Protein AF-A0A841SZ62-F1 (afdb_monomer)

pLDDT: mean 88.88, std 10.73, range [26.62, 98.81]

Nearest PDB structures (foldseek):
  8t9w-assembly2_B  TM=9.411E-01  e=2.068E-49  metagenome
  5msy-assembly2_B  TM=9.103E-01  e=3.379E-41  Bacteroides thetaiotaomicron VPI-5482
  4qfu-assembly11_K  TM=8.826E-01  e=2.308E-40  Phocaeicola vulgatus ATCC 8482
  6d2w-assembly1_A  TM=4.278E-01  e=6.166E-24  Segatella baroniae B14
  6xay-assembly2_B  TM=2.802E-01  e=6.725E-16  Homo sapiens

Solvent-accessible surface area (backbone atoms only — not comparable to full-atom values): 60923 Å² total; per-residue (Å²): 130,89,62,71,78,60,61,51,88,72,42,31,66,54,29,49,49,52,52,50,49,37,35,63,22,28,66,34,91,80,27,25,34,30,25,39,35,19,48,35,92,35,53,56,45,43,54,64,71,61,39,31,80,51,39,81,66,50,49,54,16,27,47,28,34,43,74,40,62,53,81,55,71,54,73,72,54,51,54,52,29,52,50,54,33,47,53,48,44,52,54,40,39,76,69,52,25,43,36,30,38,37,40,64,60,44,45,63,94,58,64,35,25,49,79,41,28,41,38,73,90,33,51,85,60,11,47,34,54,68,68,64,46,48,38,45,65,34,88,85,34,71,38,19,55,47,47,53,54,51,51,54,62,51,41,58,54,55,44,56,35,40,77,70,63,42,36,30,44,35,31,57,72,53,34,33,29,31,22,30,32,50,66,7,57,46,101,59,43,36,56,53,55,50,48,52,46,43,48,42,39,68,70,64,60,52,27,22,66,38,35,31,46,37,29,54,59,90,51,96,89,45,89,58,53,52,72,49,78,81,59,53,51,36,54,69,58,97,70,20,52,47,86,74,27,64,54,46,31,43,30,33,34,42,61,85,64,69,81,48,68,67,60,51,54,50,50,52,56,28,42,61,63,43,32,33,32,30,69,33,21,30,21,80,73,59,56,67,57,31,63,76,75,45,28,39,38,24,31,41,20,34,38,44,84,64,31,48,65,74,56,36,51,76,64,55,54,30,49,44,56,67,34,91,43,37,33,32,16,92,67,56,77,72,75,75,74,66,50,30,56,42,73,31,97,82,26,45,36,39,13,38,70,88,63,47,83,37,72,48,31,30,39,36,29,37,30,44,70,49,66,40,40,72,72,53,45,51,56,52,52,50,52,37,39,77,45,59,36,39,29,37,34,34,26,74,39,47,76,80,74,62,58,82,57,50,23,56,85,69,31,39,60,28,54,89,59,33,62,85,35,67,39,80,50,76,68,64,45,84,91,37,78,79,18,34,34,38,59,48,51,51,48,51,53,54,53,52,33,44,75,60,66,26,27,36,37,39,17,74,35,31,15,65,43,55,50,61,38,63,84,45,93,87,51,89,60,43,72,33,70,46,47,52,68,37,24,19,51,35,23,20,51,56,17,53,78,42,41,85,54,28,39,43,34,43,29,42,46,34,63,41,76,58,86,44,70,71,48,43,45,31,55,51,27,23,54,50,13,20,47,78,18,51,34,78,50,47,27,32,34,40,28,18,70,74,32,44,27,54,81,80,41,56,84,42,85,72,44,56,36,36,24,24,14,57,21,48,71,59,86,64,61,70,52,28,58,59,37,38,54,51,58,69,39,82,74,68,35,22,34,30,42,62,40,44,51,27,33,64,22,23,36,65,76,35,52,91,72,38,58,37,41,45,48,58,34,50,52,52,45,53,36,24,34,28,28,43,22,36,29,37,28,47,40,33,49,24,38,28,62,57,16,38,95,98,48,57,81,89,48,93,56,36,23,79,66,50,70,72,32,68,38,63,61,26,52,37,32,59,53,36,40,50,67,49,44,74,59,92,65,52,42,52,40,67,76,42,42,81,66,74,46,66,68,84,58,42,52,36,23,23,28,34,64,47,30,38,41,37,40,34,31,59,69,45,37,35,42,42,53,78,36,47,54,70,38,27,37,32,30,44,33,33,58,80,75,45,48,63,45,84,74,48,77,42,72,29,54,62,70,47,78,48,69,56,98,49,63,51,90,85,26,59,33,28,43,37,37,31,19,50,90,70,67,70,67,63,70,32,60,62,96,64,78,69,89,56,60,82,69,49,16,38,41,29,35,74,53,41,82,74,48,70,36,31,36,33,40,29,34,32,44,40,82,51,55,42,96,73,34,75,54,37,35,44,34,27,48,74,87,38,84,70,52,73,49,72,55,84,92,55,54,57,51,72,52,65,87,44,61,47,60,34,77,46,36,35,37,34,26,26,26,22,61,55,69,30,67,20,50,63,21,69,73,38,75,47,65,26,37,66,67,89,63,82,64,82,72,48,19,39,40,26,35,74,45,40,83,73,47,68,36,30,35,32,41,31,34,31,41,43,83,52,57,45,96,76,31,76,55,39,38,42,35,26,49,72,87,39,85,71,52,72,51,72,56,82,91,55,53,60,50,71,50,66,90,45,60,50,60,36,78,46,39,34,36,36,28,28,27,24,63,65,71,33,68,21,51,65,22,57,72,36,76,47,62,25,35,63,70,89,65,84,57,83,73,51,18,40,41,28,37,74,54,41,83,74,47,68,36,37,32,29,41,29,34,31,41,43,83,52,55,46,97,72,31,76,57,40,36,42,35,22,49,72,86,37,86,69,51,71,49,73,51,82,92,54,52,60,50,74,50,66,88,42,63,50,59,36,78,45,38,35,35,35,26,27,26,24,63,63,71,31,67,20,51,64,22,67,71,36,75,47,62,26,35,62,68,84,76,78,67,82,73,49,18,38,42,27,34,75,47,40,82,73,49,68,38,32,35,30,40,31,33,32,42,43,82,52,57,45,97,73,32,76,59,36,36,41,35,24,49,73,88,38,86,70,51,72,50,72,51,82,92,52,53,58,48,72,49,66,88,43,60,52,60,36,79,45,39,35,36,34,28,29,26,24,63,66,69,32,68,20,53,66,22,58,72,38,78,47,64,28,35,64,125

Organism: NCBI:txid557557

Secondary structure (DSSP, 8-state):
-PPPPPSSTT--HHHHHHHHHHHHHTTSSS-EEEEEE--TT-TTHHIIIIITTTTTTPPBSEEEEE-S--B---HHHHHHHHHHHHHHHHHHHHTT-EEEEEE-PPPTTS-SBHHHHB--S-TTT-SS-HHHHHHHHSTTSHHHHHHHHHHHHHHHHHHHHHHTT--EEEEES--TTSSSBTTTT-TTHHHHHHHHHIIIIIIS---SEEEEEEEEPP-TT-TTS--GGGG-SS-EETTEE-TTS--SEEEEEE-TT---HHHHHHHHHHHTTS-EEEEEESSPP-HHHHHHH-TTEEEEEE--TTHHHHS--HHHHHHHHHSTTEEBGGG---------EEE-TTSSSEEETTS-EE-EEEEE-TTHHHH--HHHHHHHHHHHHHTT--EEEEESS-SSS-TTS--TTS--SBGGG-TT-B---S---TT-TTT--HHHHHHHHHHHHHHTT-EEEEESS-HHHHS--TT-SSS--------HHHHHHHHHHHHHHHTT-TTEEEEEE-S----SHHHHHHHHHHHHHHHHTT--S-EEEE--TT-BTHHHHTT-TT--SEEE---SS-TT--THHHHHHHHT-SS---EEESS-PPBTPEETTEEEEEE--HHHHHHHHHHHHHHT-SEEEE-BTTTTTT--TT--SS-SS-HHHHTT-HHHHHHHHHHHHHHTS-STT-EE-GGGBSS---GGG--EEEE-SSEEEEEESS-EEEESSSSSSSEEEEEEE-TTT--EEEEEEEESSSEEEE--SS-STT--EEEEEEEGGG-PPSTT-S---SS---SPPPPPEEEEEEEE-SS-EEEEEEPP--SS-EEEEEEEETTEEEEEE--TT--EEEE-SPPTT-EEEEEEEEEETT-PBPPPPPPEEEEPPP------PPPPPPEEEEEEEE-SS-EEEEEEPP--SS-EEEEEEEETTEEEEEE--TT--EEEE-SPPTT-EEEEEEEEEETT-PBPPPPPPEEEEPPPP-----PPPPPPEEEEEEEE-SS-EEEEEEPP--SS-EEEEEEEETTEEEEEE--TTS-EEEE-SPPTT-EEEEEEEEEETTSPBPPPPPPEEEEPPPP-----PPPPPPEEEEEEEE-SS-EEEEEEPP--TT-EEEEEEEETTEEEEEE--TTS-EEEE-SPPTT-EEEEEEEEEETT-PBPPPPPPEEEEPPP-

InterPro domains:
  IPR000805 Glycoside hydrolase family 26 [PR00739] (91-105)
  IPR000805 Glycoside hydrolase family 26 [PR00739] (167-184)
  IPR000805 Glycoside hydrolase family 26 [PR00739] (192-215)
  IPR003961 Fibronectin type III [PF00041] (795-878)
  IPR003961 Fibronectin type III [PF00041] (893-976)
  IPR003961 Fibronectin type III [PF00041] (991-1074)
  IPR003961 Fibronectin type III [PF00041] (1089-1172)
  IPR003961 Fibronectin type III [PS50853] (795-883)
  IPR003961 Fibronectin type III [PS50853] (893-981)
  IPR003961 Fibronectin type III [PS50853] (991-1079)
  IPR003961 Fibronectin type III [PS50853] (1089-1177)
  IPR003961 Fibronectin type III [SM00060] (793-870)
  IPR003961 Fibronectin type III [SM00060] (891-968)
  IPR003961 Fibronectin type III [SM00060] (989-1066)
  IPR003961 Fibronectin type III [SM00060] (1087-1164)
  IPR003961 Fibronectin type III [cd00063] (793-880)
  IPR003961 Fibronectin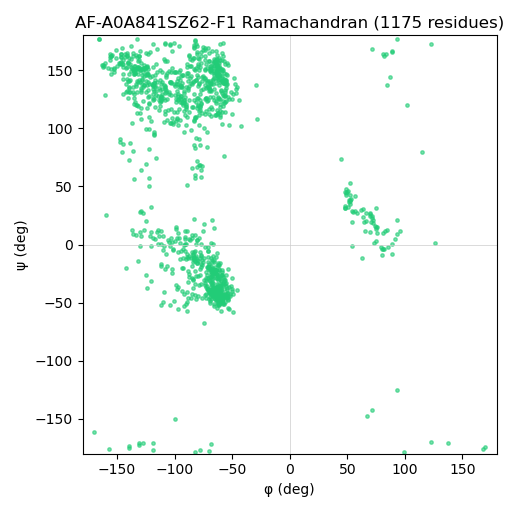 type III [cd00063] (891-978)
  IPR003961 Fibronectin type III [cd00063] (989-1076)
  IPR003961 Fibronectin type III [cd00063] (1087-1174)
  IPR013783 Immunoglobulin-like fold [G3DSA:2.60.40.10] (791-880)

Structure (mmCIF, N/CA/C/O backbone):
data_AF-A0A841SZ62-F1
#
_entry.id   AF-A0A841SZ62-F1
#
loop_
_atom_site.group_PDB
_atom_site.id
_atom_site.type_symbol
_atom_site.label_atom_id
_atom_site.label_alt_id
_atom_site.label_comp_id
_atom_site.label_asym_id
_atom_site.label_entity_id
_atom_site.label_seq_id
_atom_site.pdbx_PDB_ins_code
_atom_site.Cartn_x
_atom_site.Cartn_y
_atom_site.Cartn_z
_atom_site.occupancy
_atom_site.B_iso_or_equiv
_atom_site.auth_seq_id
_atom_site.auth_comp_id
_atom_site.auth_asym_id
_atom_site.auth_atom_id
_atom_site.pdbx_PDB_model_num
ATOM 1 N N . MET A 1 1 ? -23.304 -12.777 -13.310 1.00 33.53 1 MET A N 1
ATOM 2 C CA . MET A 1 1 ? -22.310 -12.703 -14.404 1.00 33.53 1 MET A CA 1
ATOM 3 C C . MET A 1 1 ? -20.968 -12.459 -13.742 1.00 33.53 1 MET A C 1
ATOM 5 O O . MET A 1 1 ? -20.933 -11.654 -12.827 1.00 33.53 1 MET A O 1
ATOM 9 N N . THR A 1 2 ? -19.907 -13.175 -14.105 1.00 42.28 2 THR A N 1
ATOM 10 C CA . THR A 1 2 ? -18.560 -12.887 -13.583 1.00 42.28 2 THR A CA 1
ATOM 11 C C . THR A 1 2 ? -18.083 -11.570 -14.195 1.00 42.28 2 THR A C 1
ATOM 13 O O . THR A 1 2 ? -18.000 -11.488 -15.421 1.00 42.28 2 THR A O 1
ATOM 16 N N . GLY A 1 3 ? -17.854 -10.543 -13.370 1.00 60.44 3 GLY A N 1
ATOM 17 C CA . GLY A 1 3 ? -17.415 -9.216 -13.816 1.00 60.44 3 GLY A CA 1
ATOM 18 C C . GLY A 1 3 ? -16.114 -9.259 -14.626 1.00 60.44 3 GLY A C 1
ATOM 19 O O . GLY A 1 3 ? -15.340 -10.215 -14.545 1.00 60.44 3 GLY A O 1
ATOM 20 N N . GLN A 1 4 ? -15.881 -8.230 -15.440 1.00 74.25 4 GLN A N 1
ATOM 21 C CA . GLN A 1 4 ? -14.651 -8.112 -16.227 1.00 74.25 4 GLN A CA 1
ATOM 22 C C . GLN A 1 4 ? -13.436 -7.849 -15.314 1.00 74.25 4 GLN A C 1
ATOM 24 O O . GLN A 1 4 ? -13.562 -7.076 -14.361 1.00 74.25 4 GLN A O 1
ATOM 29 N N . PRO A 1 5 ? -12.258 -8.446 -15.591 1.00 80.38 5 PRO A N 1
ATOM 30 C CA . PRO A 1 5 ? -11.040 -8.133 -14.845 1.00 80.38 5 PRO A CA 1
ATOM 31 C C . PRO A 1 5 ? -10.604 -6.675 -15.089 1.00 80.38 5 PRO A C 1
ATOM 33 O O . PRO A 1 5 ? -10.977 -6.102 -16.121 1.00 80.38 5 PRO A O 1
ATOM 36 N N . PRO A 1 6 ? -9.781 -6.084 -14.197 1.00 87.44 6 PRO A N 1
ATOM 37 C CA . PRO A 1 6 ? -9.244 -4.749 -14.425 1.00 87.44 6 PRO A CA 1
ATOM 38 C C . PRO A 1 6 ? -8.457 -4.652 -15.735 1.00 87.44 6 PRO A C 1
ATOM 40 O O . PRO A 1 6 ? -7.776 -5.595 -16.145 1.00 87.44 6 PRO A O 1
ATOM 43 N N . VAL A 1 7 ? -8.496 -3.485 -16.375 1.00 89.88 7 VAL A N 1
ATOM 44 C CA . VAL A 1 7 ? -7.794 -3.227 -17.645 1.00 89.88 7 VAL A CA 1
ATOM 45 C C . VAL A 1 7 ? -6.276 -3.206 -17.500 1.00 89.88 7 VAL A C 1
ATOM 47 O O . VAL A 1 7 ? -5.552 -3.467 -18.469 1.00 89.88 7 VAL A O 1
ATOM 50 N N . ASN A 1 8 ? -5.788 -2.922 -16.293 1.00 87.62 8 ASN A N 1
ATOM 51 C CA . ASN A 1 8 ? -4.410 -3.164 -15.914 1.00 87.62 8 ASN A CA 1
ATOM 52 C C . ASN A 1 8 ? -4.256 -4.632 -15.486 1.00 87.62 8 ASN A C 1
ATOM 54 O O . ASN A 1 8 ? -4.670 -5.016 -14.395 1.00 87.62 8 ASN A O 1
ATOM 58 N N . GLY A 1 9 ? -3.610 -5.451 -16.320 1.00 77.69 9 GLY A N 1
ATOM 59 C CA . GLY A 1 9 ? -3.362 -6.865 -16.005 1.00 77.69 9 GLY A CA 1
ATOM 60 C C . GLY A 1 9 ? -2.506 -7.083 -14.750 1.00 77.69 9 GLY A C 1
ATOM 61 O O . GLY A 1 9 ? -2.602 -8.133 -14.119 1.00 77.69 9 GLY A O 1
ATOM 62 N N . ASN A 1 10 ? -1.728 -6.072 -14.354 1.00 75.56 10 ASN A N 1
ATOM 63 C CA . ASN A 1 10 ? -0.926 -6.064 -13.134 1.00 75.56 10 ASN A CA 1
ATOM 64 C C . ASN A 1 10 ? -1.607 -5.306 -11.986 1.00 75.56 10 ASN A C 1
ATOM 66 O O . ASN A 1 10 ? -0.920 -4.981 -11.019 1.00 75.56 10 ASN A O 1
ATOM 70 N N . ALA A 1 11 ? -2.908 -4.990 -12.092 1.00 77.94 11 ALA A N 1
ATOM 71 C CA . ALA A 1 11 ? -3.649 -4.266 -11.062 1.00 77.94 11 ALA A CA 1
ATOM 72 C C . ALA A 1 11 ? -3.386 -4.865 -9.679 1.00 77.94 11 ALA A C 1
ATOM 74 O O . ALA A 1 11 ? -3.343 -6.088 -9.505 1.00 77.94 11 ALA A O 1
ATOM 75 N N . SER A 1 12 ? -3.217 -3.985 -8.697 1.00 78.94 12 SER A N 1
ATOM 76 C CA . SER A 1 12 ? -3.051 -4.369 -7.315 1.00 78.94 12 SER A CA 1
ATOM 77 C C . SER A 1 12 ? -4.265 -5.175 -6.910 1.00 78.94 12 SER A C 1
ATOM 79 O O . SER A 1 12 ? -5.387 -5.004 -7.401 1.00 78.94 12 SER A O 1
ATOM 81 N N . ARG A 1 13 ? -4.028 -6.076 -5.981 1.00 68.81 13 ARG A N 1
ATOM 82 C CA . ARG A 1 13 ? -5.070 -6.915 -5.444 1.00 68.81 13 ARG A CA 1
ATOM 83 C C . ARG A 1 13 ? -6.259 -6.101 -4.911 1.00 68.81 13 ARG A C 1
ATOM 85 O O . ARG A 1 13 ? -7.397 -6.414 -5.241 1.00 68.81 13 ARG A O 1
ATOM 92 N N . GLN A 1 14 ? -5.986 -5.041 -4.154 1.00 80.38 14 GLN A N 1
ATOM 93 C CA . GLN A 1 14 ? -7.008 -4.155 -3.599 1.00 80.38 14 GLN A CA 1
ATOM 94 C C . GLN A 1 14 ? -7.855 -3.515 -4.708 1.00 80.38 14 GLN A C 1
ATOM 96 O O . GLN A 1 14 ? -9.060 -3.353 -4.548 1.00 80.38 14 GLN A O 1
ATOM 101 N N . SER A 1 15 ? -7.254 -3.214 -5.865 1.00 87.69 15 SER A N 1
ATOM 102 C CA . SER A 1 15 ? -7.984 -2.696 -7.030 1.00 87.69 15 SER A CA 1
ATOM 103 C C . SER A 1 15 ? -8.879 -3.764 -7.660 1.00 87.69 15 SER A C 1
ATOM 105 O O . SER A 1 15 ? -10.021 -3.479 -8.007 1.00 87.69 15 SER A O 1
ATOM 107 N N . LYS A 1 16 ? -8.407 -5.015 -7.768 1.00 82.56 16 LYS A N 1
ATOM 108 C CA . LYS A 1 16 ? -9.233 -6.144 -8.239 1.00 82.56 16 LYS A CA 1
ATOM 109 C C . LYS A 1 16 ? -10.445 -6.367 -7.327 1.00 82.56 16 LYS A C 1
ATOM 111 O O . LYS A 1 16 ? -11.550 -6.573 -7.821 1.00 82.56 16 LYS A O 1
ATOM 116 N N . GLU A 1 17 ? -10.243 -6.303 -6.013 1.00 79.44 17 GLU A N 1
ATOM 117 C CA . GLU A 1 17 ? -11.292 -6.501 -5.004 1.00 79.44 17 GLU A CA 1
ATOM 118 C C . GLU A 1 17 ? -12.305 -5.359 -5.001 1.00 79.44 17 GLU A C 1
ATOM 120 O O . GLU A 1 17 ? -13.506 -5.621 -5.030 1.00 79.44 17 GLU A O 1
ATOM 125 N N . LEU A 1 18 ? -11.839 -4.107 -5.057 1.00 92.56 18 LEU A N 1
ATOM 126 C CA . LEU A 1 18 ? -12.718 -2.951 -5.202 1.00 92.56 18 LEU A CA 1
ATOM 127 C C . LEU A 1 18 ? -13.553 -3.055 -6.485 1.00 92.56 18 LEU A C 1
ATOM 129 O O . LEU A 1 18 ? -14.766 -2.872 -6.439 1.00 92.56 18 LEU A O 1
ATOM 133 N N . LEU A 1 19 ? -12.942 -3.411 -7.621 1.00 93.44 19 LEU A N 1
ATOM 134 C CA . LEU A 1 19 ? -13.679 -3.583 -8.873 1.00 93.44 19 LEU A CA 1
ATOM 135 C C . LEU A 1 19 ? -14.703 -4.724 -8.781 1.00 93.44 19 LEU A C 1
ATOM 137 O O . LEU A 1 19 ? -15.820 -4.585 -9.273 1.00 93.44 19 LEU A O 1
ATOM 141 N N . SER A 1 20 ? -14.354 -5.845 -8.144 1.00 86.44 20 SER A N 1
ATOM 142 C CA . SER A 1 20 ? -15.294 -6.949 -7.911 1.00 86.44 20 SER A CA 1
ATOM 143 C C . SER A 1 20 ? -16.469 -6.509 -7.040 1.00 86.44 20 SER A C 1
ATOM 145 O O . SER A 1 20 ? -17.611 -6.804 -7.370 1.00 86.44 20 SER A O 1
ATOM 147 N N . TYR A 1 21 ? -16.202 -5.757 -5.972 1.00 90.00 21 TYR A N 1
ATOM 148 C CA . TYR A 1 21 ? -17.237 -5.223 -5.092 1.00 90.00 21 TYR A CA 1
ATOM 149 C C . TYR A 1 21 ? -18.195 -4.287 -5.843 1.00 90.00 21 TYR A C 1
ATOM 151 O O . TYR A 1 21 ? -19.409 -4.413 -5.715 1.00 90.00 21 TYR A O 1
ATOM 159 N N . LEU A 1 22 ? -17.671 -3.409 -6.707 1.00 93.56 22 LEU A N 1
ATOM 160 C CA . LEU A 1 22 ? -18.501 -2.554 -7.562 1.00 93.56 22 LEU A CA 1
ATOM 161 C C . LEU A 1 22 ? -19.350 -3.359 -8.556 1.00 93.56 22 LEU A C 1
ATOM 163 O O . LEU A 1 22 ? -20.512 -3.024 -8.771 1.00 93.56 22 LEU A O 1
ATOM 167 N N . ASN A 1 23 ? -18.800 -4.429 -9.137 1.00 89.12 23 ASN A N 1
ATOM 168 C CA . ASN A 1 23 ? -19.559 -5.333 -10.008 1.00 89.12 23 ASN A CA 1
ATOM 169 C C . ASN A 1 23 ? -20.691 -6.047 -9.259 1.00 89.12 23 ASN A C 1
ATOM 171 O O . ASN A 1 23 ? -21.769 -6.212 -9.822 1.00 89.12 23 ASN A O 1
ATOM 175 N N . ASP A 1 24 ? -20.455 -6.460 -8.012 1.00 85.88 24 ASP A N 1
ATOM 176 C CA . ASP A 1 24 ? -21.463 -7.127 -7.184 1.00 85.88 24 ASP A CA 1
ATOM 177 C C . ASP A 1 24 ? -22.610 -6.188 -6.800 1.00 85.88 24 ASP A C 1
ATOM 179 O O . ASP A 1 24 ? -23.752 -6.634 -6.690 1.00 85.88 24 ASP A O 1
ATOM 183 N N . LEU A 1 25 ? -22.318 -4.899 -6.595 1.00 89.31 25 LEU A N 1
ATOM 184 C CA . LEU A 1 25 ? -23.339 -3.884 -6.341 1.00 89.31 25 LEU A CA 1
ATOM 185 C C . LEU A 1 25 ? -24.128 -3.554 -7.611 1.00 89.31 25 LEU A C 1
ATOM 187 O O . LEU A 1 25 ? -25.360 -3.534 -7.569 1.00 89.31 25 LEU A O 1
ATOM 191 N N . SER A 1 26 ? -23.440 -3.355 -8.742 1.00 85.56 26 SER A N 1
ATOM 192 C CA . SER A 1 26 ? -24.059 -3.045 -10.033 1.00 85.56 26 SER A CA 1
ATOM 193 C C . SER A 1 26 ? -25.041 -4.136 -10.474 1.00 85.56 26 SER A C 1
ATOM 195 O O . SER A 1 26 ? -24.675 -5.179 -11.010 1.00 85.56 26 SER A O 1
ATOM 197 N N . GLY A 1 27 ? -26.332 -3.850 -10.329 1.00 73.75 27 GLY A N 1
ATOM 198 C CA . GLY A 1 27 ? -27.409 -4.724 -10.776 1.00 73.75 27 GLY A CA 1
ATOM 199 C C . GLY A 1 27 ? -27.909 -5.673 -9.698 1.00 73.75 27 GLY A C 1
ATOM 200 O O . GLY A 1 27 ? -28.534 -6.681 -10.034 1.00 73.75 27 GLY A O 1
ATOM 201 N N . SER A 1 28 ? -27.669 -5.333 -8.432 1.00 78.06 28 SER A N 1
ATOM 202 C CA . SER A 1 28 ? -28.197 -6.018 -7.255 1.00 78.06 28 SER A CA 1
ATOM 203 C C . SER A 1 28 ? -29.143 -5.116 -6.454 1.00 78.06 28 SER A C 1
ATOM 205 O O . SER A 1 28 ? -29.199 -3.913 -6.674 1.00 78.06 28 SER A O 1
ATOM 207 N N . ASP A 1 29 ? -29.873 -5.695 -5.503 1.00 78.75 29 ASP A N 1
ATOM 208 C CA . ASP A 1 29 ? -30.663 -4.978 -4.497 1.00 78.75 29 ASP A CA 1
ATOM 209 C C . ASP A 1 29 ? -29.867 -4.695 -3.204 1.00 78.75 29 ASP A C 1
ATOM 211 O O . ASP A 1 29 ? -30.449 -4.286 -2.198 1.00 78.75 29 ASP A O 1
ATOM 215 N N . ARG A 1 30 ? -28.538 -4.894 -3.228 1.00 82.38 30 ARG A N 1
ATOM 216 C CA . ARG A 1 30 ? -27.653 -4.813 -2.051 1.00 82.38 30 ARG A CA 1
ATOM 217 C C . ARG A 1 30 ? -27.311 -3.389 -1.613 1.00 82.38 30 ARG A C 1
ATOM 219 O O . ARG A 1 30 ? -26.755 -3.236 -0.530 1.00 82.38 30 ARG A O 1
ATOM 226 N N . GLY A 1 31 ? -27.619 -2.386 -2.431 1.00 92.00 31 GLY A N 1
ATOM 227 C CA . GLY A 1 31 ? -27.400 -0.973 -2.126 1.00 92.00 31 GLY A CA 1
ATOM 228 C C . GLY A 1 31 ? -26.530 -0.245 -3.147 1.00 92.00 31 GLY A C 1
ATOM 229 O O . GLY A 1 31 ? -25.946 -0.845 -4.049 1.00 92.00 31 GLY A O 1
ATOM 230 N N . MET A 1 32 ? -26.442 1.070 -2.977 1.00 95.81 32 MET A N 1
ATOM 231 C CA . MET A 1 32 ? -25.627 1.989 -3.765 1.00 95.81 32 MET A CA 1
ATOM 232 C C . MET A 1 32 ? -24.705 2.783 -2.837 1.00 95.81 32 MET A C 1
ATOM 234 O O . MET A 1 32 ? -25.147 3.334 -1.829 1.00 95.81 32 MET A O 1
ATOM 238 N N . LEU A 1 33 ? -23.414 2.857 -3.172 1.00 97.81 33 LEU A N 1
ATOM 239 C CA . LEU A 1 33 ? -22.430 3.579 -2.363 1.00 97.81 33 LEU A CA 1
ATOM 240 C C . LEU A 1 33 ? -22.670 5.088 -2.432 1.00 97.81 33 LEU A C 1
ATOM 242 O O . LEU A 1 33 ? -22.692 5.689 -3.509 1.00 97.81 33 LEU A O 1
ATOM 246 N N . THR A 1 34 ? -22.787 5.706 -1.263 1.00 97.56 34 THR A N 1
ATOM 247 C CA . THR A 1 34 ? -22.827 7.164 -1.126 1.00 97.56 34 THR A CA 1
ATOM 248 C C . THR A 1 34 ? -21.435 7.767 -1.313 1.00 97.56 34 THR A C 1
ATOM 250 O O . THR A 1 34 ? -20.439 7.183 -0.900 1.00 97.56 34 THR A O 1
ATOM 253 N N . GLY A 1 35 ? -21.328 8.955 -1.900 1.00 96.88 35 GLY A N 1
ATOM 254 C CA . GLY A 1 35 ? -20.040 9.612 -2.096 1.00 96.88 35 GLY A CA 1
ATOM 255 C C . GLY A 1 35 ? -20.105 11.125 -1.966 1.00 96.88 35 GLY A C 1
ATOM 256 O O . GLY A 1 35 ? -21.154 11.725 -2.193 1.00 96.88 35 GLY A O 1
ATOM 257 N N . GLN A 1 36 ? -18.971 11.735 -1.627 1.00 95.81 36 GLN A N 1
ATOM 258 C CA . GLN A 1 36 ? -18.815 13.188 -1.535 1.00 95.81 36 GLN A CA 1
ATOM 259 C C . GLN A 1 36 ? -17.497 13.628 -2.176 1.00 95.81 36 GLN A C 1
ATOM 261 O O . GLN A 1 36 ? -16.442 13.079 -1.856 1.00 95.81 36 GLN A O 1
ATOM 266 N N . HIS A 1 37 ? -17.548 14.638 -3.048 1.00 95.44 37 HIS A N 1
ATOM 267 C CA . HIS A 1 37 ? -16.353 15.290 -3.586 1.00 95.44 37 HIS A CA 1
ATOM 268 C C . HIS A 1 37 ? -15.806 16.367 -2.640 1.00 95.44 37 HIS A C 1
ATOM 270 O O . HIS A 1 37 ? -16.578 17.123 -2.038 1.00 95.44 37 HIS A O 1
ATOM 276 N N . ASN A 1 38 ? -14.479 16.446 -2.529 1.00 91.81 38 ASN A N 1
ATOM 277 C CA . ASN A 1 38 ? -13.725 17.395 -1.714 1.00 91.81 38 ASN A CA 1
ATOM 278 C C . ASN A 1 38 ? -12.681 18.126 -2.564 1.00 91.81 38 ASN A C 1
ATOM 280 O O . ASN A 1 38 ? -12.052 17.540 -3.447 1.00 91.81 38 ASN A O 1
ATOM 284 N N . TRP A 1 39 ? -12.467 19.398 -2.235 1.00 87.88 39 TRP A N 1
ATOM 285 C CA . TRP A 1 39 ? -11.484 20.254 -2.890 1.00 87.88 39 TRP A CA 1
ATOM 286 C C . TRP A 1 39 ? -10.066 19.953 -2.406 1.00 87.88 39 TRP A C 1
ATOM 288 O O . TRP A 1 39 ? -9.864 19.514 -1.274 1.00 87.88 39 TRP A O 1
ATOM 298 N N . ILE A 1 40 ? -9.071 20.221 -3.252 1.00 86.00 40 ILE A N 1
ATOM 299 C CA . ILE A 1 40 ? -7.665 19.940 -2.937 1.00 86.00 40 ILE A CA 1
ATOM 300 C C . ILE A 1 40 ? -7.144 20.818 -1.782 1.00 86.00 40 ILE A C 1
ATOM 302 O O . ILE A 1 40 ? -6.278 20.398 -1.017 1.00 86.00 40 ILE A O 1
ATOM 306 N N . GLU A 1 41 ? -7.698 22.021 -1.619 1.00 83.25 41 GLU A N 1
ATOM 307 C CA . GLU A 1 41 ? -7.390 22.944 -0.523 1.00 83.25 41 GLU A CA 1
ATOM 308 C C . GLU A 1 41 ? -7.961 22.471 0.825 1.00 83.25 41 GLU A C 1
ATOM 310 O O . GLU A 1 41 ? -7.421 22.802 1.881 1.00 83.25 41 GLU A O 1
ATOM 315 N N . GLU A 1 42 ? -9.034 21.676 0.792 1.00 81.25 42 GLU A N 1
ATOM 316 C CA . GLU A 1 42 ? -9.757 21.184 1.966 1.00 81.25 42 GLU A CA 1
ATOM 317 C C . GLU A 1 42 ? -10.176 19.715 1.771 1.00 81.25 42 GLU A C 1
ATOM 319 O O . GLU A 1 42 ? -11.366 19.417 1.610 1.00 81.25 42 GLU A O 1
ATOM 324 N N . PRO A 1 43 ? -9.233 18.757 1.823 1.00 82.31 43 PRO A N 1
ATOM 325 C CA . PRO A 1 43 ? -9.491 17.372 1.424 1.00 82.31 43 PRO A CA 1
ATOM 326 C C . PRO A 1 43 ? -10.559 16.649 2.268 1.00 82.31 43 PRO A C 1
ATOM 328 O O . PRO A 1 43 ? -11.101 15.646 1.821 1.00 82.31 43 PRO A O 1
ATOM 331 N N . ASN A 1 44 ? -10.922 17.168 3.449 1.00 79.38 44 ASN A N 1
ATOM 332 C CA . ASN A 1 44 ? -12.032 16.666 4.278 1.00 79.38 44 ASN A CA 1
ATOM 333 C C . ASN A 1 44 ? -13.146 17.707 4.514 1.00 79.38 44 ASN A C 1
ATOM 335 O O . ASN A 1 44 ? -14.045 17.475 5.333 1.00 79.38 44 ASN A O 1
ATOM 339 N N . GLY A 1 45 ? -13.068 18.876 3.870 1.00 75.56 45 GLY A N 1
ATOM 340 C CA . GLY A 1 45 ? -13.886 20.046 4.199 1.00 75.56 45 GLY A CA 1
ATOM 341 C C . GLY A 1 45 ? -15.373 19.795 3.984 1.00 75.56 45 GLY A C 1
ATOM 342 O O . GLY A 1 45 ? -16.176 20.005 4.894 1.00 75.56 45 GLY A O 1
ATOM 343 N N . ASN A 1 46 ? -15.741 19.256 2.818 1.00 83.75 46 ASN A N 1
ATOM 344 C CA . ASN A 1 46 ? -17.142 18.990 2.493 1.00 83.75 46 ASN A CA 1
ATOM 345 C C . ASN A 1 46 ? -17.717 17.869 3.364 1.00 83.75 46 ASN A C 1
ATOM 347 O O . ASN A 1 46 ? -18.812 18.019 3.895 1.00 83.75 46 ASN A O 1
ATOM 351 N N . ILE A 1 47 ? -16.978 16.785 3.609 1.00 85.00 47 ILE A N 1
ATOM 352 C CA . ILE A 1 47 ? -17.447 15.722 4.516 1.00 85.00 47 ILE A CA 1
ATOM 353 C C . ILE A 1 47 ? -17.742 16.285 5.913 1.00 85.00 47 ILE A C 1
ATOM 355 O O . ILE A 1 47 ? -18.835 16.086 6.448 1.00 85.00 47 ILE A O 1
ATOM 359 N N . THR A 1 48 ? -16.796 17.035 6.480 1.00 77.81 48 THR A N 1
ATOM 360 C CA . THR A 1 48 ? -16.896 17.553 7.852 1.00 77.81 48 THR A CA 1
ATOM 361 C C . THR A 1 48 ? -18.006 18.593 7.997 1.00 77.81 48 THR A C 1
ATOM 363 O O . THR A 1 48 ? -18.765 18.565 8.963 1.00 77.81 48 THR A O 1
ATOM 366 N N . ARG A 1 49 ? -18.112 19.513 7.034 1.00 84.06 49 ARG A N 1
ATOM 367 C CA . ARG A 1 49 ? -19.005 20.674 7.109 1.00 84.06 49 ARG A CA 1
ATOM 368 C C . ARG A 1 49 ? -20.405 20.397 6.572 1.00 84.06 49 ARG A C 1
ATOM 370 O O . ARG A 1 49 ? -21.359 21.001 7.052 1.00 84.06 49 ARG A O 1
ATOM 377 N N . LEU A 1 50 ? -20.524 19.523 5.574 1.00 81.75 50 LEU A N 1
ATOM 378 C CA . LEU A 1 50 ? -21.760 19.328 4.815 1.00 81.75 50 LEU A CA 1
ATOM 379 C C . LEU A 1 50 ? -22.443 17.998 5.113 1.00 81.75 50 LEU A C 1
ATOM 381 O O . LEU A 1 50 ? -23.667 17.978 5.222 1.00 81.75 50 LEU A O 1
ATOM 385 N N . VAL A 1 51 ? -21.679 16.907 5.239 1.00 86.62 51 VAL A N 1
ATOM 386 C CA . VAL A 1 51 ? -22.237 15.550 5.358 1.00 86.62 51 VAL A CA 1
ATOM 387 C C . VAL A 1 51 ? -22.504 15.172 6.810 1.00 86.62 51 VAL A C 1
ATOM 389 O O . VAL A 1 51 ? -23.647 14.882 7.163 1.00 86.62 51 VAL A O 1
ATOM 392 N N . LEU A 1 52 ? -21.483 15.215 7.673 1.00 83.81 52 LEU A N 1
ATOM 393 C CA . LEU A 1 52 ? -21.602 14.754 9.064 1.00 83.81 52 LEU A CA 1
ATOM 394 C C . LEU A 1 52 ? -22.744 15.419 9.859 1.00 83.81 52 LEU A C 1
ATOM 396 O O . LEU A 1 52 ? -23.426 14.704 10.600 1.00 83.81 52 LEU A O 1
ATOM 400 N N . PRO A 1 53 ? -23.024 16.733 9.707 1.00 82.62 53 PRO A N 1
ATOM 401 C CA . PRO A 1 53 ? -24.120 17.375 10.434 1.00 82.62 53 PRO A CA 1
ATOM 402 C C . PRO A 1 53 ? -25.514 16.871 10.040 1.00 82.62 53 PRO A C 1
ATOM 404 O O . PRO A 1 53 ? -26.444 16.979 10.839 1.00 82.62 53 PRO A O 1
ATOM 407 N N . ILE A 1 54 ? -25.680 16.340 8.821 1.00 83.25 54 ILE A N 1
ATOM 408 C CA . ILE A 1 54 ? -26.984 15.914 8.289 1.00 83.25 54 ILE A CA 1
ATOM 409 C C . ILE A 1 54 ? -27.152 14.394 8.235 1.00 83.25 54 ILE A C 1
ATOM 411 O O . ILE A 1 54 ? -28.282 13.924 8.189 1.00 83.25 54 ILE A O 1
ATOM 415 N N . SER A 1 55 ? -26.068 13.619 8.287 1.00 83.19 55 SER A N 1
ATOM 416 C CA . SER A 1 55 ? -26.099 12.152 8.184 1.00 83.19 55 SER A CA 1
ATOM 417 C C . SER A 1 55 ? -26.248 11.442 9.536 1.00 83.19 55 SER A C 1
ATOM 419 O O . SER A 1 55 ? -26.228 10.215 9.596 1.00 83.19 55 SER A O 1
ATOM 421 N N . GLY A 1 56 ? -26.343 12.194 10.639 1.00 77.31 56 GLY A N 1
ATOM 422 C CA . GLY A 1 56 ? -26.306 11.629 11.991 1.00 77.31 56 GLY A CA 1
ATOM 423 C C . GLY A 1 56 ? -24.925 11.081 12.373 1.00 77.31 56 GLY A C 1
ATOM 424 O O . GLY A 1 56 ? -24.839 10.164 13.184 1.00 77.31 56 GLY A O 1
ATOM 425 N N . GLY A 1 57 ? -23.851 11.618 11.778 1.00 81.06 57 GLY A N 1
ATOM 426 C CA . GLY A 1 57 ? -22.468 11.197 12.027 1.00 81.06 57 GLY A CA 1
ATOM 427 C C . GLY A 1 57 ? -21.961 10.057 11.137 1.00 81.06 57 GLY A C 1
ATOM 428 O O . GLY A 1 57 ? -20.805 9.666 11.284 1.00 81.06 57 GLY A O 1
ATOM 429 N N . LYS A 1 58 ? -22.779 9.543 10.206 1.00 85.38 58 LYS A N 1
ATOM 430 C CA . LYS A 1 58 ? -22.344 8.555 9.202 1.00 85.38 58 LYS A CA 1
ATOM 431 C C . LYS A 1 58 ? -21.448 9.198 8.136 1.00 85.38 58 LYS A C 1
ATOM 433 O O . LYS A 1 58 ? -21.723 10.317 7.689 1.00 85.38 58 LYS A O 1
ATOM 438 N N . TYR A 1 59 ? -20.415 8.490 7.686 1.00 93.62 59 TYR A N 1
ATOM 439 C CA . TYR A 1 59 ? -19.514 8.970 6.633 1.00 93.62 59 TYR A CA 1
ATOM 440 C C . TYR A 1 59 ? -19.962 8.471 5.252 1.00 93.62 59 TYR A C 1
ATOM 442 O O . TYR A 1 59 ? -20.439 7.343 5.146 1.00 93.62 59 TYR A O 1
ATOM 450 N N . PRO A 1 60 ? -19.788 9.248 4.166 1.00 96.44 60 PRO A N 1
ATOM 451 C CA . PRO A 1 60 ? -20.058 8.732 2.827 1.00 96.44 60 PRO A CA 1
ATOM 452 C C . PRO A 1 60 ? -19.156 7.527 2.525 1.00 96.44 60 PRO A C 1
ATOM 454 O O . PRO A 1 60 ? -18.014 7.475 2.968 1.00 96.44 60 PRO A O 1
ATOM 457 N N . ALA A 1 61 ? -19.645 6.550 1.767 1.00 97.44 61 ALA A N 1
ATOM 458 C CA . ALA A 1 61 ? -18.844 5.380 1.410 1.00 97.44 61 ALA A CA 1
ATOM 459 C C . ALA A 1 61 ? -17.597 5.739 0.576 1.00 97.44 61 ALA A C 1
ATOM 461 O O . ALA A 1 61 ? -16.527 5.159 0.770 1.00 97.44 61 ALA A O 1
ATOM 462 N N . ILE A 1 62 ? -17.717 6.714 -0.327 1.00 98.25 62 ILE A N 1
ATOM 463 C CA . ILE A 1 62 ? -16.633 7.201 -1.183 1.00 98.25 62 ILE A CA 1
ATOM 464 C C . ILE A 1 62 ? -16.253 8.631 -0.786 1.00 98.25 62 ILE A C 1
ATOM 466 O O . ILE A 1 62 ? -17.084 9.540 -0.833 1.00 98.25 62 ILE A O 1
ATOM 470 N N . SER A 1 63 ? -14.971 8.853 -0.494 1.00 97.12 63 SER A N 1
ATOM 471 C CA . SER A 1 63 ? -14.390 10.197 -0.504 1.00 97.12 63 SER A CA 1
ATOM 472 C C . SER A 1 63 ? -13.708 10.433 -1.846 1.00 97.12 63 SER A C 1
ATOM 474 O O . SER A 1 63 ? -12.759 9.730 -2.205 1.00 97.12 63 SER A O 1
ATOM 476 N N . SER A 1 64 ? -14.208 11.411 -2.601 1.00 96.62 64 SER A N 1
ATOM 477 C CA . SER A 1 64 ? -13.572 11.872 -3.831 1.00 96.62 64 SER A CA 1
ATOM 478 C C . SER A 1 64 ? -12.729 13.112 -3.557 1.00 96.62 64 SER A C 1
ATOM 480 O O . SER A 1 64 ? -13.155 14.006 -2.829 1.00 96.62 64 SER A O 1
ATOM 482 N N . PHE A 1 65 ? -11.542 13.158 -4.148 1.00 95.50 65 PHE A N 1
ATOM 483 C CA . PHE A 1 65 ? -10.570 14.235 -4.010 1.00 95.50 65 PHE A CA 1
ATOM 484 C C . PHE A 1 65 ? -10.198 14.819 -5.380 1.00 95.50 65 PHE A C 1
ATOM 486 O O . PHE A 1 65 ? -10.424 14.191 -6.417 1.00 95.50 65 PHE A O 1
ATOM 493 N N . GLU A 1 66 ? -9.594 16.004 -5.382 1.00 92.06 66 GLU A N 1
ATOM 494 C CA . GLU A 1 66 ? -9.104 16.698 -6.577 1.00 92.06 66 GLU A CA 1
ATOM 495 C C . GLU A 1 66 ? -7.561 16.646 -6.665 1.00 92.06 66 GLU A C 1
ATOM 497 O O . GLU A 1 66 ? -6.875 16.634 -5.643 1.00 92.06 66 GLU A O 1
ATOM 502 N N . LEU A 1 67 ? -6.997 16.600 -7.881 1.00 89.12 67 LEU A N 1
ATOM 503 C CA . LEU A 1 67 ? -5.538 16.590 -8.124 1.00 89.12 67 LEU A CA 1
ATOM 504 C C . LEU A 1 67 ? -4.989 17.898 -8.704 1.00 89.12 67 LEU A C 1
ATOM 506 O O . LEU A 1 67 ? -3.777 18.151 -8.619 1.00 89.12 67 LEU A O 1
ATOM 510 N N . GLY A 1 68 ? -5.849 18.706 -9.324 1.00 81.62 68 GLY A N 1
ATOM 511 C CA . GLY A 1 68 ? -5.513 20.012 -9.878 1.00 81.62 68 GLY A CA 1
ATOM 512 C C . GLY A 1 68 ? -5.932 21.147 -8.948 1.00 81.62 68 GLY A C 1
ATOM 513 O O . GLY A 1 68 ? -7.040 21.164 -8.429 1.00 81.62 68 GLY A O 1
ATOM 514 N N . THR A 1 69 ? -5.071 22.146 -8.758 1.00 77.88 69 THR A N 1
ATOM 515 C CA . THR A 1 69 ? -5.521 23.421 -8.177 1.00 77.88 69 THR A CA 1
ATOM 516 C C . THR A 1 69 ? -6.193 24.255 -9.261 1.00 77.88 69 THR A C 1
ATOM 518 O O . THR A 1 69 ? -5.727 24.277 -10.394 1.00 77.88 69 THR A O 1
ATOM 521 N N . ILE A 1 70 ? -7.231 25.003 -8.914 1.00 79.88 70 ILE A N 1
ATOM 522 C CA . ILE A 1 70 ? -7.994 25.843 -9.861 1.00 79.88 70 ILE A CA 1
ATOM 523 C C . ILE A 1 70 ? -7.984 27.330 -9.470 1.00 79.88 70 ILE A C 1
ATOM 525 O O . ILE A 1 70 ? -8.691 28.156 -10.053 1.00 79.88 70 ILE A O 1
ATOM 529 N N . THR A 1 71 ? -7.137 27.670 -8.497 1.00 78.25 71 THR A N 1
ATOM 530 C CA . THR A 1 71 ? -7.061 28.957 -7.794 1.00 78.25 71 THR A CA 1
ATOM 531 C C . THR A 1 71 ? -5.787 29.759 -8.099 1.00 78.25 71 THR A C 1
ATOM 533 O O . THR A 1 71 ? -5.634 30.875 -7.612 1.00 78.25 71 THR A O 1
ATOM 536 N N . GLY A 1 72 ? -4.888 29.248 -8.948 1.00 78.81 72 GLY A N 1
ATOM 537 C CA . GLY A 1 72 ? -3.697 29.967 -9.419 1.00 78.81 72 GLY A CA 1
ATOM 538 C C . GLY A 1 72 ? -2.572 30.080 -8.389 1.00 78.81 72 GLY A C 1
ATOM 539 O O . GLY A 1 72 ? -1.851 31.076 -8.380 1.00 78.81 72 GLY A O 1
ATOM 540 N N . VAL A 1 73 ? -2.434 29.086 -7.510 1.00 78.62 73 VAL A N 1
ATOM 541 C CA . VAL A 1 73 ? -1.408 29.048 -6.455 1.00 78.62 73 VAL A CA 1
ATOM 542 C C . VAL A 1 73 ? -0.041 28.581 -6.975 1.00 78.62 73 VAL A C 1
ATOM 544 O O . VAL A 1 73 ? 0.074 28.018 -8.062 1.00 78.62 73 VAL A O 1
ATOM 547 N N . SER A 1 74 ? 1.016 28.819 -6.194 1.00 78.06 74 SER A N 1
ATOM 548 C CA . SER A 1 74 ? 2.383 28.410 -6.546 1.00 78.06 74 SER A CA 1
ATOM 549 C C . SER A 1 74 ? 2.570 26.889 -6.522 1.00 78.06 74 SER A C 1
ATOM 551 O O . SER A 1 74 ? 1.936 26.201 -5.723 1.00 78.06 74 SER A O 1
ATOM 553 N N . ASP A 1 75 ? 3.522 26.367 -7.303 1.00 72.62 75 ASP A N 1
ATOM 554 C CA . ASP A 1 75 ? 3.863 24.932 -7.340 1.00 72.62 75 ASP A CA 1
ATOM 555 C C . ASP A 1 75 ? 4.167 24.341 -5.951 1.00 72.62 75 ASP A C 1
ATOM 557 O O . ASP A 1 75 ? 3.773 23.216 -5.646 1.00 72.62 75 ASP A O 1
ATOM 561 N N . ALA A 1 76 ? 4.820 25.110 -5.072 1.00 66.94 76 ALA A N 1
ATOM 562 C CA . ALA A 1 76 ? 5.085 24.692 -3.693 1.00 66.94 76 ALA A CA 1
ATOM 563 C C . ALA A 1 76 ? 3.790 24.499 -2.883 1.00 66.94 76 ALA A C 1
ATOM 565 O O . ALA A 1 76 ? 3.686 23.584 -2.068 1.00 66.94 76 ALA A O 1
ATOM 566 N N . THR A 1 77 ? 2.785 25.339 -3.131 1.00 75.75 77 THR A N 1
ATOM 567 C CA . THR A 1 77 ? 1.470 25.233 -2.491 1.00 75.75 77 THR A CA 1
ATOM 568 C C . THR A 1 77 ? 0.691 24.043 -3.051 1.00 75.75 77 THR A C 1
ATOM 570 O O . THR A 1 77 ? 0.148 23.262 -2.275 1.00 75.75 77 THR A O 1
ATOM 573 N N . VAL A 1 78 ? 0.718 23.836 -4.375 1.00 77.19 78 VAL A N 1
ATOM 574 C CA . VAL A 1 78 ? 0.136 22.646 -5.029 1.00 77.19 78 VAL A CA 1
ATOM 575 C C . VAL A 1 78 ? 0.706 21.363 -4.420 1.00 77.19 78 VAL A C 1
ATOM 577 O O . VAL A 1 78 ? -0.044 20.451 -4.082 1.00 77.19 78 VAL A O 1
ATOM 580 N N . LEU A 1 79 ? 2.028 21.302 -4.226 1.00 74.12 79 LEU A N 1
ATOM 581 C CA . LEU A 1 79 ? 2.698 20.160 -3.605 1.00 74.12 79 LEU A CA 1
ATOM 582 C C . LEU A 1 79 ? 2.210 19.911 -2.167 1.00 74.12 79 LEU A C 1
ATOM 584 O O . LEU A 1 79 ? 1.995 18.765 -1.776 1.00 74.12 79 LEU A O 1
ATOM 588 N N . ASN A 1 80 ? 2.021 20.966 -1.370 1.00 72.81 80 ASN A N 1
ATOM 589 C CA . ASN A 1 80 ? 1.484 20.842 -0.011 1.00 72.81 80 ASN A CA 1
ATOM 590 C C . ASN A 1 80 ? 0.056 20.290 -0.014 1.00 72.81 80 ASN A C 1
ATOM 592 O O . ASN A 1 80 ? -0.241 19.369 0.746 1.00 72.81 80 ASN A O 1
ATOM 596 N N . TYR A 1 81 ? -0.801 20.806 -0.894 1.00 84.44 81 TYR A N 1
ATOM 597 C CA . TYR A 1 81 ? -2.179 20.342 -1.014 1.00 84.44 81 TYR A CA 1
ATOM 598 C C . TYR A 1 81 ? -2.267 18.894 -1.493 1.00 84.44 81 TYR A C 1
ATOM 600 O O . TYR A 1 81 ? -3.004 18.104 -0.904 1.00 84.44 81 TYR A O 1
ATOM 608 N N . ARG A 1 82 ? -1.454 18.492 -2.479 1.00 84.50 82 ARG A N 1
ATOM 609 C CA . ARG A 1 82 ? -1.383 17.092 -2.926 1.00 84.50 82 ARG A CA 1
ATOM 610 C C . ARG A 1 82 ? -0.957 16.156 -1.792 1.00 84.50 82 ARG A C 1
ATOM 612 O O . ARG A 1 82 ? -1.598 15.128 -1.599 1.00 84.50 82 ARG A O 1
ATOM 619 N N . ARG A 1 83 ? 0.035 16.534 -0.974 1.00 79.56 83 ARG A N 1
ATOM 620 C CA . ARG A 1 83 ? 0.439 15.751 0.213 1.00 79.56 83 ARG A CA 1
ATOM 621 C C . ARG A 1 83 ? -0.673 15.637 1.257 1.00 79.56 83 ARG A C 1
ATOM 623 O O . ARG A 1 83 ? -0.948 14.541 1.735 1.00 79.56 83 ARG A O 1
ATOM 630 N N . ALA A 1 84 ? -1.335 16.745 1.591 1.00 74.06 84 ALA A N 1
ATOM 631 C CA . ALA A 1 84 ? -2.457 16.734 2.531 1.00 74.06 84 ALA A CA 1
ATOM 632 C C . ALA A 1 84 ? -3.607 15.846 2.029 1.00 74.06 84 ALA A C 1
ATOM 634 O O . ALA A 1 84 ? -4.189 15.080 2.796 1.00 74.06 84 ALA A O 1
ATOM 635 N N . THR A 1 85 ? -3.881 15.906 0.727 1.00 88.38 85 THR A N 1
ATOM 636 C CA . THR A 1 85 ? -4.913 15.110 0.063 1.00 88.38 85 THR A CA 1
ATOM 637 C C . THR A 1 85 ? -4.573 13.620 0.058 1.00 88.38 85 THR A C 1
ATOM 639 O O . THR A 1 85 ? -5.423 12.804 0.401 1.00 88.38 85 THR A O 1
ATOM 642 N N . VAL A 1 86 ? -3.325 13.248 -0.246 1.00 84.94 86 VAL A N 1
ATOM 643 C CA . VAL A 1 86 ? -2.846 11.857 -0.146 1.00 84.94 86 VAL A CA 1
ATOM 644 C C . VAL A 1 86 ? -2.994 11.325 1.277 1.00 84.94 86 VAL A C 1
ATOM 646 O O . VAL A 1 86 ? -3.552 10.248 1.467 1.00 84.94 86 VAL A O 1
ATOM 649 N N . ASN A 1 87 ? -2.568 12.088 2.286 1.00 73.19 87 ASN A N 1
ATOM 650 C CA . ASN A 1 87 ? -2.689 11.670 3.684 1.00 73.19 87 ASN A CA 1
ATOM 651 C C . ASN A 1 87 ? -4.154 11.476 4.097 1.00 73.19 87 ASN A C 1
ATOM 653 O O . ASN A 1 87 ? -4.485 10.491 4.757 1.00 73.19 87 ASN A O 1
ATOM 657 N N . ALA A 1 88 ? -5.039 12.384 3.678 1.00 77.31 88 ALA A N 1
ATOM 658 C CA . ALA A 1 88 ? -6.472 12.255 3.914 1.00 77.31 88 ALA A CA 1
ATOM 659 C C . ALA A 1 88 ? -7.050 11.007 3.228 1.00 77.31 88 ALA A C 1
ATOM 661 O O . ALA A 1 88 ? -7.799 10.265 3.856 1.00 77.31 88 ALA A O 1
ATOM 662 N N . ALA A 1 89 ? -6.660 10.731 1.983 1.00 90.38 89 ALA A N 1
ATOM 663 C CA . ALA A 1 89 ? -7.080 9.543 1.247 1.00 90.38 89 ALA A CA 1
ATOM 664 C C . ALA A 1 89 ? -6.607 8.235 1.911 1.00 90.38 89 ALA A C 1
ATOM 666 O O . ALA A 1 89 ? -7.409 7.314 2.068 1.00 90.38 89 ALA A O 1
ATOM 667 N N . ILE A 1 90 ? -5.349 8.164 2.365 1.00 79.88 90 ILE A N 1
ATOM 668 C CA . ILE A 1 90 ? -4.821 7.010 3.116 1.00 79.88 90 ILE A CA 1
ATOM 669 C C . ILE A 1 90 ? -5.629 6.795 4.397 1.00 79.88 90 ILE A C 1
ATOM 671 O O . ILE A 1 90 ? -6.091 5.683 4.650 1.00 79.88 90 ILE A O 1
ATOM 675 N N . ALA A 1 91 ? -5.847 7.856 5.178 1.00 66.12 91 ALA A N 1
ATOM 676 C CA . ALA A 1 91 ? -6.626 7.778 6.411 1.00 66.12 91 ALA A CA 1
ATOM 677 C C . ALA A 1 91 ? -8.076 7.337 6.146 1.00 66.12 91 ALA A C 1
ATOM 679 O O . ALA A 1 91 ? -8.636 6.546 6.904 1.00 66.12 91 ALA A O 1
ATOM 680 N N . TYR A 1 92 ? -8.679 7.806 5.049 1.00 85.50 92 TYR A N 1
ATOM 681 C CA . TYR A 1 92 ? -10.041 7.436 4.676 1.00 85.50 92 TYR A CA 1
ATOM 682 C C . TYR A 1 92 ? -10.161 5.954 4.315 1.00 85.50 92 TYR A C 1
ATOM 684 O O . TYR A 1 92 ? -11.086 5.285 4.781 1.00 85.50 92 TYR A O 1
ATOM 692 N N . TRP A 1 93 ? -9.199 5.435 3.544 1.00 88.06 93 TRP A N 1
ATOM 693 C CA . TRP A 1 93 ? -9.108 4.014 3.205 1.00 88.06 93 TRP A CA 1
ATOM 694 C C . TRP A 1 93 ? -8.890 3.137 4.439 1.00 88.06 93 TRP A C 1
ATOM 696 O O . TRP A 1 93 ? -9.586 2.144 4.630 1.00 88.06 93 TRP A O 1
ATOM 706 N N . GLN A 1 94 ? -7.973 3.531 5.326 1.00 77.81 94 GLN A N 1
ATOM 707 C CA . GLN A 1 94 ? -7.707 2.811 6.577 1.00 77.81 94 GLN A CA 1
ATOM 708 C C . GLN A 1 94 ? -8.923 2.772 7.511 1.00 77.81 94 GLN A C 1
ATOM 710 O O . GLN A 1 94 ? -9.091 1.813 8.260 1.00 77.81 94 GLN A O 1
ATOM 715 N N . ALA A 1 95 ? -9.794 3.780 7.438 1.00 72.69 95 ALA A N 1
ATOM 716 C CA . ALA A 1 95 ? -11.064 3.817 8.154 1.00 72.69 95 ALA A CA 1
ATOM 717 C C . ALA A 1 95 ? -12.200 3.035 7.455 1.00 72.69 95 ALA A C 1
ATOM 719 O O . ALA A 1 95 ? -13.351 3.138 7.876 1.00 72.69 95 ALA A O 1
ATOM 720 N N . GLY A 1 96 ? -11.898 2.280 6.391 1.00 79.12 96 GLY A N 1
ATOM 721 C CA . GLY A 1 96 ? -12.843 1.422 5.668 1.00 79.12 96 GLY A CA 1
ATOM 722 C C . GLY A 1 96 ? -13.552 2.076 4.478 1.00 79.12 96 GLY A C 1
ATOM 723 O O . GLY A 1 96 ? -14.419 1.446 3.883 1.00 79.12 96 GLY A O 1
ATOM 724 N N . GLY A 1 97 ? -13.216 3.322 4.119 1.00 91.94 97 GLY A N 1
ATOM 725 C CA . GLY A 1 97 ? -13.831 4.045 2.997 1.00 91.94 97 GLY A CA 1
ATOM 726 C C . GLY A 1 97 ? -13.158 3.808 1.654 1.00 91.94 97 GLY A C 1
ATOM 727 O O . GLY A 1 97 ? -12.018 3.375 1.588 1.00 91.94 97 GLY A O 1
ATOM 728 N N . ILE A 1 98 ? -13.847 4.131 0.561 1.00 97.94 98 ILE A N 1
ATOM 729 C CA . ILE A 1 98 ? -13.313 4.036 -0.805 1.00 97.94 98 ILE A CA 1
ATOM 730 C C . ILE A 1 98 ? -12.764 5.399 -1.241 1.00 97.94 98 ILE A C 1
ATOM 732 O O . ILE A 1 98 ? -13.353 6.443 -0.957 1.00 97.94 98 ILE A O 1
ATOM 736 N N . VAL A 1 99 ? -11.640 5.389 -1.960 1.00 98.12 99 VAL A N 1
ATOM 737 C CA . VAL A 1 99 ? -10.959 6.598 -2.439 1.00 98.12 99 VAL A CA 1
ATOM 738 C C . VAL A 1 99 ? -11.204 6.785 -3.933 1.00 98.12 99 VAL A C 1
ATOM 740 O O . VAL A 1 99 ? -10.980 5.878 -4.738 1.00 98.12 99 VAL A O 1
ATOM 743 N N . ALA A 1 100 ? -11.623 7.989 -4.317 1.00 98.25 100 ALA A N 1
ATOM 744 C CA . ALA A 1 100 ? -11.709 8.415 -5.708 1.00 98.25 100 ALA A CA 1
ATOM 745 C C . ALA A 1 100 ? -10.900 9.696 -5.932 1.00 98.25 100 ALA A C 1
ATOM 747 O O . ALA A 1 100 ? -10.836 10.555 -5.059 1.00 98.25 100 ALA A O 1
ATOM 748 N N . PHE A 1 101 ? -10.329 9.864 -7.119 1.00 97.56 101 PHE A N 1
ATOM 749 C CA . PHE A 1 101 ? -9.653 11.096 -7.516 1.00 97.56 101 PHE A CA 1
ATOM 750 C C . PHE A 1 101 ? -10.173 11.576 -8.864 1.00 97.56 101 PHE A C 1
ATOM 752 O O . PHE A 1 101 ? -10.230 10.809 -9.825 1.00 97.56 101 PHE A O 1
ATOM 759 N N . SER A 1 102 ? -10.515 12.856 -8.923 1.00 94.75 102 SER A N 1
ATOM 760 C CA . SER A 1 102 ? -10.825 13.584 -10.151 1.00 94.75 102 SER A CA 1
ATOM 761 C C . SER A 1 102 ? -9.675 14.523 -10.493 1.00 94.75 102 SER A C 1
ATOM 763 O O . SER A 1 102 ? -8.870 14.864 -9.622 1.00 94.75 102 SER A O 1
ATOM 765 N N . TRP A 1 103 ? -9.569 14.906 -11.768 1.00 94.38 103 TRP A N 1
ATOM 766 C CA . TRP A 1 103 ? -8.525 15.831 -12.195 1.00 94.38 103 TRP A CA 1
ATOM 767 C C . TRP A 1 103 ? -9.014 16.910 -13.162 1.00 94.38 103 TRP A C 1
ATOM 769 O O . TRP A 1 103 ? -9.159 16.678 -14.365 1.00 94.38 103 TRP A O 1
ATOM 779 N N . HIS A 1 104 ? -9.169 18.120 -12.632 1.00 93.69 104 HIS A N 1
ATOM 780 C CA . HIS A 1 104 ? -9.342 19.367 -13.372 1.00 93.69 104 HIS A CA 1
ATOM 781 C C . HIS A 1 104 ? -7.988 19.899 -13.877 1.00 93.69 104 HIS A C 1
ATOM 783 O O . HIS A 1 104 ? -7.433 20.870 -13.365 1.00 93.69 104 HIS A O 1
ATOM 789 N N . GLN A 1 105 ? -7.416 19.227 -14.878 1.00 94.31 105 GLN A N 1
ATOM 790 C CA . GLN A 1 105 ? -6.090 19.545 -15.417 1.00 94.31 105 GLN A CA 1
ATOM 791 C C . GLN A 1 105 ? -6.091 20.851 -16.231 1.00 94.31 105 GLN A C 1
ATOM 793 O O . GLN A 1 105 ? -6.784 20.951 -17.243 1.00 94.31 105 GLN A O 1
ATOM 798 N N . GLN A 1 106 ? -5.250 21.829 -15.879 1.00 93.31 106 GLN A N 1
ATOM 799 C CA . GLN A 1 106 ? -5.095 23.035 -16.703 1.00 93.31 106 GLN A CA 1
ATOM 800 C C . GLN A 1 106 ? -4.531 22.722 -18.095 1.00 93.31 106 GLN A C 1
ATOM 802 O O . GLN A 1 106 ? -3.761 21.773 -18.276 1.00 93.31 106 GLN A O 1
ATOM 807 N N . PHE A 1 107 ? -4.891 23.543 -19.081 1.00 94.94 107 PHE A N 1
ATOM 808 C CA . PHE A 1 107 ? -4.317 23.469 -20.419 1.00 94.94 107 PHE A CA 1
ATOM 809 C C . PHE A 1 107 ? -2.783 23.615 -20.347 1.00 94.94 107 PHE A C 1
ATOM 811 O O . PHE A 1 107 ? -2.290 24.447 -19.575 1.00 94.94 107 PHE A O 1
ATOM 818 N N . PRO A 1 108 ? -1.996 22.839 -21.112 1.00 95.44 108 PRO A N 1
ATOM 819 C CA . PRO A 1 108 ? -0.543 22.879 -20.998 1.00 95.44 108 PRO A CA 1
ATOM 820 C C . PRO A 1 108 ? 0.069 24.271 -21.150 1.00 95.44 108 PRO A C 1
ATOM 822 O O . PRO A 1 108 ? -0.396 25.082 -21.948 1.00 95.44 108 PRO A O 1
ATOM 825 N N . LEU A 1 109 ? 1.161 24.512 -20.413 1.00 92.94 109 LEU A N 1
ATOM 826 C CA . LEU A 1 109 ? 1.912 25.778 -20.403 1.00 92.94 109 LEU A CA 1
ATOM 827 C C . LEU A 1 109 ? 1.126 26.984 -19.852 1.00 92.94 109 LEU A C 1
ATOM 829 O O . LEU A 1 109 ? 1.500 28.130 -20.099 1.00 92.94 109 LEU A O 1
ATOM 833 N N . THR A 1 110 ? 0.059 26.743 -19.089 1.00 91.81 110 THR A N 1
ATOM 834 C CA . THR A 1 110 ? -0.743 27.797 -18.455 1.00 91.81 110 THR A CA 1
ATOM 835 C C . THR A 1 110 ? -0.776 27.646 -16.933 1.00 91.81 110 THR A C 1
ATOM 837 O O . THR A 1 110 ? -0.376 26.618 -16.388 1.00 91.81 110 THR A O 1
ATOM 840 N N . ALA A 1 111 ? -1.215 28.698 -16.237 1.00 85.81 111 ALA A N 1
ATOM 841 C CA . ALA A 1 111 ? -1.362 28.685 -14.784 1.00 85.81 111 ALA A CA 1
ATOM 842 C C . ALA A 1 111 ? -2.566 27.837 -14.339 1.00 85.81 111 ALA A C 1
ATOM 844 O O . ALA A 1 111 ? -3.549 27.707 -15.069 1.00 85.81 111 ALA A O 1
ATOM 845 N N . ASN A 1 112 ? -2.524 27.327 -13.111 1.00 82.62 112 ASN A N 1
ATOM 846 C CA . ASN A 1 112 ? -3.529 26.415 -12.560 1.00 82.62 112 ASN A CA 1
ATOM 847 C C . ASN A 1 112 ? -4.797 27.166 -12.116 1.00 82.62 112 ASN A C 1
ATOM 849 O O . ASN A 1 112 ? -5.059 27.314 -10.924 1.00 82.62 112 ASN A O 1
ATOM 853 N N . THR A 1 113 ? -5.552 27.715 -13.063 1.00 88.50 113 THR A N 1
ATOM 854 C CA . THR A 1 113 ? -6.769 28.496 -12.808 1.00 88.50 113 THR A CA 1
ATOM 855 C C . THR A 1 113 ? -7.963 27.906 -13.544 1.00 88.50 113 THR A C 1
ATOM 857 O O . THR A 1 113 ? -7.804 27.318 -14.614 1.00 88.50 113 THR A O 1
ATOM 860 N N . TRP A 1 114 ? -9.174 28.128 -13.024 1.00 89.38 114 TRP A N 1
ATOM 861 C CA . TRP A 1 114 ? -10.417 27.706 -13.683 1.00 89.38 114 TRP A CA 1
ATOM 862 C C . TRP A 1 114 ? -10.499 28.108 -15.160 1.00 89.38 114 TRP A C 1
ATOM 864 O O . TRP A 1 114 ? -10.844 27.278 -15.995 1.00 89.38 114 TRP A O 1
ATOM 874 N N . ALA A 1 115 ? -10.096 29.337 -15.501 1.00 89.12 115 ALA A N 1
ATOM 875 C CA . ALA A 1 115 ? -10.112 29.842 -16.878 1.00 89.12 115 ALA A CA 1
ATOM 876 C C . ALA A 1 115 ? -9.219 29.039 -17.846 1.00 89.12 115 ALA A C 1
ATOM 878 O O . ALA A 1 115 ? -9.406 29.085 -19.061 1.00 89.12 115 ALA A O 1
ATOM 879 N N . ASN A 1 116 ? -8.240 28.302 -17.322 1.00 92.38 116 ASN A N 1
ATOM 880 C CA . ASN A 1 116 ? -7.337 27.465 -18.105 1.00 92.38 116 ASN A CA 1
ATOM 881 C C . ASN A 1 116 ? -7.763 25.992 -18.150 1.00 92.38 116 ASN A C 1
ATOM 883 O O . ASN A 1 116 ? -7.169 25.214 -18.893 1.00 92.38 116 ASN A O 1
ATOM 887 N N . VAL A 1 117 ? -8.792 25.605 -17.399 1.00 92.19 117 VAL A N 1
ATOM 888 C CA . VAL A 1 117 ? -9.397 24.266 -17.447 1.00 92.19 117 VAL A CA 1
ATOM 889 C C . VAL A 1 117 ? -10.683 24.309 -18.273 1.00 92.19 117 VAL A C 1
ATOM 891 O O . VAL A 1 117 ? -10.870 23.496 -19.181 1.00 92.19 117 VAL A O 1
ATOM 894 N N . TRP A 1 118 ? -11.531 25.294 -17.973 1.00 91.62 118 TRP A N 1
ATOM 895 C CA . TRP A 1 118 ? -12.923 25.398 -18.393 1.00 91.62 118 TRP A CA 1
ATOM 896 C C . TRP A 1 118 ? -13.214 26.759 -19.042 1.00 91.62 118 TRP A C 1
ATOM 898 O O . TRP A 1 118 ? -12.764 27.799 -18.554 1.00 91.62 118 TRP A O 1
ATOM 908 N N . ASN A 1 119 ? -13.983 26.759 -20.132 1.00 87.44 119 ASN A N 1
ATOM 909 C CA . ASN A 1 119 ? -14.474 27.955 -20.814 1.00 87.44 119 ASN A CA 1
ATOM 910 C C . ASN A 1 119 ? -15.682 27.615 -21.710 1.00 87.44 119 ASN A C 1
ATOM 912 O O . ASN A 1 119 ? -15.598 26.735 -22.564 1.00 87.44 119 ASN A O 1
ATOM 916 N N . ASP A 1 120 ? -16.786 28.348 -21.581 1.00 84.62 120 ASP A N 1
ATOM 917 C CA . ASP A 1 120 ? -18.040 28.104 -22.305 1.00 84.62 120 ASP A CA 1
ATOM 918 C C . ASP A 1 120 ? -18.255 28.980 -23.556 1.00 84.62 120 ASP A C 1
ATOM 920 O O . ASP A 1 120 ? -19.314 28.913 -24.189 1.00 84.62 120 ASP A O 1
ATOM 924 N N . SER A 1 121 ? -17.260 29.782 -23.943 1.00 80.44 121 SER A N 1
ATOM 925 C CA . SER A 1 121 ? -17.384 30.767 -25.028 1.00 80.44 121 SER A CA 1
ATOM 926 C C . SER A 1 121 ? -17.517 30.165 -26.434 1.00 80.44 121 SER A C 1
ATOM 928 O O . SER A 1 121 ? -18.061 30.826 -27.319 1.00 80.44 121 SER A O 1
ATOM 930 N N . ASN A 1 122 ? -17.075 28.920 -26.657 1.00 80.56 122 ASN A N 1
ATOM 931 C CA . ASN A 1 122 ? -17.159 28.238 -27.956 1.00 80.56 122 ASN A CA 1
ATOM 932 C C . ASN A 1 122 ? -17.937 26.917 -27.858 1.00 80.56 122 ASN A C 1
ATOM 934 O O . ASN A 1 122 ? -17.369 25.828 -27.770 1.00 80.56 122 ASN A O 1
ATOM 938 N N . LYS A 1 123 ? -19.270 27.023 -27.906 1.00 82.94 123 LYS A N 1
ATOM 939 C CA . LYS A 1 123 ? -20.194 25.886 -27.741 1.00 82.94 123 LYS A CA 1
ATOM 940 C C . LYS A 1 123 ? -20.174 24.873 -28.890 1.00 82.94 123 LYS A C 1
ATOM 942 O O . LYS A 1 123 ? -20.607 23.735 -28.724 1.00 82.94 123 LYS A O 1
ATOM 947 N N . THR A 1 124 ? -19.698 25.275 -30.066 1.00 77.12 124 THR A N 1
ATOM 948 C CA . THR A 1 124 ? -19.708 24.440 -31.274 1.00 77.12 124 THR A CA 1
ATOM 949 C C . THR A 1 124 ? -18.466 23.564 -31.400 1.00 77.12 124 THR A C 1
ATOM 951 O O . THR A 1 124 ? -18.609 22.370 -31.656 1.00 77.12 124 THR A O 1
ATOM 954 N N . GLU A 1 125 ? -17.266 24.114 -31.184 1.00 74.44 125 GLU A N 1
ATOM 955 C CA . GLU A 1 125 ? -15.991 23.396 -31.394 1.00 74.44 125 GLU A CA 1
ATOM 956 C C . GLU A 1 125 ? -15.277 23.003 -30.086 1.00 74.44 125 GLU A C 1
ATOM 958 O O . GLU A 1 125 ? -14.306 22.239 -30.099 1.00 74.44 125 GLU A O 1
ATOM 963 N N . GLY A 1 126 ? -15.775 23.488 -28.947 1.00 81.62 126 GLY A N 1
ATOM 964 C CA . GLY A 1 126 ? -15.163 23.326 -27.633 1.00 81.62 126 GLY A CA 1
ATOM 965 C C . GLY A 1 126 ? -14.166 24.437 -27.289 1.00 81.62 126 GLY A C 1
ATOM 966 O O . GLY A 1 126 ? -13.749 25.196 -28.163 1.00 81.62 126 GLY A O 1
ATOM 967 N N . TYR A 1 127 ? -13.769 24.529 -26.015 1.00 89.12 127 TYR A N 1
ATOM 968 C CA . TYR A 1 127 ? -12.888 25.582 -25.491 1.00 89.12 127 TYR A CA 1
ATOM 969 C C . TYR A 1 127 ? -11.620 25.784 -26.340 1.00 89.12 127 TYR A C 1
ATOM 971 O O . TYR A 1 127 ? -11.362 26.885 -26.829 1.00 89.12 127 TYR A O 1
ATOM 979 N N . LYS A 1 128 ? -10.819 24.730 -26.520 1.00 92.25 128 LYS A N 1
ATOM 980 C CA . LYS A 1 128 ? -9.595 24.784 -27.329 1.00 92.25 128 LYS A CA 1
ATOM 981 C C . LYS A 1 128 ? -9.841 24.300 -28.744 1.00 92.25 128 LYS A C 1
ATOM 983 O O . LYS A 1 128 ? -10.667 23.416 -28.964 1.00 92.25 128 LYS A O 1
ATOM 988 N N . THR A 1 129 ? -9.101 24.852 -29.701 1.00 92.56 129 THR A N 1
ATOM 989 C CA . THR A 1 129 ? -9.155 24.389 -31.092 1.00 92.56 129 THR A CA 1
ATOM 990 C C . THR A 1 129 ? -8.620 22.959 -31.207 1.00 92.56 129 THR A C 1
ATOM 992 O O . THR A 1 129 ? -7.844 22.494 -30.368 1.00 92.56 129 THR A O 1
ATOM 995 N N . GLN A 1 130 ? -9.001 22.242 -32.269 1.00 94.06 130 GLN A N 1
ATOM 996 C CA . GLN A 1 130 ? -8.473 20.897 -32.523 1.00 94.06 130 GLN A CA 1
ATOM 997 C C . GLN A 1 130 ? -6.940 20.908 -32.678 1.00 94.06 130 GLN A C 1
ATOM 999 O O . GLN A 1 130 ? -6.279 20.030 -32.143 1.00 94.06 130 GLN A O 1
ATOM 1004 N N . ALA A 1 131 ? -6.361 21.937 -33.308 1.00 95.25 131 ALA A N 1
ATOM 1005 C CA . ALA A 1 131 ? -4.910 22.055 -33.475 1.00 95.25 131 ALA A CA 1
ATOM 1006 C C . ALA A 1 131 ? -4.160 22.254 -32.141 1.00 95.25 131 ALA A C 1
ATOM 1008 O O . ALA A 1 131 ? -3.094 21.675 -31.934 1.00 95.25 131 ALA A O 1
ATOM 1009 N N . GLU A 1 132 ? -4.714 23.047 -31.216 1.00 95.81 132 GLU A N 1
ATOM 1010 C CA . GLU A 1 132 ? -4.163 23.198 -29.860 1.00 95.81 132 GLU A CA 1
ATOM 1011 C C . GLU A 1 132 ? -4.226 21.881 -29.071 1.00 95.81 132 GLU A C 1
ATOM 1013 O O . GLU A 1 132 ? -3.275 21.535 -28.369 1.00 95.81 132 GLU A O 1
ATOM 1018 N N . PHE A 1 133 ? -5.319 21.124 -29.210 1.00 96.25 133 PHE A N 1
ATOM 1019 C CA . PHE A 1 133 ? -5.443 19.794 -28.613 1.00 96.25 133 PHE A CA 1
ATOM 1020 C C . PHE A 1 133 ? -4.442 18.799 -29.220 1.00 96.25 133 PHE A C 1
ATOM 1022 O O . PHE A 1 133 ? -3.737 18.113 -28.482 1.00 96.25 133 PHE A O 1
ATOM 1029 N N . ASP A 1 134 ? -4.324 18.762 -30.550 1.00 97.31 134 ASP A N 1
ATOM 1030 C CA . ASP A 1 134 ? -3.397 17.884 -31.274 1.00 97.31 134 ASP A CA 1
ATOM 1031 C C . ASP A 1 134 ? -1.954 18.119 -30.827 1.00 97.31 134 ASP A C 1
ATOM 1033 O O . ASP A 1 134 ? -1.189 17.169 -30.646 1.00 97.31 134 ASP A O 1
ATOM 1037 N N . ALA A 1 135 ? -1.586 19.376 -30.566 1.00 97.31 135 ALA A N 1
ATOM 1038 C CA . ALA A 1 135 ? -0.280 19.704 -30.016 1.00 97.31 135 ALA A CA 1
ATOM 1039 C C . ALA A 1 135 ? -0.039 19.028 -28.654 1.00 97.31 135 ALA A C 1
ATOM 1041 O O . ALA A 1 135 ? 1.077 18.590 -28.410 1.00 97.31 135 ALA A O 1
ATOM 1042 N N . CYS A 1 136 ? -1.046 18.874 -27.791 1.00 97.06 136 CYS A N 1
ATOM 1043 C CA . CYS A 1 136 ? -0.905 18.242 -26.470 1.00 97.06 136 CYS A CA 1
ATOM 1044 C C . CYS A 1 136 ? -0.617 16.734 -26.534 1.00 97.06 136 CYS A C 1
ATOM 1046 O O . CYS A 1 136 ? -0.026 16.187 -25.608 1.00 97.06 136 CYS A O 1
ATOM 1048 N N . ILE A 1 137 ? -1.013 16.064 -27.617 1.00 96.31 137 ILE A N 1
ATOM 1049 C CA . ILE A 1 137 ? -0.856 14.610 -27.793 1.00 96.31 137 ILE A CA 1
ATOM 1050 C C . ILE A 1 137 ? 0.197 14.232 -28.847 1.00 96.31 137 ILE A C 1
ATOM 1052 O O . ILE A 1 137 ? 0.441 13.050 -29.078 1.00 96.31 137 ILE A O 1
ATOM 1056 N N . THR A 1 138 ? 0.823 15.217 -29.494 1.00 95.25 138 THR A N 1
ATOM 1057 C CA . THR A 1 138 ? 1.859 14.992 -30.510 1.00 95.25 138 THR A CA 1
ATOM 1058 C C . THR A 1 138 ? 3.242 14.940 -29.854 1.00 95.25 138 THR A C 1
ATOM 1060 O O . THR A 1 138 ? 3.680 15.953 -29.302 1.00 95.25 138 THR A O 1
ATOM 1063 N N . PRO A 1 139 ? 3.977 13.814 -29.938 1.00 92.19 139 PRO A N 1
ATOM 1064 C CA . PRO A 1 139 ? 5.294 13.697 -29.324 1.00 92.19 139 PRO A CA 1
ATOM 1065 C C . PRO A 1 139 ? 6.275 14.791 -29.762 1.00 92.19 139 PRO A C 1
ATOM 1067 O O . PRO A 1 139 ? 6.412 15.088 -30.947 1.00 92.19 139 PRO A O 1
ATOM 1070 N N . GLY A 1 140 ? 6.996 15.363 -28.795 1.00 84.31 140 GLY A N 1
ATOM 1071 C CA . GLY A 1 140 ? 8.053 16.352 -29.031 1.00 84.31 140 GLY A CA 1
ATOM 1072 C C . GLY A 1 140 ? 7.596 17.813 -29.072 1.00 84.31 140 GLY A C 1
ATOM 1073 O O . GLY A 1 140 ? 8.449 18.701 -29.057 1.00 84.31 140 GLY A O 1
ATOM 1074 N N . THR A 1 141 ? 6.292 18.099 -29.065 1.00 93.94 141 THR A N 1
ATOM 1075 C CA . THR A 1 141 ? 5.802 19.478 -28.909 1.00 93.94 141 THR A CA 1
ATOM 1076 C C . THR A 1 141 ? 5.975 19.963 -27.461 1.00 93.94 141 THR A C 1
ATOM 1078 O O . THR A 1 141 ? 6.065 19.172 -26.516 1.00 93.94 141 THR A O 1
ATOM 1081 N N . ALA A 1 142 ? 5.997 21.284 -27.256 1.00 94.50 142 ALA A N 1
ATOM 1082 C CA . ALA A 1 142 ? 6.089 21.852 -25.909 1.00 94.50 142 ALA A CA 1
ATOM 1083 C C . ALA A 1 142 ? 4.877 21.497 -25.011 1.00 94.50 142 ALA A C 1
ATOM 1085 O O . ALA A 1 142 ? 5.117 21.075 -23.879 1.00 94.50 142 ALA A O 1
ATOM 1086 N N . PRO A 1 143 ? 3.611 21.576 -25.482 1.00 95.69 143 PRO A N 1
ATOM 1087 C CA . PRO A 1 143 ? 2.448 21.127 -24.711 1.00 95.69 143 PRO A CA 1
ATOM 1088 C C . PRO A 1 143 ? 2.504 19.649 -24.303 1.00 95.69 143 PRO A C 1
ATOM 1090 O O . PRO A 1 143 ? 2.222 19.334 -23.151 1.00 95.69 143 PRO A O 1
ATOM 1093 N N . TYR A 1 144 ? 2.923 18.756 -25.208 1.00 95.06 144 TYR A N 1
ATOM 1094 C CA . TYR A 1 144 ? 3.069 17.324 -24.926 1.00 95.06 144 TYR A CA 1
ATOM 1095 C C . TYR A 1 144 ? 4.113 17.053 -23.839 1.00 95.06 144 TYR A C 1
ATOM 1097 O O . TYR A 1 144 ? 3.840 16.361 -22.859 1.00 95.06 144 TYR A O 1
ATOM 1105 N N . ASN A 1 145 ? 5.309 17.632 -23.982 1.00 86.19 145 ASN A N 1
ATOM 1106 C CA . ASN A 1 145 ? 6.394 17.438 -23.017 1.00 86.19 145 ASN A CA 1
ATOM 1107 C C . ASN A 1 145 ? 6.025 17.994 -21.637 1.00 86.19 145 ASN A C 1
ATOM 1109 O O . ASN A 1 145 ? 6.343 17.388 -20.616 1.00 86.19 145 ASN A O 1
ATOM 1113 N N . TRP A 1 146 ? 5.336 19.137 -21.608 1.00 94.94 146 TRP A N 1
ATOM 1114 C CA . TRP A 1 146 ? 4.841 19.722 -20.369 1.00 94.94 146 TRP A CA 1
ATOM 1115 C C . TRP A 1 146 ? 3.801 18.817 -19.700 1.00 94.94 146 TRP A C 1
ATOM 1117 O O . TRP A 1 146 ? 3.866 18.606 -18.492 1.00 94.94 146 TRP A O 1
ATOM 1127 N N . LEU A 1 147 ? 2.882 18.238 -20.478 1.00 94.25 147 LEU A N 1
ATOM 1128 C CA . LEU A 1 147 ? 1.822 17.380 -19.955 1.00 94.25 147 LEU A CA 1
ATOM 1129 C C . LEU A 1 147 ? 2.383 16.089 -19.346 1.00 94.25 147 LEU A C 1
ATOM 1131 O O . LEU A 1 147 ? 1.976 15.704 -18.254 1.00 94.25 147 LEU A O 1
ATOM 1135 N N . LEU A 1 148 ? 3.383 15.477 -19.991 1.00 88.50 148 LEU A N 1
ATOM 1136 C CA . LEU A 1 148 ? 4.117 14.352 -19.407 1.00 88.50 148 LEU A CA 1
ATOM 1137 C C . LEU A 1 148 ? 4.798 14.727 -18.088 1.00 88.50 148 LEU A C 1
ATOM 1139 O O . LEU A 1 148 ? 4.689 13.982 -17.121 1.00 88.50 148 LEU A O 1
ATOM 1143 N N . ALA A 1 149 ? 5.458 15.885 -18.026 1.00 85.00 149 ALA A N 1
ATOM 1144 C CA . ALA A 1 149 ? 6.092 16.344 -16.793 1.00 85.00 149 ALA A CA 1
ATOM 1145 C C . ALA A 1 149 ? 5.070 16.597 -15.671 1.00 85.00 149 ALA A C 1
ATOM 1147 O O . ALA A 1 149 ? 5.370 16.361 -14.504 1.00 85.00 149 ALA A O 1
ATOM 1148 N N . GLU A 1 150 ? 3.861 17.058 -15.997 1.00 91.38 150 GLU A N 1
ATOM 1149 C CA . GLU A 1 150 ? 2.800 17.229 -15.003 1.00 91.38 150 GLU A CA 1
ATOM 1150 C C . GLU A 1 150 ? 2.241 15.881 -14.519 1.00 91.38 150 GLU A C 1
ATOM 1152 O O . GLU A 1 150 ? 2.029 15.705 -13.317 1.00 91.38 150 GLU A O 1
ATOM 1157 N N . TYR A 1 151 ? 2.096 14.893 -15.411 1.00 94.81 151 TYR A N 1
ATOM 1158 C CA . TYR A 1 151 ? 1.777 13.516 -15.017 1.00 94.81 151 TYR A CA 1
ATOM 1159 C C . TYR A 1 151 ? 2.832 12.933 -14.083 1.00 94.81 151 TYR A C 1
ATOM 1161 O O . TYR A 1 151 ? 2.465 12.301 -13.097 1.00 94.81 151 TYR A O 1
ATOM 1169 N N . ASP A 1 152 ? 4.116 13.183 -14.340 1.00 85.56 152 ASP A N 1
ATOM 1170 C CA . ASP A 1 152 ? 5.205 12.687 -13.495 1.00 85.56 152 ASP A CA 1
ATOM 1171 C C . ASP A 1 152 ? 5.111 13.242 -12.070 1.00 85.56 152 ASP A C 1
ATOM 1173 O O . ASP A 1 152 ? 5.289 12.501 -11.104 1.00 85.56 152 ASP A O 1
ATOM 1177 N N . LYS A 1 153 ? 4.772 14.530 -11.918 1.00 85.12 153 LYS A N 1
ATOM 1178 C CA . LYS A 1 153 ? 4.568 15.145 -10.596 1.00 85.12 153 LYS A CA 1
ATOM 1179 C C . LYS A 1 153 ? 3.407 14.501 -9.842 1.00 85.12 153 LYS A C 1
ATOM 1181 O O . LYS A 1 153 ? 3.503 14.282 -8.639 1.00 85.12 153 LYS A O 1
ATOM 1186 N N . VAL A 1 154 ? 2.304 14.211 -10.530 1.00 90.44 154 VAL A N 1
ATOM 1187 C CA . VAL A 1 154 ? 1.138 13.555 -9.919 1.00 90.44 154 VAL A CA 1
ATOM 1188 C C . VAL A 1 154 ? 1.415 12.086 -9.614 1.00 90.44 154 VAL A C 1
ATOM 1190 O O . VAL A 1 154 ? 0.980 11.586 -8.577 1.00 90.44 154 VAL A O 1
ATOM 1193 N N . ALA A 1 155 ? 2.182 11.401 -10.462 1.00 85.94 155 ALA A N 1
ATOM 1194 C CA . ALA A 1 155 ? 2.527 10.000 -10.275 1.00 85.94 155 ALA A CA 1
ATOM 1195 C C . ALA A 1 155 ? 3.247 9.753 -8.946 1.00 85.94 155 ALA A C 1
ATOM 1197 O O . ALA A 1 155 ? 2.993 8.727 -8.327 1.00 85.94 155 ALA A O 1
ATOM 1198 N N . VAL A 1 156 ? 4.079 10.692 -8.474 1.00 82.50 156 VAL A N 1
ATOM 1199 C CA . VAL A 1 156 ? 4.716 10.615 -7.144 1.00 82.50 156 VAL A CA 1
ATOM 1200 C C . VAL A 1 156 ? 3.668 10.414 -6.043 1.00 82.50 156 VAL A C 1
ATOM 1202 O O . VAL A 1 156 ? 3.769 9.487 -5.251 1.00 82.50 156 VAL A O 1
ATOM 1205 N N . HIS A 1 157 ? 2.601 11.206 -6.055 1.00 86.75 157 HIS A N 1
ATOM 1206 C CA . HIS A 1 157 ? 1.542 11.144 -5.047 1.00 86.75 157 HIS A CA 1
ATOM 1207 C C . HIS A 1 157 ? 0.631 9.921 -5.195 1.00 86.75 157 HIS A C 1
ATOM 1209 O O . HIS A 1 157 ? 0.175 9.343 -4.211 1.00 86.75 157 HIS A O 1
ATOM 1215 N N . LEU A 1 158 ? 0.376 9.488 -6.431 1.00 93.00 158 LEU A N 1
ATOM 1216 C CA . LEU A 1 158 ? -0.359 8.246 -6.672 1.00 93.00 158 LEU A CA 1
ATOM 1217 C C . LEU A 1 158 ? 0.460 7.006 -6.264 1.00 93.00 158 LEU A C 1
ATOM 1219 O O . LEU A 1 158 ? -0.136 6.000 -5.873 1.00 93.00 158 LEU A O 1
ATOM 1223 N N . LYS A 1 159 ? 1.801 7.081 -6.302 1.00 77.75 159 LYS A N 1
ATOM 1224 C CA . LYS A 1 159 ? 2.699 6.047 -5.764 1.00 77.75 159 LYS A CA 1
ATOM 1225 C C . LYS A 1 159 ? 2.633 5.983 -4.244 1.00 77.75 159 LYS A C 1
ATOM 1227 O O . LYS A 1 159 ? 2.526 4.883 -3.724 1.00 77.75 159 LYS A O 1
ATOM 1232 N N . ASP A 1 160 ? 2.574 7.118 -3.549 1.00 72.12 160 ASP A N 1
ATOM 1233 C CA . ASP A 1 160 ? 2.379 7.124 -2.090 1.00 72.12 160 ASP A CA 1
ATOM 1234 C C . ASP A 1 160 ? 1.102 6.348 -1.695 1.00 72.12 160 ASP A C 1
ATOM 1236 O O . ASP A 1 160 ? 1.110 5.523 -0.782 1.00 72.12 160 ASP A O 1
ATOM 1240 N N . LEU A 1 161 ? 0.007 6.536 -2.446 1.00 80.50 161 LEU A N 1
ATOM 1241 C CA . LEU A 1 161 ? -1.238 5.774 -2.268 1.00 80.50 161 LEU A CA 1
ATOM 1242 C C . LEU A 1 161 ? -1.069 4.284 -2.603 1.00 80.50 161 LEU A C 1
ATOM 1244 O O . LEU A 1 161 ? -1.585 3.429 -1.883 1.00 80.50 161 LEU A O 1
ATOM 1248 N N . ARG A 1 162 ? -0.346 3.962 -3.682 1.00 86.62 162 ARG A N 1
ATOM 1249 C CA . ARG A 1 162 ? -0.037 2.581 -4.087 1.00 86.62 162 ARG A CA 1
ATOM 1250 C C . ARG A 1 162 ? 0.717 1.847 -2.986 1.00 86.62 162 ARG A C 1
ATOM 1252 O O . ARG A 1 162 ? 0.343 0.729 -2.636 1.00 86.62 162 ARG A O 1
ATOM 1259 N N . ASP A 1 163 ? 1.749 2.485 -2.453 1.00 68.31 163 ASP A N 1
ATOM 1260 C CA . ASP A 1 163 ? 2.660 1.918 -1.463 1.00 68.31 163 ASP A CA 1
ATOM 1261 C C . ASP A 1 163 ? 1.957 1.768 -0.103 1.00 68.31 163 ASP A C 1
ATOM 1263 O O . ASP A 1 163 ? 2.202 0.805 0.619 1.00 68.31 163 ASP A O 1
ATOM 1267 N N . ALA A 1 164 ? 0.973 2.629 0.187 1.00 63.41 164 ALA A N 1
ATOM 1268 C CA . ALA A 1 164 ? 0.034 2.470 1.300 1.00 63.41 164 ALA A CA 1
ATOM 1269 C C . ALA A 1 164 ? -1.086 1.433 1.045 1.00 63.41 164 ALA A C 1
ATOM 1271 O O . ALA A 1 164 ? -1.946 1.218 1.902 1.00 63.41 164 ALA A O 1
ATOM 1272 N N . GLY A 1 165 ? -1.108 0.784 -0.124 1.00 73.75 165 GLY A N 1
ATOM 1273 C CA . GLY A 1 165 ? -2.089 -0.240 -0.483 1.00 73.75 165 GLY A CA 1
ATOM 1274 C C . GLY A 1 165 ? -3.497 0.288 -0.776 1.00 73.75 165 GLY A C 1
ATOM 1275 O O . GLY A 1 165 ? -4.450 -0.488 -0.686 1.00 73.75 165 GLY A O 1
ATOM 1276 N N . VAL A 1 166 ? -3.639 1.573 -1.112 1.00 89.31 166 VAL A N 1
ATOM 1277 C CA . VAL A 1 166 ? -4.922 2.245 -1.369 1.00 89.31 166 VAL A CA 1
ATOM 1278 C C . VAL A 1 166 ? -5.325 2.087 -2.842 1.00 89.31 166 VAL A C 1
ATOM 1280 O O . VAL A 1 166 ? -4.642 2.648 -3.707 1.00 89.31 166 VAL A O 1
ATOM 1283 N N . PRO A 1 167 ? -6.421 1.371 -3.168 1.00 94.94 167 PRO A N 1
ATOM 1284 C CA . PRO A 1 167 ? -6.997 1.382 -4.508 1.00 94.94 167 PRO A CA 1
ATOM 1285 C C . PRO A 1 167 ? -7.730 2.706 -4.771 1.00 94.94 167 PRO A C 1
ATOM 1287 O O . PRO A 1 167 ? -8.377 3.257 -3.882 1.00 94.94 167 PRO A O 1
ATOM 1290 N N . VAL A 1 168 ? -7.647 3.209 -6.002 1.00 98.19 168 VAL A N 1
ATOM 1291 C CA . VAL A 1 168 ? -8.160 4.531 -6.382 1.00 98.19 168 VAL A CA 1
ATOM 1292 C C . VAL A 1 168 ? -9.078 4.427 -7.593 1.00 98.19 168 VAL A C 1
ATOM 1294 O O . VAL A 1 168 ? -8.653 3.985 -8.660 1.00 98.19 168 VAL A O 1
ATOM 1297 N N . LEU A 1 169 ? -10.314 4.913 -7.461 1.00 98.62 169 LEU A N 1
ATOM 1298 C CA . LEU A 1 169 ? -11.175 5.222 -8.605 1.00 98.62 169 LEU A CA 1
ATOM 1299 C C . LEU A 1 169 ? -10.674 6.515 -9.261 1.00 98.62 169 LEU A C 1
ATOM 1301 O O . LEU A 1 169 ? -10.911 7.610 -8.753 1.00 98.62 169 LEU A O 1
ATOM 1305 N N . PHE A 1 170 ? -9.932 6.394 -10.357 1.00 98.44 170 PHE A N 1
ATOM 1306 C CA . PHE A 1 170 ? -9.239 7.506 -11.002 1.00 98.44 170 PHE A CA 1
ATOM 1307 C C . PHE A 1 170 ? -10.017 8.014 -12.220 1.00 98.44 170 PHE A C 1
ATOM 1309 O O . PHE A 1 170 ? -10.145 7.300 -13.215 1.00 98.44 170 PHE A O 1
ATOM 1316 N N . ARG A 1 171 ? -10.524 9.251 -12.150 1.00 97.94 171 ARG A N 1
ATOM 1317 C CA . ARG A 1 171 ? -11.408 9.883 -13.146 1.00 97.94 171 ARG A CA 1
ATOM 1318 C C . ARG A 1 171 ? -10.748 11.106 -13.818 1.00 97.94 171 ARG A C 1
ATOM 1320 O O . ARG A 1 171 ? -11.091 12.250 -13.498 1.00 97.94 171 ARG A O 1
ATOM 1327 N N . PRO A 1 172 ? -9.780 10.909 -14.733 1.00 96.88 172 PRO A N 1
ATOM 1328 C CA . PRO A 1 172 ? -9.200 11.999 -15.513 1.00 96.88 172 PRO A CA 1
ATOM 1329 C C . PRO A 1 172 ? -10.107 12.388 -16.691 1.00 96.88 172 PRO A C 1
ATOM 1331 O O . PRO A 1 172 ? -10.859 11.561 -17.200 1.00 96.88 172 PRO A O 1
ATOM 1334 N N . TYR A 1 173 ? -9.985 13.629 -17.171 1.00 96.50 173 TYR A N 1
ATOM 1335 C CA . TYR A 1 173 ? -10.571 14.083 -18.446 1.00 96.50 173 TYR A CA 1
ATOM 1336 C C . TYR A 1 173 ? -12.065 13.761 -18.630 1.00 96.50 173 TYR A C 1
ATOM 1338 O O . TYR A 1 173 ? -12.480 13.267 -19.682 1.00 96.50 173 TYR A O 1
ATOM 1346 N N . HIS A 1 174 ? -12.849 14.021 -17.586 1.00 96.62 174 HIS A N 1
ATOM 1347 C CA . HIS A 1 174 ? -14.292 13.792 -17.516 1.00 96.62 174 HIS A CA 1
ATOM 1348 C C . HIS A 1 174 ? -15.089 14.752 -18.416 1.00 96.62 174 HIS A C 1
ATOM 1350 O O . HIS A 1 174 ? -14.550 15.742 -18.909 1.00 96.62 174 HIS A O 1
ATOM 1356 N N . GLU A 1 175 ? -16.360 14.434 -18.674 1.00 95.19 175 GLU A N 1
ATOM 1357 C CA . GLU A 1 175 ? -17.277 15.233 -19.510 1.00 95.19 175 GLU A CA 1
ATOM 1358 C C . GLU A 1 175 ? -16.732 15.607 -20.900 1.00 95.19 175 GLU A C 1
ATOM 1360 O O . GLU A 1 175 ? -16.987 16.680 -21.450 1.00 95.19 175 GLU A O 1
ATOM 1365 N N . MET A 1 176 ? -15.979 14.700 -21.519 1.00 95.19 176 MET A N 1
ATOM 1366 C CA . MET A 1 176 ? -15.332 14.943 -22.812 1.00 95.19 176 MET A CA 1
ATOM 1367 C C . MET A 1 176 ? -16.302 15.222 -23.972 1.00 95.19 176 MET A C 1
ATOM 1369 O O . MET A 1 176 ? -15.900 15.727 -25.020 1.00 95.19 176 MET A O 1
ATOM 1373 N N . ASN A 1 177 ? -17.576 14.872 -23.805 1.00 94.25 177 ASN A N 1
ATOM 1374 C CA . ASN A 1 177 ? -18.640 15.129 -24.765 1.00 94.25 177 ASN A CA 1
ATOM 1375 C C . ASN A 1 177 ? -19.259 16.536 -24.644 1.00 94.25 177 ASN A C 1
ATOM 1377 O O . ASN A 1 177 ? -20.043 16.928 -25.511 1.00 94.25 177 ASN A O 1
ATOM 1381 N N . GLY A 1 178 ? -18.893 17.296 -23.607 1.00 92.81 178 GLY A N 1
ATOM 1382 C CA . GLY A 1 178 ? -19.218 18.711 -23.441 1.00 92.81 178 GLY A CA 1
ATOM 1383 C C . GLY A 1 178 ? -18.201 19.631 -24.122 1.00 92.81 178 GLY A C 1
ATOM 1384 O O . GLY A 1 178 ? -17.070 19.245 -24.414 1.00 92.81 178 GLY A O 1
ATOM 1385 N N . TYR A 1 179 ? -18.599 20.876 -24.389 1.00 91.31 179 TYR A N 1
ATOM 1386 C CA . TYR A 1 179 ? -17.768 21.867 -25.089 1.00 91.31 179 TYR A CA 1
ATOM 1387 C C . TYR A 1 179 ? -16.842 22.670 -24.158 1.00 91.31 179 TYR A C 1
ATOM 1389 O O . TYR A 1 179 ? -15.996 23.428 -24.624 1.00 91.31 179 TYR A O 1
ATOM 1397 N N . TRP A 1 180 ? -17.003 22.559 -22.845 1.00 93.38 180 TRP A N 1
ATOM 1398 C CA . TRP A 1 180 ? -16.431 23.519 -21.905 1.00 93.38 180 TRP A CA 1
ATOM 1399 C C . TRP A 1 180 ? -15.000 23.217 -21.457 1.00 93.38 180 TRP A C 1
ATOM 1401 O O . TRP A 1 180 ? -14.255 24.143 -21.147 1.00 93.38 180 TRP A O 1
ATOM 1411 N N . PHE A 1 181 ? -14.574 21.956 -21.442 1.00 95.69 181 PHE A N 1
ATOM 1412 C CA . PHE A 1 181 ? -13.188 21.616 -21.123 1.00 95.69 181 PHE A CA 1
ATOM 1413 C C . PHE A 1 181 ? -12.285 21.674 -22.353 1.00 95.69 181 PHE A C 1
ATOM 1415 O O . PHE A 1 181 ? -12.727 21.457 -23.483 1.00 95.69 181 PHE A O 1
ATOM 1422 N N . TRP A 1 182 ? -10.985 21.915 -22.158 1.00 95.00 182 TRP A N 1
ATOM 1423 C CA . TRP A 1 182 ? -10.042 21.974 -23.285 1.00 95.00 182 TRP A CA 1
ATOM 1424 C C . TRP A 1 182 ? -9.906 20.637 -24.035 1.00 95.00 182 TRP A C 1
ATOM 1426 O O . TRP A 1 182 ? -9.595 20.632 -25.228 1.00 95.00 182 TRP A O 1
ATOM 1436 N N . TRP A 1 183 ? -10.186 19.513 -23.366 1.00 95.81 183 TRP A N 1
ATOM 1437 C CA . TRP A 1 183 ? -10.270 18.176 -23.969 1.00 95.81 183 TRP A CA 1
ATOM 1438 C C . TRP A 1 183 ? -11.643 17.856 -24.584 1.00 95.81 183 TRP A C 1
ATOM 1440 O O . TRP A 1 183 ? -11.801 16.814 -25.220 1.00 95.81 183 TRP A O 1
ATOM 1450 N N . GLY A 1 184 ? -12.632 18.732 -24.397 1.00 95.00 184 GLY A N 1
ATOM 1451 C CA . GLY A 1 184 ? -14.014 18.540 -24.818 1.00 95.00 184 GLY A CA 1
ATOM 1452 C C . GLY A 1 184 ? -14.211 18.640 -26.331 1.00 95.00 184 GLY A C 1
ATOM 1453 O O . GLY A 1 184 ? -13.621 19.498 -26.997 1.00 95.00 184 GLY A O 1
ATOM 1454 N N . LYS A 1 185 ? -15.059 17.766 -26.883 1.00 92.94 185 LYS A N 1
ATOM 1455 C CA . LYS A 1 185 ? -15.416 17.684 -28.313 1.00 92.94 185 LYS A CA 1
ATOM 1456 C C . LYS A 1 185 ? -14.228 17.485 -29.268 1.00 92.94 185 LYS A C 1
ATOM 1458 O O . LYS A 1 185 ? -14.157 18.116 -30.323 1.00 92.94 185 LYS A O 1
ATOM 1463 N N . LYS A 1 186 ? -13.267 16.626 -28.903 1.00 93.81 186 LYS A N 1
ATOM 1464 C CA . LYS A 1 186 ? -12.043 16.366 -29.691 1.00 93.81 186 LYS A CA 1
ATOM 1465 C C . LYS A 1 186 ? -12.043 14.990 -30.353 1.00 93.81 186 LYS A C 1
ATOM 1467 O O . LYS A 1 186 ? -12.247 13.972 -29.695 1.00 93.81 186 LYS A O 1
ATOM 1472 N N . ASN A 1 187 ? -11.756 14.946 -31.656 1.00 89.19 187 ASN A N 1
ATOM 1473 C CA . ASN A 1 187 ? -11.884 13.732 -32.484 1.00 89.19 187 ASN A CA 1
ATOM 1474 C C . ASN A 1 187 ? -10.871 12.615 -32.150 1.00 89.19 187 ASN A C 1
ATOM 1476 O O . ASN A 1 187 ? -11.001 11.488 -32.619 1.00 89.19 187 ASN A O 1
ATOM 1480 N N . ASN A 1 188 ? -9.859 12.920 -31.348 1.00 89.69 188 ASN A N 1
ATOM 1481 C CA . ASN A 1 188 ? -8.747 12.059 -30.950 1.00 89.69 188 ASN A CA 1
ATOM 1482 C C . ASN A 1 188 ? -8.550 12.050 -29.425 1.00 89.69 188 ASN A C 1
ATOM 1484 O O . ASN A 1 188 ? -7.449 11.794 -28.940 1.00 89.69 188 ASN A O 1
ATOM 1488 N N . TYR A 1 189 ? -9.629 12.266 -28.666 1.00 95.19 189 TYR A N 1
ATOM 1489 C CA . TYR A 1 189 ? -9.660 12.132 -27.205 1.00 95.19 189 TYR A CA 1
ATOM 1490 C C . TYR A 1 189 ? -8.989 10.841 -26.700 1.00 95.19 189 TYR A C 1
ATOM 1492 O O . TYR A 1 189 ? -8.237 10.867 -25.727 1.00 95.19 189 TYR A O 1
ATOM 1500 N N . LYS A 1 190 ? -9.180 9.723 -27.419 1.00 95.38 190 LYS A N 1
ATOM 1501 C CA . LYS A 1 190 ? -8.532 8.436 -27.125 1.00 95.38 190 LYS A CA 1
ATOM 1502 C C . LYS A 1 190 ? -7.013 8.554 -26.949 1.00 95.38 190 LYS A C 1
ATOM 1504 O O . LYS A 1 190 ? -6.470 7.930 -26.047 1.00 95.38 190 LYS A O 1
ATOM 1509 N N . ALA A 1 191 ? -6.330 9.365 -27.756 1.00 96.06 191 ALA A N 1
ATOM 1510 C CA . ALA A 1 191 ? -4.880 9.521 -27.657 1.00 96.06 191 ALA A CA 1
ATOM 1511 C C . ALA A 1 191 ? -4.455 10.216 -26.351 1.00 96.06 191 ALA A C 1
ATOM 1513 O O . ALA A 1 191 ? -3.436 9.852 -25.772 1.00 96.06 191 ALA A O 1
ATOM 1514 N N . LEU A 1 192 ? -5.250 11.168 -25.849 1.00 97.69 192 LEU A N 1
ATOM 1515 C CA . LEU A 1 192 ? -5.014 11.801 -24.547 1.00 97.69 192 LEU A CA 1
ATOM 1516 C C . LEU A 1 192 ? -5.236 10.806 -23.395 1.00 97.69 192 LEU A C 1
ATOM 1518 O O . LEU A 1 192 ? -4.439 10.754 -22.459 1.00 97.69 192 LEU A O 1
ATOM 1522 N N . TRP A 1 193 ? -6.279 9.976 -23.494 1.00 98.12 193 TRP A N 1
ATOM 1523 C CA . TRP A 1 193 ? -6.547 8.897 -22.537 1.00 98.12 193 TRP A CA 1
ATOM 1524 C C . TRP A 1 193 ? -5.421 7.853 -22.504 1.00 98.12 193 TRP A C 1
ATOM 1526 O O . TRP A 1 193 ? -4.933 7.475 -21.439 1.00 98.12 193 TRP A O 1
ATOM 1536 N N . GLU A 1 194 ? -4.956 7.413 -23.675 1.00 95.12 194 GLU A N 1
ATOM 1537 C CA . GLU A 1 194 ? -3.823 6.493 -23.791 1.00 95.12 194 GLU A CA 1
ATOM 1538 C C . GLU A 1 194 ? -2.531 7.116 -23.260 1.00 95.12 194 GLU A C 1
ATOM 1540 O O . GLU A 1 194 ? -1.737 6.416 -22.635 1.00 95.12 194 GLU A O 1
ATOM 1545 N N . LEU A 1 195 ? -2.319 8.422 -23.457 1.00 96.81 195 LEU A N 1
ATOM 1546 C CA . LEU A 1 195 ? -1.133 9.120 -22.968 1.00 96.81 195 LEU A CA 1
ATOM 1547 C C . LEU A 1 195 ? -1.037 9.062 -21.439 1.00 96.81 195 LEU A C 1
ATOM 1549 O O . LEU A 1 195 ? -0.003 8.644 -20.912 1.00 96.81 195 LEU A O 1
ATOM 1553 N N . ILE A 1 196 ? -2.109 9.427 -20.727 1.00 97.50 196 ILE A N 1
ATOM 1554 C CA . ILE A 1 196 ? -2.120 9.389 -19.259 1.00 97.50 196 ILE A CA 1
ATOM 1555 C C . ILE A 1 196 ? -2.074 7.952 -18.729 1.00 97.50 196 ILE A C 1
ATOM 1557 O O . ILE A 1 196 ? -1.319 7.678 -17.797 1.00 97.50 196 ILE A O 1
ATOM 1561 N N . TYR A 1 197 ? -2.794 7.012 -19.355 1.00 97.06 197 TYR A N 1
ATOM 1562 C CA . TYR A 1 197 ? -2.735 5.600 -18.973 1.00 97.06 197 TYR A CA 1
ATOM 1563 C C . TYR A 1 197 ? -1.314 5.050 -19.127 1.00 97.06 197 TYR A C 1
ATOM 1565 O O . TYR A 1 197 ? -0.760 4.472 -18.194 1.00 97.06 197 TYR A O 1
ATOM 1573 N N . ASN A 1 198 ? -0.682 5.263 -20.282 1.00 92.94 198 ASN A N 1
ATOM 1574 C CA . ASN A 1 198 ? 0.672 4.785 -20.532 1.00 92.94 198 ASN A CA 1
ATOM 1575 C C . ASN A 1 198 ? 1.680 5.457 -19.600 1.00 92.94 198 ASN A C 1
ATOM 1577 O O . ASN A 1 198 ? 2.596 4.792 -19.119 1.00 92.94 198 ASN A O 1
ATOM 1581 N N . ARG A 1 199 ? 1.518 6.748 -19.292 1.00 94.25 199 ARG A N 1
ATOM 1582 C CA . ARG A 1 199 ? 2.448 7.424 -18.387 1.00 94.25 199 ARG A CA 1
ATOM 1583 C C . ARG A 1 199 ? 2.310 6.929 -16.947 1.00 94.25 199 ARG A C 1
ATOM 1585 O O . ARG A 1 199 ? 3.308 6.562 -16.336 1.00 94.25 199 ARG A O 1
ATOM 1592 N N . LEU A 1 200 ? 1.093 6.854 -16.419 1.00 93.62 200 LEU A N 1
ATOM 1593 C CA . LEU A 1 200 ? 0.856 6.469 -15.026 1.00 93.62 200 LEU A CA 1
ATOM 1594 C C . LEU A 1 200 ? 1.004 4.957 -14.795 1.00 93.62 200 LEU A C 1
ATOM 1596 O O . LEU A 1 200 ? 1.672 4.534 -13.855 1.00 93.62 200 LEU A O 1
ATOM 1600 N N . VAL A 1 201 ? 0.423 4.127 -15.659 1.00 91.50 201 VAL A N 1
ATOM 1601 C CA . VAL A 1 201 ? 0.378 2.670 -15.460 1.00 91.50 201 VAL A CA 1
ATOM 1602 C C . VAL A 1 201 ? 1.598 1.977 -16.055 1.00 91.50 201 VAL A C 1
ATOM 1604 O O . VAL A 1 201 ? 2.229 1.167 -15.383 1.00 91.50 201 VAL A O 1
ATOM 1607 N N . VAL A 1 202 ? 1.945 2.275 -17.312 1.00 85.00 202 VAL A N 1
ATOM 1608 C CA . VAL A 1 202 ? 3.018 1.549 -18.017 1.00 85.00 202 VAL A CA 1
ATOM 1609 C C . VAL A 1 202 ? 4.398 2.081 -17.632 1.00 85.00 202 VAL A C 1
ATOM 1611 O O . VAL A 1 202 ? 5.288 1.292 -17.338 1.00 85.00 202 VAL A O 1
ATOM 1614 N N . TYR A 1 203 ? 4.585 3.402 -17.621 1.00 78.50 203 TYR A N 1
ATOM 1615 C CA . TYR A 1 203 ? 5.879 4.018 -17.320 1.00 78.50 203 TYR A CA 1
ATOM 1616 C C . TYR A 1 203 ? 6.148 4.128 -15.813 1.00 78.50 203 TYR A C 1
ATOM 1618 O O . TYR A 1 203 ? 7.247 3.809 -15.374 1.00 78.50 203 TYR A O 1
ATOM 1626 N N . HIS A 1 204 ? 5.159 4.542 -15.014 1.00 77.81 204 HIS A N 1
ATOM 1627 C CA . HIS A 1 204 ? 5.314 4.672 -13.558 1.00 77.81 204 HIS A CA 1
ATOM 1628 C C . HIS A 1 204 ? 4.918 3.433 -12.746 1.00 77.81 204 HIS A C 1
ATOM 1630 O O . HIS A 1 204 ? 5.026 3.482 -11.520 1.00 77.81 204 HIS A O 1
ATOM 1636 N N . GLY A 1 205 ? 4.456 2.355 -13.388 1.00 74.75 205 GLY A N 1
ATOM 1637 C CA . GLY A 1 205 ? 4.161 1.092 -12.709 1.00 74.75 205 GLY A CA 1
ATOM 1638 C C . GLY A 1 205 ? 3.000 1.168 -11.712 1.00 74.75 205 GLY A C 1
ATOM 1639 O O . GLY A 1 205 ? 2.908 0.328 -10.813 1.00 74.75 205 GLY A O 1
ATOM 1640 N N . LEU A 1 206 ? 2.120 2.172 -11.819 1.00 84.06 206 LEU A N 1
ATOM 1641 C CA . LEU A 1 206 ? 0.985 2.299 -10.909 1.00 84.06 206 LEU A CA 1
ATOM 1642 C C . LEU A 1 206 ? -0.010 1.171 -11.159 1.00 84.06 206 LEU A C 1
ATOM 1644 O O . LEU A 1 206 ? -0.592 1.041 -12.237 1.00 84.06 206 LEU A O 1
ATOM 1648 N N . ASN A 1 207 ? -0.216 0.352 -10.133 1.00 87.81 207 ASN A N 1
ATOM 1649 C CA . ASN A 1 207 ? -1.148 -0.763 -10.170 1.00 87.81 207 ASN A CA 1
ATOM 1650 C C . ASN A 1 207 ? -2.390 -0.553 -9.302 1.00 87.81 207 ASN A C 1
ATOM 1652 O O . ASN A 1 207 ? -3.309 -1.357 -9.363 1.00 87.81 207 ASN A O 1
ATOM 1656 N N . ASN A 1 208 ? -2.464 0.530 -8.538 1.00 95.31 208 ASN A N 1
ATOM 1657 C CA . ASN A 1 208 ? -3.573 0.824 -7.639 1.00 95.31 208 ASN A CA 1
ATOM 1658 C C . ASN A 1 208 ? -4.713 1.650 -8.269 1.00 95.31 208 ASN A C 1
ATOM 1660 O O . ASN A 1 208 ? -5.627 2.051 -7.556 1.00 95.31 208 ASN A O 1
ATOM 1664 N N . LEU A 1 209 ? -4.661 1.944 -9.572 1.00 98.12 209 LEU A N 1
ATOM 1665 C CA . LEU A 1 209 ? -5.651 2.784 -10.251 1.00 98.12 209 LEU A CA 1
ATOM 1666 C C . LEU A 1 209 ? -6.686 1.934 -10.998 1.00 98.12 209 LEU A C 1
ATOM 1668 O O . LEU A 1 209 ? -6.318 1.101 -11.827 1.00 98.12 209 LEU A O 1
ATOM 1672 N N . LEU A 1 210 ? -7.966 2.210 -10.752 1.00 98.25 210 LEU A N 1
ATOM 1673 C CA . LEU A 1 210 ? -9.095 1.787 -11.578 1.00 98.25 210 LEU A CA 1
ATOM 1674 C C . LEU A 1 210 ? -9.572 2.987 -12.397 1.00 98.25 210 LEU A C 1
ATOM 1676 O O . LEU A 1 210 ? -10.014 3.989 -11.835 1.00 98.25 210 LEU A O 1
ATOM 1680 N N . PHE A 1 211 ? -9.472 2.904 -13.718 1.00 98.19 211 PHE A N 1
ATOM 1681 C CA . PHE A 1 211 ? -9.774 4.016 -14.614 1.00 98.19 211 PHE A CA 1
ATOM 1682 C C . PHE A 1 211 ? -11.287 4.186 -14.795 1.00 98.19 211 PHE A C 1
ATOM 1684 O O . PHE A 1 211 ? -11.977 3.297 -15.303 1.00 98.19 211 PHE A O 1
ATOM 1691 N N . VAL A 1 212 ? -11.794 5.355 -14.407 1.00 98.38 212 VAL A N 1
ATOM 1692 C CA . VAL A 1 212 ? -13.205 5.741 -14.481 1.00 98.38 212 VAL A CA 1
ATOM 1693 C C . VAL A 1 212 ? -13.409 6.670 -15.669 1.00 98.38 212 VAL A C 1
ATOM 1695 O O . VAL A 1 212 ? -12.980 7.824 -15.647 1.00 98.38 212 VAL A O 1
ATOM 1698 N N . TRP A 1 213 ? -14.069 6.173 -16.712 1.00 98.12 213 TRP A N 1
ATOM 1699 C CA . TRP A 1 213 ? -14.451 6.982 -17.865 1.00 98.12 213 TRP A CA 1
ATOM 1700 C C . TRP A 1 213 ? -15.801 7.635 -17.601 1.00 98.12 213 TRP A C 1
ATOM 1702 O O . TRP A 1 213 ? -16.778 6.949 -17.299 1.00 98.12 213 TRP A O 1
ATOM 1712 N N . ASN A 1 214 ? -15.850 8.957 -17.714 1.00 97.69 214 ASN A N 1
ATOM 1713 C CA . ASN A 1 214 ? -17.000 9.741 -17.301 1.00 97.69 214 ASN A CA 1
ATOM 1714 C C . ASN A 1 214 ? -17.484 10.672 -18.410 1.00 97.69 214 ASN A C 1
ATOM 1716 O O . ASN A 1 214 ? -16.684 11.376 -19.021 1.00 97.69 214 ASN A O 1
ATOM 1720 N N . SER A 1 215 ? -18.797 10.716 -18.611 1.00 96.06 215 SER A N 1
ATOM 1721 C CA . SER A 1 215 ? -19.436 11.598 -19.586 1.00 96.06 215 SER A CA 1
ATOM 1722 C C . SER A 1 215 ? -20.539 12.434 -18.956 1.00 96.06 215 SER A C 1
ATOM 1724 O O . SER A 1 215 ? -21.222 11.982 -18.040 1.00 96.06 215 SER A O 1
ATOM 1726 N N . HIS A 1 216 ? -20.798 13.610 -19.519 1.00 92.31 216 HIS A N 1
ATOM 1727 C CA . HIS A 1 216 ? -22.011 14.347 -19.191 1.00 92.31 216 HIS A CA 1
ATOM 1728 C C . HIS A 1 216 ? -23.222 13.615 -19.784 1.00 92.31 216 HIS A C 1
ATOM 1730 O O . HIS A 1 216 ? -23.170 13.177 -20.943 1.00 92.31 216 HIS A O 1
ATOM 1736 N N . CYS A 1 217 ? -24.305 13.458 -19.019 1.00 89.12 217 CYS A N 1
ATOM 1737 C CA . CYS A 1 217 ? -25.495 12.765 -19.514 1.00 89.12 217 CYS A CA 1
ATOM 1738 C C . CYS A 1 217 ? -26.132 13.490 -20.728 1.00 89.12 217 CYS A C 1
ATOM 1740 O O . CYS A 1 217 ? -26.098 14.719 -20.810 1.00 89.12 217 CYS A O 1
ATOM 1742 N N . PRO A 1 218 ? -26.711 12.771 -21.710 1.00 81.81 218 PRO A N 1
ATOM 1743 C CA . PRO A 1 218 ? -27.369 13.414 -22.848 1.00 81.81 218 PRO A CA 1
ATOM 1744 C C . PRO A 1 218 ? -28.590 14.239 -22.418 1.00 81.81 218 PRO A C 1
ATOM 1746 O O . PRO A 1 218 ? -29.484 13.709 -21.768 1.00 81.81 218 PRO A O 1
ATOM 1749 N N . ARG A 1 219 ? -28.698 15.500 -22.856 1.00 74.50 219 ARG A N 1
ATOM 1750 C CA . ARG A 1 219 ? -29.872 16.351 -22.595 1.00 74.50 219 ARG A CA 1
ATOM 1751 C C . ARG A 1 219 ? -30.616 16.688 -23.876 1.00 74.50 219 ARG A C 1
ATOM 1753 O O . ARG A 1 219 ? -30.041 17.217 -24.818 1.00 74.50 219 ARG A O 1
ATOM 1760 N N . GLN A 1 220 ? -31.927 16.451 -23.894 1.00 63.72 220 GLN A N 1
ATOM 1761 C CA . GLN A 1 220 ? -32.774 16.817 -25.037 1.00 63.72 220 GLN A CA 1
ATOM 1762 C C . GLN A 1 220 ? -32.884 18.345 -25.220 1.00 63.72 220 GLN A C 1
ATOM 1764 O O . GLN A 1 220 ? -33.144 18.819 -26.323 1.00 63.72 220 GLN A O 1
ATOM 1769 N N . SER A 1 221 ? -32.680 19.107 -24.141 1.00 65.44 221 SER A N 1
ATOM 1770 C CA . SER A 1 221 ? -32.736 20.572 -24.089 1.00 65.44 221 SER A CA 1
ATOM 1771 C C . SER A 1 221 ? -31.403 21.269 -24.394 1.00 65.44 221 SER A C 1
ATOM 1773 O O . SER A 1 221 ? -31.413 22.482 -24.604 1.00 65.44 221 SER A O 1
ATOM 1775 N N . ASP A 1 222 ? -30.281 20.539 -24.457 1.00 74.50 222 ASP A N 1
ATOM 1776 C CA . ASP A 1 222 ? -28.959 21.099 -24.765 1.00 74.50 222 ASP A CA 1
ATOM 1777 C C . ASP A 1 222 ? -28.393 20.498 -26.066 1.00 74.50 222 ASP A C 1
ATOM 1779 O O . ASP A 1 222 ? -27.780 19.427 -26.050 1.00 74.50 222 ASP A O 1
ATOM 1783 N N . PRO A 1 223 ? -28.580 21.171 -27.220 1.00 75.50 223 PRO A N 1
ATOM 1784 C CA . PRO A 1 223 ? -28.140 20.654 -28.513 1.00 75.50 223 PRO A CA 1
ATOM 1785 C C . PRO A 1 223 ? -26.615 20.715 -28.710 1.00 75.50 223 PRO A C 1
ATOM 1787 O O . PRO A 1 223 ? -26.132 20.306 -29.766 1.00 75.50 223 PRO A O 1
ATOM 1790 N N . TYR A 1 224 ? -25.851 21.256 -27.753 1.00 84.62 224 TYR A N 1
ATOM 1791 C CA . TYR A 1 224 ? -24.406 21.467 -27.892 1.00 84.62 224 TYR A CA 1
ATOM 1792 C C . TYR A 1 224 ? -23.557 20.325 -27.318 1.00 84.62 224 TYR A C 1
ATOM 1794 O O . TYR A 1 224 ? -22.336 20.317 -27.513 1.00 84.62 224 TYR A O 1
ATOM 1802 N N . ILE A 1 225 ? -24.186 19.349 -26.663 1.00 88.62 225 ILE A N 1
ATOM 1803 C CA . ILE A 1 225 ? -23.528 18.169 -26.097 1.00 88.62 225 ILE A CA 1
ATOM 1804 C C . ILE A 1 225 ? -23.512 17.050 -27.137 1.00 88.62 225 ILE A C 1
ATOM 1806 O O . ILE A 1 225 ? -24.542 16.684 -27.704 1.00 88.62 225 ILE A O 1
ATOM 1810 N N . ASP A 1 226 ? -22.331 16.496 -27.393 1.00 90.94 226 ASP A N 1
ATOM 1811 C CA . ASP A 1 226 ? -22.193 15.399 -28.340 1.00 90.94 226 ASP A CA 1
ATOM 1812 C C . ASP A 1 226 ? -22.617 14.059 -27.719 1.00 90.94 226 ASP A C 1
ATOM 1814 O O . ASP A 1 226 ? -22.590 13.850 -26.504 1.00 90.94 226 ASP A O 1
ATOM 1818 N N . ASP A 1 227 ? -22.938 13.099 -28.585 1.00 91.19 227 ASP A N 1
ATOM 1819 C CA . ASP A 1 227 ? -23.078 11.702 -28.188 1.00 91.19 227 ASP A CA 1
ATOM 1820 C C . ASP A 1 227 ? -21.766 11.178 -27.578 1.00 91.19 227 ASP A C 1
ATOM 1822 O O . ASP A 1 227 ? -20.751 11.038 -28.272 1.00 91.19 227 ASP A O 1
ATOM 1826 N N . TYR A 1 228 ? -21.805 10.852 -26.284 1.00 93.25 228 TYR A N 1
ATOM 1827 C CA . TYR A 1 228 ? -20.648 10.395 -25.515 1.00 93.25 228 TYR A CA 1
ATOM 1828 C C . TYR A 1 228 ? -19.998 9.133 -26.084 1.00 93.25 228 TYR A C 1
ATOM 1830 O O . TYR A 1 228 ? -18.794 8.932 -25.925 1.00 93.25 228 TYR A O 1
ATOM 1838 N N . ARG A 1 229 ? -20.759 8.295 -26.803 1.00 92.31 229 ARG A N 1
ATOM 1839 C CA . ARG A 1 229 ? -20.270 7.023 -27.359 1.00 92.31 229 ARG A CA 1
ATOM 1840 C C . ARG A 1 229 ? -19.138 7.230 -28.364 1.00 92.31 229 ARG A C 1
ATOM 1842 O O . ARG A 1 229 ? -18.318 6.336 -28.552 1.00 92.31 229 ARG A O 1
ATOM 1849 N N . ARG A 1 230 ? -19.058 8.421 -28.972 1.00 91.69 230 ARG A N 1
ATOM 1850 C CA . ARG A 1 230 ? -17.993 8.823 -29.908 1.00 91.69 230 ARG A CA 1
ATOM 1851 C C . ARG A 1 230 ? -16.624 8.974 -29.243 1.00 91.69 230 ARG A C 1
ATOM 1853 O O . ARG A 1 230 ? -15.619 8.936 -29.944 1.00 91.69 230 ARG A O 1
ATOM 1860 N N . TYR A 1 231 ? -16.588 9.151 -27.923 1.00 94.56 231 TYR A N 1
ATOM 1861 C CA . TYR A 1 231 ? -15.376 9.472 -27.169 1.00 94.56 231 TYR A CA 1
ATOM 1862 C C . TYR A 1 231 ? -14.893 8.330 -26.274 1.00 94.56 231 TYR A C 1
ATOM 1864 O O . TYR A 1 231 ? -13.956 8.514 -25.496 1.00 94.56 231 TYR A O 1
ATOM 1872 N N . TYR A 1 232 ? -15.504 7.145 -26.366 1.00 95.44 232 TYR A N 1
ATOM 1873 C CA . TYR A 1 232 ? -15.000 5.988 -25.640 1.00 95.44 232 TYR A CA 1
ATOM 1874 C C . TYR A 1 232 ? -13.574 5.649 -26.122 1.00 95.44 232 TYR A C 1
ATOM 1876 O O . TYR A 1 232 ? -13.360 5.488 -27.325 1.00 95.44 232 TYR A O 1
ATOM 1884 N N . PRO A 1 233 ? -12.582 5.527 -25.221 1.00 94.50 233 PRO A N 1
ATOM 1885 C CA . PRO A 1 233 ? -11.173 5.347 -25.585 1.00 94.50 233 PRO A CA 1
ATOM 1886 C C . PRO A 1 233 ? -10.817 3.935 -26.099 1.00 94.50 233 PRO A C 1
ATOM 1888 O O . PRO A 1 233 ? -9.644 3.577 -26.173 1.00 94.50 233 PRO A O 1
ATOM 1891 N N . GLY A 1 234 ? -11.802 3.131 -26.513 1.00 91.06 234 GLY A N 1
ATOM 1892 C CA . GLY A 1 234 ? -11.629 1.785 -27.066 1.00 91.06 234 GLY A CA 1
ATOM 1893 C C . GLY A 1 234 ? -12.548 1.497 -28.249 1.00 91.06 234 GLY A C 1
ATOM 1894 O O . GLY A 1 234 ? -13.263 2.367 -28.741 1.00 91.06 234 GLY A O 1
ATOM 1895 N N . THR A 1 235 ? -12.535 0.255 -28.716 1.00 90.56 235 THR A N 1
ATOM 1896 C CA . THR A 1 235 ? -13.470 -0.215 -29.739 1.00 90.56 235 THR A CA 1
ATOM 1897 C C . THR A 1 235 ? -14.905 -0.226 -29.213 1.00 90.56 235 THR A C 1
ATOM 1899 O O . THR A 1 235 ? -15.155 -0.504 -28.042 1.00 90.56 235 THR A O 1
ATOM 1902 N N . VAL A 1 236 ? -15.865 0.058 -30.096 1.00 90.75 236 VAL A N 1
ATOM 1903 C CA . VAL A 1 236 ? -17.301 -0.098 -29.836 1.00 90.75 236 VAL A CA 1
ATOM 1904 C C . VAL A 1 236 ? -17.864 -1.001 -30.925 1.00 90.75 236 VAL A C 1
ATOM 1906 O O . VAL A 1 236 ? -17.819 -0.654 -32.104 1.00 90.75 236 VAL A O 1
ATOM 1909 N N . THR A 1 237 ? -18.385 -2.166 -30.545 1.00 88.19 237 THR A N 1
ATOM 1910 C CA . THR A 1 237 ? -18.969 -3.142 -31.478 1.00 88.19 237 THR A CA 1
ATOM 1911 C C . THR A 1 237 ? -20.439 -3.326 -31.143 1.00 88.19 237 THR A C 1
ATOM 1913 O O . THR A 1 237 ? -20.778 -3.629 -30.004 1.00 88.19 237 THR A O 1
ATOM 1916 N N . ASN A 1 238 ? -21.326 -3.128 -32.123 1.00 89.19 238 ASN A N 1
ATOM 1917 C CA . ASN A 1 238 ? -22.784 -3.205 -31.939 1.00 89.19 238 ASN A CA 1
ATOM 1918 C C . ASN A 1 238 ? -23.313 -2.335 -30.780 1.00 89.19 238 ASN A C 1
ATOM 1920 O O . ASN A 1 238 ? -24.250 -2.719 -30.088 1.00 89.19 238 ASN A O 1
ATOM 1924 N N . GLY A 1 239 ? -22.700 -1.167 -30.559 1.00 87.25 239 GLY A N 1
ATOM 1925 C CA . GLY A 1 239 ? -23.089 -0.260 -29.477 1.00 87.25 239 GLY A CA 1
ATOM 1926 C C . GLY A 1 239 ? -22.649 -0.705 -28.080 1.00 87.25 239 GLY A C 1
ATOM 1927 O O . GLY A 1 239 ? -23.156 -0.155 -27.112 1.00 87.25 239 GLY A O 1
ATOM 1928 N N . VAL A 1 240 ? -21.721 -1.661 -27.971 1.00 89.25 240 VAL A N 1
ATOM 1929 C CA . VAL A 1 240 ? -21.145 -2.137 -26.706 1.00 89.25 240 VAL A CA 1
ATOM 1930 C C . VAL A 1 240 ? -19.639 -1.901 -26.704 1.00 89.25 240 VAL A C 1
ATOM 1932 O O . VAL A 1 240 ? -18.967 -2.117 -27.718 1.00 89.25 240 VAL A O 1
ATOM 1935 N N . VAL A 1 241 ? -19.102 -1.452 -25.572 1.00 89.62 241 VAL A N 1
ATOM 1936 C CA . VAL A 1 241 ? -17.671 -1.192 -25.413 1.00 89.62 241 VAL A CA 1
ATOM 1937 C C . VAL A 1 241 ? -16.828 -2.469 -25.427 1.00 89.62 241 VAL A C 1
ATOM 1939 O O . VAL A 1 241 ? -17.177 -3.486 -24.830 1.00 89.62 241 VAL A O 1
ATOM 1942 N N . GLY A 1 242 ? -15.680 -2.404 -26.098 1.00 83.06 242 GLY A N 1
ATOM 1943 C CA . GLY A 1 242 ? -14.648 -3.434 -26.094 1.00 83.06 242 GLY A CA 1
ATOM 1944 C C . GLY A 1 242 ? -13.705 -3.333 -24.892 1.00 83.06 242 GLY A C 1
ATOM 1945 O O . GLY A 1 242 ? -13.691 -2.352 -24.140 1.00 83.06 242 GLY A O 1
ATOM 1946 N N . THR A 1 243 ? -12.873 -4.362 -24.722 1.00 80.38 243 THR A N 1
ATOM 1947 C CA . THR A 1 243 ? -11.920 -4.486 -23.605 1.00 80.38 243 THR A CA 1
ATOM 1948 C C . THR A 1 243 ? -10.615 -3.711 -23.815 1.00 80.38 243 THR A C 1
ATOM 1950 O O . THR A 1 243 ? -9.781 -3.655 -22.915 1.00 80.38 243 THR A O 1
ATOM 1953 N N . ASP A 1 244 ? -10.406 -3.117 -24.992 1.00 81.12 244 ASP A N 1
ATOM 1954 C CA . ASP A 1 244 ? -9.183 -2.396 -25.359 1.00 81.12 244 ASP A CA 1
ATOM 1955 C C . ASP A 1 244 ? -9.126 -0.959 -24.814 1.00 81.12 244 ASP A C 1
ATOM 1957 O O . ASP A 1 244 ? -8.043 -0.382 -24.754 1.00 81.12 244 ASP A O 1
ATOM 1961 N N . GLY A 1 245 ? -10.255 -0.399 -24.363 1.00 81.00 245 GLY A N 1
ATOM 1962 C CA . GLY A 1 245 ? -10.382 1.025 -24.029 1.00 81.00 245 GLY A CA 1
ATOM 1963 C C . GLY A 1 245 ? -9.665 1.522 -22.774 1.00 81.00 245 GLY A C 1
ATOM 1964 O O . GLY A 1 245 ? -9.715 2.711 -22.494 1.00 81.00 245 GLY A O 1
ATOM 1965 N N . LYS A 1 246 ? -8.998 0.657 -22.001 1.00 94.19 246 LYS A N 1
ATOM 1966 C CA . LYS A 1 246 ? -8.371 1.038 -20.717 1.00 94.19 246 LYS A CA 1
ATOM 1967 C C . LYS A 1 246 ? -9.347 1.757 -19.762 1.00 94.19 246 LYS A C 1
ATOM 1969 O O . LYS A 1 246 ? -8.992 2.752 -19.140 1.00 94.19 246 LYS A O 1
ATOM 1974 N N . VAL A 1 247 ? -10.577 1.246 -19.675 1.00 96.75 247 VAL A N 1
ATOM 1975 C CA . VAL A 1 247 ? -11.651 1.712 -18.783 1.00 96.75 247 VAL A CA 1
ATOM 1976 C C . VAL A 1 247 ? -12.125 0.565 -17.896 1.00 96.75 247 VAL A C 1
ATOM 1978 O O . VAL A 1 247 ? -12.510 -0.487 -18.413 1.00 96.75 247 VAL A O 1
ATOM 1981 N N . ASP A 1 248 ? -12.148 0.774 -16.583 1.00 96.94 248 ASP A N 1
ATOM 1982 C CA . ASP A 1 248 ? -12.668 -0.180 -15.597 1.00 96.94 248 ASP A CA 1
ATOM 1983 C C . ASP A 1 248 ? -14.138 0.091 -15.256 1.00 96.94 248 ASP A C 1
ATOM 1985 O O . ASP A 1 248 ? -14.925 -0.849 -15.168 1.00 96.94 248 ASP A O 1
ATOM 1989 N N . VAL A 1 249 ? -14.516 1.369 -15.127 1.00 97.50 249 VAL A N 1
ATOM 1990 C CA . VAL A 1 249 ? -15.848 1.827 -14.693 1.00 97.50 249 VAL A CA 1
ATOM 1991 C C . VAL A 1 249 ? -16.366 2.905 -15.647 1.00 97.50 249 VAL A C 1
ATOM 1993 O O . VAL A 1 249 ? -15.592 3.770 -16.062 1.00 97.50 249 VAL A O 1
ATOM 1996 N N . LEU A 1 250 ? -17.662 2.881 -15.980 1.00 97.31 250 LEU A N 1
ATOM 1997 C CA . LEU A 1 250 ? -18.307 3.938 -16.770 1.00 97.31 250 LEU A CA 1
ATOM 1998 C C . LEU A 1 250 ? -19.236 4.773 -15.894 1.00 97.31 250 LEU A C 1
ATOM 2000 O O . LEU A 1 250 ? -20.029 4.220 -15.136 1.00 97.31 250 LEU A O 1
ATOM 2004 N N . THR A 1 251 ? -19.198 6.094 -16.016 1.00 97.62 251 THR A N 1
ATOM 2005 C CA . THR A 1 251 ? -20.070 6.956 -15.213 1.00 97.62 251 THR A CA 1
ATOM 2006 C C . THR A 1 251 ? -20.680 8.110 -15.991 1.00 97.62 251 THR A C 1
ATOM 2008 O O . THR A 1 251 ? -20.195 8.504 -17.058 1.00 97.62 251 THR A O 1
ATOM 2011 N N . HIS A 1 252 ? -21.767 8.641 -15.431 1.00 95.94 252 HIS A N 1
ATOM 2012 C CA . HIS A 1 252 ? -22.365 9.899 -15.854 1.00 95.94 252 HIS A CA 1
ATOM 2013 C C . HIS A 1 252 ? -22.226 10.985 -14.792 1.00 95.94 252 HIS A C 1
ATOM 2015 O O . HIS A 1 252 ? -22.251 10.688 -13.595 1.00 95.94 252 HIS A O 1
ATOM 2021 N N . ASP A 1 253 ? -22.153 12.226 -15.266 1.00 94.31 253 ASP A N 1
ATOM 2022 C CA . ASP A 1 253 ? -22.429 13.418 -14.471 1.00 94.31 253 ASP A CA 1
ATOM 2023 C C . ASP A 1 253 ? -23.873 13.879 -14.743 1.00 94.31 253 ASP A C 1
ATOM 2025 O O . ASP A 1 253 ? -24.328 13.924 -15.897 1.00 94.31 253 ASP A O 1
ATOM 2029 N N . ILE A 1 254 ? -24.625 14.149 -13.670 1.00 91.31 254 ILE A N 1
ATOM 2030 C CA . ILE A 1 254 ? -26.040 14.552 -13.710 1.00 91.31 254 ILE A CA 1
ATOM 2031 C C . ILE A 1 254 ? -26.256 15.759 -12.793 1.00 91.31 254 ILE A C 1
ATOM 2033 O O . ILE A 1 254 ? -26.224 15.652 -11.568 1.00 91.31 254 ILE A O 1
ATOM 2037 N N . TYR A 1 255 ? -26.583 16.907 -13.382 1.00 85.44 255 TYR A N 1
ATOM 2038 C CA . TYR A 1 255 ? -26.983 18.110 -12.640 1.00 85.44 255 TYR A CA 1
ATOM 2039 C C . TYR A 1 255 ? -28.480 18.395 -12.831 1.00 85.44 255 TYR A C 1
ATOM 2041 O O . TYR A 1 255 ? -29.076 17.925 -13.803 1.00 85.44 255 TYR A O 1
ATOM 2049 N N . TYR A 1 256 ? -29.088 19.167 -11.924 1.00 75.62 256 TYR A N 1
ATOM 2050 C CA . TYR A 1 256 ? -30.503 19.574 -11.968 1.00 75.62 256 TYR A CA 1
ATOM 2051 C C . TYR A 1 256 ? -31.537 18.444 -11.795 1.00 75.62 256 TYR A C 1
ATOM 2053 O O . TYR A 1 256 ? -32.673 18.573 -12.245 1.00 75.62 256 TYR A O 1
ATOM 2061 N N . ASN A 1 257 ? -31.178 17.356 -11.104 1.00 72.44 257 ASN A N 1
ATOM 2062 C CA . ASN A 1 257 ? -32.074 16.233 -10.775 1.00 72.44 257 ASN A CA 1
ATOM 2063 C C . ASN A 1 257 ? -32.633 15.443 -11.983 1.00 72.44 257 ASN A C 1
ATOM 2065 O O . ASN A 1 257 ? -33.661 14.773 -11.870 1.00 72.44 257 ASN A O 1
ATOM 2069 N N . GLU A 1 258 ? -31.958 15.460 -13.136 1.00 80.88 258 GLU A N 1
ATOM 2070 C CA . GLU A 1 258 ? -32.390 14.759 -14.359 1.00 80.88 258 GLU A CA 1
ATOM 2071 C C . GLU A 1 258 ? -32.014 13.258 -14.378 1.00 80.88 258 GLU A C 1
ATOM 2073 O O . GLU A 1 258 ? -31.350 12.755 -15.290 1.00 80.88 258 GLU A O 1
ATOM 2078 N N . PHE A 1 259 ? -32.465 12.503 -13.374 1.00 89.25 259 PHE A N 1
ATOM 2079 C CA . PHE A 1 259 ? -32.245 11.052 -13.251 1.00 89.25 259 PHE A CA 1
ATOM 2080 C C . PHE A 1 259 ? -33.164 10.228 -14.174 1.00 89.25 259 PHE A C 1
ATOM 2082 O O . PHE A 1 259 ? -33.953 9.397 -13.721 1.00 89.25 259 PHE A O 1
ATOM 2089 N N . LEU A 1 260 ? -33.100 10.456 -15.490 1.00 91.50 260 LEU A N 1
ATOM 2090 C CA . LEU A 1 260 ? -33.930 9.739 -16.464 1.00 91.50 260 LEU A CA 1
ATOM 2091 C C . LEU A 1 260 ? -33.544 8.257 -16.567 1.00 91.50 260 LEU A C 1
ATOM 2093 O O . LEU A 1 260 ? -32.366 7.915 -16.682 1.00 91.50 260 LEU A O 1
ATOM 2097 N N . GLN A 1 261 ? -34.547 7.377 -16.652 1.00 93.94 261 GLN A N 1
ATOM 2098 C CA . GLN A 1 261 ? -34.341 5.931 -16.828 1.00 93.94 261 GLN A CA 1
ATOM 2099 C C . GLN A 1 261 ? -33.474 5.606 -18.055 1.00 93.94 261 GLN A C 1
ATOM 2101 O O . GLN A 1 261 ? -32.633 4.709 -18.020 1.00 93.94 261 GLN A O 1
ATOM 2106 N N . SER A 1 262 ? -33.624 6.382 -19.130 1.00 92.44 262 SER A N 1
ATOM 2107 C CA . SER A 1 262 ? -32.821 6.234 -20.342 1.00 92.44 262 SER A CA 1
ATOM 2108 C C . SER A 1 262 ? -31.333 6.516 -20.127 1.00 92.44 262 SER A C 1
ATOM 2110 O O . SER A 1 262 ? -30.523 5.941 -20.846 1.00 92.44 262 SER A O 1
ATOM 2112 N N . HIS A 1 263 ? -30.938 7.366 -19.170 1.00 93.00 263 HIS A N 1
ATOM 2113 C CA . HIS A 1 263 ? -29.517 7.593 -18.864 1.00 93.00 263 HIS A CA 1
ATOM 2114 C C . HIS A 1 263 ? -28.887 6.322 -18.287 1.00 93.00 263 HIS A C 1
ATOM 2116 O O . HIS A 1 263 ? -27.844 5.876 -18.759 1.00 93.00 263 HIS A O 1
ATOM 2122 N N . HIS A 1 264 ? -29.584 5.694 -17.339 1.00 94.19 264 HIS A N 1
ATOM 2123 C CA . HIS A 1 264 ? -29.174 4.441 -16.712 1.00 94.19 264 HIS A CA 1
ATOM 2124 C C . HIS A 1 264 ? -29.114 3.280 -17.711 1.00 94.19 264 HIS A C 1
ATOM 2126 O O . HIS A 1 264 ? -28.078 2.625 -17.850 1.00 94.19 264 HIS A O 1
ATOM 2132 N N . ASP A 1 265 ? -30.209 3.031 -18.433 1.00 94.62 265 ASP A N 1
ATOM 2133 C CA . ASP A 1 265 ? -30.316 1.853 -19.298 1.00 94.62 265 ASP A CA 1
ATOM 2134 C C . ASP A 1 265 ? -29.347 1.925 -20.484 1.00 94.62 265 ASP A C 1
ATOM 2136 O O . ASP A 1 265 ? -28.735 0.916 -20.841 1.00 94.62 265 ASP A O 1
ATOM 2140 N N . ASN A 1 266 ? -29.150 3.118 -21.059 1.00 94.44 266 ASN A N 1
ATOM 2141 C CA . ASN A 1 266 ? -28.211 3.303 -22.164 1.00 94.44 266 ASN A CA 1
ATOM 2142 C C . ASN A 1 266 ? -26.757 3.149 -21.708 1.00 94.44 266 ASN A C 1
ATOM 2144 O O . ASN A 1 266 ? -25.986 2.492 -22.408 1.00 94.44 266 ASN A O 1
ATOM 2148 N N . LEU A 1 267 ? -26.380 3.700 -20.545 1.00 94.81 267 LEU A N 1
ATOM 2149 C CA . LEU A 1 267 ? -25.017 3.559 -20.026 1.00 94.81 267 LEU A CA 1
ATOM 2150 C C . LEU A 1 267 ? -24.707 2.098 -19.677 1.00 94.81 267 LEU A C 1
ATOM 2152 O O . LEU A 1 267 ? -23.635 1.598 -20.019 1.00 94.81 267 LEU A O 1
ATOM 2156 N N . TRP A 1 268 ? -25.661 1.389 -19.065 1.00 93.88 268 TRP A N 1
ATOM 2157 C CA . TRP A 1 268 ? -25.524 -0.039 -18.780 1.00 93.88 268 TRP A CA 1
ATOM 2158 C C . TRP A 1 268 ? -25.361 -0.872 -20.055 1.00 93.88 268 TRP A C 1
ATOM 2160 O O . TRP A 1 268 ? -24.449 -1.697 -20.148 1.00 93.88 268 TRP A O 1
ATOM 2170 N N . ALA A 1 269 ? -26.228 -0.648 -21.049 1.00 93.69 269 ALA A N 1
ATOM 2171 C CA . ALA A 1 269 ? -26.166 -1.357 -22.322 1.00 93.69 269 ALA A CA 1
ATOM 2172 C C . ALA A 1 269 ? -24.837 -1.093 -23.045 1.00 93.69 269 ALA A C 1
ATOM 2174 O O . ALA A 1 269 ? -24.229 -2.021 -23.579 1.00 93.69 269 ALA A O 1
ATOM 2175 N N . PHE A 1 270 ? -24.358 0.153 -23.005 1.00 95.00 270 PHE A N 1
ATOM 2176 C CA . PHE A 1 270 ? -23.077 0.544 -23.581 1.00 95.00 270 PHE A CA 1
ATOM 2177 C C . PHE A 1 270 ? -21.893 -0.116 -22.862 1.00 95.00 270 PHE A C 1
ATOM 2179 O O . PHE A 1 270 ? -20.986 -0.616 -23.524 1.00 95.00 270 PHE A O 1
ATOM 2186 N N . GLY A 1 271 ? -21.919 -0.174 -21.525 1.00 91.31 271 GLY A N 1
ATOM 2187 C CA . GLY A 1 271 ? -20.820 -0.648 -20.678 1.00 91.31 271 GLY A CA 1
ATOM 2188 C C . GLY A 1 271 ? -20.482 -2.139 -20.785 1.00 91.31 271 GLY A C 1
ATOM 2189 O O . GLY A 1 271 ? -19.409 -2.546 -20.339 1.00 91.31 271 GLY A O 1
ATOM 2190 N N . GLY A 1 272 ? -21.349 -2.968 -21.378 1.00 86.81 272 GLY A N 1
ATOM 2191 C CA . GLY A 1 272 ? -21.003 -4.351 -21.737 1.00 86.81 272 GLY A CA 1
ATOM 2192 C C . GLY A 1 272 ? -20.635 -5.260 -20.557 1.00 86.81 272 GLY A C 1
ATOM 2193 O O . GLY A 1 272 ? -19.826 -6.173 -20.716 1.00 86.81 272 GLY A O 1
ATOM 2194 N N . GLY A 1 273 ? -21.206 -5.006 -19.374 1.00 83.88 273 GLY A N 1
ATOM 2195 C CA . GLY A 1 273 ? -20.935 -5.765 -18.146 1.00 83.88 273 GLY A CA 1
ATOM 2196 C C . GLY A 1 273 ? -19.836 -5.185 -17.249 1.00 83.88 273 GLY A C 1
ATOM 2197 O O . GLY A 1 273 ? -19.439 -5.848 -16.294 1.00 83.88 273 GLY A O 1
ATOM 2198 N N . LYS A 1 274 ? -19.341 -3.976 -17.540 1.00 91.88 274 LYS A N 1
ATOM 2199 C CA . LYS A 1 274 ? -18.569 -3.155 -16.592 1.00 91.88 274 LYS A CA 1
ATOM 2200 C C . LYS A 1 274 ? -19.515 -2.461 -15.596 1.00 91.88 274 LYS A C 1
ATOM 2202 O O . LYS A 1 274 ? -20.648 -2.156 -15.979 1.00 91.88 274 LYS A O 1
ATOM 2207 N N . PRO A 1 275 ? -19.078 -2.186 -14.353 1.00 94.94 275 PRO A N 1
ATOM 2208 C CA . PRO A 1 275 ? -19.905 -1.471 -13.391 1.00 94.94 275 PRO A CA 1
ATOM 2209 C C . PRO A 1 275 ? -20.139 -0.033 -13.859 1.00 94.94 275 PRO A C 1
ATOM 2211 O O . PRO A 1 275 ? -19.273 0.579 -14.500 1.00 94.94 275 PRO A O 1
ATOM 2214 N N . ILE A 1 276 ? -21.315 0.496 -13.520 1.00 96.12 276 ILE A N 1
ATOM 2215 C CA . ILE A 1 276 ? -21.698 1.873 -13.832 1.00 96.12 276 ILE A CA 1
ATOM 2216 C C . ILE A 1 276 ? -21.967 2.676 -12.562 1.00 96.12 276 ILE A C 1
ATOM 2218 O O . ILE A 1 276 ? -22.356 2.117 -11.539 1.00 96.12 276 ILE A O 1
ATOM 2222 N N . GLY A 1 277 ? -21.784 3.990 -12.619 1.00 96.56 277 GLY A N 1
ATOM 2223 C CA . GLY A 1 277 ? -22.002 4.875 -11.473 1.00 96.56 277 GLY A CA 1
ATOM 2224 C C . GLY A 1 277 ? -22.274 6.321 -11.870 1.00 96.56 277 GLY A C 1
ATOM 2225 O O . GLY A 1 277 ? -22.352 6.658 -13.053 1.00 96.56 277 GLY A O 1
ATOM 2226 N N . LEU A 1 278 ? -22.395 7.174 -10.860 1.00 96.94 278 LEU A N 1
ATOM 2227 C CA . LEU A 1 278 ? -22.618 8.609 -10.998 1.00 96.94 278 LEU A CA 1
ATOM 2228 C C . LEU A 1 278 ? -21.456 9.342 -10.320 1.00 96.94 278 LEU A C 1
ATOM 2230 O O . LEU A 1 278 ? -21.325 9.305 -9.095 1.00 96.94 278 LEU A O 1
ATOM 2234 N N . SER A 1 279 ? -20.551 9.927 -11.106 1.00 94.94 279 SER A N 1
ATOM 2235 C CA . SER A 1 279 ? -19.305 10.494 -10.562 1.00 94.94 279 SER A CA 1
ATOM 2236 C C . SER A 1 279 ? -19.431 11.938 -10.110 1.00 94.94 279 SER A C 1
ATOM 2238 O O . SER A 1 279 ? -18.652 12.342 -9.251 1.00 94.94 279 SER A O 1
ATOM 2240 N N . GLU A 1 280 ? -20.407 12.671 -10.634 1.00 93.62 280 GLU A N 1
ATOM 2241 C CA . GLU A 1 280 ? -20.850 13.944 -10.088 1.00 93.62 280 GLU A CA 1
ATOM 2242 C C . GLU A 1 280 ? -22.369 14.048 -10.178 1.00 93.62 280 GLU A C 1
ATOM 2244 O O . GLU A 1 280 ? -22.968 13.899 -11.247 1.00 93.62 280 GLU A O 1
ATOM 2249 N N . VAL A 1 281 ? -23.004 14.320 -9.040 1.00 93.88 281 VAL A N 1
ATOM 2250 C CA . VAL A 1 281 ? -24.416 14.694 -8.996 1.00 93.88 281 VAL A CA 1
ATOM 2251 C C . VAL A 1 281 ? -24.594 16.040 -8.316 1.00 93.88 281 VAL A C 1
ATOM 2253 O O . VAL A 1 281 ? -24.018 16.291 -7.253 1.00 93.88 281 VAL A O 1
ATOM 2256 N N . GLY A 1 282 ? -25.390 16.910 -8.937 1.00 87.94 282 GLY A N 1
ATOM 2257 C CA . GLY A 1 282 ? -25.782 18.180 -8.334 1.00 87.94 282 GLY A CA 1
ATOM 2258 C C . GLY A 1 282 ? -26.828 17.958 -7.241 1.00 87.94 282 GLY A C 1
ATOM 2259 O O . GLY A 1 282 ? -26.564 18.114 -6.046 1.00 87.94 282 GLY A O 1
ATOM 2260 N N . GLY A 1 283 ? -28.015 17.524 -7.655 1.00 89.81 283 GLY A N 1
ATOM 2261 C CA . GLY A 1 283 ? -29.039 17.016 -6.752 1.00 89.81 283 GLY A CA 1
ATOM 2262 C C . GLY A 1 283 ? -28.872 15.520 -6.464 1.00 89.81 283 GLY A C 1
ATOM 2263 O O . GLY A 1 283 ? -28.445 14.755 -7.323 1.00 89.81 283 GLY A O 1
ATOM 2264 N N . LEU A 1 284 ? -29.156 15.106 -5.233 1.00 91.88 284 LEU A N 1
ATOM 2265 C CA . LEU A 1 284 ? -28.979 13.744 -4.743 1.00 91.88 284 LEU A CA 1
ATOM 2266 C C . LEU A 1 284 ? -30.060 12.821 -5.319 1.00 91.88 284 LEU A C 1
ATOM 2268 O O . LEU A 1 284 ? -31.236 13.197 -5.330 1.00 91.88 284 LEU A O 1
ATOM 2272 N N . PRO A 1 285 ? -29.697 11.603 -5.758 1.00 92.81 285 PRO A N 1
ATOM 2273 C CA . PRO A 1 285 ? -30.671 10.670 -6.294 1.00 92.81 285 PRO A CA 1
ATOM 2274 C C . PRO A 1 285 ? -31.643 10.199 -5.209 1.00 92.81 285 PRO A C 1
ATOM 2276 O O . PRO A 1 285 ? -31.259 9.939 -4.069 1.00 92.81 285 PRO A O 1
ATOM 2279 N N . ASP A 1 286 ? -32.910 10.032 -5.583 1.00 92.12 286 ASP A N 1
ATOM 2280 C CA . ASP A 1 286 ? -33.897 9.386 -4.723 1.00 92.12 286 ASP A CA 1
ATOM 2281 C C . ASP A 1 286 ? -33.596 7.883 -4.615 1.00 92.12 286 ASP A C 1
ATOM 2283 O O . ASP A 1 286 ? -33.723 7.135 -5.589 1.00 92.12 286 ASP A O 1
ATOM 2287 N N . MET A 1 287 ? -33.193 7.434 -3.426 1.00 93.62 287 MET A N 1
ATOM 2288 C CA . MET A 1 287 ? -32.725 6.062 -3.196 1.00 93.62 287 MET A CA 1
ATOM 2289 C C . MET A 1 287 ? -33.802 5.001 -3.450 1.00 93.62 287 MET A C 1
ATOM 2291 O O . MET A 1 287 ? -33.487 3.901 -3.909 1.00 93.62 287 MET A O 1
ATOM 2295 N N . GLN A 1 288 ? -35.080 5.342 -3.266 1.00 91.62 288 GLN A N 1
ATOM 2296 C CA . GLN A 1 288 ? -36.193 4.450 -3.596 1.00 91.62 288 GLN A CA 1
ATOM 2297 C C . GLN A 1 288 ? -36.316 4.239 -5.111 1.00 91.62 288 GLN A C 1
ATOM 2299 O O . GLN A 1 288 ? -36.457 3.104 -5.572 1.00 91.62 288 GLN A O 1
ATOM 2304 N N . THR A 1 289 ? -36.186 5.307 -5.902 1.00 91.12 289 THR A N 1
ATOM 2305 C CA . THR A 1 289 ? -36.139 5.231 -7.370 1.00 91.12 289 THR A CA 1
ATOM 2306 C C . THR A 1 289 ? -34.928 4.433 -7.852 1.00 91.12 289 THR A C 1
ATOM 2308 O O . THR A 1 289 ? -35.070 3.574 -8.735 1.00 91.12 289 THR A O 1
ATOM 2311 N N . MET A 1 290 ? -33.757 4.665 -7.243 1.00 93.50 290 MET A N 1
ATOM 2312 C CA . MET A 1 290 ? -32.529 3.919 -7.539 1.00 93.50 290 MET A CA 1
ATOM 2313 C C . MET A 1 290 ? -32.746 2.423 -7.316 1.00 93.50 290 MET A C 1
ATOM 2315 O O . MET A 1 290 ? -32.556 1.639 -8.241 1.00 93.50 290 MET A O 1
ATOM 2319 N N . LYS A 1 291 ? -33.265 2.029 -6.150 1.00 93.50 291 LYS A N 1
ATOM 2320 C CA . LYS A 1 291 ? -33.575 0.632 -5.829 1.00 93.50 291 LYS A CA 1
ATOM 2321 C C . LYS A 1 291 ? -34.607 0.007 -6.771 1.00 93.50 291 LYS A C 1
ATOM 2323 O O . LYS A 1 291 ? -34.459 -1.144 -7.171 1.00 93.50 291 LYS A O 1
ATOM 2328 N N . ALA A 1 292 ? -35.662 0.741 -7.121 1.00 91.62 292 ALA A N 1
ATOM 2329 C CA . ALA A 1 292 ? -36.779 0.192 -7.887 1.00 91.62 292 ALA A CA 1
ATOM 2330 C C . ALA A 1 292 ? -36.482 0.032 -9.387 1.00 91.62 292 ALA A C 1
ATOM 2332 O O . ALA A 1 292 ? -37.007 -0.885 -10.018 1.00 91.62 292 ALA A O 1
ATOM 2333 N N . SER A 1 293 ? -35.687 0.933 -9.974 1.00 91.31 293 SER A N 1
ATOM 2334 C CA . SER A 1 293 ? -35.582 1.042 -11.439 1.00 91.31 293 SER A CA 1
ATOM 2335 C C . SER A 1 293 ? -34.186 1.359 -11.981 1.00 91.31 293 SER A C 1
ATOM 2337 O O . SER A 1 293 ? -33.900 1.018 -13.129 1.00 91.31 293 SER A O 1
ATOM 2339 N N . GLN A 1 294 ? -33.281 1.913 -11.166 1.00 94.19 294 GLN A N 1
ATOM 2340 C CA . GLN A 1 294 ? -31.918 2.294 -11.580 1.00 94.19 294 GLN A CA 1
ATOM 2341 C C . GLN A 1 294 ? -30.825 1.578 -10.766 1.00 94.19 294 GLN A C 1
ATOM 2343 O O . GLN A 1 294 ? -29.732 2.094 -10.544 1.00 94.19 294 GLN A O 1
ATOM 2348 N N . TYR A 1 295 ? -31.122 0.348 -10.344 1.00 92.38 295 TYR A N 1
ATOM 2349 C CA . TYR A 1 295 ? -30.345 -0.453 -9.393 1.00 92.38 295 TYR A CA 1
ATOM 2350 C C . TYR A 1 295 ? -28.976 -0.921 -9.924 1.00 92.38 295 TYR A C 1
ATOM 2352 O O . TYR A 1 295 ? -28.254 -1.649 -9.244 1.00 92.38 295 TYR A O 1
ATOM 2360 N N . ARG A 1 296 ? -28.596 -0.545 -11.156 1.00 93.88 296 ARG A N 1
ATOM 2361 C CA . ARG A 1 296 ? -27.277 -0.869 -11.722 1.00 93.88 296 ARG A CA 1
ATOM 2362 C C . ARG A 1 296 ? -26.209 0.174 -11.442 1.00 93.88 296 ARG A C 1
ATOM 2364 O O . ARG A 1 296 ? -25.030 -0.142 -11.612 1.00 93.88 296 ARG A O 1
ATOM 2371 N N . TYR A 1 297 ? -26.587 1.359 -10.970 1.00 95.94 297 TYR A N 1
ATOM 2372 C CA . TYR A 1 297 ? -25.620 2.304 -10.428 1.00 95.94 297 TYR A CA 1
ATOM 2373 C C . TYR A 1 297 ? -25.024 1.762 -9.124 1.00 95.94 297 TYR A C 1
ATOM 2375 O O . TYR A 1 297 ? -25.730 1.567 -8.141 1.00 95.94 297 TYR A O 1
ATOM 2383 N N . ALA A 1 298 ? -23.714 1.512 -9.125 1.00 96.06 298 ALA A N 1
ATOM 2384 C CA . ALA A 1 298 ? -22.987 1.026 -7.953 1.00 96.06 298 ALA A CA 1
ATOM 2385 C C . ALA A 1 298 ? -22.701 2.139 -6.936 1.00 96.06 298 ALA A C 1
ATOM 2387 O O . ALA A 1 298 ? -22.525 1.862 -5.750 1.00 96.06 298 ALA A O 1
ATOM 2388 N N . PHE A 1 299 ? -22.627 3.392 -7.388 1.00 97.75 299 PHE A N 1
ATOM 2389 C CA . PHE A 1 299 ? -22.340 4.535 -6.530 1.00 97.75 299 PHE A CA 1
ATOM 2390 C C . PHE A 1 299 ? -22.861 5.853 -7.097 1.00 97.75 299 PHE A C 1
ATOM 2392 O O . PHE A 1 299 ? -23.007 5.995 -8.315 1.00 97.75 299 PHE A O 1
ATOM 2399 N N . SER A 1 300 ? -23.029 6.836 -6.212 1.00 97.00 300 SER A N 1
ATOM 2400 C CA . SER A 1 300 ? -23.208 8.244 -6.571 1.00 97.00 300 SER A CA 1
ATOM 2401 C C . SER A 1 300 ? -22.367 9.171 -5.703 1.00 97.00 300 SER A C 1
ATOM 2403 O O . SER A 1 300 ? -22.420 9.093 -4.476 1.00 97.00 300 SER A O 1
ATOM 2405 N N . ILE A 1 301 ? -21.618 10.074 -6.337 1.00 97.38 301 ILE A N 1
ATOM 2406 C CA . ILE A 1 301 ? -20.757 11.054 -5.667 1.00 97.38 301 ILE A CA 1
ATOM 2407 C C . ILE A 1 301 ? -21.380 12.440 -5.813 1.00 97.38 301 ILE A C 1
ATOM 2409 O O . ILE A 1 301 ? -21.489 12.975 -6.914 1.00 97.38 301 ILE A O 1
ATOM 2413 N N . ALA A 1 302 ? -21.786 13.024 -4.691 1.00 94.19 302 ALA A N 1
ATOM 2414 C CA . ALA A 1 302 ? -22.323 14.371 -4.662 1.00 94.19 302 ALA A CA 1
ATOM 2415 C C . ALA A 1 302 ? -21.223 15.406 -4.900 1.00 94.19 302 ALA A C 1
ATOM 2417 O O . ALA A 1 302 ? -20.135 15.326 -4.311 1.00 94.19 302 ALA A O 1
ATOM 2418 N N . TRP A 1 303 ? -21.522 16.394 -5.740 1.00 90.19 303 TRP A N 1
ATOM 2419 C CA . TRP A 1 303 ? -20.633 17.525 -5.940 1.00 90.19 303 TRP A CA 1
ATOM 2420 C C . TRP A 1 303 ? -20.593 18.424 -4.696 1.00 90.19 303 TRP A C 1
ATOM 2422 O O . TRP A 1 303 ? -21.479 18.383 -3.836 1.00 90.19 303 TRP A O 1
ATOM 2432 N N . GLY A 1 304 ? -19.524 19.209 -4.563 1.00 79.19 304 GLY A N 1
ATOM 2433 C CA . GLY A 1 304 ? -19.352 20.134 -3.442 1.00 79.19 304 GLY A CA 1
ATOM 2434 C C . GLY A 1 304 ? -20.338 21.309 -3.470 1.00 79.19 304 GLY A C 1
ATOM 2435 O O . GLY A 1 304 ? -21.266 21.384 -4.281 1.00 79.19 304 GLY A O 1
ATOM 2436 N N . GLU A 1 305 ? -20.131 22.286 -2.588 1.00 71.44 305 GLU A N 1
ATOM 2437 C CA . GLU A 1 305 ? -20.819 23.573 -2.726 1.00 71.44 305 GLU A CA 1
ATOM 2438 C C . GLU A 1 305 ? -20.464 24.254 -4.062 1.00 71.44 305 GLU A C 1
ATOM 2440 O O . GLU A 1 305 ? -19.303 24.213 -4.475 1.00 71.44 305 GLU A O 1
ATOM 2445 N N . PRO A 1 306 ? -21.442 24.889 -4.741 1.00 70.62 306 PRO A N 1
ATOM 2446 C CA . PRO A 1 306 ? -22.782 25.224 -4.240 1.00 70.62 306 PRO A CA 1
ATOM 2447 C C . PRO A 1 306 ? -23.886 24.184 -4.526 1.00 70.62 306 PRO A C 1
ATOM 2449 O O . PRO A 1 306 ? -25.015 24.368 -4.080 1.00 70.62 306 PRO A O 1
ATOM 2452 N N . HIS A 1 307 ? -23.613 23.098 -5.253 1.00 80.56 307 HIS A N 1
ATOM 2453 C CA . HIS A 1 307 ? -24.659 22.157 -5.684 1.00 80.56 307 HIS A CA 1
ATOM 2454 C C . HIS A 1 307 ? -25.273 21.384 -4.515 1.00 80.56 307 HIS A C 1
ATOM 2456 O O . HIS A 1 307 ? -26.496 21.239 -4.432 1.00 80.56 307 HIS A O 1
ATOM 2462 N N . TRP A 1 308 ? -24.439 20.997 -3.546 1.00 76.81 308 TRP A N 1
ATOM 2463 C CA . TRP A 1 308 ? -24.908 20.385 -2.307 1.00 76.81 308 TRP A CA 1
ATOM 2464 C C . TRP A 1 308 ? -26.003 21.213 -1.631 1.00 76.81 308 TRP A C 1
ATOM 2466 O O . TRP A 1 308 ? -27.017 20.658 -1.210 1.00 76.81 308 TRP A O 1
ATOM 2476 N N . THR A 1 309 ? -25.825 22.536 -1.550 1.00 78.62 309 THR A N 1
ATOM 2477 C CA . THR A 1 309 ? -26.740 23.439 -0.846 1.00 78.62 309 THR A CA 1
ATOM 2478 C C . THR A 1 309 ? -27.924 23.889 -1.692 1.00 78.62 309 THR A C 1
ATOM 2480 O O . THR A 1 309 ? -29.051 23.896 -1.201 1.00 78.62 309 THR A O 1
ATOM 2483 N N . ASN A 1 310 ? -27.685 24.228 -2.957 1.00 81.88 310 ASN A N 1
ATOM 2484 C CA . ASN A 1 310 ? -28.677 24.876 -3.813 1.00 81.88 310 ASN A CA 1
ATOM 2485 C C . ASN A 1 310 ? -29.633 23.901 -4.510 1.00 81.88 310 ASN A C 1
ATOM 2487 O O . ASN A 1 310 ? -30.765 24.279 -4.804 1.00 81.88 310 ASN A O 1
ATOM 2491 N N . GLU A 1 311 ? -29.203 22.667 -4.784 1.00 83.81 311 GLU A N 1
ATOM 2492 C CA . GLU A 1 311 ? -30.011 21.680 -5.522 1.00 83.81 311 GLU A CA 1
ATOM 2493 C C . GLU A 1 311 ? -30.668 20.629 -4.620 1.00 83.81 311 GLU A C 1
ATOM 2495 O O . GLU A 1 311 ? -31.470 19.820 -5.088 1.00 83.81 311 GLU A O 1
ATOM 2500 N N . ASN A 1 312 ? -30.368 20.657 -3.318 1.00 85.56 312 ASN A N 1
ATOM 2501 C CA . ASN A 1 312 ? -30.873 19.701 -2.338 1.00 85.56 312 ASN A CA 1
ATOM 2502 C C . ASN A 1 312 ? -31.488 20.423 -1.148 1.00 85.56 312 ASN A C 1
ATOM 2504 O O . ASN A 1 312 ? -30.938 21.407 -0.668 1.00 85.56 312 ASN A O 1
ATOM 2508 N N . THR A 1 313 ? -32.576 19.891 -0.602 1.00 86.38 313 THR A N 1
ATOM 2509 C CA . THR A 1 313 ? -33.129 20.376 0.670 1.00 86.38 313 THR A CA 1
ATOM 2510 C C . THR A 1 313 ? -32.497 19.621 1.838 1.00 86.38 313 THR A C 1
ATOM 2512 O O . THR A 1 313 ? -32.098 18.467 1.697 1.00 86.38 313 THR A O 1
ATOM 2515 N N . ASP A 1 314 ? -32.466 20.206 3.037 1.00 83.94 314 ASP A N 1
ATOM 2516 C CA . ASP A 1 314 ? -31.991 19.485 4.230 1.00 83.94 314 ASP A CA 1
ATOM 2517 C C . ASP A 1 314 ? -32.812 18.219 4.530 1.00 83.94 314 ASP A C 1
ATOM 2519 O O . ASP A 1 314 ? -32.318 17.290 5.171 1.00 83.94 314 ASP A O 1
ATOM 2523 N N . ALA A 1 315 ? -34.079 18.182 4.101 1.00 85.75 315 ALA A N 1
ATOM 2524 C CA . ALA A 1 315 ? -34.917 16.993 4.195 1.00 85.75 315 ALA A CA 1
ATOM 2525 C C . ALA A 1 315 ? -34.442 15.901 3.223 1.00 85.75 315 ALA A C 1
ATOM 2527 O O . ALA A 1 315 ? -34.247 14.768 3.654 1.00 85.75 315 ALA A O 1
ATOM 2528 N N . SER A 1 316 ? -34.177 16.243 1.954 1.00 87.56 316 SER A N 1
ATOM 2529 C CA . SER A 1 316 ? -33.717 15.266 0.956 1.00 87.56 316 SER A CA 1
ATOM 2530 C C . SER A 1 316 ? -32.324 14.721 1.272 1.00 87.56 316 SER A C 1
ATOM 2532 O O . SER A 1 316 ? -32.103 13.523 1.141 1.00 87.56 316 SER A O 1
ATOM 2534 N N . ARG A 1 317 ? -31.404 15.551 1.784 1.00 91.06 317 ARG A N 1
ATOM 2535 C CA . ARG A 1 317 ? -30.076 15.083 2.227 1.00 91.06 317 ARG A CA 1
ATOM 2536 C C . ARG A 1 317 ? -30.164 14.115 3.406 1.00 91.06 317 ARG A C 1
ATOM 2538 O O . ARG A 1 317 ? -29.491 13.091 3.408 1.00 91.06 317 ARG A O 1
ATOM 2545 N N . ARG A 1 318 ? -31.008 14.419 4.400 1.00 90.56 318 ARG A N 1
ATOM 2546 C CA . ARG A 1 318 ? -31.251 13.516 5.538 1.00 90.56 318 ARG A CA 1
ATOM 2547 C C . ARG A 1 318 ? -31.862 12.199 5.086 1.00 90.56 318 ARG A C 1
ATOM 2549 O O . ARG A 1 318 ? -31.415 11.149 5.526 1.00 90.56 318 ARG A O 1
ATOM 2556 N N . GLN A 1 319 ? -32.848 12.261 4.195 1.00 91.12 319 GLN A N 1
ATOM 2557 C CA . GLN A 1 319 ? -33.487 11.072 3.644 1.00 91.12 319 GLN A CA 1
ATOM 2558 C C . GLN A 1 319 ? -32.490 10.205 2.865 1.00 91.12 319 GLN A C 1
ATOM 2560 O O . GLN A 1 319 ? -32.476 8.997 3.057 1.00 91.12 319 GLN A O 1
ATOM 2565 N N . TYR A 1 320 ? -31.617 10.817 2.061 1.00 94.12 320 TYR A N 1
ATOM 2566 C CA . TYR A 1 320 ? -30.595 10.116 1.283 1.00 94.12 320 TYR A CA 1
ATOM 2567 C C . TYR A 1 320 ? -29.671 9.241 2.148 1.00 94.12 320 TYR A C 1
ATOM 2569 O O . TYR A 1 320 ? -29.436 8.095 1.791 1.00 94.12 320 TYR A O 1
ATOM 2577 N N . TYR A 1 321 ? -29.191 9.733 3.298 1.00 94.00 321 TYR A N 1
ATOM 2578 C CA . TYR A 1 321 ? -28.339 8.944 4.213 1.00 94.00 321 TYR A CA 1
ATOM 2579 C C . TYR A 1 321 ? -29.104 8.041 5.189 1.00 94.00 321 TYR A C 1
ATOM 2581 O O . TYR A 1 321 ? -28.493 7.196 5.845 1.00 94.00 321 TYR A O 1
ATOM 2589 N N . ALA A 1 322 ? -30.410 8.253 5.345 1.00 92.69 322 ALA A N 1
ATOM 2590 C CA . ALA A 1 322 ? -31.254 7.437 6.213 1.00 92.69 322 ALA A CA 1
ATOM 2591 C C . ALA A 1 322 ? -31.845 6.213 5.495 1.00 92.69 322 ALA A C 1
ATOM 2593 O O . ALA A 1 322 ? -32.425 5.360 6.159 1.00 92.69 322 ALA A O 1
ATOM 2594 N N . ASP A 1 323 ? -31.742 6.144 4.166 1.00 94.81 323 ASP A N 1
ATOM 2595 C CA . ASP A 1 323 ? -32.284 5.047 3.369 1.00 94.81 323 ASP A CA 1
ATOM 2596 C C . ASP A 1 323 ? -31.401 3.791 3.461 1.00 94.81 323 ASP A C 1
ATOM 2598 O O . ASP A 1 323 ? -30.191 3.869 3.273 1.00 94.81 323 ASP A O 1
ATOM 2602 N N . ASP A 1 324 ? -32.003 2.621 3.685 1.00 93.06 324 ASP A N 1
ATOM 2603 C CA . ASP A 1 324 ? -31.282 1.342 3.796 1.00 93.06 324 ASP A CA 1
ATOM 2604 C C . ASP A 1 324 ? -30.595 0.910 2.486 1.00 93.06 324 ASP A C 1
ATOM 2606 O O . ASP A 1 324 ? -29.765 0.001 2.485 1.00 93.06 324 ASP A O 1
ATOM 2610 N N . TYR A 1 325 ? -30.955 1.513 1.347 1.00 94.69 325 TYR A N 1
ATOM 2611 C CA . TYR A 1 325 ? -30.269 1.286 0.074 1.00 94.69 325 TYR A CA 1
ATOM 2612 C C . TYR A 1 325 ? -29.004 2.147 -0.078 1.00 94.69 325 TYR A C 1
ATOM 2614 O O . TYR A 1 325 ? -28.199 1.892 -0.973 1.00 94.69 325 TYR A O 1
ATOM 2622 N N . ALA A 1 326 ? -28.808 3.155 0.773 1.00 95.12 326 ALA A N 1
ATOM 2623 C CA . ALA A 1 326 ? -27.651 4.036 0.746 1.00 95.12 326 ALA A CA 1
ATOM 2624 C C . ALA A 1 326 ? -26.525 3.477 1.620 1.00 95.12 326 ALA A C 1
ATOM 2626 O O . ALA A 1 326 ? -26.542 3.619 2.837 1.00 95.12 326 ALA A O 1
ATOM 2627 N N . ILE A 1 327 ? -25.509 2.888 0.990 1.00 96.38 327 ILE A N 1
ATOM 2628 C CA . ILE A 1 327 ? -24.368 2.318 1.711 1.00 96.38 327 ILE A CA 1
ATOM 2629 C C . ILE A 1 327 ? -23.449 3.459 2.161 1.00 96.38 327 ILE A C 1
ATOM 2631 O O . ILE A 1 327 ? -22.939 4.232 1.333 1.00 96.38 327 ILE A O 1
ATOM 2635 N N . THR A 1 328 ? -23.220 3.559 3.468 1.00 95.94 328 THR A N 1
ATOM 2636 C CA . THR A 1 328 ? -22.242 4.468 4.087 1.00 95.94 328 THR A CA 1
ATOM 2637 C C . THR A 1 328 ? -20.918 3.755 4.361 1.00 95.94 328 THR A C 1
ATOM 2639 O O . THR A 1 328 ? -20.810 2.539 4.203 1.00 95.94 328 THR A O 1
ATOM 2642 N N . ARG A 1 329 ? -19.867 4.493 4.740 1.00 93.88 329 ARG A N 1
ATOM 2643 C CA . ARG A 1 329 ? -18.525 3.918 4.959 1.00 93.88 329 ARG A CA 1
ATOM 2644 C C . ARG A 1 329 ? -18.538 2.756 5.948 1.00 93.88 329 ARG A C 1
ATOM 2646 O O . ARG A 1 329 ? -17.877 1.751 5.731 1.00 93.88 329 ARG A O 1
ATOM 2653 N N . GLU A 1 330 ? -19.296 2.910 7.025 1.00 88.38 330 GLU A N 1
ATOM 2654 C CA . GLU A 1 330 ? -19.401 1.938 8.115 1.00 88.38 330 GLU A CA 1
ATOM 2655 C C . GLU A 1 330 ? -20.040 0.611 7.671 1.00 88.38 330 GLU A C 1
ATOM 2657 O O . GLU A 1 330 ? -19.884 -0.408 8.338 1.00 88.38 330 GLU A O 1
ATOM 2662 N N . GLU A 1 331 ? -20.756 0.628 6.548 1.00 88.19 331 GLU A N 1
ATOM 2663 C CA . GLU A 1 331 ? -21.500 -0.501 5.991 1.00 88.19 331 GLU A CA 1
ATOM 2664 C C . GLU A 1 331 ? -20.741 -1.161 4.822 1.00 88.19 331 GLU A C 1
ATOM 2666 O O . GLU A 1 331 ? -21.172 -2.192 4.299 1.00 88.19 331 GLU A O 1
ATOM 2671 N N . ILE A 1 332 ? -19.592 -0.600 4.412 1.00 87.94 332 ILE A N 1
ATOM 2672 C CA . ILE A 1 332 ? -18.743 -1.184 3.374 1.00 87.94 332 ILE A CA 1
ATOM 2673 C C . ILE A 1 332 ? -18.180 -2.511 3.871 1.00 87.94 332 ILE A C 1
ATOM 2675 O O . ILE A 1 332 ? -17.472 -2.592 4.871 1.00 87.94 332 ILE A O 1
ATOM 2679 N N . ASN A 1 333 ? -18.427 -3.554 3.086 1.00 69.94 333 ASN A N 1
ATOM 2680 C CA . ASN A 1 333 ? -17.833 -4.864 3.285 1.00 69.94 333 ASN A CA 1
ATOM 2681 C C . ASN A 1 333 ? -17.118 -5.295 2.005 1.00 69.94 333 ASN A C 1
ATOM 2683 O O . ASN A 1 333 ? -17.565 -6.202 1.302 1.00 69.94 333 ASN A O 1
ATOM 2687 N N . ILE A 1 334 ? -16.016 -4.609 1.686 1.00 64.19 334 ILE A N 1
ATOM 2688 C CA . ILE A 1 334 ? -15.019 -5.152 0.763 1.00 64.19 334 ILE A CA 1
ATOM 2689 C C . ILE A 1 334 ? -14.301 -6.232 1.573 1.00 64.19 334 ILE A C 1
ATOM 2691 O O . ILE A 1 334 ? -13.648 -5.879 2.560 1.00 64.19 334 ILE A O 1
ATOM 2695 N N . PRO A 1 335 ? -14.437 -7.529 1.237 1.00 51.22 335 PRO A N 1
ATOM 2696 C CA . PRO A 1 335 ? -13.786 -8.580 2.001 1.00 51.22 335 PRO A CA 1
ATOM 2697 C C . PRO A 1 335 ? -12.303 -8.246 2.107 1.00 51.22 335 PRO A C 1
ATOM 2699 O O . PRO A 1 335 ? -11.658 -8.022 1.081 1.00 51.22 335 PRO A O 1
ATOM 2702 N N . ALA A 1 336 ? -11.772 -8.186 3.333 1.00 48.41 336 ALA A N 1
ATOM 2703 C CA . ALA A 1 336 ? -10.340 -8.043 3.520 1.00 48.41 336 ALA A CA 1
ATOM 2704 C C . ALA A 1 336 ? -9.670 -9.105 2.658 1.00 48.41 336 ALA A C 1
ATOM 2706 O O . ALA A 1 336 ? -10.006 -10.289 2.754 1.00 48.41 336 ALA A O 1
ATOM 2707 N N . ALA A 1 337 ? -8.769 -8.649 1.800 1.00 48.00 337 ALA A N 1
ATOM 2708 C CA . ALA A 1 337 ? -7.918 -9.468 0.980 1.00 48.00 337 ALA A CA 1
ATOM 2709 C C . ALA A 1 337 ? -7.629 -10.834 1.628 1.00 48.00 337 ALA A C 1
ATOM 2711 O O . ALA A 1 337 ? -6.880 -10.912 2.604 1.00 48.00 337 ALA A O 1
ATOM 2712 N N . ASP A 1 338 ? -8.203 -11.921 1.096 1.00 57.28 338 ASP A N 1
ATOM 2713 C CA . ASP A 1 338 ? -7.715 -13.279 1.331 1.00 57.28 338 ASP A CA 1
ATOM 2714 C C . ASP A 1 338 ? -6.243 -13.404 0.895 1.00 57.28 338 ASP A C 1
ATOM 2716 O O . ASP A 1 338 ? -5.931 -13.897 -0.189 1.00 57.28 338 ASP A O 1
ATOM 2720 N N . LYS A 1 339 ? -5.306 -12.882 1.686 1.00 62.38 339 LYS A N 1
ATOM 2721 C CA . LYS A 1 339 ? -3.854 -13.028 1.555 1.00 62.38 339 LYS A CA 1
ATOM 2722 C C . LYS A 1 339 ? -3.414 -14.458 1.812 1.00 62.38 339 LYS A C 1
ATOM 2724 O O . LYS A 1 339 ? -2.260 -14.637 2.110 1.00 62.38 339 LYS A O 1
ATOM 2729 N N . ARG A 1 340 ? -4.250 -15.491 1.702 1.00 81.94 340 ARG A N 1
ATOM 2730 C CA . ARG A 1 340 ? -3.734 -16.857 1.778 1.00 81.94 340 ARG A CA 1
ATOM 2731 C C . ARG A 1 340 ? -2.883 -17.148 0.549 1.00 81.94 340 ARG A C 1
ATOM 2733 O O . ARG A 1 340 ? -3.295 -16.924 -0.590 1.00 81.94 340 ARG A O 1
ATOM 2740 N N . VAL A 1 341 ? -1.703 -17.694 0.801 1.00 92.19 341 VAL A N 1
ATOM 2741 C CA . VAL A 1 341 ? -0.902 -18.377 -0.213 1.00 92.19 341 VAL A CA 1
ATOM 2742 C C . VAL A 1 341 ? -1.427 -19.791 -0.408 1.00 92.19 341 VAL A C 1
ATOM 2744 O O . VAL A 1 341 ? -1.894 -20.440 0.529 1.00 92.19 341 VAL A O 1
ATOM 2747 N N . GLN A 1 342 ? -1.349 -20.268 -1.641 1.00 94.25 342 GLN A N 1
ATOM 2748 C CA . GLN A 1 342 ? -1.823 -21.578 -2.057 1.00 94.25 342 GLN A CA 1
ATOM 2749 C C . GLN A 1 342 ? -0.739 -22.294 -2.854 1.00 94.25 342 GLN A C 1
ATOM 2751 O O . GLN A 1 342 ? 0.162 -21.671 -3.415 1.00 94.25 342 GLN A O 1
ATOM 2756 N N . VAL A 1 343 ? -0.832 -23.620 -2.923 1.00 97.19 343 VAL A N 1
ATOM 2757 C CA . VAL A 1 343 ? 0.023 -24.412 -3.810 1.00 97.19 343 VAL A CA 1
ATOM 2758 C C . VAL A 1 343 ? -0.396 -24.150 -5.259 1.00 97.19 343 VAL A C 1
ATOM 2760 O O . VAL A 1 343 ? -1.582 -24.189 -5.581 1.00 97.19 343 VAL A O 1
ATOM 2763 N N . SER A 1 344 ? 0.569 -23.878 -6.137 1.00 95.00 344 SER A N 1
ATOM 2764 C CA . SER A 1 344 ? 0.331 -23.654 -7.566 1.00 95.00 344 SER A CA 1
ATOM 2765 C C . SER A 1 344 ? -0.303 -24.875 -8.242 1.00 95.00 344 SER A C 1
ATOM 2767 O O . SER A 1 344 ? -0.128 -26.010 -7.803 1.00 95.00 344 SER A O 1
ATOM 2769 N N . GLY A 1 345 ? -0.962 -24.673 -9.389 1.00 91.31 345 GLY A N 1
ATOM 2770 C CA . GLY A 1 345 ? -1.638 -25.760 -10.114 1.00 91.31 345 GLY A CA 1
ATOM 2771 C C . GLY A 1 345 ? -0.733 -26.929 -10.539 1.00 91.31 345 GLY A C 1
ATOM 2772 O O . GLY A 1 345 ? -1.213 -28.044 -10.707 1.00 91.31 345 GLY A O 1
ATOM 2773 N N . ASN A 1 346 ? 0.580 -26.711 -10.674 1.00 92.00 346 ASN A N 1
ATOM 2774 C CA . ASN A 1 346 ? 1.553 -27.772 -10.965 1.00 92.00 346 ASN A CA 1
ATOM 2775 C C . ASN A 1 346 ? 2.160 -28.433 -9.711 1.00 92.00 346 ASN A C 1
ATOM 2777 O O . ASN A 1 346 ? 3.021 -29.302 -9.841 1.00 92.00 346 ASN A O 1
ATOM 2781 N N . GLY A 1 347 ? 1.765 -28.008 -8.508 1.00 96.44 347 GLY A N 1
ATOM 2782 C CA . GLY A 1 347 ? 2.254 -28.551 -7.243 1.00 96.44 347 GLY A CA 1
ATOM 2783 C C . GLY A 1 347 ? 3.712 -28.217 -6.913 1.00 96.44 347 GLY A C 1
ATOM 2784 O O . GLY A 1 347 ? 4.271 -28.832 -6.011 1.00 96.44 347 GLY A O 1
ATOM 2785 N N . ARG A 1 348 ? 4.369 -27.304 -7.644 1.00 97.56 348 ARG A N 1
ATOM 2786 C CA . ARG A 1 348 ? 5.807 -26.999 -7.483 1.00 97.56 348 ARG A CA 1
ATOM 2787 C C . ARG A 1 348 ? 6.092 -25.712 -6.721 1.00 97.56 348 ARG A C 1
ATOM 2789 O O . ARG A 1 348 ? 7.172 -25.583 -6.153 1.00 97.56 348 ARG A O 1
ATOM 2796 N N . PHE A 1 349 ? 5.151 -24.776 -6.727 1.00 98.12 349 PHE A N 1
ATOM 2797 C CA . PHE A 1 349 ? 5.343 -23.406 -6.271 1.00 98.12 349 PHE A CA 1
ATOM 2798 C C . PHE A 1 349 ? 4.214 -22.961 -5.351 1.00 98.12 349 PHE A C 1
ATOM 2800 O O . PHE A 1 349 ? 3.244 -23.690 -5.138 1.00 98.12 349 PHE A O 1
ATOM 2807 N N . LEU A 1 350 ? 4.346 -21.743 -4.834 1.00 97.62 350 LEU A N 1
ATOM 2808 C CA . LEU A 1 350 ? 3.256 -21.031 -4.194 1.00 97.62 350 LEU A CA 1
ATOM 2809 C C . LEU A 1 350 ? 2.737 -19.923 -5.114 1.00 97.62 350 LEU A C 1
ATOM 2811 O O . LEU A 1 350 ? 3.479 -19.351 -5.919 1.00 97.62 350 LEU A O 1
ATOM 2815 N N . VAL A 1 351 ? 1.449 -19.639 -4.980 1.00 88.56 351 VAL A N 1
ATOM 2816 C CA . VAL A 1 351 ? 0.759 -18.512 -5.606 1.00 88.56 351 VAL A CA 1
ATOM 2817 C C . VAL A 1 351 ? -0.072 -17.782 -4.561 1.00 88.56 351 VAL A C 1
ATOM 2819 O O . VAL A 1 351 ? -0.506 -18.382 -3.576 1.00 88.56 351 VAL A O 1
ATOM 2822 N N . ALA A 1 352 ? -0.298 -16.491 -4.767 1.00 81.38 352 ALA A N 1
ATOM 2823 C CA . ALA A 1 352 ? -1.337 -15.776 -4.041 1.00 81.38 352 ALA A CA 1
ATOM 2824 C C . ALA A 1 352 ? -2.725 -16.287 -4.467 1.00 81.38 352 ALA A C 1
ATOM 2826 O O . ALA A 1 352 ? -2.873 -16.974 -5.480 1.00 81.38 352 ALA A O 1
ATOM 2827 N N . SER A 1 353 ? -3.758 -15.932 -3.706 1.00 73.19 353 SER A N 1
ATOM 2828 C CA . SER A 1 353 ? -5.148 -16.309 -3.997 1.00 73.19 353 SER A CA 1
ATOM 2829 C C . SER A 1 353 ? -5.664 -15.835 -5.362 1.00 73.19 353 SER A C 1
ATOM 2831 O O . SER A 1 353 ? -6.586 -16.444 -5.898 1.00 73.19 353 SER A O 1
ATOM 2833 N N . ASP A 1 354 ? -5.059 -14.802 -5.958 1.00 66.88 354 ASP A N 1
ATOM 2834 C CA . ASP A 1 354 ? -5.369 -14.330 -7.314 1.00 66.88 354 ASP A CA 1
ATOM 2835 C C . ASP A 1 354 ? -4.586 -15.066 -8.424 1.00 66.88 354 ASP A C 1
ATOM 2837 O O . ASP A 1 354 ? -4.691 -14.718 -9.601 1.00 66.88 354 ASP A O 1
ATOM 2841 N N . GLY A 1 355 ? -3.796 -16.079 -8.056 1.00 76.50 355 GLY A N 1
ATOM 2842 C CA . GLY A 1 355 ? -2.975 -16.882 -8.957 1.00 76.50 355 GLY A CA 1
ATOM 2843 C C . GLY A 1 355 ? -1.599 -16.292 -9.272 1.00 76.50 355 GLY A C 1
ATOM 2844 O O . GLY A 1 355 ? -0.825 -16.944 -9.980 1.00 76.50 355 GLY A O 1
ATOM 2845 N N . SER A 1 356 ? -1.250 -15.104 -8.760 1.00 78.62 356 SER A N 1
ATOM 2846 C CA . SER A 1 356 ? 0.071 -14.523 -9.008 1.00 78.62 356 SER A CA 1
ATOM 2847 C C . SER A 1 356 ? 1.181 -15.358 -8.353 1.00 78.62 356 SER A C 1
ATOM 2849 O O . SER A 1 356 ? 0.994 -15.831 -7.229 1.00 78.62 356 SER A O 1
ATOM 2851 N N . PRO A 1 357 ? 2.359 -15.506 -8.986 1.00 84.88 357 PRO A N 1
ATOM 2852 C CA . PRO A 1 357 ? 3.540 -16.103 -8.363 1.00 84.88 357 PRO A CA 1
ATOM 2853 C C . PRO A 1 357 ? 3.822 -15.577 -6.952 1.00 84.88 357 PRO A C 1
ATOM 2855 O O . PRO A 1 357 ? 3.794 -14.370 -6.726 1.00 84.88 357 PRO A O 1
ATOM 2858 N N . PHE A 1 358 ? 4.140 -16.476 -6.022 1.00 94.38 358 PHE A N 1
ATOM 2859 C CA . PHE A 1 358 ? 4.620 -16.119 -4.691 1.00 94.38 358 PHE A CA 1
ATOM 2860 C C . PHE A 1 358 ? 5.993 -16.756 -4.456 1.00 94.38 358 PHE A C 1
ATOM 2862 O O . PHE A 1 358 ? 6.097 -17.943 -4.139 1.00 94.38 358 PHE A O 1
ATOM 2869 N N . PHE A 1 359 ? 7.058 -15.970 -4.629 1.00 97.44 359 PHE A N 1
ATOM 2870 C CA . PHE A 1 359 ? 8.392 -16.374 -4.195 1.00 97.44 359 PHE A CA 1
ATOM 2871 C C . PHE A 1 359 ? 8.496 -16.170 -2.684 1.00 97.44 359 PHE A C 1
ATOM 2873 O O . PHE A 1 359 ? 8.434 -15.035 -2.217 1.00 97.44 359 PHE A O 1
ATOM 2880 N N . TRP A 1 360 ? 8.672 -17.243 -1.916 1.00 98.50 360 TRP A N 1
ATOM 2881 C CA . TRP A 1 360 ? 8.904 -17.137 -0.473 1.00 98.50 360 TRP A CA 1
ATOM 2882 C C . TRP A 1 360 ? 10.315 -16.606 -0.217 1.00 98.50 360 TRP A C 1
ATOM 2884 O O . TRP A 1 360 ? 11.294 -17.281 -0.535 1.00 98.50 360 TRP A O 1
ATOM 2894 N N . LEU A 1 361 ? 10.425 -15.411 0.360 1.00 98.56 361 LEU A N 1
ATOM 2895 C CA . LEU A 1 361 ? 11.666 -14.877 0.907 1.00 98.56 361 LEU A CA 1
ATOM 2896 C C . LEU A 1 361 ? 11.481 -14.644 2.407 1.00 98.56 361 LEU A C 1
ATOM 2898 O O . LEU A 1 361 ? 10.905 -13.634 2.823 1.00 98.56 361 LEU A O 1
ATOM 2902 N N . GLY A 1 362 ? 11.935 -15.625 3.185 1.00 98.56 362 GLY A N 1
ATOM 2903 C CA . GLY A 1 362 ? 11.783 -15.672 4.635 1.00 98.56 362 GLY A CA 1
ATOM 2904 C C . GLY A 1 362 ? 12.932 -15.001 5.382 1.00 98.56 362 GLY A C 1
ATOM 2905 O O . GLY A 1 362 ? 14.075 -15.105 4.944 1.00 98.56 362 GLY A O 1
ATOM 2906 N N . ASP A 1 363 ? 12.636 -14.365 6.513 1.00 98.69 363 ASP A N 1
ATOM 2907 C CA . ASP A 1 363 ? 13.608 -14.015 7.559 1.00 98.69 363 ASP A CA 1
ATOM 2908 C C . ASP A 1 363 ? 13.250 -14.750 8.864 1.00 98.69 363 ASP A C 1
ATOM 2910 O O . ASP A 1 363 ? 12.067 -14.963 9.157 1.00 98.69 363 ASP A O 1
ATOM 2914 N N . THR A 1 364 ? 14.256 -15.145 9.646 1.00 98.50 364 THR A N 1
ATOM 2915 C CA . THR A 1 364 ? 14.066 -15.992 10.831 1.00 98.50 364 THR A CA 1
ATOM 2916 C C . THR A 1 364 ? 14.202 -15.220 12.136 1.00 98.50 364 THR A C 1
ATOM 2918 O O . THR A 1 364 ? 15.288 -14.775 12.507 1.00 98.50 364 THR A O 1
ATOM 2921 N N . ALA A 1 365 ? 13.103 -15.157 12.888 1.00 97.75 365 ALA A N 1
ATOM 2922 C CA . ALA A 1 365 ? 12.960 -14.416 14.134 1.00 97.75 365 ALA A CA 1
ATOM 2923 C C . ALA A 1 365 ? 12.240 -15.258 15.201 1.00 97.75 365 ALA A C 1
ATOM 2925 O O . ALA A 1 365 ? 11.209 -14.864 15.751 1.00 97.75 365 ALA A O 1
ATOM 2926 N N . TRP A 1 366 ? 12.788 -16.439 15.503 1.00 96.88 366 TRP A N 1
ATOM 2927 C CA . TRP A 1 366 ? 12.161 -17.417 16.396 1.00 96.88 366 TRP A CA 1
ATOM 2928 C C . TRP A 1 366 ? 11.729 -16.838 17.748 1.00 96.88 366 TRP A C 1
ATOM 2930 O O . TRP A 1 366 ? 10.617 -17.091 18.199 1.00 96.88 366 TRP A O 1
ATOM 2940 N N . GLU A 1 367 ? 12.553 -16.005 18.376 1.00 95.19 367 GLU A N 1
ATOM 2941 C CA . GLU A 1 367 ? 12.260 -15.460 19.709 1.00 95.19 367 GLU A CA 1
ATOM 2942 C C . GLU A 1 367 ? 11.476 -14.142 19.715 1.00 95.19 367 GLU A C 1
ATOM 2944 O O . GLU A 1 367 ? 11.375 -13.502 20.763 1.00 95.19 367 GLU A O 1
ATOM 2949 N N . LEU A 1 368 ? 10.926 -13.712 18.574 1.00 97.25 368 LEU A N 1
ATOM 2950 C CA . LEU A 1 368 ? 10.283 -12.402 18.431 1.00 97.25 368 LEU A CA 1
ATOM 2951 C C . LEU A 1 368 ? 9.216 -12.146 19.502 1.00 97.25 368 LEU A C 1
ATOM 2953 O O . LEU A 1 368 ? 9.330 -11.171 20.240 1.00 97.25 368 LEU A O 1
ATOM 2957 N N . LEU A 1 369 ? 8.232 -13.043 19.631 1.00 96.56 369 LEU A N 1
ATOM 2958 C CA . LEU A 1 369 ? 7.108 -12.879 20.566 1.00 96.56 369 LEU A CA 1
ATOM 2959 C C . LEU A 1 369 ? 7.530 -12.924 22.038 1.00 96.56 369 LEU A C 1
ATOM 2961 O O . LEU A 1 369 ? 6.863 -12.351 22.896 1.00 96.56 369 LEU A O 1
ATOM 2965 N N . GLN A 1 370 ? 8.635 -13.607 22.340 1.00 93.56 370 GLN A N 1
ATOM 2966 C CA . GLN A 1 370 ? 9.144 -13.721 23.701 1.00 93.56 370 GLN A CA 1
ATOM 2967 C C . GLN A 1 370 ? 10.009 -12.517 24.090 1.00 93.56 370 GLN A C 1
ATOM 2969 O O . GLN A 1 370 ? 10.002 -12.102 25.247 1.00 93.56 370 GLN A O 1
ATOM 2974 N N . ARG A 1 371 ? 10.805 -11.972 23.163 1.00 93.69 371 ARG A N 1
ATOM 2975 C CA . ARG A 1 371 ? 11.915 -11.068 23.508 1.00 93.69 371 ARG A CA 1
ATOM 2976 C C . ARG A 1 371 ? 11.747 -9.622 23.081 1.00 93.69 371 ARG A C 1
ATOM 2978 O O . ARG A 1 371 ? 12.500 -8.804 23.619 1.00 93.69 371 ARG A O 1
ATOM 2985 N N . LEU A 1 372 ? 10.854 -9.325 22.140 1.00 95.50 372 LEU A N 1
ATOM 2986 C CA . LEU A 1 372 ? 10.667 -7.972 21.628 1.00 95.50 372 LEU A CA 1
ATOM 2987 C C . LEU A 1 372 ? 9.417 -7.326 22.213 1.00 95.50 372 LEU A C 1
ATOM 2989 O O . LEU A 1 372 ? 8.378 -7.963 22.349 1.00 95.50 372 LEU A O 1
ATOM 2993 N N . ASN A 1 373 ? 9.518 -6.044 22.546 1.00 93.88 373 ASN A N 1
ATOM 2994 C CA . ASN A 1 373 ? 8.346 -5.211 22.795 1.00 93.88 373 ASN A CA 1
ATOM 2995 C C . ASN A 1 373 ? 7.754 -4.675 21.479 1.00 93.88 373 ASN A C 1
ATOM 2997 O O . ASN A 1 373 ? 8.337 -4.837 20.408 1.00 93.88 373 ASN A O 1
ATOM 3001 N N . ARG A 1 374 ? 6.609 -3.982 21.547 1.00 90.12 374 ARG A N 1
ATOM 3002 C CA . ARG A 1 374 ? 5.932 -3.442 20.353 1.00 90.12 374 ARG A CA 1
ATOM 3003 C C . ARG A 1 374 ? 6.838 -2.569 19.469 1.00 90.12 374 ARG A C 1
ATOM 3005 O O . ARG A 1 374 ? 6.895 -2.797 18.268 1.00 90.12 374 ARG A O 1
ATOM 3012 N N . ALA A 1 375 ? 7.592 -1.631 20.043 1.00 80.62 375 ALA A N 1
ATOM 3013 C CA . ALA A 1 375 ? 8.466 -0.738 19.273 1.00 80.62 375 ALA A CA 1
ATOM 3014 C C . ALA A 1 375 ? 9.624 -1.486 18.583 1.00 80.62 375 ALA A C 1
ATOM 3016 O O . ALA A 1 375 ? 10.009 -1.175 17.452 1.00 80.62 375 ALA A O 1
ATOM 3017 N N . GLU A 1 376 ? 10.171 -2.503 19.247 1.00 93.75 376 GLU A N 1
ATOM 3018 C CA . GLU A 1 376 ? 11.189 -3.379 18.667 1.00 93.75 376 GLU A CA 1
ATOM 3019 C C . GLU A 1 376 ? 10.608 -4.251 17.543 1.00 93.75 376 GLU A C 1
ATOM 3021 O O . GLU A 1 376 ? 11.238 -4.383 16.492 1.00 93.75 376 GLU A O 1
ATOM 3026 N N . VAL A 1 377 ? 9.387 -4.778 17.715 1.00 95.38 377 VAL A N 1
ATOM 3027 C CA . VAL A 1 377 ? 8.657 -5.510 16.665 1.00 95.38 377 VAL A CA 1
ATOM 3028 C C . VAL A 1 377 ? 8.465 -4.635 15.427 1.00 95.38 377 VAL A C 1
ATOM 3030 O O . VAL A 1 377 ? 8.748 -5.093 14.321 1.00 95.38 377 VAL A O 1
ATOM 3033 N N . GLU A 1 378 ? 8.052 -3.371 15.581 1.00 79.12 378 GLU A N 1
ATOM 3034 C CA . GLU A 1 378 ? 7.941 -2.452 14.438 1.00 79.12 378 GLU A CA 1
ATOM 3035 C C . GLU A 1 378 ? 9.264 -2.269 13.715 1.00 79.12 378 GLU A C 1
ATOM 3037 O O . GLU A 1 378 ? 9.304 -2.316 12.487 1.00 79.12 378 GLU A O 1
ATOM 3042 N N . THR A 1 379 ? 10.343 -2.072 14.472 1.00 81.69 379 THR A N 1
ATOM 3043 C CA . THR A 1 379 ? 11.684 -1.881 13.914 1.00 81.69 379 THR A CA 1
ATOM 3044 C C . THR A 1 379 ? 12.096 -3.090 13.075 1.00 81.69 379 THR A C 1
ATOM 3046 O O . THR A 1 379 ? 12.548 -2.941 11.939 1.00 81.69 379 THR A O 1
ATOM 3049 N N . TYR A 1 380 ? 11.894 -4.294 13.610 1.00 97.25 380 TYR A N 1
ATOM 3050 C CA . TYR A 1 380 ? 12.229 -5.536 12.926 1.00 97.25 380 TYR A CA 1
ATOM 3051 C C . TYR A 1 380 ? 11.368 -5.770 11.673 1.00 97.25 380 TYR A C 1
ATOM 3053 O O . TYR A 1 380 ? 11.907 -5.999 10.586 1.00 97.25 380 TYR A O 1
ATOM 3061 N N . LEU A 1 381 ? 10.038 -5.684 11.793 1.00 87.50 381 LEU A N 1
ATOM 3062 C CA . LEU A 1 381 ? 9.128 -5.979 10.682 1.00 87.50 381 LEU A CA 1
ATOM 3063 C C . LEU A 1 381 ? 9.233 -4.942 9.557 1.00 87.50 381 LEU A C 1
ATOM 3065 O O . LEU A 1 381 ? 9.258 -5.329 8.391 1.00 87.50 381 LEU A O 1
ATOM 3069 N N . LYS A 1 382 ? 9.377 -3.646 9.875 1.00 75.12 382 LYS A N 1
ATOM 3070 C CA . LYS A 1 382 ? 9.628 -2.606 8.858 1.00 75.12 382 LYS A CA 1
ATOM 3071 C C . LYS A 1 382 ? 10.918 -2.902 8.094 1.00 75.12 382 LYS A C 1
ATOM 3073 O O . LYS A 1 382 ? 10.908 -2.923 6.872 1.00 75.12 382 LYS A O 1
ATOM 3078 N N . SER A 1 383 ? 11.990 -3.276 8.799 1.00 87.12 383 SER A N 1
ATOM 3079 C CA . SER A 1 383 ? 13.245 -3.675 8.152 1.00 87.12 383 SER A CA 1
ATOM 3080 C C . SER A 1 383 ? 13.093 -4.898 7.239 1.00 87.12 383 SER A C 1
ATOM 3082 O O . SER A 1 383 ? 13.730 -4.956 6.189 1.00 87.12 383 SER A O 1
ATOM 3084 N N . CYS A 1 384 ? 12.265 -5.882 7.610 1.00 90.44 384 CYS A N 1
ATOM 3085 C CA . CYS A 1 384 ? 11.958 -7.017 6.734 1.00 90.44 384 CYS A CA 1
ATOM 3086 C C . CYS A 1 384 ? 11.292 -6.551 5.432 1.00 90.44 384 CYS A C 1
ATOM 3088 O O . CYS A 1 384 ? 11.754 -6.909 4.347 1.00 90.44 384 CYS A O 1
ATOM 3090 N N . ALA A 1 385 ? 10.245 -5.729 5.546 1.00 76.12 385 ALA A N 1
ATOM 3091 C CA . ALA A 1 385 ? 9.507 -5.202 4.401 1.00 76.12 385 ALA A CA 1
ATOM 3092 C C . ALA A 1 385 ? 10.401 -4.341 3.491 1.00 76.12 385 ALA A C 1
ATOM 3094 O O . ALA A 1 385 ? 10.470 -4.595 2.288 1.00 76.12 385 ALA A O 1
ATOM 3095 N N . ASP A 1 386 ? 11.168 -3.411 4.068 1.00 72.75 386 ASP A N 1
ATOM 3096 C CA . ASP A 1 386 ? 12.084 -2.516 3.345 1.00 72.75 386 ASP A CA 1
ATOM 3097 C C . ASP A 1 386 ? 13.165 -3.293 2.571 1.00 72.75 386 ASP A C 1
ATOM 3099 O O . ASP A 1 386 ? 13.600 -2.891 1.490 1.00 72.75 386 ASP A O 1
ATOM 3103 N N . GLN A 1 387 ? 13.597 -4.442 3.101 1.00 82.12 387 GLN A N 1
ATOM 3104 C CA . GLN A 1 387 ? 14.599 -5.302 2.466 1.00 82.12 387 GLN A CA 1
ATOM 3105 C C . GLN A 1 387 ? 13.991 -6.366 1.539 1.00 82.12 387 GLN A C 1
ATOM 3107 O O . GLN A 1 387 ? 14.721 -7.190 0.988 1.00 82.12 387 GLN A O 1
ATOM 3112 N N . GLY A 1 388 ? 12.676 -6.332 1.305 1.00 80.81 388 GLY A N 1
ATOM 3113 C CA . GLY A 1 388 ? 11.989 -7.180 0.330 1.00 80.81 388 GLY A CA 1
ATOM 3114 C C . GLY A 1 388 ? 11.680 -8.602 0.805 1.00 80.81 388 GLY A C 1
ATOM 3115 O O . GLY A 1 388 ? 11.251 -9.428 -0.015 1.00 80.81 388 GLY A O 1
ATOM 3116 N N . PHE A 1 389 ? 11.866 -8.898 2.096 1.00 96.69 389 PHE A N 1
ATOM 3117 C CA . PHE A 1 389 ? 11.307 -10.105 2.701 1.00 96.69 389 PHE A CA 1
ATOM 3118 C C . PHE A 1 389 ? 9.784 -10.038 2.640 1.00 96.69 389 PHE A C 1
ATOM 3120 O O . PHE A 1 389 ? 9.188 -8.968 2.719 1.00 96.69 389 PHE A O 1
ATOM 3127 N N . ASN A 1 390 ? 9.149 -11.190 2.469 1.00 94.06 390 ASN A N 1
ATOM 3128 C CA . ASN A 1 390 ? 7.691 -11.299 2.453 1.00 94.06 390 ASN A CA 1
ATOM 3129 C C . ASN A 1 390 ? 7.169 -12.391 3.386 1.00 94.06 390 ASN A C 1
ATOM 3131 O O . ASN A 1 390 ? 5.954 -12.533 3.511 1.00 94.06 390 ASN A O 1
ATOM 3135 N N . VAL A 1 391 ? 8.056 -13.122 4.066 1.00 98.56 391 VAL A N 1
ATOM 3136 C CA . VAL A 1 391 ? 7.700 -14.063 5.125 1.00 98.56 391 VAL A CA 1
ATOM 3137 C C . VAL A 1 391 ? 8.608 -13.850 6.334 1.00 98.56 391 VAL A C 1
ATOM 3139 O O . VAL A 1 391 ? 9.804 -13.617 6.189 1.00 98.56 391 VAL A O 1
ATOM 3142 N N . VAL A 1 392 ? 8.044 -13.944 7.532 1.00 98.62 392 VAL A N 1
ATOM 3143 C CA . VAL A 1 392 ? 8.780 -13.951 8.797 1.00 98.62 392 VAL A CA 1
ATOM 3144 C C . VAL A 1 392 ? 8.443 -15.229 9.549 1.00 98.62 392 VAL A C 1
ATOM 3146 O O . VAL A 1 392 ? 7.274 -15.555 9.764 1.00 98.62 392 VAL A O 1
ATOM 3149 N N . GLN A 1 393 ? 9.478 -15.949 9.955 1.00 98.50 393 GLN A N 1
ATOM 3150 C CA . GLN A 1 393 ? 9.384 -17.168 10.741 1.00 98.50 393 GLN A CA 1
ATOM 3151 C C . GLN A 1 393 ? 9.424 -16.853 12.235 1.00 98.50 393 GLN A C 1
ATOM 3153 O O . GLN A 1 393 ? 10.425 -16.341 12.737 1.00 98.50 393 GLN A O 1
ATOM 3158 N N . ILE A 1 394 ? 8.334 -17.172 12.942 1.00 98.00 394 ILE A N 1
ATOM 3159 C CA . ILE A 1 394 ? 8.203 -16.978 14.395 1.00 98.00 394 ILE A CA 1
ATOM 3160 C C . ILE A 1 394 ? 7.574 -18.209 15.051 1.00 98.00 394 ILE A C 1
ATOM 3162 O O . ILE A 1 394 ? 6.955 -19.047 14.391 1.00 98.00 394 ILE A O 1
ATOM 3166 N N . VAL A 1 395 ? 7.678 -18.297 16.375 1.00 97.00 395 VAL A N 1
ATOM 3167 C CA . VAL A 1 395 ? 7.052 -19.365 17.158 1.00 97.00 395 VAL A CA 1
ATOM 3168 C C . VAL A 1 395 ? 6.235 -18.797 18.320 1.00 97.00 395 VAL A C 1
ATOM 3170 O O . VAL A 1 395 ? 6.711 -17.937 19.054 1.00 97.00 395 VAL A O 1
ATOM 3173 N N . ALA A 1 396 ? 5.006 -19.295 18.491 1.00 96.69 396 ALA A N 1
ATOM 3174 C CA . ALA A 1 396 ? 4.085 -18.860 19.545 1.00 96.69 396 ALA A CA 1
ATOM 3175 C C . ALA A 1 396 ? 4.469 -19.369 20.943 1.00 96.69 396 ALA A C 1
ATOM 3177 O O . ALA A 1 396 ? 4.259 -18.667 21.919 1.00 96.69 396 ALA A O 1
ATOM 3178 N N . LEU A 1 397 ? 5.047 -20.569 21.061 1.00 94.88 397 LEU A N 1
ATOM 3179 C CA . LEU A 1 397 ? 5.661 -21.058 22.306 1.00 94.88 397 LEU A CA 1
ATOM 3180 C C . LEU A 1 397 ? 7.159 -21.290 22.057 1.00 94.88 397 LEU A C 1
ATOM 3182 O O . LEU A 1 397 ? 7.535 -22.333 21.509 1.00 94.88 397 LEU A O 1
ATOM 3186 N N . SER A 1 398 ? 7.990 -20.287 22.366 1.00 86.88 398 SER A N 1
ATOM 3187 C CA . SER A 1 398 ? 9.358 -20.148 21.836 1.00 86.88 398 SER A CA 1
ATOM 3188 C C . SER A 1 398 ? 10.412 -21.086 22.439 1.00 86.88 398 SER A C 1
ATOM 3190 O O . SER A 1 398 ? 10.163 -21.840 23.377 1.00 86.88 398 SER A O 1
ATOM 3192 N N . HIS A 1 399 ? 11.609 -21.124 21.842 1.00 81.88 399 HIS A N 1
ATOM 3193 C CA . HIS A 1 399 ? 12.635 -22.098 22.204 1.00 81.88 399 HIS A CA 1
ATOM 3194 C C . HIS A 1 399 ? 13.307 -21.791 23.542 1.00 81.88 399 HIS A C 1
ATOM 3196 O O . HIS A 1 399 ? 13.569 -22.719 24.311 1.00 81.88 399 HIS A O 1
ATOM 3202 N N . PHE A 1 400 ? 13.658 -20.541 23.826 1.00 72.44 400 PHE A N 1
ATOM 3203 C CA . PHE A 1 400 ? 14.401 -20.217 25.037 1.00 72.44 400 PHE A CA 1
ATOM 3204 C C . PHE A 1 400 ? 13.492 -20.119 26.265 1.00 72.44 400 PHE A C 1
ATOM 3206 O O . PHE A 1 400 ? 12.407 -19.558 26.206 1.00 72.44 400 PHE A O 1
ATOM 3213 N N . TRP A 1 401 ? 14.009 -20.609 27.399 1.00 64.56 401 TRP A N 1
ATOM 3214 C CA . TRP A 1 401 ? 13.374 -20.595 28.724 1.00 64.56 401 TRP A CA 1
ATOM 3215 C C . TRP A 1 401 ? 12.183 -21.551 28.897 1.00 64.56 401 TRP A C 1
ATOM 3217 O O . TRP A 1 401 ? 11.725 -22.223 27.970 1.00 64.56 401 TRP A O 1
ATOM 3227 N N . ASP A 1 402 ? 11.774 -21.722 30.150 1.00 67.75 402 ASP A N 1
ATOM 3228 C CA . ASP A 1 402 ? 10.532 -22.398 30.512 1.00 67.75 402 ASP A CA 1
ATOM 3229 C C . ASP A 1 402 ? 9.357 -21.457 30.187 1.00 67.75 402 ASP A C 1
ATOM 3231 O O . ASP A 1 402 ? 9.513 -20.239 30.265 1.00 67.75 402 ASP A O 1
ATOM 3235 N N . LEU A 1 403 ? 8.176 -21.993 29.854 1.00 85.25 403 LEU A N 1
ATOM 3236 C CA . LEU A 1 403 ? 6.948 -21.220 29.551 1.00 85.25 403 LEU A CA 1
ATOM 3237 C C . LEU A 1 403 ? 6.400 -20.453 30.776 1.00 85.25 403 LEU A C 1
ATOM 3239 O O . LEU A 1 403 ? 5.254 -20.011 30.797 1.00 85.25 403 LEU A O 1
ATOM 3243 N N . THR A 1 404 ? 7.227 -20.347 31.812 1.00 85.12 404 THR A N 1
ATOM 3244 C CA . THR A 1 404 ? 7.059 -19.653 33.083 1.00 85.12 404 THR A CA 1
ATOM 3245 C C . THR A 1 404 ? 7.857 -18.344 33.138 1.00 85.12 404 THR A C 1
ATOM 3247 O O . THR A 1 404 ? 7.774 -17.629 34.135 1.00 85.12 404 THR A O 1
ATOM 3250 N N . VAL A 1 405 ? 8.605 -18.001 32.079 1.00 88.75 405 VAL A N 1
ATOM 3251 C CA . VAL A 1 405 ? 9.288 -16.707 31.931 1.00 88.75 405 VAL A CA 1
ATOM 3252 C C . VAL A 1 405 ? 8.435 -15.755 31.085 1.00 88.75 405 VAL A C 1
ATOM 3254 O O . VAL A 1 405 ? 8.102 -16.103 29.948 1.00 88.75 405 VAL A O 1
ATOM 3257 N N . PRO A 1 406 ? 8.092 -14.558 31.596 1.00 91.75 406 PRO A N 1
ATOM 3258 C CA . PRO A 1 406 ? 7.285 -13.605 30.845 1.00 91.75 406 PRO A CA 1
ATOM 3259 C C . PRO A 1 406 ? 7.983 -13.051 29.600 1.00 91.75 406 PRO A C 1
ATOM 3261 O O . PRO A 1 406 ? 9.216 -12.991 29.538 1.00 91.75 406 PRO A O 1
ATOM 3264 N N . ASN A 1 407 ? 7.191 -12.636 28.611 1.00 92.75 407 ASN A N 1
ATOM 3265 C CA . ASN A 1 407 ? 7.685 -11.927 27.434 1.00 92.75 407 ASN A CA 1
ATOM 3266 C C . ASN A 1 407 ? 8.162 -10.501 27.791 1.00 92.75 407 ASN A C 1
ATOM 3268 O O . ASN A 1 407 ? 8.109 -10.068 28.944 1.00 92.75 407 ASN A O 1
ATOM 3272 N N . ALA A 1 408 ? 8.591 -9.726 26.793 1.00 91.31 408 ALA A N 1
ATOM 3273 C CA . ALA A 1 408 ? 9.012 -8.336 26.991 1.00 91.31 408 ALA A CA 1
ATOM 3274 C C . ALA A 1 408 ? 7.894 -7.381 27.472 1.00 91.31 408 ALA A C 1
ATOM 3276 O O . ALA A 1 408 ? 8.196 -6.244 27.826 1.00 91.31 408 ALA A O 1
ATOM 3277 N N . GLN A 1 409 ? 6.627 -7.811 27.463 1.00 88.12 409 GLN A N 1
ATOM 3278 C CA . GLN A 1 409 ? 5.480 -7.079 28.018 1.00 88.12 409 GLN A CA 1
ATOM 3279 C C . GLN A 1 409 ? 5.175 -7.467 29.476 1.00 88.12 409 GLN A C 1
ATOM 3281 O O . GLN A 1 409 ? 4.453 -6.748 30.157 1.00 88.12 409 GLN A O 1
ATOM 3286 N N . GLY A 1 410 ? 5.783 -8.542 29.989 1.00 91.88 410 GLY A N 1
ATOM 3287 C CA . GLY A 1 410 ? 5.515 -9.060 31.331 1.00 91.88 410 GLY A CA 1
ATOM 3288 C C . GLY A 1 410 ? 4.490 -10.197 31.376 1.00 91.88 410 GLY A C 1
ATOM 3289 O O . GLY A 1 410 ? 4.115 -10.612 32.473 1.00 91.88 410 GLY A O 1
ATOM 3290 N N . ASP A 1 411 ? 4.120 -10.770 30.225 1.00 94.19 411 ASP A N 1
ATOM 3291 C CA . ASP A 1 411 ? 3.039 -11.755 30.108 1.00 94.19 411 ASP A CA 1
ATOM 3292 C C . ASP A 1 411 ? 3.525 -13.183 29.852 1.00 94.19 411 ASP A C 1
ATOM 3294 O O . ASP A 1 411 ? 4.498 -13.420 29.131 1.00 94.19 411 ASP A O 1
ATOM 3298 N N . LEU A 1 412 ? 2.800 -14.159 30.405 1.00 95.12 412 LEU A N 1
ATOM 3299 C CA . LEU A 1 412 ? 3.007 -15.585 30.147 1.00 95.12 412 LEU A CA 1
ATOM 3300 C C . LEU A 1 412 ? 2.037 -16.091 29.069 1.00 95.12 412 LEU A C 1
ATOM 3302 O O . LEU A 1 412 ? 0.867 -15.715 29.091 1.00 95.12 412 LEU A O 1
ATOM 3306 N N . PRO A 1 413 ? 2.459 -17.010 28.181 1.00 95.81 413 PRO A N 1
ATOM 3307 C CA . PRO A 1 413 ? 1.569 -17.549 27.153 1.00 95.81 413 PRO A CA 1
ATOM 3308 C C . PRO A 1 413 ? 0.521 -18.524 27.716 1.00 95.81 413 PRO A C 1
ATOM 3310 O O . PRO A 1 413 ? -0.582 -18.643 27.176 1.00 95.81 413 PRO A O 1
ATOM 3313 N N . LEU A 1 414 ? 0.858 -19.245 28.794 1.00 96.00 414 LEU A N 1
ATOM 3314 C CA . LEU A 1 414 ? 0.053 -20.326 29.370 1.00 96.00 414 LEU A CA 1
ATOM 3315 C C . LEU A 1 414 ? -0.023 -20.222 30.897 1.00 96.00 414 LEU A C 1
ATOM 3317 O O . LEU A 1 414 ? 0.947 -19.861 31.563 1.00 96.00 414 LEU A O 1
ATOM 3321 N N . THR A 1 415 ? -1.135 -20.676 31.475 1.00 94.25 415 THR A N 1
ATOM 3322 C CA . THR A 1 415 ? -1.242 -20.859 32.929 1.00 94.25 415 THR A CA 1
ATOM 3323 C C . THR A 1 415 ? -0.543 -22.151 33.350 1.00 94.25 415 THR A C 1
ATOM 3325 O O . THR A 1 415 ? -0.982 -23.245 32.994 1.00 94.25 415 THR A O 1
ATOM 3328 N N . GLY A 1 416 ? 0.534 -22.045 34.137 1.00 89.69 416 GLY A N 1
ATOM 3329 C CA . GLY A 1 416 ? 1.248 -23.208 34.682 1.00 89.69 416 GLY A CA 1
ATOM 3330 C C . GLY A 1 416 ? 1.887 -24.106 33.617 1.00 89.69 416 GLY A C 1
ATOM 3331 O O . GLY A 1 416 ? 1.955 -25.317 33.819 1.00 89.69 416 GLY A O 1
ATOM 3332 N N . ALA A 1 417 ? 2.297 -23.524 32.481 1.00 89.81 417 ALA A N 1
ATOM 3333 C CA . ALA A 1 417 ? 2.850 -24.236 31.323 1.00 89.81 417 ALA A CA 1
ATOM 3334 C C . ALA A 1 417 ? 1.940 -25.367 30.785 1.00 89.81 417 ALA A C 1
ATOM 3336 O O . ALA A 1 417 ? 2.423 -26.355 30.232 1.00 89.81 417 ALA A O 1
ATOM 3337 N N . ASP A 1 418 ? 0.619 -25.2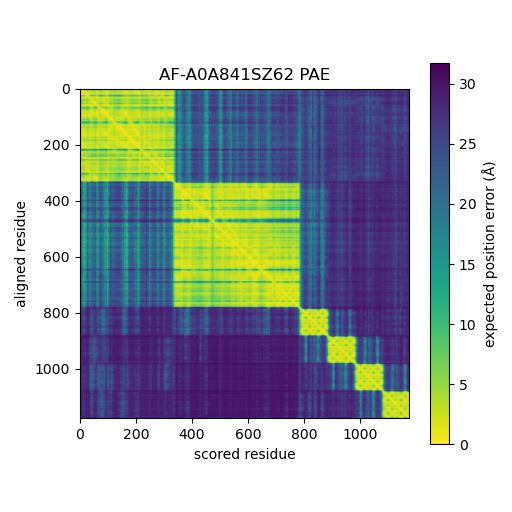35 30.954 1.00 93.75 418 ASP A N 1
ATOM 3338 C CA . ASP A 1 418 ? -0.373 -26.208 30.497 1.00 93.75 418 ASP A CA 1
ATOM 3339 C C . ASP A 1 418 ? -0.983 -25.781 29.146 1.00 93.75 418 ASP A C 1
ATOM 3341 O O . ASP A 1 418 ? -1.695 -24.777 29.104 1.00 93.75 418 ASP A O 1
ATOM 3345 N N . PRO A 1 419 ? -0.759 -26.522 28.040 1.00 94.19 419 PRO A N 1
ATOM 3346 C CA . PRO A 1 419 ? -1.286 -26.158 26.720 1.00 94.19 419 PRO A CA 1
ATOM 3347 C C . PRO A 1 419 ? -2.816 -26.122 26.608 1.00 94.19 419 PRO A C 1
ATOM 3349 O O . PRO A 1 419 ? -3.335 -25.517 25.676 1.00 94.19 419 PRO A O 1
ATOM 3352 N N . ASP A 1 420 ? -3.548 -26.745 27.539 1.00 96.12 420 ASP A N 1
ATOM 3353 C CA . ASP A 1 420 ? -5.015 -26.632 27.600 1.00 96.12 420 ASP A CA 1
ATOM 3354 C C . ASP A 1 420 ? -5.478 -25.295 28.216 1.00 96.12 420 ASP A C 1
ATOM 3356 O O . ASP A 1 420 ? -6.675 -25.013 28.251 1.00 96.12 420 ASP A O 1
ATOM 3360 N N . LYS A 1 421 ? -4.551 -24.471 28.729 1.00 96.75 421 LYS A N 1
ATOM 3361 C CA . LYS A 1 421 ? -4.846 -23.219 29.440 1.00 96.75 421 LYS A CA 1
ATOM 3362 C C . LYS A 1 421 ? -4.055 -22.020 28.891 1.00 96.75 421 LYS A C 1
ATOM 3364 O O . LYS A 1 421 ? -3.244 -21.448 29.633 1.00 96.75 421 LYS A O 1
ATOM 3369 N N . PRO A 1 422 ? -4.278 -21.614 27.626 1.00 97.12 422 PRO A N 1
ATOM 3370 C CA . PRO A 1 422 ? -3.828 -20.313 27.136 1.00 97.12 422 PRO A CA 1
ATOM 3371 C C . PRO A 1 422 ? -4.276 -19.193 28.076 1.00 97.12 422 PRO A C 1
ATOM 3373 O O . PRO A 1 422 ? -5.433 -19.166 28.501 1.00 97.12 422 PRO A O 1
ATOM 3376 N N . LEU A 1 423 ? -3.349 -18.315 28.454 1.00 95.94 423 LEU A N 1
ATOM 3377 C CA . LEU A 1 423 ? -3.624 -17.231 29.393 1.00 95.94 423 LEU A CA 1
ATOM 3378 C C . LEU A 1 423 ? -4.094 -15.994 28.622 1.00 95.94 423 LEU A C 1
ATOM 3380 O O . LEU A 1 423 ? -3.292 -15.382 27.928 1.00 95.94 423 LEU A O 1
ATOM 3384 N N . THR A 1 424 ? -5.378 -15.649 28.746 1.00 95.25 424 THR A N 1
ATOM 3385 C CA . THR A 1 424 ? -5.981 -14.492 28.066 1.00 95.25 424 THR A CA 1
ATOM 3386 C C . THR A 1 424 ? -6.701 -13.552 29.031 1.00 95.25 424 THR A C 1
ATOM 3388 O O . THR A 1 424 ? -7.286 -14.011 30.017 1.00 95.25 424 THR A O 1
ATOM 3391 N N . THR A 1 425 ? -6.751 -12.266 28.702 1.00 90.06 425 THR A N 1
ATOM 3392 C CA . THR A 1 425 ? -7.470 -11.207 29.415 1.00 90.06 425 THR A CA 1
ATOM 3393 C C . THR A 1 425 ? -8.590 -10.608 28.548 1.00 90.06 425 THR A C 1
ATOM 3395 O O . THR A 1 425 ? -8.553 -10.719 27.324 1.00 90.06 425 THR A O 1
ATOM 3398 N N . PRO A 1 426 ? -9.649 -10.019 29.137 1.00 83.38 426 PRO A N 1
ATOM 3399 C CA . PRO A 1 426 ? -10.641 -9.267 28.372 1.00 83.38 426 PRO A CA 1
ATOM 3400 C C . PRO A 1 426 ? -10.117 -7.874 27.993 1.00 83.38 426 PRO A C 1
ATOM 3402 O O . PRO A 1 426 ? -9.864 -7.054 28.873 1.00 83.38 426 PRO A O 1
ATOM 3405 N N . GLY A 1 427 ? -10.052 -7.581 26.696 1.00 77.25 427 GLY A N 1
ATOM 3406 C CA . GLY A 1 427 ? -9.599 -6.293 26.162 1.00 77.25 427 GLY A CA 1
ATOM 3407 C C . GLY A 1 427 ? -8.422 -6.473 25.207 1.00 77.25 427 GLY A C 1
ATOM 3408 O O . GLY A 1 427 ? -8.153 -7.593 24.789 1.00 77.25 427 GLY A O 1
ATOM 3409 N N . SER A 1 428 ? -7.788 -5.366 24.808 1.00 84.31 428 SER A N 1
ATOM 3410 C CA . SER A 1 428 ? -6.537 -5.394 24.031 1.00 84.31 428 SER A CA 1
ATOM 3411 C C . SER A 1 428 ? -5.751 -4.072 24.128 1.00 84.31 428 SER A C 1
ATOM 3413 O O . SER A 1 428 ? -5.046 -3.697 23.186 1.00 84.31 428 SER A O 1
ATOM 3415 N N . ASP A 1 429 ? -5.924 -3.300 25.208 1.00 79.56 429 ASP A N 1
ATOM 3416 C CA . ASP A 1 429 ? -5.286 -1.985 25.378 1.00 79.56 429 ASP A CA 1
ATOM 3417 C C . ASP A 1 429 ? -3.847 -2.143 25.900 1.00 79.56 429 ASP A C 1
ATOM 3419 O O . ASP A 1 429 ? -3.668 -2.446 27.080 1.00 79.56 429 ASP A O 1
ATOM 3423 N N . PRO A 1 430 ? -2.808 -1.883 25.083 1.00 74.38 430 PRO A N 1
ATOM 3424 C CA . PRO A 1 430 ? -1.413 -2.086 25.480 1.00 74.38 430 PRO A CA 1
ATOM 3425 C C . PRO A 1 430 ? -0.946 -1.165 26.613 1.00 74.38 430 PRO A C 1
ATOM 3427 O O . PRO A 1 430 ? 0.126 -1.388 27.171 1.00 74.38 430 PRO A O 1
ATOM 3430 N N . SER A 1 431 ? -1.704 -0.116 26.947 1.00 79.00 431 SER A N 1
ATOM 3431 C CA . SER A 1 431 ? -1.411 0.747 28.094 1.00 79.00 431 SER A CA 1
ATOM 3432 C C . SER A 1 431 ? -1.956 0.192 29.415 1.00 79.00 431 SER A C 1
ATOM 3434 O O . SER A 1 431 ? -1.612 0.694 30.487 1.00 79.00 431 SER A O 1
ATOM 3436 N N . ASN A 1 432 ? -2.769 -0.865 29.354 1.00 81.50 432 ASN A N 1
ATOM 3437 C CA . ASN A 1 432 ? -3.434 -1.472 30.493 1.00 81.50 432 ASN A CA 1
ATOM 3438 C C . ASN A 1 432 ? -3.116 -2.971 30.583 1.00 81.50 432 ASN A C 1
ATOM 3440 O O . ASN A 1 432 ? -3.774 -3.796 29.956 1.00 81.50 432 ASN A O 1
ATOM 3444 N N . GLY A 1 433 ? -2.168 -3.343 31.448 1.00 81.88 433 GLY A N 1
ATOM 3445 C CA . GLY A 1 433 ? -1.768 -4.745 31.649 1.00 81.88 433 GLY A CA 1
ATOM 3446 C C . GLY A 1 433 ? -2.860 -5.674 32.206 1.00 81.88 433 GLY A C 1
ATOM 3447 O O . GLY A 1 433 ? -2.656 -6.877 32.276 1.00 81.88 433 GLY A O 1
ATOM 3448 N N . ALA A 1 434 ? -4.028 -5.156 32.608 1.00 86.06 434 ALA A N 1
ATOM 3449 C CA . ALA A 1 434 ? -5.190 -5.991 32.936 1.00 86.06 434 ALA A CA 1
ATOM 3450 C C . ALA A 1 434 ? -6.045 -6.356 31.705 1.00 86.06 434 ALA A C 1
ATOM 3452 O O . ALA A 1 434 ? -6.950 -7.182 31.825 1.00 86.06 434 ALA A O 1
ATOM 3453 N N . GLN A 1 435 ? -5.790 -5.711 30.563 1.00 85.56 435 GLN A N 1
ATOM 3454 C CA . GLN A 1 435 ? -6.504 -5.874 29.294 1.00 85.56 435 GLN A CA 1
ATOM 3455 C C . GLN A 1 435 ? -5.600 -6.321 28.139 1.00 85.56 435 GLN A C 1
ATOM 3457 O O . GLN A 1 435 ? -6.095 -6.421 27.023 1.00 85.56 435 GLN A O 1
ATOM 3462 N N . TYR A 1 436 ? -4.297 -6.486 28.353 1.00 90.75 436 TYR A N 1
ATOM 3463 C CA . TYR A 1 436 ? -3.354 -6.829 27.296 1.00 90.75 436 TYR A CA 1
ATOM 3464 C C . TYR A 1 436 ? -2.480 -7.980 27.749 1.00 90.75 436 TYR A C 1
ATOM 3466 O O . TYR A 1 436 ? -1.779 -7.860 28.751 1.00 90.75 436 TYR A O 1
ATOM 3474 N N . ASP A 1 437 ? -2.549 -9.080 27.011 1.00 95.25 437 ASP A N 1
ATOM 3475 C CA . ASP A 1 437 ? -1.827 -10.306 27.320 1.00 95.25 437 ASP A CA 1
ATOM 3476 C C . ASP A 1 437 ? -0.836 -10.722 26.216 1.00 95.25 437 ASP A C 1
ATOM 3478 O O . ASP A 1 437 ? -0.646 -10.060 25.189 1.00 95.25 437 ASP A O 1
ATOM 3482 N N . TYR A 1 438 ? -0.194 -11.875 26.424 1.00 97.19 438 TYR A N 1
ATOM 3483 C CA . TYR A 1 438 ? 0.746 -12.469 25.475 1.00 97.19 438 TYR A CA 1
ATOM 3484 C C . TYR A 1 438 ? 0.149 -12.636 24.067 1.00 97.19 438 TYR A C 1
ATOM 3486 O O . TYR A 1 438 ? 0.820 -12.398 23.058 1.00 97.19 438 TYR A O 1
ATOM 3494 N N . TRP A 1 439 ? -1.106 -13.068 23.986 1.00 97.69 439 TRP A N 1
ATOM 3495 C CA . TRP A 1 439 ? -1.790 -13.347 22.733 1.00 97.69 439 TRP A CA 1
ATOM 3496 C C . TRP A 1 439 ? -2.295 -12.074 22.065 1.00 97.69 439 TRP A C 1
ATOM 3498 O O . TRP A 1 439 ? -2.352 -12.039 20.840 1.00 97.69 439 TRP A O 1
ATOM 3508 N N . ASP A 1 440 ? -2.585 -11.006 22.803 1.00 95.81 440 ASP A N 1
ATOM 3509 C CA . ASP A 1 440 ? -2.828 -9.683 22.210 1.00 95.81 440 ASP A CA 1
ATOM 3510 C C . ASP A 1 440 ? -1.549 -9.099 21.600 1.00 95.81 440 ASP A C 1
ATOM 3512 O O . ASP A 1 440 ? -1.581 -8.461 20.543 1.00 95.81 440 ASP A O 1
ATOM 3516 N N . HIS A 1 441 ? -0.391 -9.392 22.198 1.00 97.12 441 HIS A N 1
ATOM 3517 C CA . HIS A 1 441 ? 0.889 -9.070 21.578 1.00 97.12 441 HIS A CA 1
ATOM 3518 C C . HIS A 1 441 ? 1.145 -9.868 20.295 1.00 97.12 441 HIS A C 1
ATOM 3520 O O . HIS A 1 441 ? 1.576 -9.286 19.296 1.00 97.12 441 HIS A O 1
ATOM 3526 N N . ALA A 1 442 ? 0.836 -11.167 20.285 1.00 98.00 442 ALA A N 1
ATOM 3527 C CA . ALA A 1 442 ? 0.914 -11.984 19.075 1.00 98.00 442 ALA A CA 1
ATOM 3528 C C . ALA A 1 442 ? -0.038 -11.487 17.972 1.00 98.00 442 ALA A C 1
ATOM 3530 O O . ALA A 1 442 ? 0.357 -11.418 16.807 1.00 98.00 442 ALA A O 1
ATOM 3531 N N . ASP A 1 443 ? -1.251 -11.073 18.340 1.00 95.06 443 ASP A N 1
ATOM 3532 C CA . ASP A 1 443 ? -2.218 -10.444 17.440 1.00 95.06 443 ASP A CA 1
ATOM 3533 C C . ASP A 1 443 ? -1.642 -9.174 16.805 1.00 95.06 443 ASP A C 1
ATOM 3535 O O . ASP A 1 443 ? -1.600 -9.068 15.579 1.00 95.06 443 ASP A O 1
ATOM 3539 N N . TYR A 1 444 ? -1.098 -8.266 17.622 1.00 91.56 444 TYR A N 1
ATOM 3540 C CA . TYR A 1 444 ? -0.434 -7.052 17.145 1.00 91.56 444 TYR A CA 1
ATOM 3541 C C . TYR A 1 444 ? 0.698 -7.352 16.153 1.00 91.56 444 TYR A C 1
ATOM 3543 O O . TYR A 1 444 ? 0.790 -6.701 15.114 1.00 91.56 444 TYR A O 1
ATOM 3551 N N . VAL A 1 445 ? 1.548 -8.342 16.442 1.00 96.94 445 VAL A N 1
ATOM 3552 C CA . VAL A 1 445 ? 2.659 -8.730 15.560 1.00 96.94 445 VAL A CA 1
ATOM 3553 C C . VAL A 1 445 ? 2.144 -9.227 14.209 1.00 96.94 445 VAL A C 1
ATOM 3555 O O . VAL A 1 445 ? 2.653 -8.809 13.168 1.00 96.94 445 VAL A O 1
ATOM 3558 N N . ILE A 1 446 ? 1.138 -10.106 14.209 1.00 96.00 446 ILE A N 1
ATOM 3559 C CA . ILE A 1 446 ? 0.578 -10.691 12.982 1.00 96.00 446 ILE A CA 1
ATOM 3560 C C . ILE A 1 446 ? -0.127 -9.627 12.138 1.00 96.00 446 ILE A C 1
ATOM 3562 O O . ILE A 1 446 ? 0.048 -9.601 10.915 1.00 96.00 446 ILE A O 1
ATOM 3566 N N . ASP A 1 447 ? -0.887 -8.739 12.774 1.00 83.00 447 ASP A N 1
ATOM 3567 C CA . ASP A 1 447 ? -1.650 -7.698 12.086 1.00 83.00 447 ASP A CA 1
ATOM 3568 C C . ASP A 1 447 ? -0.724 -6.596 11.542 1.00 83.00 447 ASP A C 1
ATOM 3570 O O . ASP A 1 447 ? -0.912 -6.117 10.421 1.00 83.00 447 ASP A O 1
ATOM 3574 N N . LEU A 1 448 ? 0.344 -6.258 12.270 1.00 80.62 448 LEU A N 1
ATOM 3575 C CA . LEU A 1 448 ? 1.393 -5.363 11.784 1.00 80.62 448 LEU A CA 1
ATOM 3576 C C . LEU A 1 448 ? 2.187 -5.981 10.626 1.00 80.62 448 LEU A C 1
ATOM 3578 O O . LEU A 1 448 ? 2.464 -5.306 9.638 1.00 80.62 448 LEU A O 1
ATOM 3582 N N . ALA A 1 449 ? 2.525 -7.269 10.700 1.00 83.88 449 ALA A N 1
ATOM 3583 C CA . ALA A 1 449 ? 3.120 -7.967 9.564 1.00 83.88 449 ALA A CA 1
ATOM 3584 C C . ALA A 1 449 ? 2.189 -7.882 8.341 1.00 83.88 449 ALA A C 1
ATOM 3586 O O . ALA A 1 449 ? 2.632 -7.536 7.245 1.00 83.88 449 ALA A O 1
ATOM 3587 N N . ALA A 1 450 ? 0.882 -8.094 8.532 1.00 78.81 450 ALA A N 1
ATOM 3588 C CA . ALA A 1 450 ? -0.102 -8.011 7.458 1.00 78.81 450 ALA A CA 1
ATOM 3589 C C . ALA A 1 450 ? -0.162 -6.618 6.813 1.00 78.81 450 ALA A C 1
ATOM 3591 O O . ALA A 1 450 ? -0.293 -6.533 5.584 1.00 78.81 450 ALA A O 1
ATOM 3592 N N . SER A 1 451 ? -0.096 -5.545 7.612 1.00 71.12 451 SER A N 1
ATOM 3593 C CA . SER A 1 451 ? -0.138 -4.160 7.122 1.00 71.12 451 SER A CA 1
ATOM 3594 C C . SER A 1 451 ? 1.117 -3.780 6.332 1.00 71.12 451 SER A C 1
ATOM 3596 O O . SER A 1 451 ? 1.023 -3.001 5.389 1.00 71.12 451 SER A O 1
ATOM 3598 N N . LEU A 1 452 ? 2.252 -4.415 6.635 1.00 67.12 452 LEU A N 1
ATOM 3599 C CA . LEU A 1 452 ? 3.525 -4.271 5.922 1.00 67.12 452 LEU A CA 1
ATOM 3600 C C . LEU A 1 452 ? 3.673 -5.224 4.718 1.00 67.12 452 LEU A C 1
ATOM 3602 O O . LEU A 1 452 ? 4.733 -5.292 4.104 1.00 67.12 452 LEU A O 1
ATOM 3606 N N . GLY A 1 453 ? 2.629 -5.989 4.378 1.00 73.25 453 GLY A N 1
ATOM 3607 C CA . GLY A 1 453 ? 2.669 -6.950 3.268 1.00 73.25 453 GLY A CA 1
ATOM 3608 C C . GLY A 1 453 ? 3.444 -8.241 3.567 1.00 73.25 453 GLY A C 1
ATOM 3609 O O . GLY A 1 453 ? 3.752 -8.993 2.642 1.00 73.25 453 GLY A O 1
ATOM 3610 N N . LEU A 1 454 ? 3.731 -8.517 4.840 1.00 86.56 454 LEU A N 1
ATOM 3611 C CA . LEU A 1 454 ? 4.453 -9.696 5.307 1.00 86.56 454 LEU A CA 1
ATOM 3612 C C . LEU A 1 454 ? 3.499 -10.823 5.720 1.00 86.56 454 LEU A C 1
ATOM 3614 O O . LEU A 1 454 ? 2.436 -10.611 6.317 1.00 86.56 454 LEU A O 1
ATOM 3618 N N . TYR A 1 455 ? 3.937 -12.047 5.453 1.00 96.44 455 TYR A N 1
ATOM 3619 C CA . TYR A 1 455 ? 3.340 -13.270 5.967 1.00 96.44 455 TYR A CA 1
ATOM 3620 C C . TYR A 1 455 ? 4.071 -13.736 7.216 1.00 96.44 455 TYR A C 1
ATOM 3622 O O . TYR A 1 455 ? 5.279 -13.558 7.347 1.00 96.44 455 TYR A O 1
ATOM 3630 N N . VAL A 1 456 ? 3.347 -14.401 8.106 1.00 98.25 456 VAL A N 1
ATOM 3631 C CA . VAL A 1 456 ? 3.899 -15.040 9.293 1.00 98.25 456 VAL A CA 1
ATOM 3632 C C . VAL A 1 456 ? 3.858 -16.551 9.100 1.00 98.25 456 VAL A C 1
ATOM 3634 O O . VAL A 1 456 ? 2.787 -17.160 9.065 1.00 98.25 456 VAL A O 1
ATOM 3637 N N . ALA A 1 457 ? 5.032 -17.165 8.990 1.00 98.38 457 ALA A N 1
ATOM 3638 C CA . ALA A 1 457 ? 5.193 -18.604 9.127 1.00 98.38 457 ALA A CA 1
ATOM 3639 C C . ALA A 1 457 ? 5.182 -18.936 10.624 1.00 98.38 457 ALA A C 1
ATOM 3641 O O . ALA A 1 457 ? 6.205 -18.861 11.306 1.00 98.38 457 ALA A O 1
ATOM 3642 N N . LEU A 1 458 ? 3.984 -19.213 11.139 1.00 98.31 458 LEU A N 1
ATOM 3643 C CA . LEU A 1 458 ? 3.716 -19.347 12.562 1.00 98.31 458 LEU A CA 1
ATOM 3644 C C . LEU A 1 458 ? 3.866 -20.801 12.997 1.00 98.31 458 LEU A C 1
ATOM 3646 O O . LEU A 1 458 ? 3.057 -21.659 12.622 1.00 98.31 458 LEU A O 1
ATOM 3650 N N . LEU A 1 459 ? 4.860 -21.061 13.846 1.00 98.06 459 LEU A N 1
ATOM 3651 C CA . LEU A 1 459 ? 4.918 -22.308 14.597 1.00 98.06 459 LEU A CA 1
ATOM 3652 C C . LEU A 1 459 ? 4.002 -22.201 15.816 1.00 98.06 459 LEU A C 1
ATOM 3654 O O . LEU A 1 459 ? 4.244 -21.336 16.660 1.00 98.06 459 LEU A O 1
ATOM 3658 N N . PRO A 1 460 ? 3.003 -23.091 15.989 1.00 97.25 460 PRO A N 1
ATOM 3659 C CA . PRO A 1 460 ? 2.198 -23.095 17.209 1.00 97.25 460 PRO A CA 1
ATOM 3660 C C . PRO A 1 460 ? 3.050 -23.290 18.468 1.00 97.25 460 PRO A C 1
ATOM 3662 O O . PRO A 1 460 ? 2.740 -22.765 19.529 1.00 97.25 460 PRO A O 1
ATOM 3665 N N . THR A 1 461 ? 4.136 -24.052 18.365 1.00 95.50 461 THR A N 1
ATOM 3666 C CA . THR A 1 461 ? 5.050 -24.319 19.475 1.00 95.50 461 THR A CA 1
ATOM 3667 C C . THR A 1 461 ? 6.381 -24.826 18.950 1.00 95.50 461 THR A C 1
ATOM 3669 O O . THR A 1 461 ? 6.421 -25.479 17.909 1.00 95.50 461 THR A O 1
ATOM 3672 N N . TRP A 1 462 ? 7.464 -24.591 19.691 1.00 94.25 462 TRP A N 1
ATOM 3673 C CA . TRP A 1 462 ? 8.747 -25.227 19.411 1.00 94.25 462 TRP A CA 1
ATOM 3674 C C . TRP A 1 462 ? 8.693 -26.729 19.716 1.00 94.25 462 TRP A C 1
ATOM 3676 O O . TRP A 1 462 ? 8.012 -27.170 20.652 1.00 94.25 462 TRP A O 1
ATOM 3686 N N . GLY A 1 463 ? 9.469 -27.532 18.983 1.00 90.56 463 GLY A N 1
ATOM 3687 C CA . GLY A 1 463 ? 9.389 -28.992 19.044 1.00 90.56 463 GLY A CA 1
ATOM 3688 C C . GLY A 1 463 ? 9.815 -29.584 20.385 1.00 90.56 463 GLY A C 1
ATOM 3689 O O . GLY A 1 463 ? 9.382 -30.687 20.717 1.00 90.56 463 GLY A O 1
ATOM 3690 N N . LYS A 1 464 ? 10.596 -28.853 21.198 1.00 86.94 464 LYS A N 1
ATOM 3691 C CA . LYS A 1 464 ? 10.999 -29.299 22.547 1.00 86.94 464 LYS A CA 1
ATOM 3692 C C . LYS A 1 464 ? 9.795 -29.533 23.474 1.00 86.94 464 LYS A C 1
ATOM 3694 O O . LYS A 1 464 ? 9.843 -30.382 24.353 1.00 86.94 464 LYS A O 1
ATOM 3699 N N . TYR A 1 465 ? 8.702 -28.799 23.277 1.00 87.94 465 TYR A N 1
ATOM 3700 C CA . TYR A 1 465 ? 7.505 -28.956 24.101 1.00 87.94 465 TYR A CA 1
ATOM 3701 C C . TYR A 1 465 ? 6.648 -30.135 23.645 1.00 87.94 465 TYR A C 1
ATOM 3703 O O . TYR A 1 465 ? 5.946 -30.729 24.462 1.00 87.94 465 TYR A O 1
ATOM 3711 N N . ILE A 1 466 ? 6.717 -30.503 22.363 1.00 84.81 466 ILE A N 1
ATOM 3712 C CA . ILE A 1 466 ? 5.953 -31.624 21.804 1.00 84.81 466 ILE A CA 1
ATOM 3713 C C . ILE A 1 466 ? 6.686 -32.957 21.988 1.00 84.81 466 ILE A C 1
ATOM 3715 O O . ILE A 1 466 ? 6.074 -33.953 22.365 1.00 84.81 466 ILE A O 1
ATOM 3719 N N . ILE A 1 467 ? 7.984 -33.006 21.692 1.00 82.19 467 ILE A N 1
ATOM 3720 C CA . ILE A 1 467 ? 8.740 -34.256 21.587 1.00 82.19 467 ILE A CA 1
ATOM 3721 C C . ILE A 1 467 ? 9.478 -34.530 22.896 1.00 82.19 467 ILE A C 1
ATOM 3723 O O . ILE A 1 467 ? 10.528 -33.956 23.135 1.00 82.19 467 ILE A O 1
ATOM 3727 N N . ASP A 1 468 ? 8.976 -35.449 23.723 1.00 78.69 468 ASP A N 1
ATOM 3728 C CA . ASP A 1 468 ? 9.699 -35.913 24.916 1.00 78.69 468 ASP A CA 1
ATOM 3729 C C . ASP A 1 468 ? 11.045 -36.560 24.527 1.00 78.69 468 ASP A C 1
ATOM 3731 O O . ASP A 1 468 ? 11.093 -37.480 23.696 1.00 78.69 468 ASP A O 1
ATOM 3735 N N . ASN A 1 469 ? 12.139 -36.065 25.117 1.00 75.44 469 ASN A N 1
ATOM 3736 C CA . ASN A 1 469 ? 13.486 -36.607 24.949 1.00 75.44 469 ASN A CA 1
ATOM 3737 C C . ASN A 1 469 ? 14.148 -36.966 26.292 1.00 75.44 469 ASN A C 1
ATOM 3739 O O . ASN A 1 469 ? 15.371 -37.089 26.348 1.00 75.44 469 ASN A O 1
ATOM 3743 N N . SER A 1 470 ? 13.370 -37.150 27.360 1.00 74.75 470 SER A N 1
ATOM 3744 C CA . SER A 1 470 ? 13.863 -37.444 28.713 1.00 74.75 470 SER A CA 1
ATOM 3745 C C . SER A 1 470 ? 14.814 -38.650 28.794 1.00 74.75 470 SER A C 1
ATOM 3747 O O . SER A 1 470 ? 15.615 -38.731 29.720 1.00 74.75 470 SER A O 1
ATOM 3749 N N . GLY A 1 471 ? 14.782 -39.554 27.806 1.00 67.19 471 GLY A N 1
ATOM 3750 C CA . GLY A 1 471 ? 15.714 -40.679 27.650 1.00 67.19 471 GLY A CA 1
ATOM 3751 C C . GLY A 1 471 ? 16.893 -40.460 26.685 1.00 67.19 471 GLY A C 1
ATOM 3752 O O . GLY A 1 471 ? 17.554 -41.433 26.332 1.00 67.19 471 GLY A O 1
ATOM 3753 N N . SER A 1 472 ? 17.143 -39.239 26.199 1.00 67.31 472 SER A N 1
ATOM 3754 C CA . SER A 1 472 ? 18.209 -38.948 25.226 1.00 67.31 472 SER A CA 1
ATOM 3755 C C . SER A 1 472 ? 19.600 -38.995 25.872 1.00 67.31 472 SER A C 1
ATOM 3757 O O . SER A 1 472 ? 19.850 -38.233 26.805 1.00 67.31 472 SER A O 1
ATOM 3759 N N . PRO A 1 473 ? 20.549 -39.797 25.351 1.00 60.25 473 PRO A N 1
ATOM 3760 C CA . PRO A 1 473 ? 21.937 -39.765 25.813 1.00 60.25 473 PRO A CA 1
ATOM 3761 C C . PRO A 1 473 ? 22.771 -38.653 25.147 1.00 60.25 473 PRO A C 1
ATOM 3763 O O . PRO A 1 473 ? 23.922 -38.454 25.524 1.00 60.25 473 PRO A O 1
ATOM 3766 N N . TYR A 1 474 ? 22.218 -37.942 24.154 1.00 48.31 474 TYR A N 1
ATOM 3767 C CA . TYR A 1 474 ? 22.957 -36.998 23.298 1.00 48.31 474 TYR A CA 1
ATOM 3768 C C . TYR A 1 474 ? 22.571 -35.524 23.493 1.00 48.31 474 TYR A C 1
ATOM 3770 O O . TYR A 1 474 ? 23.312 -34.639 23.080 1.00 48.31 474 TYR A O 1
ATOM 3778 N N . TYR A 1 475 ? 21.422 -35.245 24.114 1.00 63.31 475 TYR A N 1
ATOM 3779 C CA . TYR A 1 475 ? 20.884 -33.892 24.296 1.00 63.31 475 TYR A CA 1
ATOM 3780 C C . TYR A 1 475 ? 20.464 -33.689 25.746 1.00 63.31 475 TYR A C 1
ATOM 3782 O O . TYR A 1 475 ? 20.156 -34.665 26.426 1.00 63.31 475 TYR A O 1
ATOM 3790 N N . GLN A 1 476 ? 20.390 -32.434 26.204 1.00 66.25 476 GLN A N 1
ATOM 3791 C CA . GLN A 1 476 ? 19.814 -32.161 27.520 1.00 66.25 476 GLN A CA 1
ATOM 3792 C C . GLN A 1 476 ? 18.386 -32.742 27.598 1.00 66.25 476 GLN A C 1
ATOM 3794 O O . GLN A 1 476 ? 17.590 -32.494 26.682 1.00 66.25 476 GLN A O 1
ATOM 3799 N N . PRO A 1 477 ? 18.075 -33.542 28.635 1.00 68.25 477 PRO A N 1
ATOM 3800 C CA . PRO A 1 477 ? 16.783 -34.196 28.768 1.00 68.25 477 PRO A CA 1
ATOM 3801 C C . PRO A 1 477 ? 15.712 -33.190 29.199 1.00 68.25 477 PRO A C 1
ATOM 3803 O O . PRO A 1 477 ? 15.897 -32.422 30.140 1.00 68.25 477 PRO A O 1
ATOM 3806 N N . TYR A 1 478 ? 14.567 -33.227 28.532 1.00 74.69 478 TYR A N 1
ATOM 3807 C CA . TYR A 1 478 ? 13.362 -32.476 28.854 1.00 74.69 478 TYR A CA 1
ATOM 3808 C C . TYR A 1 478 ? 12.129 -33.348 28.594 1.00 74.69 478 TYR A C 1
ATOM 3810 O O . TYR A 1 478 ? 12.132 -34.257 27.761 1.00 74.69 478 TYR A O 1
ATOM 3818 N N . LYS A 1 479 ? 11.056 -33.068 29.335 1.00 79.94 479 LYS A N 1
ATOM 3819 C CA . LYS A 1 479 ? 9.776 -33.761 29.198 1.00 79.94 479 LYS A CA 1
ATOM 3820 C C . LYS A 1 479 ? 8.835 -32.909 28.354 1.00 79.94 479 LYS A C 1
ATOM 3822 O O . LYS A 1 479 ? 8.590 -31.753 28.691 1.00 79.94 479 LYS A O 1
ATOM 3827 N N . GLY A 1 480 ? 8.296 -33.485 27.283 1.00 84.88 480 GLY A N 1
ATOM 3828 C CA . GLY A 1 480 ? 7.258 -32.825 26.493 1.00 84.88 480 GLY A CA 1
ATOM 3829 C C . GLY A 1 480 ? 6.003 -32.563 27.336 1.00 84.88 480 GLY A C 1
ATOM 3830 O O . GLY A 1 480 ? 5.640 -33.369 28.195 1.00 84.88 480 GLY A O 1
ATOM 3831 N N . ILE A 1 481 ? 5.333 -31.439 27.092 1.00 90.31 481 ILE A N 1
ATOM 3832 C CA . ILE A 1 481 ? 4.100 -31.029 27.788 1.00 90.31 481 ILE A CA 1
ATOM 3833 C C . ILE A 1 481 ? 2.830 -31.424 27.021 1.00 90.31 481 ILE A C 1
ATOM 3835 O O . ILE A 1 481 ? 1.728 -31.375 27.572 1.00 90.31 481 ILE A O 1
ATOM 3839 N N . PHE A 1 482 ? 2.970 -31.841 25.758 1.00 92.69 482 PHE A N 1
ATOM 3840 C CA . PHE A 1 482 ? 1.854 -32.237 24.905 1.00 92.69 482 PHE A CA 1
ATOM 3841 C C . PHE A 1 482 ? 1.557 -33.741 24.980 1.00 92.69 482 PHE A C 1
ATOM 3843 O O . PHE A 1 482 ? 2.422 -34.590 24.779 1.00 92.69 482 PHE A O 1
ATOM 3850 N N . THR A 1 483 ? 0.283 -34.067 25.194 1.00 94.50 483 THR A N 1
ATOM 3851 C CA . THR A 1 483 ? -0.326 -35.356 24.833 1.00 94.50 483 THR A CA 1
ATOM 3852 C C . THR A 1 483 ? -1.108 -35.197 23.524 1.00 94.50 483 THR A C 1
ATOM 3854 O O . THR A 1 483 ? -1.292 -34.077 23.050 1.00 94.50 483 THR A O 1
ATOM 3857 N N . ASN A 1 484 ? -1.624 -36.291 22.948 1.00 95.88 484 ASN A N 1
ATOM 3858 C CA . ASN A 1 484 ? -2.471 -36.226 21.745 1.00 95.88 484 ASN A CA 1
ATOM 3859 C C . ASN A 1 484 ? -3.667 -35.276 21.923 1.00 95.88 484 ASN A C 1
ATOM 3861 O O . ASN A 1 484 ? -3.918 -34.442 21.058 1.00 95.88 484 ASN A O 1
ATOM 3865 N N . ALA A 1 485 ? -4.355 -35.361 23.067 1.00 97.62 485 ALA A N 1
ATOM 3866 C CA . ALA A 1 485 ? -5.489 -34.493 23.376 1.00 97.62 485 ALA A CA 1
ATOM 3867 C C . ALA A 1 485 ? -5.066 -33.021 23.482 1.00 97.62 485 ALA A C 1
ATOM 3869 O O . ALA A 1 485 ? -5.687 -32.163 22.865 1.00 97.62 485 ALA A O 1
ATOM 3870 N N . LYS A 1 486 ? -3.960 -32.736 24.181 1.00 97.44 486 LYS A N 1
ATOM 3871 C CA . LYS A 1 486 ? -3.439 -31.367 24.324 1.00 97.44 486 LYS A CA 1
ATOM 3872 C C . LYS A 1 486 ? -2.984 -30.771 22.995 1.00 97.44 486 LYS A C 1
ATOM 3874 O O . LYS A 1 486 ? -3.207 -29.595 22.741 1.00 97.44 486 LYS A O 1
ATOM 3879 N N . ALA A 1 487 ? -2.358 -31.578 22.138 1.00 97.69 487 ALA A N 1
ATOM 3880 C CA . ALA A 1 487 ? -1.915 -31.148 20.814 1.00 97.69 487 ALA A CA 1
ATOM 3881 C C . ALA A 1 487 ? -3.111 -30.752 19.939 1.00 97.69 487 ALA A C 1
ATOM 3883 O O . ALA A 1 487 ? -3.091 -29.688 19.321 1.00 97.69 487 ALA A O 1
ATOM 3884 N N . TYR A 1 488 ? -4.168 -31.570 19.950 1.00 98.56 488 TYR A N 1
ATOM 3885 C CA . TYR A 1 488 ? -5.432 -31.261 19.287 1.00 98.56 488 TYR A CA 1
ATOM 3886 C C . TYR A 1 488 ? -6.096 -29.998 19.855 1.00 98.56 488 TYR A C 1
ATOM 3888 O O . TYR A 1 488 ? -6.398 -29.078 19.098 1.00 98.56 488 TYR A O 1
ATOM 3896 N N . ASN A 1 489 ? -6.281 -29.921 21.177 1.00 98.56 489 ASN A N 1
ATOM 3897 C CA . ASN A 1 489 ? -6.970 -28.808 21.836 1.00 98.56 489 ASN A CA 1
ATOM 3898 C C . ASN A 1 489 ? -6.268 -27.472 21.592 1.00 98.56 489 ASN A C 1
ATOM 3900 O O . ASN A 1 489 ? -6.911 -26.502 21.195 1.00 98.56 489 ASN A O 1
ATOM 3904 N N . PHE A 1 490 ? -4.948 -27.434 21.774 1.00 98.44 490 PHE A N 1
ATOM 3905 C CA . PHE A 1 490 ? -4.166 -26.224 21.556 1.00 98.44 490 PHE A CA 1
ATOM 3906 C C . PHE A 1 490 ? -4.163 -25.814 20.080 1.00 98.44 490 PHE A C 1
ATOM 3908 O O . PHE A 1 490 ? -4.387 -24.645 19.774 1.00 98.44 490 PHE A O 1
ATOM 3915 N N . GLY A 1 491 ? -3.999 -26.775 19.158 1.00 98.31 491 GLY A N 1
ATOM 3916 C CA . GLY A 1 491 ? -4.119 -26.530 17.718 1.00 98.31 491 GLY A CA 1
ATOM 3917 C C . GLY A 1 491 ? -5.482 -25.940 17.343 1.00 98.31 491 GLY A C 1
ATOM 3918 O O . GLY A 1 491 ? -5.560 -24.970 16.595 1.00 98.31 491 GLY A O 1
ATOM 3919 N N . LYS A 1 492 ? -6.567 -26.467 17.915 1.00 98.56 492 LYS A N 1
ATOM 3920 C CA . LYS A 1 492 ? -7.920 -25.948 17.691 1.00 98.56 492 LYS A CA 1
ATOM 3921 C C . LYS A 1 492 ? -8.104 -24.542 18.241 1.00 98.56 492 LYS A C 1
ATOM 3923 O O . LYS A 1 492 ? -8.668 -23.690 17.555 1.00 98.56 492 LYS A O 1
ATOM 3928 N N . TRP A 1 493 ? -7.619 -24.290 19.451 1.00 98.62 493 TRP A N 1
ATOM 3929 C CA . TRP A 1 493 ? -7.712 -22.983 20.088 1.00 98.62 493 TRP A CA 1
ATOM 3930 C C . TRP A 1 493 ? -6.954 -21.909 19.297 1.00 98.62 493 TRP A C 1
ATOM 3932 O O . TRP A 1 493 ? -7.546 -20.894 18.927 1.00 98.62 493 TRP A O 1
ATOM 3942 N N . ILE A 1 494 ? -5.685 -22.161 18.955 1.00 98.38 494 ILE A N 1
ATOM 3943 C CA . ILE A 1 494 ? -4.851 -21.171 18.262 1.00 98.38 494 ILE A CA 1
ATOM 3944 C C . ILE A 1 494 ? -5.368 -20.899 16.843 1.00 98.38 494 ILE A C 1
ATOM 3946 O O . ILE A 1 494 ? -5.423 -19.748 16.417 1.00 98.38 494 ILE A O 1
ATOM 3950 N N . ALA A 1 495 ? -5.839 -21.927 16.125 1.00 97.69 495 ALA A N 1
ATOM 3951 C CA . ALA A 1 495 ? -6.478 -21.719 14.829 1.00 97.69 495 ALA A CA 1
ATOM 3952 C C . ALA A 1 495 ? -7.781 -20.924 14.949 1.00 97.69 495 ALA A C 1
ATOM 3954 O O . ALA A 1 495 ? -8.006 -20.046 14.125 1.00 97.69 495 ALA A O 1
ATOM 3955 N N . SER A 1 496 ? -8.589 -21.149 15.989 1.00 97.31 496 SER A N 1
ATOM 3956 C CA . SER A 1 496 ? -9.835 -20.391 16.187 1.00 97.31 496 SER A CA 1
ATOM 3957 C C . SER A 1 496 ? -9.572 -18.895 16.384 1.00 97.31 496 SER A C 1
ATOM 3959 O O . SER A 1 496 ? -10.336 -18.071 15.887 1.00 97.31 496 SER A O 1
ATOM 3961 N N . ARG A 1 497 ? -8.464 -18.530 17.045 1.00 96.00 497 ARG A N 1
ATOM 3962 C CA . ARG A 1 497 ? -8.036 -17.127 17.197 1.00 96.00 497 ARG A CA 1
ATOM 3963 C C . ARG A 1 497 ? -7.544 -16.505 15.883 1.00 96.00 497 ARG A C 1
ATOM 3965 O O . ARG A 1 497 ? -7.684 -15.303 15.671 1.00 96.00 497 ARG A O 1
ATOM 3972 N N . TYR A 1 498 ? -6.976 -17.314 14.989 1.00 95.69 498 TYR A N 1
ATOM 3973 C CA . TYR A 1 498 ? -6.249 -16.841 13.806 1.00 95.69 498 TYR A CA 1
ATOM 3974 C C . TYR A 1 498 ? -6.864 -17.243 12.451 1.00 95.69 498 TYR A C 1
ATOM 3976 O O . TYR A 1 498 ? -6.303 -16.927 11.403 1.00 95.69 498 TYR A O 1
ATOM 3984 N N . ALA A 1 499 ? -8.034 -17.886 12.426 1.00 86.81 499 ALA A N 1
ATOM 3985 C CA . ALA A 1 499 ? -8.674 -18.410 11.211 1.00 86.81 499 ALA A CA 1
ATOM 3986 C C . ALA A 1 499 ? -8.906 -17.341 10.122 1.00 86.81 499 ALA A C 1
ATOM 3988 O O . ALA A 1 499 ? -8.781 -17.614 8.922 1.00 86.81 499 ALA A O 1
ATOM 3989 N N . ASN A 1 500 ? -9.193 -16.107 10.547 1.00 82.94 500 ASN A N 1
ATOM 3990 C CA . ASN A 1 500 ? -9.483 -14.980 9.659 1.00 82.94 500 ASN A CA 1
ATOM 3991 C C . ASN A 1 500 ? -8.234 -14.186 9.238 1.00 82.94 500 ASN A C 1
ATOM 3993 O O . ASN A 1 500 ? -8.327 -13.345 8.347 1.00 82.94 500 ASN A O 1
ATOM 3997 N N . ARG A 1 501 ? -7.060 -14.459 9.824 1.00 85.38 501 ARG A N 1
ATOM 3998 C CA . ARG A 1 501 ? -5.797 -13.825 9.424 1.00 85.38 501 ARG A CA 1
ATOM 3999 C C . ARG A 1 501 ? -5.218 -14.561 8.229 1.00 85.38 501 ARG A C 1
ATOM 4001 O O . ARG A 1 501 ? -4.752 -15.699 8.310 1.00 85.38 501 ARG A O 1
ATOM 4008 N N . SER A 1 502 ? -5.320 -13.912 7.078 1.00 84.50 502 SER A N 1
ATOM 4009 C CA . SER A 1 502 ? -4.988 -14.506 5.789 1.00 84.50 502 SER A CA 1
ATOM 4010 C C . SER A 1 502 ? -3.478 -14.561 5.527 1.00 84.50 502 SER A C 1
ATOM 4012 O O . SER A 1 502 ? -3.036 -15.422 4.776 1.00 84.50 502 SER A O 1
ATOM 4014 N N . ASN A 1 503 ? -2.677 -13.737 6.209 1.00 91.50 503 ASN A N 1
ATOM 4015 C CA . ASN A 1 503 ? -1.216 -13.688 6.096 1.00 91.50 503 ASN A CA 1
ATOM 4016 C C . ASN A 1 503 ? -0.477 -14.736 6.958 1.00 91.50 503 ASN A C 1
ATOM 4018 O O . ASN A 1 503 ? 0.693 -14.544 7.270 1.00 91.50 503 ASN A O 1
ATOM 4022 N N . ILE A 1 504 ? -1.126 -15.832 7.360 1.00 96.25 504 ILE A N 1
ATOM 4023 C CA . ILE A 1 504 ? -0.498 -16.901 8.153 1.00 96.25 504 ILE A CA 1
ATOM 4024 C C . ILE A 1 504 ? -0.199 -18.116 7.276 1.00 96.25 504 ILE A C 1
ATOM 4026 O O . ILE A 1 504 ? -1.024 -18.538 6.467 1.00 96.25 504 ILE A O 1
ATOM 4030 N N . VAL A 1 505 ? 0.962 -18.727 7.502 1.00 97.62 505 VAL A N 1
ATOM 4031 C CA . VAL A 1 505 ? 1.286 -20.094 7.086 1.00 97.62 505 VAL A CA 1
ATOM 4032 C C . VAL A 1 505 ? 1.567 -20.911 8.340 1.00 97.62 505 VAL A C 1
ATOM 4034 O O . VAL A 1 505 ? 2.410 -20.531 9.149 1.00 97.62 505 VAL A O 1
ATOM 4037 N N . TRP A 1 506 ? 0.878 -22.037 8.517 1.00 98.38 506 TRP A N 1
ATOM 4038 C CA . TRP A 1 506 ? 1.100 -22.886 9.687 1.00 98.38 506 TRP A CA 1
ATOM 4039 C C . TRP A 1 506 ? 2.326 -23.764 9.481 1.00 98.38 506 TRP A C 1
ATOM 4041 O O . TRP A 1 506 ? 2.398 -24.528 8.520 1.00 98.38 506 TRP A O 1
ATOM 4051 N N . VAL A 1 507 ? 3.271 -23.724 10.410 1.00 98.31 507 VAL A N 1
ATOM 4052 C CA . VAL A 1 507 ? 4.451 -24.589 10.361 1.00 98.31 507 VAL A CA 1
ATOM 4053 C C . VAL A 1 507 ? 4.486 -25.411 11.640 1.00 98.31 507 VAL A C 1
ATOM 4055 O O . VAL A 1 507 ? 4.670 -24.893 12.726 1.00 98.31 507 VAL A O 1
ATOM 4058 N N . LEU A 1 508 ? 4.229 -26.711 11.564 1.00 97.81 508 LEU A N 1
ATOM 4059 C CA . LEU A 1 508 ? 4.258 -27.575 12.747 1.00 97.81 508 LEU A CA 1
ATOM 4060 C C . LEU A 1 508 ? 5.701 -28.018 13.043 1.00 97.81 508 LEU A C 1
ATOM 4062 O O . LEU A 1 508 ? 6.584 -27.863 12.207 1.00 97.81 508 LEU A O 1
ATOM 4066 N N . GLY A 1 509 ? 5.954 -28.629 14.201 1.00 93.12 509 GLY A N 1
ATOM 4067 C CA . GLY A 1 509 ? 7.277 -29.174 14.529 1.00 93.12 509 GLY A CA 1
ATOM 4068 C C . GLY A 1 509 ? 8.154 -28.198 15.306 1.00 93.12 509 GLY A C 1
ATOM 4069 O O . GLY A 1 509 ? 7.758 -27.770 16.384 1.00 93.12 509 GLY A O 1
ATOM 4070 N N . GLY A 1 510 ? 9.362 -27.918 14.807 1.00 92.12 510 GLY A N 1
ATOM 4071 C CA . GLY A 1 510 ? 10.338 -27.044 15.469 1.00 92.12 510 GLY A CA 1
ATOM 4072 C C . GLY A 1 510 ? 11.605 -27.782 15.906 1.00 92.12 510 GLY A C 1
ATOM 4073 O O . GLY A 1 510 ? 11.736 -28.132 17.079 1.00 92.12 510 GLY A O 1
ATOM 4074 N N . ASP A 1 511 ? 12.519 -28.032 14.964 1.00 91.81 511 ASP A N 1
ATOM 4075 C CA . ASP A 1 511 ? 13.872 -28.562 15.197 1.00 91.81 511 ASP A CA 1
ATOM 4076 C C . ASP A 1 511 ? 13.935 -29.886 15.994 1.00 91.81 511 ASP A C 1
ATOM 4078 O O . ASP A 1 511 ? 14.892 -30.177 16.706 1.00 91.81 511 ASP A O 1
ATOM 4082 N N . ARG A 1 512 ? 12.905 -30.740 15.932 1.00 89.38 512 ARG A N 1
ATOM 4083 C CA . ARG A 1 512 ? 12.908 -32.051 16.614 1.00 89.38 512 ARG A CA 1
ATOM 4084 C C . ARG A 1 512 ? 12.368 -33.149 15.713 1.00 89.38 512 ARG A C 1
ATOM 4086 O O . ARG A 1 512 ? 11.337 -32.986 15.067 1.00 89.38 512 ARG A O 1
ATOM 4093 N N . ALA A 1 513 ? 13.055 -34.291 15.701 1.00 89.12 513 ALA A N 1
ATOM 4094 C CA . ALA A 1 513 ? 12.661 -35.444 14.901 1.00 89.12 513 ALA A CA 1
ATOM 4095 C C . ALA A 1 513 ? 11.494 -36.218 15.558 1.00 89.12 513 ALA A C 1
ATOM 4097 O O . ALA A 1 513 ? 11.629 -36.680 16.697 1.00 89.12 513 ALA A O 1
ATOM 4098 N N . PRO A 1 514 ? 10.367 -36.434 14.852 1.00 91.00 514 PRO A N 1
ATOM 4099 C CA . PRO A 1 514 ? 9.296 -37.321 15.292 1.00 91.00 514 PRO A CA 1
ATOM 4100 C C . PRO A 1 514 ? 9.619 -38.771 14.885 1.00 91.00 514 PRO A C 1
ATOM 4102 O O . PRO A 1 514 ? 8.974 -39.377 14.031 1.00 91.00 514 PRO A O 1
ATOM 4105 N N . ASP A 1 515 ? 10.671 -39.325 15.481 1.00 87.12 515 ASP A N 1
ATOM 4106 C CA . ASP A 1 515 ? 11.259 -40.628 15.138 1.00 87.12 515 ASP A CA 1
ATOM 4107 C C . ASP A 1 515 ? 10.357 -41.842 15.448 1.00 87.12 515 ASP A C 1
ATOM 4109 O O . ASP A 1 515 ? 10.466 -42.871 14.778 1.00 87.12 515 ASP A O 1
ATOM 4113 N N . THR A 1 516 ? 9.384 -41.714 16.354 1.00 89.31 516 THR A N 1
ATOM 4114 C CA . THR A 1 516 ? 8.394 -42.763 16.670 1.00 89.31 516 THR A CA 1
ATOM 4115 C C . THR A 1 516 ? 6.989 -42.444 16.150 1.00 89.31 516 THR A C 1
ATOM 4117 O O . THR A 1 516 ? 6.629 -41.283 15.955 1.00 89.31 516 THR A O 1
ATOM 4120 N N . ASP A 1 517 ? 6.146 -43.470 15.973 1.00 91.69 517 ASP A N 1
ATOM 4121 C CA . ASP A 1 517 ? 4.747 -43.275 15.554 1.00 91.69 517 ASP A CA 1
ATOM 4122 C C . ASP A 1 517 ? 3.943 -42.452 16.560 1.00 91.69 517 ASP A C 1
ATOM 4124 O O . ASP A 1 517 ? 3.135 -41.617 16.161 1.00 91.69 517 ASP A O 1
ATOM 4128 N N . ALA A 1 518 ? 4.210 -42.617 17.859 1.00 90.44 518 ALA A N 1
ATOM 4129 C CA . ALA A 1 518 ? 3.576 -41.817 18.903 1.00 90.44 518 ALA A CA 1
ATOM 4130 C C . ALA A 1 518 ? 3.894 -40.319 18.745 1.00 90.44 518 ALA A C 1
ATOM 4132 O O . ALA A 1 518 ? 3.000 -39.480 18.835 1.00 90.44 518 ALA A O 1
ATOM 4133 N N . LYS A 1 519 ? 5.152 -39.982 18.436 1.00 90.69 519 LYS A N 1
ATOM 4134 C CA . LYS A 1 519 ? 5.582 -38.601 18.182 1.00 90.69 519 LYS A CA 1
ATOM 4135 C C . LYS A 1 519 ? 4.985 -38.038 16.892 1.00 90.69 519 LYS A C 1
ATOM 4137 O O . LYS A 1 519 ? 4.525 -36.900 16.879 1.00 90.69 519 LYS A O 1
ATOM 4142 N N . ARG A 1 520 ? 4.925 -38.838 15.820 1.00 95.31 520 ARG A N 1
ATOM 4143 C CA . ARG A 1 520 ? 4.236 -38.458 14.571 1.00 95.31 520 ARG A CA 1
ATOM 4144 C C . ARG A 1 520 ? 2.748 -38.207 14.802 1.00 95.31 520 ARG A C 1
ATOM 4146 O O . ARG A 1 520 ? 2.189 -37.276 14.225 1.00 95.31 520 ARG A O 1
ATOM 4153 N N . GLN A 1 521 ? 2.116 -38.997 15.668 1.00 96.06 521 GLN A N 1
ATOM 4154 C CA . GLN A 1 521 ? 0.707 -38.833 16.000 1.00 96.06 521 GLN A CA 1
ATOM 4155 C C . GLN A 1 521 ? 0.429 -37.513 16.727 1.00 96.06 521 GLN A C 1
ATOM 4157 O O . GLN A 1 521 ? -0.567 -36.876 16.402 1.00 96.06 521 GLN A O 1
ATOM 4162 N N . LEU A 1 522 ? 1.314 -37.044 17.616 1.00 95.50 522 LEU A N 1
ATOM 4163 C CA . LEU A 1 522 ? 1.171 -35.726 18.256 1.00 95.50 522 LEU A CA 1
ATOM 4164 C C . LEU A 1 522 ? 1.086 -34.592 17.221 1.00 95.50 522 LEU A C 1
ATOM 4166 O O . LEU A 1 522 ? 0.202 -33.741 17.305 1.00 95.50 522 LEU A O 1
ATOM 4170 N N . ILE A 1 523 ? 1.959 -34.619 16.209 1.00 97.50 523 ILE A N 1
ATOM 4171 C CA . ILE A 1 523 ? 1.963 -33.630 15.119 1.00 97.50 523 ILE A CA 1
ATOM 4172 C C . ILE A 1 523 ? 0.663 -33.700 14.314 1.00 97.50 523 ILE A C 1
ATOM 4174 O O . ILE A 1 523 ? 0.042 -32.671 14.053 1.00 97.50 523 ILE A O 1
ATOM 4178 N N . ARG A 1 524 ? 0.197 -34.910 13.980 1.00 98.31 524 ARG A N 1
ATOM 4179 C CA . ARG A 1 524 ? -1.081 -35.112 13.276 1.00 98.31 524 ARG A CA 1
ATOM 4180 C C . ARG A 1 524 ? -2.277 -34.614 14.082 1.00 98.31 524 ARG A C 1
ATOM 4182 O O . ARG A 1 524 ? -3.190 -34.037 13.504 1.00 98.31 524 ARG A O 1
ATOM 4189 N N . GLN A 1 525 ? -2.273 -34.803 15.401 1.00 98.25 525 GLN A N 1
ATOM 4190 C CA . GLN A 1 525 ? -3.327 -34.285 16.275 1.00 98.25 525 GLN A CA 1
ATOM 4191 C C . GLN A 1 525 ? -3.332 -32.757 16.311 1.00 98.25 525 GLN A C 1
ATOM 4193 O O . GLN A 1 525 ? -4.401 -32.164 16.221 1.00 98.25 525 GLN A O 1
ATOM 4198 N N . MET A 1 526 ? -2.162 -32.114 16.345 1.00 98.38 526 MET A N 1
ATOM 4199 C CA . MET A 1 526 ? -2.075 -30.658 16.219 1.00 98.38 526 MET A CA 1
ATOM 4200 C C . MET A 1 526 ? -2.565 -30.165 14.852 1.00 98.38 526 MET A C 1
ATOM 4202 O O . MET A 1 526 ? -3.334 -29.210 14.795 1.00 98.38 526 MET A O 1
ATOM 4206 N N . ALA A 1 527 ? -2.192 -30.841 13.759 1.00 98.44 527 ALA A N 1
ATOM 4207 C CA . ALA A 1 527 ? -2.668 -30.514 12.413 1.00 98.44 527 ALA A CA 1
ATOM 4208 C C . ALA A 1 527 ? -4.195 -30.642 12.293 1.00 98.44 527 ALA A C 1
ATOM 4210 O O . ALA A 1 527 ? -4.840 -29.770 11.709 1.00 98.44 527 ALA A O 1
ATOM 4211 N N . GLN A 1 528 ? -4.770 -31.698 12.879 1.00 98.56 528 GLN A N 1
ATOM 4212 C CA . GLN A 1 528 ? -6.218 -31.888 12.943 1.00 98.56 528 GLN A CA 1
ATOM 4213 C C . GLN A 1 528 ? -6.889 -30.802 13.790 1.00 98.56 528 GLN A C 1
ATOM 4215 O O . GLN A 1 528 ? -7.898 -30.249 13.370 1.00 98.56 528 GLN A O 1
ATOM 4220 N N . GLY A 1 529 ? -6.308 -30.453 14.941 1.00 98.50 529 GLY A N 1
ATOM 4221 C CA . GLY A 1 529 ? -6.781 -29.352 15.775 1.00 98.50 529 GLY A CA 1
ATOM 4222 C C . GLY A 1 529 ? -6.842 -28.044 14.991 1.00 98.50 529 GLY A C 1
ATOM 4223 O O . GLY A 1 529 ? -7.889 -27.408 14.952 1.00 98.50 529 GLY A O 1
ATOM 4224 N N . LEU A 1 530 ? -5.761 -27.688 14.288 1.00 98.38 530 LEU A N 1
ATOM 4225 C CA . LEU A 1 530 ? -5.722 -26.490 13.443 1.00 98.38 530 LEU A CA 1
ATOM 4226 C C . LEU A 1 530 ? -6.845 -26.489 12.392 1.00 98.38 530 LEU A C 1
ATOM 4228 O O . LEU A 1 530 ? -7.481 -25.461 12.179 1.00 98.38 530 LEU A O 1
ATOM 4232 N N . ALA A 1 531 ? -7.104 -27.629 11.743 1.00 97.38 531 ALA A N 1
ATOM 4233 C CA . ALA A 1 531 ? -8.188 -27.751 10.769 1.00 97.38 531 ALA A CA 1
ATOM 4234 C C . ALA A 1 531 ? -9.570 -27.544 11.418 1.00 97.38 531 ALA A C 1
ATOM 4236 O O . ALA A 1 531 ? -10.361 -26.733 10.940 1.00 97.38 531 ALA A O 1
ATOM 4237 N N . ASP A 1 532 ? -9.828 -28.211 12.544 1.00 97.94 532 ASP A N 1
ATOM 4238 C CA . ASP A 1 532 ? -11.102 -28.138 13.270 1.00 97.94 532 ASP A CA 1
ATOM 4239 C C . ASP A 1 532 ? -11.331 -26.782 13.959 1.00 97.94 532 ASP A C 1
ATOM 4241 O O . ASP A 1 532 ? -12.459 -26.456 14.330 1.00 97.94 532 ASP A O 1
ATOM 4245 N N . GLY A 1 533 ? -10.269 -25.996 14.151 1.00 96.31 533 GLY A N 1
ATOM 4246 C CA . GLY A 1 533 ? -10.319 -24.607 14.612 1.00 96.31 533 GLY A CA 1
ATOM 4247 C C . GLY A 1 533 ? -10.537 -23.587 13.491 1.00 96.31 533 GLY A C 1
ATOM 4248 O O . GLY A 1 533 ? -10.451 -22.393 13.742 1.00 96.31 533 GLY A O 1
ATOM 4249 N N . GLY A 1 534 ? -10.781 -24.022 12.250 1.00 92.81 534 GLY A N 1
ATOM 4250 C CA . GLY A 1 534 ? -10.997 -23.124 11.108 1.00 92.81 534 GLY A CA 1
ATOM 4251 C C . GLY A 1 534 ? -9.715 -22.642 10.420 1.00 92.81 534 GLY A C 1
ATOM 4252 O O . GLY A 1 534 ? -9.770 -21.742 9.583 1.00 92.81 534 GLY A O 1
ATOM 4253 N N . GLY A 1 535 ? -8.558 -23.237 10.723 1.00 89.44 535 GLY A N 1
ATOM 4254 C CA . GLY A 1 535 ? -7.282 -22.929 10.081 1.00 89.44 535 GLY A CA 1
ATOM 4255 C C . GLY A 1 535 ? -7.222 -23.450 8.643 1.00 89.44 535 GLY A C 1
ATOM 4256 O O . GLY A 1 535 ? -6.696 -24.537 8.386 1.00 89.44 535 GLY A O 1
ATOM 4257 N N . THR A 1 536 ? -7.750 -22.680 7.690 1.00 88.50 536 THR A N 1
ATOM 4258 C CA . THR A 1 536 ? -7.781 -23.013 6.252 1.00 88.50 536 THR A CA 1
ATOM 4259 C C . THR A 1 536 ? -6.477 -22.707 5.515 1.00 88.50 536 THR A C 1
ATOM 4261 O O . THR A 1 536 ? -6.305 -23.129 4.373 1.00 88.50 536 THR A O 1
ATOM 4264 N N . GLN A 1 537 ? -5.540 -22.007 6.157 1.00 94.25 537 GLN A N 1
ATOM 4265 C CA . GLN A 1 537 ? -4.236 -21.677 5.585 1.00 94.25 537 GLN A CA 1
ATOM 4266 C C . GLN A 1 537 ? -3.389 -22.938 5.333 1.00 94.25 537 GLN A C 1
ATOM 4268 O O . GLN A 1 537 ? -3.554 -23.970 6.007 1.00 94.25 537 GLN A O 1
ATOM 4273 N N . ILE A 1 538 ? -2.461 -22.841 4.371 1.00 96.81 538 ILE A N 1
ATOM 4274 C CA . ILE A 1 538 ? -1.528 -23.927 4.045 1.00 96.81 538 ILE A CA 1
ATOM 4275 C C . ILE A 1 538 ? -0.618 -24.260 5.232 1.00 96.81 538 ILE A C 1
ATOM 4277 O O . ILE A 1 538 ? -0.330 -23.408 6.077 1.00 96.81 538 ILE A O 1
ATOM 4281 N N . LYS A 1 539 ? -0.182 -25.520 5.290 1.00 98.25 539 LYS A N 1
ATOM 4282 C CA . LYS A 1 539 ? 0.577 -26.083 6.405 1.00 98.25 539 LYS A CA 1
ATOM 4283 C C . LYS A 1 539 ? 1.851 -26.773 5.931 1.00 98.25 539 LYS A C 1
ATOM 4285 O O . LYS A 1 539 ? 1.872 -27.407 4.874 1.00 98.25 539 LYS A O 1
ATOM 4290 N N . SER A 1 540 ? 2.888 -26.697 6.751 1.00 98.56 540 SER A N 1
ATOM 4291 C CA . SER A 1 540 ? 4.154 -27.410 6.579 1.00 98.56 540 SER A CA 1
ATOM 4292 C C . SER A 1 540 ? 4.669 -27.930 7.927 1.00 98.56 540 SER A C 1
ATOM 4294 O O . SER A 1 540 ? 3.983 -27.833 8.947 1.00 98.56 540 SER A O 1
ATOM 4296 N N . PHE A 1 541 ? 5.861 -28.516 7.936 1.00 98.50 541 PHE A N 1
ATOM 4297 C CA . PHE A 1 541 ? 6.538 -29.018 9.124 1.00 98.50 541 PHE A CA 1
ATOM 4298 C C . PHE A 1 541 ? 8.004 -28.594 9.118 1.00 98.50 541 PHE A C 1
ATOM 4300 O O . PHE A 1 541 ? 8.728 -28.961 8.199 1.00 98.50 541 PHE A O 1
ATOM 4307 N N . HIS A 1 542 ? 8.444 -27.895 10.158 1.00 98.25 542 HIS A N 1
ATOM 4308 C CA . HIS A 1 542 ? 9.840 -27.546 10.382 1.00 98.25 542 HIS A CA 1
ATOM 4309 C C . HIS A 1 542 ? 10.590 -28.730 11.036 1.00 98.25 542 HIS A C 1
ATOM 4311 O O . HIS A 1 542 ? 10.302 -29.065 12.197 1.00 98.25 542 HIS A O 1
ATOM 4317 N N . PRO A 1 543 ? 11.503 -29.405 10.306 1.00 95.94 543 PRO A N 1
ATOM 4318 C CA . PRO A 1 543 ? 12.193 -30.609 10.768 1.00 95.94 543 PRO A CA 1
ATOM 4319 C C . PRO A 1 543 ? 13.404 -30.289 11.656 1.00 95.94 543 PRO A C 1
ATOM 4321 O O . PRO A 1 543 ? 13.674 -29.135 11.951 1.00 95.94 543 PRO A O 1
ATOM 4324 N N . MET A 1 544 ? 14.110 -31.331 12.105 1.00 92.56 544 MET A N 1
ATOM 4325 C CA . MET A 1 544 ? 15.417 -31.231 12.775 1.00 92.56 544 MET A CA 1
ATOM 4326 C C . MET A 1 544 ? 16.548 -30.983 11.764 1.00 92.56 544 MET A C 1
ATOM 4328 O O . MET A 1 544 ? 16.432 -31.394 10.609 1.00 92.56 544 MET A O 1
ATOM 4332 N N . GLY A 1 545 ? 17.666 -30.407 12.211 1.00 93.00 545 GLY A N 1
ATOM 4333 C CA . GLY A 1 545 ? 18.870 -30.218 11.394 1.00 93.00 545 GLY A CA 1
ATOM 4334 C C . GLY A 1 545 ? 19.300 -31.450 10.594 1.00 93.00 545 GLY A C 1
ATOM 4335 O O . GLY A 1 545 ? 19.398 -32.564 11.117 1.00 93.00 545 GLY A O 1
ATOM 4336 N N . GLY A 1 546 ? 19.542 -31.245 9.298 1.00 93.81 546 GLY A N 1
ATOM 4337 C CA . GLY A 1 546 ? 19.916 -32.284 8.337 1.00 93.81 546 GLY A CA 1
ATOM 4338 C C . GLY A 1 546 ? 18.764 -33.193 7.895 1.00 93.81 546 GLY A C 1
ATOM 4339 O O . GLY A 1 546 ? 19.018 -34.214 7.253 1.00 93.81 546 GLY A O 1
ATOM 4340 N N . LYS A 1 547 ? 17.513 -32.860 8.237 1.00 95.88 547 LYS A N 1
ATOM 4341 C CA . LYS A 1 547 ? 16.319 -33.663 7.934 1.00 95.88 547 LYS A CA 1
ATOM 4342 C C . LYS A 1 547 ? 15.284 -32.881 7.151 1.00 95.88 547 LYS A C 1
ATOM 4344 O O . LYS A 1 547 ? 15.168 -31.670 7.309 1.00 95.88 547 LYS A O 1
ATOM 4349 N N . SER A 1 548 ? 14.495 -33.588 6.342 1.00 97.75 548 SER A N 1
ATOM 4350 C CA . SER A 1 548 ? 13.320 -33.020 5.669 1.00 97.75 548 SER A CA 1
ATOM 4351 C C . SER A 1 548 ? 12.021 -33.528 6.281 1.00 97.75 548 SER A C 1
ATOM 4353 O O . SER A 1 548 ? 11.888 -34.701 6.630 1.00 97.75 548 SER A O 1
ATOM 4355 N N . SER A 1 549 ? 11.015 -32.655 6.334 1.00 98.38 549 SER A N 1
ATOM 4356 C CA . SER A 1 549 ? 9.618 -33.022 6.616 1.00 98.38 549 SER A CA 1
ATOM 4357 C C . SER A 1 549 ? 9.099 -34.180 5.757 1.00 98.38 549 SER A C 1
ATOM 4359 O O . SER A 1 549 ? 8.255 -34.968 6.201 1.00 98.38 549 SER A O 1
ATOM 4361 N N . SER A 1 550 ? 9.639 -34.327 4.547 1.00 98.00 550 SER A N 1
ATOM 4362 C CA . SER A 1 550 ? 9.273 -35.385 3.619 1.00 98.00 550 SER A CA 1
ATOM 4363 C C . SER A 1 550 ? 9.621 -36.788 4.140 1.00 98.00 550 SER A C 1
ATOM 4365 O O . SER A 1 550 ? 9.012 -37.771 3.712 1.00 98.00 550 SER A O 1
ATOM 4367 N N . GLU A 1 551 ? 10.561 -36.920 5.081 1.00 97.06 551 GLU A N 1
ATOM 4368 C CA . GLU A 1 551 ? 10.916 -38.203 5.705 1.00 97.06 551 GLU A CA 1
ATOM 4369 C C . GLU A 1 551 ? 9.746 -38.821 6.484 1.00 97.06 551 GLU A C 1
ATOM 4371 O O . GLU A 1 551 ? 9.679 -40.044 6.601 1.00 97.06 551 GLU A O 1
ATOM 4376 N N . TRP A 1 552 ? 8.801 -38.005 6.967 1.00 97.38 552 TRP A N 1
ATOM 4377 C CA . TRP A 1 552 ? 7.711 -38.476 7.829 1.00 97.38 552 TRP A CA 1
ATOM 4378 C C . TRP A 1 552 ? 6.311 -38.165 7.305 1.00 97.38 552 TRP A C 1
ATOM 4380 O O . TRP A 1 552 ? 5.415 -38.990 7.470 1.00 97.38 552 TRP A O 1
ATOM 4390 N N . PHE A 1 553 ? 6.107 -36.998 6.687 1.00 98.31 553 PHE A N 1
ATOM 4391 C CA . PHE A 1 553 ? 4.761 -36.468 6.429 1.00 98.31 553 PHE A CA 1
ATOM 4392 C C . PHE A 1 553 ? 4.463 -36.224 4.948 1.00 98.31 553 PHE A C 1
ATOM 4394 O O . PHE A 1 553 ? 3.410 -35.685 4.616 1.00 98.31 553 PHE A O 1
ATOM 4401 N N . HIS A 1 554 ? 5.345 -36.639 4.031 1.00 98.12 554 HIS A N 1
ATOM 4402 C CA . HIS A 1 554 ? 5.169 -36.366 2.599 1.00 98.12 554 HIS A CA 1
ATOM 4403 C C . HIS A 1 554 ? 3.814 -36.843 2.053 1.00 98.12 554 HIS A C 1
ATOM 4405 O O . HIS A 1 554 ? 3.200 -36.153 1.245 1.00 98.12 554 HIS A O 1
ATOM 4411 N N . ASN A 1 555 ? 3.323 -37.986 2.534 1.00 97.75 555 ASN A N 1
ATOM 4412 C CA . ASN A 1 555 ? 2.052 -38.573 2.103 1.00 97.75 555 ASN A CA 1
ATOM 4413 C C . ASN A 1 555 ? 0.848 -38.126 2.945 1.00 97.75 555 ASN A C 1
ATOM 4415 O O . ASN A 1 555 ? -0.285 -38.460 2.605 1.00 97.75 555 ASN A O 1
ATOM 4419 N N . ASP A 1 556 ? 1.062 -37.376 4.026 1.00 98.19 556 ASP A N 1
ATOM 4420 C CA . ASP A 1 556 ? -0.038 -36.867 4.832 1.00 98.19 556 ASP A CA 1
ATOM 4421 C C . ASP A 1 556 ? -0.755 -35.735 4.069 1.00 98.19 556 ASP A C 1
ATOM 4423 O O . ASP A 1 556 ? -0.124 -34.836 3.503 1.00 98.19 556 ASP A O 1
ATOM 4427 N N . ALA A 1 557 ? -2.091 -35.768 4.059 1.00 96.00 557 ALA A N 1
ATOM 4428 C CA . ALA A 1 557 ? -2.912 -34.809 3.313 1.00 96.00 557 ALA A CA 1
ATOM 4429 C C . ALA A 1 557 ? -2.834 -33.376 3.866 1.00 96.00 557 ALA A C 1
ATOM 4431 O O . ALA A 1 557 ? -3.006 -32.419 3.117 1.00 96.00 557 ALA A O 1
ATOM 4432 N N . TRP A 1 558 ? -2.558 -33.222 5.166 1.00 97.56 558 TRP A N 1
ATOM 4433 C CA . TRP A 1 558 ? -2.455 -31.910 5.806 1.00 97.56 558 TRP A CA 1
ATOM 4434 C C . TRP A 1 558 ? -1.175 -31.155 5.419 1.00 97.56 558 TRP A C 1
ATOM 4436 O O . TRP A 1 558 ? -1.161 -29.933 5.513 1.00 97.56 558 TRP A O 1
ATOM 4446 N N . LEU A 1 559 ? -0.109 -31.850 5.000 1.00 98.56 559 LEU A N 1
ATOM 4447 C CA . LEU A 1 559 ? 1.165 -31.231 4.630 1.00 98.56 559 LEU A CA 1
ATOM 4448 C C . LEU A 1 559 ? 1.074 -30.690 3.195 1.00 98.56 559 LEU A C 1
ATOM 4450 O O . LEU A 1 559 ? 1.061 -31.474 2.247 1.00 98.56 559 LEU A O 1
ATOM 4454 N N . ASN A 1 560 ? 1.044 -29.374 3.003 1.00 98.50 560 ASN A N 1
ATOM 4455 C CA . ASN A 1 560 ? 0.906 -28.776 1.671 1.00 98.50 560 ASN A CA 1
ATOM 4456 C C . ASN A 1 560 ? 2.235 -28.687 0.910 1.00 98.50 560 ASN A C 1
ATOM 4458 O O . ASN A 1 560 ? 2.250 -28.849 -0.308 1.00 98.50 560 ASN A O 1
ATOM 4462 N N . PHE A 1 561 ? 3.343 -28.465 1.613 1.00 98.69 561 PHE A N 1
ATOM 4463 C CA . PHE A 1 561 ? 4.691 -28.406 1.048 1.00 98.69 561 PHE A CA 1
ATOM 4464 C C . PHE A 1 561 ? 5.717 -28.946 2.048 1.00 98.69 561 PHE A C 1
ATOM 4466 O O . PHE A 1 561 ? 5.424 -29.071 3.234 1.00 98.69 561 PHE A O 1
ATOM 4473 N N . ASN A 1 562 ? 6.906 -29.307 1.564 1.00 98.81 562 ASN A N 1
ATOM 4474 C CA . ASN A 1 562 ? 7.992 -29.800 2.405 1.00 98.81 562 ASN A CA 1
ATOM 4475 C C . ASN A 1 562 ? 8.924 -28.643 2.801 1.00 98.81 562 ASN A C 1
ATOM 4477 O O . ASN A 1 562 ? 9.282 -27.809 1.970 1.00 98.81 562 ASN A O 1
ATOM 4481 N N . MET A 1 563 ? 9.363 -28.629 4.053 1.00 98.62 563 MET A N 1
ATOM 4482 C CA . MET A 1 563 ? 10.492 -27.826 4.523 1.00 98.62 563 MET A CA 1
ATOM 4483 C C . MET A 1 563 ? 11.672 -28.728 4.891 1.00 98.62 563 MET A C 1
ATOM 4485 O O . MET A 1 563 ? 11.487 -29.872 5.332 1.00 98.62 563 MET A O 1
ATOM 4489 N N . TYR A 1 564 ? 12.869 -28.185 4.696 1.00 98.44 564 TYR A N 1
ATOM 4490 C CA . TYR A 1 564 ? 14.163 -28.791 4.978 1.00 98.44 564 TYR A CA 1
ATOM 4491 C C . TYR A 1 564 ? 14.990 -27.851 5.865 1.00 98.44 564 TYR A C 1
ATOM 4493 O O . TYR A 1 564 ? 15.015 -26.651 5.607 1.00 98.44 564 TYR A O 1
ATOM 4501 N N . GLN A 1 565 ? 15.664 -28.394 6.883 1.00 98.00 565 GLN A N 1
ATOM 4502 C CA . GLN A 1 565 ? 16.654 -27.665 7.679 1.00 98.00 565 GLN A CA 1
ATOM 4503 C C . GLN A 1 565 ? 18.056 -28.117 7.258 1.00 98.00 565 GLN A C 1
ATOM 4505 O O . GLN A 1 565 ? 18.480 -29.224 7.602 1.00 98.00 565 GLN A O 1
ATOM 4510 N N . SER A 1 566 ? 18.777 -27.286 6.501 1.00 97.62 566 SER A N 1
ATOM 4511 C CA . SER A 1 566 ? 20.121 -27.625 6.014 1.00 97.62 566 SER A CA 1
ATOM 4512 C C . SER A 1 566 ? 21.270 -27.153 6.904 1.00 97.62 566 SER A C 1
ATOM 4514 O O . SER A 1 566 ? 22.385 -27.672 6.783 1.00 97.62 566 SER A O 1
ATOM 4516 N N . GLY A 1 567 ? 21.021 -26.169 7.774 1.00 93.69 567 GLY A N 1
ATOM 4517 C CA . GLY A 1 567 ? 21.992 -25.659 8.741 1.00 93.69 567 GLY A CA 1
ATOM 4518 C C . GLY A 1 567 ? 22.284 -26.652 9.879 1.00 93.69 567 GLY A C 1
ATOM 4519 O O . GLY A 1 567 ? 21.629 -27.676 10.023 1.00 93.69 567 GLY A O 1
ATOM 4520 N N . HIS A 1 568 ? 23.297 -26.448 10.725 1.00 94.75 568 HIS A N 1
ATOM 4521 C CA . HIS A 1 568 ? 24.310 -25.378 10.753 1.00 94.75 568 HIS A CA 1
ATOM 4522 C C . HIS A 1 568 ? 25.732 -25.967 10.809 1.00 94.75 568 HIS A C 1
ATOM 4524 O O . HIS A 1 568 ? 26.650 -25.372 11.375 1.00 94.75 568 HIS A O 1
ATOM 4530 N N . THR A 1 569 ? 25.919 -27.180 10.276 1.00 92.88 569 THR A N 1
ATOM 4531 C CA . THR A 1 569 ? 27.054 -28.028 10.668 1.00 92.88 569 THR A CA 1
ATOM 4532 C C . THR A 1 569 ? 28.360 -27.753 9.936 1.00 92.88 569 THR A C 1
ATOM 4534 O O . THR A 1 569 ? 29.432 -28.008 10.481 1.00 92.88 569 THR A O 1
ATOM 4537 N N . SER A 1 570 ? 28.302 -27.278 8.690 1.00 91.94 570 SER A N 1
ATOM 4538 C CA . SER A 1 570 ? 29.503 -27.044 7.885 1.00 91.94 570 SER A CA 1
ATOM 4539 C C . SER A 1 570 ? 29.289 -26.035 6.757 1.00 91.94 570 SER A C 1
ATOM 4541 O O . SER A 1 570 ? 28.204 -25.915 6.177 1.00 91.94 570 SER A O 1
ATOM 4543 N N . GLN A 1 571 ? 30.368 -25.353 6.374 1.00 90.62 571 GLN A N 1
ATOM 4544 C CA . GLN A 1 571 ? 30.426 -24.601 5.118 1.00 90.62 571 GLN A CA 1
ATOM 4545 C C . GLN A 1 571 ? 30.278 -25.546 3.918 1.00 90.62 571 GLN A C 1
ATOM 4547 O O . GLN A 1 571 ? 30.600 -26.732 4.005 1.00 90.62 571 GLN A O 1
ATOM 4552 N N . ASN A 1 572 ? 29.782 -25.031 2.790 1.00 90.81 572 ASN A N 1
ATOM 4553 C CA . ASN A 1 572 ? 29.565 -25.793 1.551 1.00 90.81 572 ASN A CA 1
ATOM 4554 C C . ASN A 1 572 ? 28.705 -27.066 1.693 1.00 90.81 572 ASN A C 1
ATOM 4556 O O . ASN A 1 572 ? 28.753 -27.934 0.821 1.00 90.81 572 ASN A O 1
ATOM 4560 N N . TYR A 1 573 ? 27.909 -27.189 2.764 1.00 93.44 573 TYR A N 1
ATOM 4561 C CA . TYR A 1 573 ? 26.947 -28.281 2.911 1.00 93.44 573 TYR A CA 1
ATOM 4562 C C . TYR A 1 573 ? 26.024 -28.345 1.675 1.00 93.44 573 TYR A C 1
ATOM 4564 O O . TYR A 1 573 ? 25.447 -27.312 1.319 1.00 93.44 573 TYR A O 1
ATOM 4572 N N . PRO A 1 574 ? 25.888 -29.506 1.003 1.00 95.06 574 PRO A N 1
ATOM 4573 C CA . PRO A 1 574 ? 25.186 -29.633 -0.274 1.00 95.06 574 PRO A CA 1
ATOM 4574 C C . PRO A 1 574 ? 23.664 -29.705 -0.077 1.00 95.06 574 PRO A C 1
ATOM 4576 O O . PRO A 1 574 ? 23.030 -30.731 -0.333 1.00 95.06 574 PRO A O 1
ATOM 4579 N N . ASN A 1 575 ? 23.066 -28.605 0.388 1.00 97.12 575 ASN A N 1
ATOM 4580 C CA . ASN A 1 575 ? 21.634 -28.513 0.691 1.00 97.12 575 ASN A CA 1
ATOM 4581 C C . ASN A 1 575 ? 20.734 -28.875 -0.508 1.00 97.12 575 ASN A C 1
ATOM 4583 O O . ASN A 1 575 ? 19.676 -29.476 -0.331 1.00 97.12 575 ASN A O 1
ATOM 4587 N N . TYR A 1 576 ? 21.199 -28.621 -1.733 1.00 96.75 576 TYR A N 1
ATOM 4588 C CA . TYR A 1 576 ? 20.516 -28.992 -2.973 1.00 96.75 576 TYR A CA 1
ATOM 4589 C C . TYR A 1 576 ? 20.184 -30.488 -3.102 1.00 96.75 576 TYR A C 1
ATOM 4591 O O . TYR A 1 576 ? 19.238 -30.821 -3.811 1.00 96.75 576 TYR A O 1
ATOM 4599 N N . ASN A 1 577 ? 20.921 -31.400 -2.454 1.00 96.56 577 ASN A N 1
ATOM 4600 C CA . ASN A 1 577 ? 20.664 -32.841 -2.576 1.00 96.56 577 ASN A CA 1
ATOM 4601 C C . ASN A 1 577 ? 19.281 -33.222 -2.039 1.00 96.56 577 ASN A C 1
ATOM 4603 O O . ASN A 1 577 ? 18.546 -33.959 -2.696 1.00 96.56 577 ASN A O 1
ATOM 4607 N N . VAL A 1 578 ? 18.913 -32.687 -0.872 1.00 97.75 578 VAL A N 1
ATOM 4608 C CA . VAL A 1 578 ? 17.608 -32.953 -0.253 1.00 97.75 578 VAL A CA 1
ATOM 4609 C C . VAL A 1 578 ? 16.496 -32.262 -1.037 1.00 97.75 578 VAL A C 1
ATOM 4611 O O . VAL A 1 578 ? 15.467 -32.877 -1.298 1.00 97.75 578 VAL A O 1
ATOM 4614 N N . ILE A 1 579 ? 16.738 -31.038 -1.517 1.00 98.44 579 ILE A N 1
ATOM 4615 C CA . ILE A 1 579 ? 15.784 -30.319 -2.372 1.00 98.44 579 ILE A CA 1
ATOM 4616 C C . ILE A 1 579 ? 15.485 -31.097 -3.657 1.00 98.44 579 ILE A C 1
ATOM 4618 O O . ILE A 1 579 ? 14.319 -31.275 -3.997 1.00 98.44 579 ILE A O 1
ATOM 4622 N N . VAL A 1 580 ? 16.506 -31.604 -4.359 1.00 97.88 580 VAL A N 1
ATOM 4623 C CA . VAL A 1 580 ? 16.307 -32.426 -5.567 1.00 97.88 580 VAL A CA 1
ATOM 4624 C C . VAL A 1 580 ? 15.552 -33.709 -5.237 1.00 97.88 580 VAL A C 1
ATOM 4626 O O . VAL A 1 580 ? 14.647 -34.083 -5.982 1.00 97.88 580 VAL A O 1
ATOM 4629 N N . ALA A 1 581 ? 15.912 -34.378 -4.137 1.00 98.19 581 ALA A N 1
ATOM 4630 C CA . ALA A 1 581 ? 15.238 -35.598 -3.715 1.00 98.19 581 ALA A CA 1
ATOM 4631 C C . ALA A 1 581 ? 13.744 -35.343 -3.473 1.00 98.19 581 ALA A C 1
ATOM 4633 O O . ALA A 1 581 ? 12.915 -36.063 -4.019 1.00 98.19 581 ALA A O 1
ATOM 4634 N N . ASP A 1 582 ? 13.401 -34.285 -2.738 1.00 98.44 582 ASP A N 1
ATOM 4635 C CA . ASP A 1 582 ? 12.020 -33.923 -2.414 1.00 98.44 582 ASP A CA 1
ATOM 4636 C C . ASP A 1 582 ? 11.234 -33.401 -3.614 1.00 98.44 582 ASP A C 1
ATOM 4638 O O . ASP A 1 582 ? 10.077 -33.777 -3.800 1.00 98.44 582 ASP A O 1
ATOM 4642 N N . TYR A 1 583 ? 11.874 -32.621 -4.487 1.00 98.19 583 TYR A N 1
ATOM 4643 C CA . TYR A 1 583 ? 11.310 -32.241 -5.780 1.00 98.19 583 TYR A CA 1
ATOM 4644 C C . TYR A 1 583 ? 11.005 -33.486 -6.638 1.00 98.19 583 TYR A C 1
ATOM 4646 O O . TYR A 1 583 ? 10.056 -33.501 -7.418 1.00 98.19 583 TYR A O 1
ATOM 4654 N N . GLY A 1 584 ? 11.767 -34.570 -6.500 1.00 97.31 584 GLY A N 1
ATOM 4655 C CA . GLY A 1 584 ? 11.525 -35.825 -7.213 1.00 97.31 584 GLY A CA 1
ATOM 4656 C C . GLY A 1 584 ? 10.389 -36.691 -6.656 1.00 97.31 584 GLY A C 1
ATOM 4657 O O . GLY A 1 584 ? 10.043 -37.688 -7.289 1.00 97.31 584 GLY A O 1
ATOM 4658 N N . A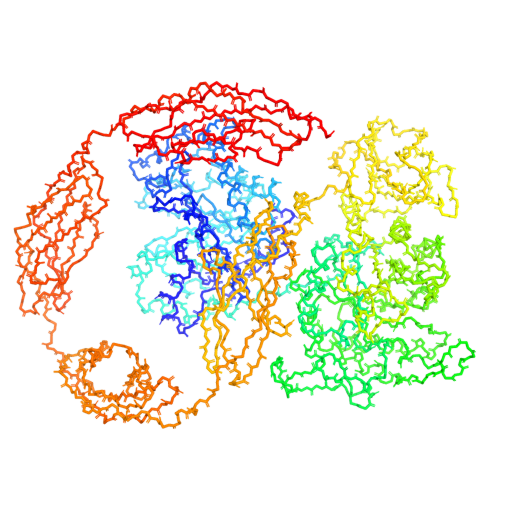RG A 1 585 ? 9.818 -36.362 -5.490 1.00 97.88 585 ARG A N 1
ATOM 4659 C CA . ARG A 1 585 ? 8.841 -37.230 -4.817 1.00 97.88 585 ARG A CA 1
ATOM 4660 C C . ARG A 1 585 ? 7.433 -37.139 -5.406 1.00 97.88 585 ARG A C 1
ATOM 4662 O O . ARG A 1 585 ? 7.053 -36.173 -6.070 1.00 97.88 585 ARG A O 1
ATOM 4669 N N . THR A 1 586 ? 6.651 -38.172 -5.104 1.00 96.38 586 THR A N 1
ATOM 4670 C CA . THR A 1 586 ? 5.229 -38.290 -5.429 1.00 96.38 586 THR A CA 1
ATOM 4671 C C . THR A 1 586 ? 4.425 -38.602 -4.159 1.00 96.38 586 THR A C 1
ATOM 4673 O O . THR A 1 586 ? 4.857 -39.489 -3.416 1.00 96.38 586 THR A O 1
ATOM 4676 N N . PRO A 1 587 ? 3.255 -37.969 -3.935 1.00 97.00 587 PRO A N 1
ATOM 4677 C CA . PRO A 1 587 ? 2.626 -36.952 -4.786 1.00 97.00 587 PRO A CA 1
ATOM 4678 C C . PRO A 1 587 ? 3.448 -35.656 -4.858 1.00 97.00 587 PRO A C 1
ATOM 4680 O O . PRO A 1 587 ? 4.160 -35.308 -3.924 1.00 97.00 587 PRO A O 1
ATOM 4683 N N . VAL A 1 588 ? 3.374 -34.950 -5.990 1.00 97.88 588 VAL A N 1
ATOM 4684 C CA . VAL A 1 588 ? 4.151 -33.717 -6.189 1.00 97.88 588 VAL A CA 1
ATOM 4685 C C . VAL A 1 588 ? 3.741 -32.674 -5.148 1.00 97.88 588 VAL A C 1
ATOM 4687 O O . VAL A 1 588 ? 2.562 -32.341 -5.036 1.00 97.88 588 VAL A O 1
ATOM 4690 N N . LYS A 1 589 ? 4.724 -32.159 -4.405 1.00 98.50 589 LYS A N 1
ATOM 4691 C CA . LYS A 1 589 ? 4.567 -31.062 -3.443 1.00 98.50 589 LYS A CA 1
ATOM 4692 C C . LYS A 1 589 ? 5.708 -30.050 -3.604 1.00 98.50 589 LYS A C 1
ATOM 4694 O O . LYS A 1 589 ? 6.818 -30.465 -3.963 1.00 98.50 589 LYS A O 1
ATOM 4699 N N . PRO A 1 590 ? 5.486 -28.757 -3.302 1.00 98.69 590 PRO A N 1
ATOM 4700 C CA . PRO A 1 590 ? 6.567 -27.784 -3.253 1.00 98.69 590 PRO A CA 1
ATOM 4701 C C . PRO A 1 590 ? 7.575 -28.159 -2.154 1.00 98.69 590 PRO A C 1
ATOM 4703 O O . PRO A 1 590 ? 7.242 -28.880 -1.208 1.00 98.69 590 PRO A O 1
ATOM 4706 N N . VAL A 1 591 ? 8.810 -27.679 -2.271 1.00 98.56 591 VAL A N 1
ATOM 4707 C CA . VAL A 1 591 ? 9.856 -27.843 -1.251 1.00 98.56 591 VAL A CA 1
ATOM 4708 C C . VAL A 1 591 ? 10.642 -26.543 -1.081 1.00 98.56 591 VAL A C 1
ATOM 4710 O O . VAL A 1 591 ? 10.779 -25.795 -2.048 1.00 98.56 591 VAL A O 1
ATOM 4713 N N . GLN A 1 592 ? 11.151 -26.267 0.120 1.00 97.50 592 GLN A N 1
ATOM 4714 C CA . GLN A 1 592 ? 12.173 -25.242 0.335 1.00 97.50 592 GLN A CA 1
ATOM 4715 C C . GLN A 1 592 ? 13.150 -25.587 1.464 1.00 97.50 592 GLN A C 1
ATOM 4717 O O . GLN A 1 592 ? 12.871 -26.445 2.302 1.00 97.50 592 GLN A O 1
ATOM 4722 N N . ASP A 1 593 ? 14.277 -24.874 1.485 1.00 98.56 593 ASP A N 1
ATOM 4723 C CA . ASP A 1 593 ? 15.208 -24.829 2.619 1.00 98.56 593 ASP A CA 1
ATOM 4724 C C . ASP A 1 593 ? 14.794 -23.672 3.535 1.00 98.56 593 ASP A C 1
ATOM 4726 O O . ASP A 1 593 ? 14.846 -22.511 3.115 1.00 98.56 593 ASP A O 1
ATOM 4730 N N . ASP A 1 594 ? 14.306 -24.027 4.719 1.00 97.56 594 ASP A N 1
ATOM 4731 C CA . ASP A 1 594 ? 13.592 -23.156 5.660 1.00 97.56 594 ASP A CA 1
ATOM 4732 C C . ASP A 1 594 ? 14.459 -22.697 6.837 1.00 97.56 594 ASP A C 1
ATOM 4734 O O . ASP A 1 594 ? 14.170 -21.695 7.481 1.00 97.56 594 ASP A O 1
ATOM 4738 N N . GLU A 1 595 ? 15.536 -23.426 7.112 1.00 98.19 595 GLU A N 1
ATOM 4739 C CA . GLU A 1 595 ? 16.535 -23.065 8.116 1.00 98.19 595 GLU A CA 1
ATOM 4740 C C . GLU A 1 595 ? 17.912 -23.532 7.605 1.00 98.19 595 GLU A C 1
ATOM 4742 O O . GLU A 1 595 ? 18.412 -24.615 7.941 1.00 98.19 595 GLU A O 1
ATOM 4747 N N . PRO A 1 596 ? 18.516 -22.751 6.689 1.00 97.94 596 PRO A N 1
ATOM 4748 C CA . PRO A 1 596 ? 19.878 -22.977 6.242 1.00 97.94 596 PRO A CA 1
ATOM 4749 C C . PRO A 1 596 ? 20.871 -22.463 7.286 1.00 97.94 596 PRO A C 1
ATOM 4751 O O . PRO A 1 596 ? 20.522 -21.940 8.338 1.00 97.94 596 PRO A O 1
ATOM 4754 N N . ARG A 1 597 ? 22.161 -22.544 6.966 1.00 96.50 597 ARG A N 1
ATOM 4755 C CA . ARG A 1 597 ? 23.198 -21.867 7.752 1.00 96.50 597 ARG A CA 1
ATOM 4756 C C . ARG A 1 597 ? 22.934 -20.360 7.884 1.00 96.50 597 ARG A C 1
ATOM 4758 O O . ARG A 1 597 ? 22.851 -19.655 6.883 1.00 96.50 597 ARG A O 1
ATOM 4765 N N . TYR A 1 598 ? 22.853 -19.888 9.123 1.00 98.00 598 TYR A N 1
ATOM 4766 C CA . TYR A 1 598 ? 22.628 -18.485 9.460 1.00 98.00 598 TYR A CA 1
ATOM 4767 C C . TYR A 1 598 ? 23.888 -17.637 9.367 1.00 98.00 598 TYR A C 1
ATOM 4769 O O . TYR A 1 598 ? 24.931 -18.038 9.878 1.00 98.00 598 TYR A O 1
ATOM 4777 N N . GLU A 1 599 ? 23.778 -16.444 8.778 1.00 97.94 599 GLU A N 1
ATOM 4778 C CA . GLU A 1 599 ? 24.866 -15.464 8.727 1.00 97.94 599 GLU A CA 1
ATOM 4779 C C . GLU A 1 599 ? 25.366 -15.151 10.140 1.00 97.94 599 GLU A C 1
ATOM 4781 O O . GLU A 1 599 ? 24.582 -15.047 11.083 1.00 97.94 599 GLU A O 1
ATOM 4786 N N . ASN A 1 600 ? 26.682 -15.033 10.292 1.00 96.06 600 ASN A N 1
ATOM 4787 C CA . ASN A 1 600 ? 27.379 -14.797 11.552 1.00 96.06 600 ASN A CA 1
ATOM 4788 C C . ASN A 1 600 ? 27.234 -15.890 12.622 1.00 96.06 600 ASN A C 1
ATOM 4790 O O . ASN A 1 600 ? 28.017 -15.863 13.561 1.00 96.06 600 ASN A O 1
ATOM 4794 N N . ALA A 1 601 ? 26.345 -16.880 12.502 1.00 95.31 601 ALA A N 1
ATOM 4795 C CA . ALA A 1 601 ? 26.269 -17.956 13.489 1.00 95.31 601 ALA A CA 1
ATOM 4796 C C . ALA A 1 601 ? 27.574 -18.770 13.519 1.00 95.31 601 ALA A C 1
ATOM 4798 O O . ALA A 1 601 ? 28.197 -19.014 12.476 1.00 95.31 601 ALA A O 1
ATOM 4799 N N . GLY A 1 602 ? 27.980 -19.204 14.716 1.00 94.19 602 GLY A N 1
ATOM 4800 C CA . GLY A 1 602 ? 29.070 -20.166 14.878 1.00 94.19 602 GLY A CA 1
ATOM 4801 C C . GLY A 1 602 ? 28.766 -21.474 14.141 1.00 94.19 602 GLY A C 1
ATOM 4802 O O . GLY A 1 602 ? 27.625 -21.939 14.126 1.00 94.19 602 GLY A O 1
ATOM 4803 N N . ILE A 1 603 ? 29.769 -22.093 13.520 1.00 94.19 603 ILE A N 1
ATOM 4804 C CA . ILE A 1 603 ? 29.597 -23.403 12.877 1.00 94.19 603 ILE A CA 1
ATOM 4805 C C . ILE A 1 603 ? 29.321 -24.450 13.969 1.00 94.19 603 ILE A C 1
ATOM 4807 O O . ILE A 1 603 ? 30.075 -24.562 14.935 1.00 94.19 603 ILE A O 1
ATOM 4811 N N . ASN A 1 604 ? 28.232 -25.215 13.825 1.00 91.31 604 ASN A N 1
ATOM 4812 C CA . ASN A 1 604 ? 27.628 -26.024 14.898 1.00 91.31 604 ASN A CA 1
ATOM 4813 C C . ASN A 1 604 ? 27.197 -25.212 16.136 1.00 91.31 604 ASN A C 1
ATOM 4815 O O . ASN A 1 604 ? 27.184 -25.751 17.239 1.00 91.31 604 ASN A O 1
ATOM 4819 N N . PHE A 1 605 ? 26.867 -23.928 15.966 1.00 89.62 605 PHE A N 1
ATOM 4820 C CA . PHE A 1 605 ? 26.600 -22.989 17.063 1.00 89.62 605 PHE A CA 1
ATOM 4821 C C . PHE A 1 605 ? 27.762 -22.864 18.068 1.00 89.62 605 PHE A C 1
ATOM 4823 O O . PHE A 1 605 ? 27.544 -22.570 19.239 1.00 89.62 605 PHE A O 1
ATOM 4830 N N . ASP A 1 606 ? 29.000 -23.080 17.606 1.00 91.12 606 ASP A N 1
ATOM 4831 C CA . ASP A 1 606 ? 30.226 -22.814 18.363 1.00 91.12 606 ASP A CA 1
ATOM 4832 C C . ASP A 1 606 ? 31.170 -21.965 17.506 1.00 91.12 606 ASP A C 1
ATOM 4834 O O . ASP A 1 606 ? 31.755 -22.426 16.521 1.00 91.12 606 ASP A O 1
ATOM 4838 N N . SER A 1 607 ? 31.316 -20.696 17.876 1.00 90.62 607 SER A N 1
ATOM 4839 C CA . SER A 1 607 ? 32.115 -19.701 17.165 1.00 90.62 607 SER A CA 1
ATOM 4840 C C . SER A 1 607 ? 33.602 -20.051 17.083 1.00 90.62 607 SER A C 1
ATOM 4842 O O . SER A 1 607 ? 34.298 -19.545 16.197 1.00 90.62 607 SER A O 1
ATOM 4844 N N . LYS A 1 608 ? 34.098 -20.975 17.921 1.00 93.00 608 LYS A N 1
ATOM 4845 C CA . LYS A 1 608 ? 35.471 -21.507 17.830 1.00 93.00 608 LYS A CA 1
ATOM 4846 C C . LYS A 1 608 ? 35.707 -22.295 16.545 1.00 93.00 608 LYS A C 1
ATOM 4848 O O . LYS A 1 608 ? 36.846 -22.382 16.094 1.00 93.00 608 LYS A O 1
ATOM 4853 N N . ASN A 1 609 ? 34.647 -22.826 15.935 1.00 94.06 609 ASN A N 1
ATOM 4854 C CA . ASN A 1 609 ? 34.713 -23.507 14.643 1.00 94.06 609 ASN A CA 1
ATOM 4855 C C . ASN A 1 609 ? 34.712 -22.526 13.454 1.00 94.06 609 ASN A C 1
ATOM 4857 O O . ASN A 1 609 ? 34.750 -22.963 12.306 1.00 94.06 609 ASN A O 1
ATOM 4861 N N . GLY A 1 610 ? 34.669 -21.214 13.709 1.00 94.12 610 GLY A N 1
ATOM 4862 C CA . GLY A 1 610 ? 34.435 -20.181 12.704 1.00 94.12 610 GLY A CA 1
ATOM 4863 C C . GLY A 1 610 ? 32.955 -19.813 12.589 1.00 94.12 610 GLY A C 1
ATOM 4864 O O . GLY A 1 610 ? 32.099 -20.384 13.265 1.00 94.12 610 GLY A O 1
ATOM 4865 N N . ARG A 1 611 ? 32.654 -18.831 11.734 1.00 94.94 611 ARG A N 1
ATOM 4866 C CA . ARG A 1 611 ? 31.300 -18.298 11.517 1.00 94.94 611 ARG A CA 1
ATOM 4867 C C . ARG A 1 611 ? 30.920 -18.344 10.047 1.00 94.94 611 ARG A C 1
ATOM 4869 O O . ARG A 1 611 ? 31.785 -18.225 9.176 1.00 94.94 611 ARG A O 1
ATOM 4876 N N . PHE A 1 612 ? 29.629 -18.480 9.775 1.00 97.25 612 PHE A N 1
ATOM 4877 C CA . PHE A 1 612 ? 29.109 -18.374 8.415 1.00 97.25 612 PHE A CA 1
ATOM 4878 C C . PHE A 1 612 ? 29.151 -16.933 7.906 1.00 97.25 612 PHE A C 1
ATOM 4880 O O . PHE A 1 612 ? 28.863 -15.979 8.627 1.00 97.25 612 PHE A O 1
ATOM 4887 N N . THR A 1 613 ? 29.500 -16.791 6.635 1.00 96.19 613 THR A N 1
ATOM 4888 C CA . THR A 1 613 ? 29.697 -15.511 5.950 1.00 96.19 613 THR A CA 1
ATOM 4889 C C . THR A 1 613 ? 28.500 -15.158 5.055 1.00 96.19 613 THR A C 1
ATOM 4891 O O . THR A 1 613 ? 27.718 -16.049 4.708 1.00 96.19 613 THR A O 1
ATOM 4894 N N . PRO A 1 614 ? 28.389 -13.905 4.566 1.00 96.38 614 PRO A N 1
ATOM 4895 C CA . PRO A 1 614 ? 27.407 -13.544 3.538 1.00 96.38 614 PRO A CA 1
ATOM 4896 C C . PRO A 1 614 ? 27.439 -14.476 2.314 1.00 96.38 614 PRO A C 1
ATOM 4898 O O . PRO A 1 614 ? 26.405 -14.800 1.734 1.00 96.38 614 PRO A O 1
ATOM 4901 N N . TYR A 1 615 ? 28.632 -14.942 1.924 1.00 96.56 615 TYR A N 1
ATOM 4902 C CA . TYR A 1 615 ? 28.801 -15.884 0.816 1.00 96.56 615 TYR A CA 1
ATOM 4903 C C . TYR A 1 615 ? 28.171 -17.251 1.105 1.00 96.56 615 TYR A C 1
ATOM 4905 O O . TYR A 1 615 ? 27.500 -17.806 0.235 1.00 96.56 615 TYR A O 1
ATOM 4913 N N . ASP A 1 616 ? 28.358 -17.790 2.313 1.00 97.25 616 ASP A N 1
ATOM 4914 C CA . ASP A 1 616 ? 27.807 -19.094 2.695 1.00 97.25 616 ASP A CA 1
ATOM 4915 C C . ASP A 1 616 ? 26.275 -19.102 2.593 1.00 97.25 616 ASP A C 1
ATOM 4917 O O . ASP A 1 616 ? 25.679 -20.078 2.118 1.00 97.25 616 ASP A O 1
ATOM 4921 N N . VAL A 1 617 ? 25.651 -17.992 2.990 1.00 97.88 617 VAL A N 1
ATOM 4922 C CA . VAL A 1 617 ? 24.204 -17.779 2.921 1.00 97.88 617 VAL A CA 1
ATOM 4923 C C . VAL A 1 617 ? 23.723 -17.646 1.476 1.00 97.88 617 VAL A C 1
ATOM 4925 O O . VAL A 1 617 ? 22.832 -18.392 1.072 1.00 97.88 617 VAL A O 1
ATOM 4928 N N . ARG A 1 618 ? 24.350 -16.791 0.647 1.00 98.06 618 ARG A N 1
ATOM 4929 C CA . ARG A 1 618 ? 24.010 -16.706 -0.789 1.00 98.06 618 ARG A CA 1
ATOM 4930 C C . ARG A 1 618 ? 24.143 -18.061 -1.476 1.00 98.06 618 ARG A C 1
ATOM 4932 O O . ARG A 1 618 ? 23.240 -18.484 -2.192 1.00 98.06 618 ARG A O 1
ATOM 4939 N N . GLN A 1 619 ? 25.227 -18.788 -1.216 1.00 97.62 619 GLN A N 1
ATOM 4940 C CA . GLN A 1 619 ? 25.427 -20.113 -1.791 1.00 97.62 619 GLN A CA 1
ATOM 4941 C C . GLN A 1 619 ? 24.286 -21.070 -1.421 1.00 97.62 619 GLN A C 1
ATOM 4943 O O . GLN A 1 619 ? 23.776 -21.752 -2.307 1.00 97.62 619 GLN A O 1
ATOM 4948 N N . ALA A 1 620 ? 23.857 -21.100 -0.152 1.00 98.00 620 ALA A N 1
ATOM 4949 C CA . ALA A 1 620 ? 22.731 -21.935 0.270 1.00 98.00 620 ALA A CA 1
ATOM 4950 C C . ALA A 1 620 ? 21.431 -21.546 -0.456 1.00 98.00 620 ALA A C 1
ATOM 4952 O O . ALA A 1 620 ? 20.734 -22.431 -0.964 1.00 98.00 620 ALA A O 1
ATOM 4953 N N . ALA A 1 621 ? 21.157 -20.243 -0.579 1.00 98.62 621 ALA A N 1
ATOM 4954 C CA . ALA A 1 621 ? 19.981 -19.715 -1.263 1.00 98.62 621 ALA A CA 1
ATOM 4955 C C . ALA A 1 621 ? 19.923 -20.143 -2.734 1.00 98.62 621 ALA A C 1
ATOM 4957 O O . ALA A 1 621 ? 18.972 -20.801 -3.162 1.00 98.62 621 ALA A O 1
ATOM 4958 N N . TYR A 1 622 ? 20.963 -19.833 -3.513 1.00 98.62 622 TYR A N 1
ATOM 4959 C CA . TYR A 1 622 ? 20.981 -20.131 -4.946 1.00 98.62 622 TYR A CA 1
ATOM 4960 C C . TYR A 1 622 ? 21.047 -21.635 -5.226 1.00 98.62 622 TYR A C 1
ATOM 4962 O O . TYR A 1 622 ? 20.377 -22.108 -6.146 1.00 98.62 622 TYR A O 1
ATOM 4970 N N . TRP A 1 623 ? 21.777 -22.417 -4.421 1.00 98.44 623 TRP A N 1
ATOM 4971 C CA . TRP A 1 623 ? 21.780 -23.876 -4.551 1.00 98.44 623 TRP A CA 1
ATOM 4972 C C . TRP A 1 623 ? 20.402 -24.486 -4.296 1.00 98.44 623 TRP A C 1
ATOM 4974 O O . TRP A 1 623 ? 19.979 -25.337 -5.077 1.00 98.44 623 TRP A O 1
ATOM 4984 N N . SER A 1 624 ? 19.689 -24.037 -3.261 1.00 98.69 624 SER A N 1
ATOM 4985 C CA . SER A 1 624 ? 18.337 -24.511 -2.948 1.00 98.69 624 SER A CA 1
ATOM 4986 C C . SER A 1 624 ? 17.335 -24.110 -4.037 1.00 98.69 624 SER A C 1
ATOM 4988 O O . SER A 1 624 ? 16.676 -24.959 -4.641 1.00 98.69 624 SER A O 1
ATOM 4990 N N . VAL A 1 625 ? 17.279 -22.824 -4.386 1.00 98.81 625 VAL A N 1
ATOM 4991 C CA . VAL A 1 625 ? 16.329 -22.304 -5.380 1.00 98.81 625 VAL A CA 1
ATOM 4992 C C . VAL A 1 625 ? 16.546 -22.951 -6.749 1.00 98.81 625 VAL A C 1
ATOM 4994 O O . VAL A 1 625 ? 15.588 -23.433 -7.360 1.00 98.81 625 VAL A O 1
ATOM 4997 N N . PHE A 1 626 ? 17.791 -23.060 -7.223 1.00 98.69 626 PHE A N 1
ATOM 4998 C CA . PHE A 1 626 ? 18.086 -23.667 -8.528 1.00 98.69 626 PHE A CA 1
ATOM 4999 C C . PHE A 1 626 ? 18.004 -25.206 -8.483 1.00 98.69 626 PHE A C 1
ATOM 5001 O O . PHE A 1 626 ? 18.023 -25.869 -9.521 1.00 98.69 626 PHE A O 1
ATOM 5008 N N . ALA A 1 627 ? 17.896 -25.808 -7.296 1.00 98.50 627 ALA A N 1
ATOM 5009 C CA . ALA A 1 627 ? 17.573 -27.221 -7.131 1.00 98.50 627 ALA A CA 1
ATOM 5010 C C . ALA A 1 627 ? 16.079 -27.533 -7.243 1.00 98.50 627 ALA A C 1
ATOM 5012 O O . ALA A 1 627 ? 15.735 -28.696 -7.449 1.00 98.50 627 ALA A O 1
ATOM 5013 N N . GLY A 1 628 ? 15.221 -26.513 -7.207 1.00 97.94 628 GLY A N 1
ATOM 5014 C CA . GLY A 1 628 ? 13.778 -26.655 -7.381 1.00 97.94 628 GLY A CA 1
ATOM 5015 C C . GLY A 1 628 ? 12.952 -26.043 -6.256 1.00 97.94 628 GLY A C 1
ATOM 5016 O O . GLY A 1 628 ? 11.729 -26.124 -6.331 1.00 97.94 628 GLY A O 1
ATOM 5017 N N . SER A 1 629 ? 13.579 -25.421 -5.250 1.00 98.62 629 SER A N 1
ATOM 5018 C CA . SER A 1 629 ? 12.829 -24.779 -4.171 1.00 98.62 629 SER A CA 1
ATOM 5019 C C . SER A 1 629 ? 11.953 -23.642 -4.685 1.00 98.62 629 SER A C 1
ATOM 5021 O O . SER A 1 629 ? 12.373 -22.894 -5.574 1.00 98.62 629 SER A O 1
ATOM 5023 N N . PHE A 1 630 ? 10.749 -23.487 -4.130 1.00 98.44 630 PHE A N 1
ATOM 5024 C CA . PHE A 1 630 ? 9.835 -22.395 -4.504 1.00 98.44 630 PHE A CA 1
ATOM 5025 C C . PHE A 1 630 ? 10.228 -21.037 -3.906 1.00 98.44 630 PHE A C 1
ATOM 5027 O O . PHE A 1 630 ? 9.724 -20.005 -4.341 1.00 98.44 630 PHE A O 1
ATOM 5034 N N . GLY A 1 631 ? 11.137 -21.042 -2.939 1.00 98.38 631 GLY A N 1
ATOM 5035 C CA . GLY A 1 631 ? 11.667 -19.870 -2.264 1.00 98.38 631 GLY A CA 1
ATOM 5036 C C . GLY A 1 631 ? 12.861 -20.244 -1.392 1.00 98.38 631 GLY A C 1
ATOM 5037 O O . GLY A 1 631 ? 13.488 -21.290 -1.606 1.00 98.38 631 GLY A O 1
ATOM 5038 N N . HIS A 1 632 ? 13.189 -19.379 -0.440 1.00 98.69 632 HIS A N 1
ATOM 5039 C CA . HIS A 1 632 ? 14.256 -19.577 0.530 1.00 98.69 632 HIS A CA 1
ATOM 5040 C C . HIS A 1 632 ? 14.010 -18.760 1.801 1.00 98.69 632 HIS A C 1
ATOM 5042 O O . HIS A 1 632 ? 13.514 -17.634 1.722 1.00 98.69 632 HIS A O 1
ATOM 5048 N N . THR A 1 633 ? 14.434 -19.286 2.946 1.00 98.75 633 THR A N 1
ATOM 5049 C CA . THR A 1 633 ? 14.489 -18.532 4.201 1.00 98.75 633 THR A CA 1
ATOM 5050 C C . THR A 1 633 ? 15.929 -18.215 4.569 1.00 98.75 633 THR A C 1
ATOM 5052 O O . THR A 1 633 ? 16.789 -19.088 4.588 1.00 98.75 633 THR A O 1
ATOM 5055 N N . TYR A 1 634 ? 16.176 -16.953 4.890 1.00 98.75 634 TYR A N 1
ATOM 5056 C CA . TYR A 1 634 ? 17.400 -16.450 5.490 1.00 98.75 634 TYR A CA 1
ATOM 5057 C C . TYR A 1 634 ? 17.322 -16.495 7.017 1.00 98.75 634 TYR A C 1
ATOM 5059 O O . TYR A 1 634 ? 16.258 -16.309 7.594 1.00 98.75 634 TYR A O 1
ATOM 5067 N N . GLY A 1 635 ? 18.470 -16.611 7.683 1.00 98.25 635 GLY A N 1
ATOM 5068 C CA . GLY A 1 635 ? 18.559 -16.228 9.087 1.00 98.25 635 GLY A CA 1
ATOM 5069 C C . GLY A 1 635 ? 19.954 -15.758 9.476 1.00 98.25 635 GLY A C 1
ATOM 5070 O O . GLY A 1 635 ? 20.926 -15.925 8.736 1.00 98.25 635 GLY A O 1
ATOM 5071 N N . HIS A 1 636 ? 20.040 -15.160 10.659 1.00 98.19 636 HIS A N 1
ATOM 5072 C CA . HIS A 1 636 ? 21.259 -14.574 11.212 1.00 98.19 636 HIS A CA 1
ATOM 5073 C C . HIS A 1 636 ? 21.429 -15.004 12.668 1.00 98.19 636 HIS A C 1
ATOM 5075 O O . HIS A 1 636 ? 20.458 -14.946 13.424 1.00 98.19 636 HIS A O 1
ATOM 5081 N N . GLY A 1 637 ? 22.655 -15.345 13.083 1.00 95.56 637 GLY A N 1
ATOM 5082 C CA . GLY A 1 637 ? 23.002 -15.825 14.429 1.00 95.56 637 GLY A CA 1
ATOM 5083 C C . GLY A 1 637 ? 22.455 -14.945 15.556 1.00 95.56 637 GLY A C 1
ATOM 5084 O O . GLY A 1 637 ? 21.949 -15.451 16.549 1.00 95.56 637 GLY A O 1
ATOM 5085 N N . SER A 1 638 ? 22.462 -13.626 15.366 1.00 95.69 638 SER A N 1
ATOM 5086 C CA . SER A 1 638 ? 21.888 -12.661 16.317 1.00 95.69 638 SER A CA 1
ATOM 5087 C C . SER A 1 638 ? 20.377 -12.419 16.194 1.00 95.69 638 SER A C 1
ATOM 5089 O O . SER A 1 638 ? 19.745 -12.098 17.198 1.00 95.69 638 SER A O 1
ATOM 5091 N N . ILE A 1 639 ? 19.786 -12.529 14.996 1.00 97.69 639 ILE A N 1
ATOM 5092 C CA . ILE A 1 639 ? 18.376 -12.150 14.762 1.00 97.69 639 ILE A CA 1
ATOM 5093 C C . ILE A 1 639 ? 17.435 -13.254 15.237 1.00 97.69 639 ILE A C 1
ATOM 5095 O O . ILE A 1 639 ? 16.482 -12.955 15.952 1.00 97.69 639 ILE A O 1
ATOM 5099 N N . TRP A 1 640 ? 17.733 -14.524 14.933 1.00 95.75 640 TRP A N 1
ATOM 5100 C CA . TRP A 1 640 ? 16.830 -15.638 15.265 1.00 95.75 640 TRP A CA 1
ATOM 5101 C C . TRP A 1 640 ? 16.483 -15.684 16.761 1.00 95.75 640 TRP A C 1
ATOM 5103 O O . TRP A 1 640 ? 15.365 -16.020 17.146 1.00 95.75 640 TRP A O 1
ATOM 5113 N N . GLN A 1 641 ? 17.440 -15.282 17.599 1.00 93.62 641 GLN A N 1
ATOM 5114 C CA . GLN A 1 641 ? 17.338 -15.254 19.054 1.00 93.62 641 GLN A CA 1
ATOM 5115 C C . GLN A 1 641 ? 17.146 -13.852 19.650 1.00 93.62 641 GLN A C 1
ATOM 5117 O O . GLN A 1 641 ? 17.122 -13.721 20.873 1.00 93.62 641 GLN A O 1
ATOM 5122 N N . MET A 1 642 ? 17.042 -12.795 18.843 1.00 94.81 642 MET A N 1
ATOM 5123 C CA . MET A 1 642 ? 16.933 -11.406 19.317 1.00 94.81 642 MET A CA 1
ATOM 5124 C C . MET A 1 642 ? 18.046 -11.011 20.308 1.00 94.81 642 MET A C 1
ATOM 5126 O O . MET A 1 642 ? 17.796 -10.549 21.425 1.00 94.81 642 MET A O 1
ATOM 5130 N N . CYS A 1 643 ? 19.301 -11.234 19.910 1.00 92.06 643 CYS A N 1
ATOM 5131 C CA . CYS A 1 643 ? 20.490 -10.898 20.691 1.00 92.06 643 CYS A CA 1
ATOM 5132 C C . CYS A 1 643 ? 20.557 -9.407 21.046 1.00 92.06 643 CYS A C 1
ATOM 5134 O O . CYS A 1 643 ? 20.504 -8.538 20.182 1.00 92.06 643 CYS A O 1
ATOM 5136 N N . ALA A 1 644 ? 20.758 -9.101 22.321 1.00 89.94 644 ALA A N 1
ATOM 5137 C CA . ALA A 1 644 ? 20.972 -7.745 22.826 1.00 89.94 644 ALA A CA 1
ATOM 5138 C C . ALA A 1 644 ? 21.946 -7.806 24.017 1.00 89.94 644 ALA A C 1
ATOM 5140 O O . ALA A 1 644 ? 22.225 -8.912 24.493 1.00 89.94 644 ALA A O 1
ATOM 5141 N N . PRO A 1 645 ? 22.478 -6.679 24.524 1.00 86.19 645 PRO A N 1
ATOM 5142 C CA . PRO A 1 645 ? 23.325 -6.688 25.717 1.00 86.19 645 PRO A CA 1
ATOM 5143 C C . PRO A 1 645 ? 22.684 -7.491 26.864 1.00 86.19 645 PRO A C 1
ATOM 5145 O O . PRO A 1 645 ? 21.504 -7.326 27.162 1.00 86.19 645 PRO A O 1
ATOM 5148 N N . GLY A 1 646 ? 23.439 -8.425 27.453 1.00 84.00 646 GLY A N 1
ATOM 5149 C CA . GLY A 1 646 ? 22.934 -9.368 28.467 1.00 84.00 646 GLY A CA 1
ATOM 5150 C C . GLY A 1 646 ? 22.180 -10.599 27.928 1.00 84.00 646 GLY A C 1
ATOM 5151 O O . GLY A 1 646 ? 21.824 -11.477 28.706 1.00 84.00 646 GLY A O 1
ATOM 5152 N N . ARG A 1 647 ? 21.964 -10.700 26.608 1.00 82.88 647 ARG A N 1
ATOM 5153 C CA . ARG A 1 647 ? 21.253 -11.792 25.907 1.00 82.88 647 ARG A CA 1
ATOM 5154 C C . ARG A 1 647 ? 22.049 -12.346 24.705 1.00 82.88 647 ARG A C 1
ATOM 5156 O O . ARG A 1 647 ? 21.459 -12.803 23.728 1.00 82.88 647 ARG A O 1
ATOM 5163 N N . MET A 1 648 ? 23.380 -12.266 24.746 1.00 74.12 648 MET A N 1
ATOM 5164 C CA . MET A 1 648 ? 24.280 -12.679 23.656 1.00 74.12 648 MET A CA 1
ATOM 5165 C C . MET A 1 648 ? 24.714 -14.143 23.829 1.00 74.12 648 MET A C 1
ATOM 5167 O O . MET A 1 648 ? 25.635 -14.415 24.599 1.00 74.12 648 MET A O 1
ATOM 5171 N N . ALA A 1 649 ? 24.060 -15.099 23.159 1.00 69.69 649 ALA A N 1
ATOM 5172 C CA . ALA A 1 649 ? 24.487 -16.502 23.199 1.00 69.69 649 ALA A CA 1
ATOM 5173 C C . ALA A 1 649 ? 25.567 -16.753 22.139 1.00 69.69 649 ALA A C 1
ATOM 5175 O O . ALA A 1 649 ? 25.235 -16.880 20.969 1.00 69.69 649 ALA A O 1
ATOM 5176 N N . ASP A 1 650 ? 26.843 -16.757 22.539 1.00 79.94 650 ASP A N 1
ATOM 5177 C CA . ASP A 1 650 ? 28.039 -16.889 21.674 1.00 79.94 650 ASP A CA 1
ATOM 5178 C C . ASP A 1 650 ? 28.135 -15.874 20.509 1.00 79.94 650 ASP A C 1
ATOM 5180 O O . ASP A 1 650 ? 29.127 -15.848 19.793 1.00 79.94 650 ASP A O 1
ATOM 5184 N N . GLU A 1 651 ? 27.160 -14.983 20.323 1.00 85.38 651 GLU A N 1
ATOM 5185 C CA . GLU A 1 651 ? 27.149 -13.956 19.282 1.00 85.38 651 GLU A CA 1
ATOM 5186 C C . GLU A 1 651 ? 27.866 -12.667 19.695 1.00 85.38 651 GLU A C 1
ATOM 5188 O O . GLU A 1 651 ? 27.948 -12.308 20.869 1.00 85.38 651 GLU A O 1
ATOM 5193 N N . ASN A 1 652 ? 28.376 -11.946 18.695 1.00 83.50 652 ASN A N 1
ATOM 5194 C CA . ASN A 1 652 ? 29.187 -10.737 18.867 1.00 83.50 652 ASN A CA 1
ATOM 5195 C C . ASN A 1 652 ? 28.533 -9.451 18.331 1.00 83.50 652 ASN A C 1
ATOM 5197 O O . ASN A 1 652 ? 29.146 -8.389 18.417 1.00 83.50 652 ASN A O 1
ATOM 5201 N N . VAL A 1 653 ? 27.316 -9.531 17.788 1.00 89.94 653 VAL A N 1
ATOM 5202 C CA . VAL A 1 653 ? 26.545 -8.379 17.293 1.00 89.94 653 VAL A CA 1
ATOM 5203 C C . VAL A 1 653 ? 25.102 -8.459 17.778 1.00 89.94 653 VAL A C 1
ATOM 5205 O O . VAL A 1 653 ? 24.573 -9.549 18.008 1.00 89.94 653 VAL A O 1
ATOM 5208 N N . THR A 1 654 ? 24.461 -7.308 17.958 1.00 90.69 654 THR A N 1
ATOM 5209 C CA . THR A 1 654 ? 23.056 -7.235 18.382 1.00 90.69 654 THR A CA 1
ATOM 5210 C C . THR A 1 654 ? 22.122 -7.546 17.212 1.00 90.69 654 THR A C 1
ATOM 5212 O O . THR A 1 654 ? 22.524 -7.493 16.049 1.00 90.69 654 THR A O 1
ATOM 5215 N N . TRP A 1 655 ? 20.862 -7.870 17.501 1.00 94.00 655 TRP A N 1
ATOM 5216 C CA . TRP A 1 655 ? 19.857 -8.115 16.469 1.00 94.00 655 TRP A CA 1
ATOM 5217 C C . TRP A 1 655 ? 19.572 -6.852 15.646 1.00 94.00 655 TRP A C 1
ATOM 5219 O O . TRP A 1 655 ? 19.413 -6.955 14.434 1.00 94.00 655 TRP A O 1
ATOM 5229 N N . TYR A 1 656 ? 19.562 -5.674 16.282 1.00 88.69 656 TYR A N 1
ATOM 5230 C CA . TYR A 1 656 ? 19.289 -4.402 15.610 1.00 88.69 656 TYR A CA 1
ATOM 5231 C C . TYR A 1 656 ? 20.469 -3.922 14.754 1.00 88.69 656 TYR A C 1
ATOM 5233 O O . TYR A 1 656 ? 20.239 -3.339 13.698 1.00 88.69 656 TYR A O 1
ATOM 5241 N N . ASP A 1 657 ? 21.715 -4.238 15.124 1.00 84.31 657 ASP A N 1
ATOM 5242 C CA . ASP A 1 657 ? 22.874 -4.012 14.245 1.00 84.31 657 ASP A CA 1
ATOM 5243 C C . ASP A 1 657 ? 22.873 -4.999 13.065 1.00 84.31 657 ASP A C 1
ATOM 5245 O O . ASP A 1 657 ? 23.171 -4.635 11.925 1.00 84.31 657 ASP A O 1
ATOM 5249 N N . ALA A 1 658 ? 22.480 -6.252 13.322 1.00 91.12 658 ALA A N 1
ATOM 5250 C CA . ALA A 1 658 ? 22.409 -7.312 12.319 1.00 91.12 658 ALA A CA 1
ATOM 5251 C C . ALA A 1 658 ? 21.325 -7.093 11.248 1.00 91.12 658 ALA A C 1
ATOM 5253 O O . ALA A 1 658 ? 21.368 -7.746 10.205 1.00 91.12 658 ALA A O 1
ATOM 5254 N N . LEU A 1 659 ? 20.386 -6.158 11.439 1.00 87.06 659 LEU A N 1
ATOM 5255 C CA . LEU A 1 659 ? 19.418 -5.789 10.396 1.00 87.06 659 LEU A CA 1
ATOM 5256 C C . LEU A 1 659 ? 20.102 -5.275 9.123 1.00 87.06 659 LEU A C 1
ATOM 5258 O O . LEU A 1 659 ? 19.547 -5.421 8.036 1.00 87.06 659 LEU A O 1
ATOM 5262 N N . ASN A 1 660 ? 21.313 -4.726 9.250 1.00 84.06 660 ASN A N 1
ATOM 5263 C CA . ASN A 1 660 ? 22.126 -4.241 8.135 1.00 84.06 660 ASN A CA 1
ATOM 5264 C C . ASN A 1 660 ? 23.206 -5.247 7.696 1.00 84.06 660 ASN A C 1
ATOM 5266 O O . ASN A 1 660 ? 24.147 -4.876 6.992 1.00 84.06 660 ASN A O 1
ATOM 5270 N N . ALA A 1 661 ? 23.104 -6.510 8.126 1.00 90.12 661 ALA A N 1
ATOM 5271 C CA . ALA A 1 661 ? 24.041 -7.553 7.730 1.00 90.12 661 ALA A CA 1
ATOM 5272 C C . ALA A 1 661 ? 24.051 -7.732 6.205 1.00 90.12 661 ALA A C 1
ATOM 5274 O O . ALA A 1 661 ? 23.021 -7.666 5.526 1.00 90.12 661 ALA A O 1
ATOM 5275 N N . GLN A 1 662 ? 25.246 -7.944 5.656 1.00 92.94 662 GLN A N 1
ATOM 5276 C CA . GLN A 1 662 ? 25.454 -7.923 4.214 1.00 92.94 662 GLN A CA 1
ATOM 5277 C C . GLN A 1 662 ? 24.692 -9.056 3.516 1.00 92.94 662 GLN A C 1
ATOM 5279 O O . GLN A 1 662 ? 24.091 -8.820 2.467 1.00 92.94 662 GLN A O 1
ATOM 5284 N N . GLY A 1 663 ? 24.714 -10.273 4.067 1.00 93.88 663 GLY A N 1
ATOM 5285 C CA . GLY A 1 663 ? 23.997 -11.408 3.488 1.00 93.88 663 GLY A CA 1
ATOM 5286 C C . GLY A 1 663 ? 22.486 -11.199 3.524 1.00 93.88 663 GLY A C 1
ATOM 5287 O O . GLY A 1 663 ? 21.834 -11.446 2.510 1.00 93.88 663 GLY A O 1
ATOM 5288 N N . ARG A 1 664 ? 21.947 -10.645 4.619 1.00 96.25 664 ARG A N 1
ATOM 5289 C CA . ARG A 1 664 ? 20.526 -10.267 4.735 1.00 96.25 664 ARG A CA 1
ATOM 5290 C C . ARG A 1 664 ? 20.068 -9.356 3.595 1.00 96.25 664 ARG A C 1
ATOM 5292 O O . ARG A 1 664 ? 19.146 -9.710 2.863 1.00 96.25 664 ARG A O 1
ATOM 5299 N N . ILE A 1 665 ? 20.762 -8.234 3.381 1.00 90.38 665 ILE A N 1
ATOM 5300 C CA . ILE A 1 665 ? 20.425 -7.250 2.333 1.00 90.38 665 ILE A CA 1
ATOM 5301 C C . ILE A 1 665 ? 20.507 -7.872 0.927 1.00 90.38 665 ILE A C 1
ATOM 5303 O O . ILE A 1 665 ? 19.787 -7.468 0.013 1.00 90.38 665 ILE A O 1
ATOM 5307 N N . GLN A 1 666 ? 21.368 -8.874 0.735 1.00 96.00 666 GLN A N 1
ATOM 5308 C CA . GLN A 1 666 ? 21.558 -9.546 -0.552 1.00 96.00 666 GLN A CA 1
ATOM 5309 C C . GLN A 1 666 ? 20.438 -10.523 -0.920 1.00 96.00 666 GLN A C 1
ATOM 5311 O O . GLN A 1 666 ? 20.293 -10.873 -2.093 1.00 96.00 666 GLN A O 1
ATOM 5316 N N . MET A 1 667 ? 19.621 -10.959 0.041 1.00 98.00 667 MET A N 1
ATOM 5317 C CA . MET A 1 667 ? 18.558 -11.940 -0.194 1.00 98.00 667 MET A CA 1
ATOM 5318 C C . MET A 1 667 ? 17.499 -11.448 -1.185 1.00 98.00 667 MET A C 1
ATOM 5320 O O . MET A 1 667 ? 16.988 -12.229 -1.990 1.00 98.00 667 MET A O 1
ATOM 5324 N N . LYS A 1 668 ? 17.243 -10.137 -1.246 1.00 93.06 668 LYS A N 1
ATOM 5325 C CA . LYS A 1 668 ? 16.336 -9.556 -2.249 1.00 93.06 668 LYS A CA 1
ATOM 5326 C C . LYS A 1 668 ? 16.751 -9.878 -3.689 1.00 93.06 668 LYS A C 1
ATOM 5328 O O . LYS A 1 668 ? 15.899 -10.016 -4.565 1.00 93.06 668 LYS A O 1
ATOM 5333 N N . TYR A 1 669 ? 18.050 -10.057 -3.945 1.00 96.81 669 TYR A N 1
ATOM 5334 C CA . TYR A 1 669 ? 18.572 -10.287 -5.289 1.00 96.81 669 TYR A CA 1
ATOM 5335 C C . TYR A 1 669 ? 18.249 -11.680 -5.834 1.00 96.81 669 TYR A C 1
ATOM 5337 O O . TYR A 1 669 ? 18.088 -11.805 -7.049 1.00 96.81 669 TYR A O 1
ATOM 5345 N N . VAL A 1 670 ? 18.099 -12.713 -4.989 1.00 97.94 670 VAL A N 1
ATOM 5346 C CA . VAL A 1 670 ? 17.639 -14.027 -5.483 1.00 97.94 670 VAL A CA 1
ATOM 5347 C C . VAL A 1 670 ? 16.172 -13.960 -5.900 1.00 97.94 670 VAL A C 1
ATOM 5349 O O . VAL A 1 670 ? 15.817 -14.452 -6.970 1.00 97.94 670 VAL A O 1
ATOM 5352 N N . ARG A 1 671 ? 15.336 -13.273 -5.112 1.00 95.38 671 ARG A N 1
ATOM 5353 C CA . ARG A 1 671 ? 13.921 -13.067 -5.426 1.00 95.38 671 ARG A CA 1
ATOM 5354 C C . ARG A 1 671 ? 13.751 -12.280 -6.724 1.00 95.38 671 ARG A C 1
ATOM 5356 O O . ARG A 1 671 ? 13.104 -12.777 -7.639 1.00 95.38 671 ARG A O 1
ATOM 5363 N N . ARG A 1 672 ? 14.410 -11.120 -6.852 1.00 90.25 672 ARG A N 1
ATOM 5364 C CA . ARG A 1 672 ? 14.358 -10.285 -8.070 1.00 90.25 672 ARG A CA 1
ATOM 5365 C C . ARG A 1 672 ? 14.763 -11.050 -9.320 1.00 90.25 672 ARG A C 1
ATOM 5367 O O . ARG A 1 672 ? 14.090 -10.964 -10.343 1.00 90.25 672 ARG A O 1
ATOM 5374 N N . LEU A 1 673 ? 15.857 -11.807 -9.247 1.00 97.12 673 LEU A N 1
ATOM 5375 C CA . LEU A 1 673 ? 16.307 -12.606 -10.380 1.00 97.12 673 LEU A CA 1
ATOM 5376 C C . LEU A 1 673 ? 15.223 -13.600 -10.809 1.00 97.12 673 LEU A C 1
ATOM 5378 O O . LEU A 1 673 ? 14.895 -13.682 -11.991 1.00 97.12 673 LEU A O 1
ATOM 5382 N N . ILE A 1 674 ? 14.667 -14.340 -9.853 1.00 97.06 674 ILE A N 1
ATOM 5383 C CA . ILE A 1 674 ? 13.695 -15.396 -10.125 1.00 97.06 674 ILE A CA 1
ATOM 5384 C C . ILE A 1 674 ? 12.358 -14.829 -10.614 1.00 97.06 674 ILE A C 1
ATOM 5386 O O . ILE A 1 674 ? 11.792 -15.371 -11.559 1.00 97.06 674 ILE A O 1
ATOM 5390 N N . GLU A 1 675 ? 11.885 -13.731 -10.026 1.00 91.75 675 GLU A N 1
ATOM 5391 C CA . GLU A 1 675 ? 10.651 -13.046 -10.430 1.00 91.75 675 GLU A CA 1
ATOM 5392 C C . GLU A 1 675 ? 10.796 -12.300 -11.768 1.00 91.75 675 GLU A C 1
ATOM 5394 O O . GLU A 1 675 ? 9.799 -12.058 -12.443 1.00 91.75 675 GLU A O 1
ATOM 5399 N N . SER A 1 676 ? 12.023 -12.001 -12.219 1.00 92.12 676 SER A N 1
ATOM 5400 C CA . SER A 1 676 ? 12.255 -11.347 -13.518 1.00 92.12 676 SER A CA 1
ATOM 5401 C C . SER A 1 676 ? 11.973 -12.239 -14.737 1.00 92.12 676 SER A C 1
ATOM 5403 O O . SER A 1 676 ? 12.057 -11.767 -15.873 1.00 92.12 676 SER A O 1
ATOM 5405 N N . ARG A 1 677 ? 11.668 -13.528 -14.542 1.00 93.75 677 ARG A N 1
ATOM 5406 C CA . ARG A 1 677 ? 11.364 -14.503 -15.605 1.00 93.75 677 ARG A CA 1
ATOM 5407 C C . ARG A 1 677 ? 10.111 -15.318 -15.251 1.00 93.75 677 ARG A C 1
ATOM 5409 O O . ARG A 1 677 ? 9.719 -15.339 -14.087 1.00 93.75 677 ARG A O 1
ATOM 5416 N N . PRO A 1 678 ? 9.467 -16.006 -16.219 1.00 92.88 678 PRO A N 1
ATOM 5417 C CA . PRO A 1 678 ? 8.281 -16.825 -15.956 1.00 92.88 678 PRO A CA 1
ATOM 5418 C C . PRO A 1 678 ? 8.480 -17.852 -14.827 1.00 92.88 678 PRO A C 1
ATOM 5420 O O . PRO A 1 678 ? 9.086 -18.904 -15.009 1.00 92.88 678 PRO A O 1
ATOM 5423 N N . PHE A 1 679 ? 7.939 -17.543 -13.648 1.00 91.81 679 PHE A N 1
ATOM 5424 C CA . PHE A 1 679 ? 8.223 -18.272 -12.411 1.00 91.81 679 PHE A CA 1
ATOM 5425 C C . PHE A 1 679 ? 7.668 -19.702 -12.391 1.00 91.81 679 PHE A C 1
ATOM 5427 O O . PHE A 1 679 ? 8.368 -20.644 -12.021 1.00 91.81 679 PHE A O 1
ATOM 5434 N N . LEU A 1 680 ? 6.405 -19.869 -12.796 1.00 94.31 680 LEU A N 1
ATOM 5435 C CA . LEU A 1 680 ? 5.650 -21.110 -12.585 1.00 94.31 680 LEU A CA 1
ATOM 5436 C C . LEU A 1 680 ? 6.049 -22.257 -13.524 1.00 94.31 680 LEU A C 1
ATOM 5438 O O . LEU A 1 680 ? 5.707 -23.404 -13.248 1.00 94.31 680 LEU A O 1
ATOM 5442 N N . GLU A 1 681 ? 6.772 -21.980 -14.610 1.00 94.81 681 GLU A N 1
ATOM 5443 C CA . GLU A 1 681 ? 7.276 -23.006 -15.539 1.00 94.81 681 GLU A CA 1
ATOM 5444 C C . GLU A 1 681 ? 8.715 -23.454 -15.236 1.00 94.81 681 GLU A C 1
ATOM 5446 O O . GLU A 1 681 ? 9.277 -24.287 -15.949 1.00 94.81 681 GLU A O 1
ATOM 5451 N N . ARG A 1 682 ? 9.327 -22.906 -14.182 1.00 97.94 682 ARG A N 1
ATOM 5452 C CA . ARG A 1 682 ? 10.723 -23.165 -13.839 1.00 97.94 682 ARG A CA 1
ATOM 5453 C C . ARG A 1 682 ? 10.952 -24.619 -13.414 1.00 97.94 682 ARG A C 1
ATOM 5455 O O . ARG A 1 682 ? 10.209 -25.187 -12.617 1.00 97.94 682 ARG A O 1
ATOM 5462 N N . VAL A 1 683 ? 12.050 -25.206 -13.879 1.00 98.38 683 VAL A N 1
ATOM 5463 C CA . VAL A 1 683 ? 12.509 -26.549 -13.504 1.00 98.38 683 VAL A CA 1
ATOM 5464 C C . VAL A 1 683 ? 14.012 -26.556 -13.190 1.00 98.38 683 VAL A C 1
ATOM 5466 O O . VAL A 1 683 ? 14.773 -25.779 -13.782 1.00 98.38 683 VAL A O 1
ATOM 5469 N N . PRO A 1 684 ? 14.489 -27.402 -12.261 1.00 98.19 684 PRO A N 1
ATOM 5470 C CA . PRO A 1 684 ? 15.916 -27.689 -12.140 1.00 98.19 684 PRO A CA 1
ATOM 5471 C C . PRO A 1 684 ? 16.393 -28.496 -13.358 1.00 98.19 684 PRO A C 1
ATOM 5473 O O . PRO A 1 684 ? 15.757 -29.479 -13.731 1.00 98.19 684 PRO A O 1
ATOM 5476 N N . ASP A 1 685 ? 17.519 -28.121 -13.973 1.00 97.69 685 ASP A N 1
ATOM 5477 C CA . ASP A 1 685 ? 18.061 -28.854 -15.130 1.00 97.69 685 ASP A CA 1
ATOM 5478 C C . ASP A 1 685 ? 19.592 -28.819 -15.165 1.00 97.69 685 ASP A C 1
ATOM 5480 O O . ASP A 1 685 ? 20.209 -27.946 -15.774 1.00 97.69 685 ASP A O 1
ATOM 5484 N N . GLN A 1 686 ? 20.222 -29.818 -14.545 1.00 96.00 686 GLN A N 1
ATOM 5485 C CA . GLN A 1 686 ? 21.683 -29.949 -14.546 1.00 96.00 686 GLN A CA 1
ATOM 5486 C C . GLN A 1 686 ? 22.257 -30.352 -15.912 1.00 96.00 686 GLN A C 1
ATOM 5488 O O . GLN A 1 686 ? 23.466 -30.248 -16.102 1.00 96.00 686 GLN A O 1
ATOM 5493 N N . SER A 1 687 ? 21.429 -30.756 -16.888 1.00 96.62 687 SER A N 1
ATOM 5494 C CA . SER A 1 687 ? 21.903 -31.058 -18.247 1.00 96.62 687 SER A CA 1
ATOM 5495 C C . SER A 1 687 ? 22.316 -29.807 -19.032 1.00 96.62 687 SER A C 1
ATOM 5497 O O . SER A 1 687 ? 22.850 -29.929 -20.136 1.00 96.62 687 SER A O 1
ATOM 5499 N N . LEU A 1 688 ? 22.098 -28.612 -18.471 1.00 97.25 688 LEU A N 1
ATOM 5500 C CA . LEU A 1 688 ? 22.585 -27.340 -19.001 1.00 97.25 688 LEU A CA 1
ATOM 5501 C C . LEU A 1 688 ? 24.109 -27.229 -19.006 1.00 97.25 688 LEU A C 1
ATOM 5503 O O . LEU A 1 688 ? 24.622 -26.447 -19.793 1.00 97.25 688 LEU A O 1
ATOM 5507 N N . VAL A 1 689 ? 24.839 -27.991 -18.187 1.00 96.19 689 VAL A N 1
ATOM 5508 C CA . VAL A 1 689 ? 26.308 -27.933 -18.134 1.00 96.19 689 VAL A CA 1
ATOM 5509 C C . VAL A 1 689 ? 26.937 -29.303 -18.370 1.00 96.19 689 VAL A C 1
ATOM 5511 O O . VAL A 1 689 ? 26.388 -30.325 -17.968 1.00 96.19 689 VAL A O 1
ATOM 5514 N N . THR A 1 690 ? 28.099 -29.340 -19.025 1.00 86.12 690 THR A N 1
ATOM 5515 C CA . THR A 1 690 ? 28.836 -30.594 -19.292 1.00 86.12 690 THR A CA 1
ATOM 5516 C C . THR A 1 690 ? 29.891 -30.916 -18.236 1.00 86.12 690 THR A C 1
ATOM 5518 O O . THR A 1 690 ? 30.304 -32.066 -18.121 1.00 86.12 690 THR A O 1
ATOM 5521 N N . ASN A 1 691 ? 30.331 -29.919 -17.462 1.00 81.44 691 ASN A N 1
ATOM 5522 C CA . ASN A 1 691 ? 31.397 -30.030 -16.466 1.00 81.44 691 ASN A CA 1
ATOM 5523 C C . ASN A 1 691 ? 30.907 -29.635 -15.062 1.00 81.44 691 ASN A C 1
ATOM 5525 O O . ASN A 1 691 ? 31.444 -28.723 -14.436 1.00 81.44 691 ASN A O 1
ATOM 5529 N N . ALA A 1 692 ? 29.866 -30.309 -14.566 1.00 73.50 692 ALA A N 1
ATOM 5530 C CA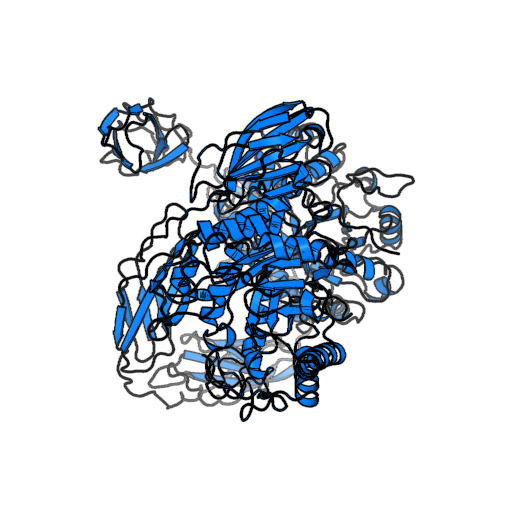 . ALA A 1 692 ? 29.360 -30.063 -13.218 1.00 73.50 692 ALA A CA 1
ATOM 5531 C C . ALA A 1 692 ? 30.449 -30.354 -12.168 1.00 73.50 692 ALA A C 1
ATOM 5533 O O . ALA A 1 692 ? 30.890 -31.492 -12.009 1.00 73.50 692 ALA A O 1
ATOM 5534 N N . LEU A 1 693 ? 30.886 -29.313 -11.458 1.00 83.94 693 LEU A N 1
ATOM 5535 C CA . LEU A 1 693 ? 31.845 -29.429 -10.361 1.00 83.94 693 LEU A CA 1
ATOM 5536 C C . LEU A 1 693 ? 31.149 -29.881 -9.063 1.00 83.94 693 LEU A C 1
ATOM 5538 O O . LEU A 1 693 ? 29.921 -29.839 -8.942 1.00 83.94 693 LEU A O 1
ATOM 5542 N N . THR A 1 694 ? 31.939 -30.305 -8.076 1.00 84.44 694 THR A N 1
ATOM 5543 C CA . THR A 1 694 ? 31.479 -30.753 -6.748 1.00 84.44 694 THR A CA 1
ATOM 5544 C C . THR A 1 694 ? 32.052 -29.878 -5.627 1.00 84.44 694 THR A C 1
ATOM 5546 O O . THR A 1 694 ? 32.919 -29.038 -5.859 1.00 84.44 694 THR A O 1
ATOM 5549 N N . GLY A 1 695 ? 31.597 -30.083 -4.387 1.00 88.38 695 GLY A N 1
ATOM 5550 C CA . GLY A 1 695 ? 32.063 -29.311 -3.229 1.00 88.38 695 GLY A CA 1
ATOM 5551 C C . GLY A 1 695 ? 31.647 -27.839 -3.305 1.00 88.38 695 GLY A C 1
ATOM 5552 O O . GLY A 1 695 ? 30.604 -27.515 -3.868 1.00 88.38 695 GLY A O 1
ATOM 5553 N N . GLY A 1 696 ? 32.465 -26.931 -2.766 1.00 87.00 696 GLY A N 1
ATOM 5554 C CA . GLY A 1 696 ? 32.163 -25.493 -2.770 1.00 87.00 696 GLY A CA 1
ATOM 5555 C C . GLY A 1 696 ? 32.153 -24.837 -4.156 1.00 87.00 696 GLY A C 1
ATOM 5556 O O . GLY A 1 696 ? 31.787 -23.671 -4.268 1.00 87.00 696 GLY A O 1
ATOM 5557 N N . ASP A 1 697 ? 32.604 -25.538 -5.198 1.00 91.44 697 ASP A N 1
ATOM 5558 C CA . ASP A 1 697 ? 32.573 -25.095 -6.600 1.00 91.44 697 ASP A CA 1
ATOM 5559 C C . ASP A 1 697 ? 31.355 -25.631 -7.364 1.00 91.44 697 ASP A C 1
ATOM 5561 O O . ASP A 1 697 ? 31.252 -25.429 -8.573 1.00 91.44 697 ASP A O 1
ATOM 5565 N N . HIS A 1 698 ? 30.429 -26.317 -6.683 1.00 94.44 698 HIS A N 1
ATOM 5566 C CA . HIS A 1 698 ? 29.272 -26.921 -7.330 1.00 94.44 698 HIS A CA 1
ATOM 5567 C C . HIS A 1 698 ? 28.439 -25.907 -8.122 1.00 94.44 698 HIS A C 1
ATOM 5569 O O . HIS A 1 698 ? 28.013 -24.870 -7.603 1.00 94.44 698 HIS A O 1
ATOM 5575 N N . ILE A 1 699 ? 28.178 -26.265 -9.379 1.00 96.00 699 ILE A N 1
ATOM 5576 C CA . ILE A 1 699 ? 27.388 -25.480 -10.323 1.00 96.00 699 ILE A CA 1
ATOM 5577 C C . ILE A 1 699 ? 25.945 -25.963 -10.272 1.00 96.00 699 ILE A C 1
ATOM 5579 O O . ILE A 1 699 ? 25.672 -27.155 -10.457 1.00 96.00 699 ILE A O 1
ATOM 5583 N N . ARG A 1 700 ? 25.014 -25.028 -10.081 1.00 96.62 700 ARG A N 1
ATOM 5584 C CA . ARG A 1 700 ? 23.583 -25.330 -10.052 1.00 96.62 700 ARG A CA 1
ATOM 5585 C C . ARG A 1 700 ? 22.850 -24.589 -11.157 1.00 96.62 700 ARG A C 1
ATOM 5587 O O . ARG A 1 700 ? 23.118 -23.418 -11.403 1.00 96.62 700 ARG A O 1
ATOM 5594 N N . CYS A 1 701 ? 21.928 -25.283 -11.814 1.00 98.12 701 CYS A N 1
ATOM 5595 C CA . CYS A 1 701 ? 21.256 -24.815 -13.016 1.00 98.12 701 CYS A CA 1
ATOM 5596 C C . CYS A 1 701 ? 19.736 -24.966 -12.900 1.00 98.12 701 CYS A C 1
ATOM 5598 O O . CYS A 1 701 ? 19.223 -25.990 -12.438 1.00 98.12 701 CYS A O 1
ATOM 5600 N N . THR A 1 702 ? 19.011 -23.971 -13.398 1.00 98.75 702 THR A N 1
ATOM 5601 C CA . THR A 1 702 ? 17.553 -23.993 -13.548 1.00 98.75 702 THR A CA 1
ATOM 5602 C C . THR A 1 702 ? 17.163 -23.331 -14.867 1.00 98.75 702 THR A C 1
ATOM 5604 O O . THR A 1 702 ? 17.924 -22.537 -15.415 1.00 98.75 702 THR A O 1
ATOM 5607 N N . ARG A 1 703 ? 15.992 -23.658 -15.410 1.00 98.69 703 ARG A N 1
ATOM 5608 C CA . ARG A 1 703 ? 15.458 -23.020 -16.620 1.00 98.69 703 ARG A CA 1
ATOM 5609 C C . ARG A 1 703 ? 13.941 -23.014 -16.632 1.00 98.69 703 ARG A C 1
ATOM 5611 O O . ARG A 1 703 ? 13.324 -23.837 -15.964 1.00 98.69 703 ARG A O 1
ATOM 5618 N N . GLY A 1 704 ? 13.366 -22.133 -17.436 1.00 98.25 704 GLY A N 1
ATOM 5619 C CA . GLY A 1 704 ? 12.008 -22.281 -17.947 1.00 98.25 704 GLY A CA 1
ATOM 5620 C C . GLY A 1 704 ? 12.018 -22.825 -19.375 1.00 98.25 704 GLY A C 1
ATOM 5621 O O . GLY A 1 704 ? 12.932 -23.548 -19.797 1.00 98.25 704 GLY A O 1
ATOM 5622 N N . THR A 1 705 ? 11.004 -22.435 -20.138 1.00 97.75 705 THR A N 1
ATOM 5623 C CA . THR A 1 705 ? 10.869 -22.741 -21.564 1.00 97.75 705 THR A CA 1
ATOM 5624 C C . THR A 1 705 ? 11.749 -21.823 -22.412 1.00 97.75 705 THR A C 1
ATOM 5626 O O . THR A 1 705 ? 12.286 -22.237 -23.442 1.00 97.75 705 THR A O 1
ATOM 5629 N N . SER A 1 706 ? 11.910 -20.565 -22.000 1.00 97.94 706 SER A N 1
ATOM 5630 C CA . SER A 1 706 ? 12.562 -19.519 -22.803 1.00 97.94 706 SER A CA 1
ATOM 5631 C C . SER A 1 706 ? 13.706 -18.799 -22.091 1.00 97.94 706 SER A C 1
ATOM 5633 O O . SER A 1 706 ? 14.111 -17.726 -22.528 1.00 97.94 706 SER A O 1
ATOM 5635 N N . TYR A 1 707 ? 14.174 -19.325 -20.964 1.00 98.75 707 TYR A N 1
ATOM 5636 C CA . TYR A 1 707 ? 15.291 -18.754 -20.220 1.00 98.75 707 TYR A CA 1
ATOM 5637 C C . TYR A 1 707 ? 16.018 -19.841 -19.426 1.00 98.75 707 TYR A C 1
ATOM 5639 O O . TYR A 1 707 ? 15.397 -20.827 -19.028 1.00 98.75 707 TYR A O 1
ATOM 5647 N N . ALA A 1 708 ? 17.310 -19.665 -19.170 1.00 98.81 708 ALA A N 1
ATOM 5648 C CA . ALA A 1 708 ? 18.119 -20.523 -18.310 1.00 98.81 708 ALA A CA 1
ATOM 5649 C C . ALA A 1 708 ? 18.987 -19.679 -17.370 1.00 98.81 708 ALA A C 1
ATOM 5651 O O . ALA A 1 708 ? 19.423 -18.588 -17.725 1.00 98.81 708 ALA A O 1
ATOM 5652 N N . MET A 1 709 ? 19.245 -20.198 -16.172 1.00 98.81 709 MET A N 1
ATOM 5653 C CA . MET A 1 709 ? 20.073 -19.570 -15.147 1.00 98.81 709 MET A CA 1
ATOM 5654 C C . MET A 1 709 ? 21.062 -20.590 -14.579 1.00 98.81 709 MET A C 1
ATOM 5656 O O . MET A 1 709 ? 20.673 -21.701 -14.208 1.00 98.81 709 MET A O 1
ATOM 5660 N N . ILE A 1 710 ? 22.337 -20.213 -14.493 1.00 98.62 710 ILE A N 1
ATOM 5661 C CA . ILE A 1 710 ? 23.423 -21.073 -14.011 1.00 98.62 710 ILE A CA 1
ATOM 5662 C C . ILE A 1 710 ? 24.228 -20.328 -12.946 1.00 98.62 710 ILE A C 1
ATOM 5664 O O . ILE A 1 710 ? 24.890 -19.343 -13.259 1.00 98.62 710 ILE A O 1
ATOM 5668 N N . TYR A 1 711 ? 24.177 -20.803 -11.700 1.00 98.12 711 TYR A N 1
ATOM 5669 C CA . TYR A 1 711 ? 24.936 -20.270 -10.568 1.00 98.12 711 TYR A CA 1
ATOM 5670 C C . TYR A 1 711 ? 26.294 -20.971 -10.457 1.00 98.12 711 TYR A C 1
ATOM 5672 O O . TYR A 1 711 ? 26.350 -22.197 -10.306 1.00 98.12 711 TYR A O 1
ATOM 5680 N N . ALA A 1 712 ? 27.382 -20.202 -10.533 1.00 95.50 712 ALA A N 1
ATOM 5681 C CA . ALA A 1 712 ? 28.754 -20.704 -10.513 1.00 95.50 712 ALA A CA 1
ATOM 5682 C C . ALA A 1 712 ? 29.756 -19.639 -10.029 1.00 95.50 712 ALA A C 1
ATOM 5684 O O . ALA A 1 712 ? 29.471 -18.445 -10.032 1.00 95.50 712 ALA A O 1
ATOM 5685 N N . ARG A 1 713 ? 30.970 -20.070 -9.662 1.00 93.62 713 ARG A N 1
ATOM 5686 C CA . ARG A 1 713 ? 32.104 -19.182 -9.314 1.00 93.62 713 ARG A CA 1
ATOM 5687 C C . ARG A 1 713 ? 33.411 -19.521 -10.040 1.00 93.62 713 ARG A C 1
ATOM 5689 O O . ARG A 1 713 ? 34.484 -19.045 -9.672 1.00 93.62 713 ARG A O 1
ATOM 5696 N N . THR A 1 714 ? 33.327 -20.391 -11.040 1.00 93.19 714 THR A N 1
ATOM 5697 C CA . THR A 1 714 ? 34.433 -20.889 -11.869 1.00 93.19 714 THR A CA 1
ATOM 5698 C C . THR A 1 714 ? 33.958 -21.029 -13.317 1.00 93.19 714 THR A C 1
ATOM 5700 O O . THR A 1 714 ? 32.750 -21.031 -13.550 1.00 93.19 714 THR A O 1
ATOM 5703 N N . PRO A 1 715 ? 34.863 -21.111 -14.310 1.00 94.94 715 PRO A N 1
ATOM 5704 C CA . PRO A 1 715 ? 34.479 -21.285 -15.711 1.00 94.94 715 PRO A CA 1
ATOM 5705 C C . PRO A 1 715 ? 33.738 -22.603 -15.978 1.00 94.94 715 PRO A C 1
ATOM 5707 O O . PRO A 1 715 ? 34.092 -23.652 -15.434 1.00 94.94 715 PRO A O 1
ATOM 5710 N N . PHE A 1 716 ? 32.746 -22.569 -16.869 1.00 95.88 716 PHE A N 1
ATOM 5711 C CA . PHE A 1 716 ? 31.945 -23.743 -17.231 1.00 95.88 716 PHE A CA 1
ATOM 5712 C C . PHE A 1 716 ? 31.498 -23.739 -18.689 1.00 95.88 716 PHE A C 1
ATOM 5714 O O . PHE A 1 716 ? 31.554 -22.720 -19.375 1.00 95.88 716 PHE A O 1
ATOM 5721 N N . THR A 1 717 ? 31.070 -24.904 -19.174 1.00 97.44 717 THR A N 1
ATOM 5722 C CA . THR A 1 717 ? 30.545 -25.075 -20.533 1.00 97.44 717 THR A CA 1
ATOM 5723 C C . THR A 1 717 ? 29.060 -25.393 -20.491 1.00 97.44 717 THR A C 1
ATOM 5725 O O . THR A 1 717 ? 28.639 -26.343 -19.832 1.00 97.44 717 THR A O 1
ATOM 5728 N N . VAL A 1 718 ? 28.281 -24.595 -21.219 1.00 98.00 718 VAL A N 1
ATOM 5729 C CA . VAL A 1 718 ? 26.831 -24.722 -21.353 1.00 98.00 718 VAL A CA 1
ATOM 5730 C C . VAL A 1 718 ? 26.481 -25.555 -22.583 1.00 98.00 718 VAL A C 1
ATOM 5732 O O . VAL A 1 718 ? 27.028 -25.331 -23.663 1.00 98.00 718 VAL A O 1
ATOM 5735 N N . ASN A 1 719 ? 25.533 -26.478 -22.429 1.00 97.75 719 ASN A N 1
ATOM 5736 C CA . ASN A 1 719 ? 24.812 -27.124 -23.521 1.00 97.75 719 ASN A CA 1
ATOM 5737 C C . ASN A 1 719 ? 23.718 -26.176 -24.028 1.00 97.75 719 ASN A C 1
ATOM 5739 O O . ASN A 1 719 ? 22.674 -26.022 -23.391 1.00 97.75 719 ASN A O 1
ATOM 5743 N N . MET A 1 720 ? 23.964 -25.534 -25.169 1.00 97.44 720 MET A N 1
ATOM 5744 C CA . MET A 1 720 ? 23.018 -24.621 -25.811 1.00 97.44 720 MET A CA 1
ATOM 5745 C C . MET A 1 720 ? 21.863 -25.413 -26.456 1.00 97.44 720 MET A C 1
ATOM 5747 O O . MET A 1 720 ? 21.962 -26.620 -26.679 1.00 97.44 720 MET A O 1
ATOM 5751 N N . GLY A 1 721 ? 20.750 -24.747 -26.761 1.00 96.38 721 GLY A N 1
ATOM 5752 C CA . GLY A 1 721 ? 19.565 -25.365 -27.374 1.00 96.38 721 GLY A CA 1
ATOM 5753 C C . GLY A 1 721 ? 18.621 -26.055 -26.384 1.00 96.38 721 GLY A C 1
ATOM 5754 O O . GLY A 1 721 ? 17.724 -26.788 -26.789 1.00 96.38 721 GLY A O 1
ATOM 5755 N N . LYS A 1 722 ? 18.814 -25.838 -25.076 1.00 97.44 722 LYS A N 1
ATOM 5756 C CA . LYS A 1 722 ? 17.951 -26.362 -23.996 1.00 97.44 722 LYS A CA 1
ATOM 5757 C C . LYS A 1 722 ? 16.718 -25.497 -23.710 1.00 97.44 722 LYS A C 1
ATOM 5759 O O . LYS A 1 722 ? 15.827 -25.930 -22.983 1.00 97.44 722 LYS A O 1
ATOM 5764 N N . ILE A 1 723 ? 16.686 -24.289 -24.264 1.00 98.38 723 ILE A N 1
ATOM 5765 C CA . ILE A 1 723 ? 15.584 -23.323 -24.187 1.00 98.38 723 ILE A CA 1
ATOM 5766 C C . ILE A 1 723 ? 15.165 -22.918 -25.603 1.00 98.38 723 ILE A C 1
ATOM 5768 O O . ILE A 1 723 ? 15.892 -23.191 -26.558 1.00 98.38 723 ILE A O 1
ATOM 5772 N N . SER A 1 724 ? 13.998 -22.293 -25.741 1.00 97.44 724 SER A N 1
ATOM 5773 C CA . SER A 1 724 ? 13.464 -21.808 -27.023 1.00 97.44 724 SER A CA 1
ATOM 5774 C C . SER A 1 724 ? 14.315 -20.702 -27.673 1.00 97.44 724 SER A C 1
ATOM 5776 O O . SER A 1 724 ? 15.225 -20.146 -27.060 1.00 97.44 724 SER A O 1
ATOM 5778 N N . GLY A 1 725 ? 14.033 -20.432 -28.953 1.00 96.56 725 GLY A N 1
ATOM 5779 C CA . GLY A 1 725 ? 14.724 -19.429 -29.766 1.00 96.56 725 GLY A CA 1
ATOM 5780 C C . GLY A 1 725 ? 15.984 -19.961 -30.452 1.00 96.56 725 GLY A C 1
ATOM 5781 O O . GLY A 1 725 ? 16.721 -20.776 -29.904 1.00 96.56 725 GLY A O 1
ATOM 5782 N N . SER A 1 726 ? 16.262 -19.492 -31.672 1.00 97.19 726 SER A N 1
ATOM 5783 C CA . SER A 1 726 ? 17.513 -19.807 -32.386 1.00 97.19 726 SER A CA 1
ATOM 5784 C C . SER A 1 726 ? 18.713 -19.007 -31.867 1.00 97.19 726 SER A C 1
ATOM 5786 O O . SER A 1 726 ? 19.862 -19.390 -32.091 1.00 97.19 726 SER A O 1
ATOM 5788 N N . THR A 1 727 ? 18.443 -17.902 -31.170 1.00 98.25 727 THR A N 1
ATOM 5789 C CA . THR A 1 727 ? 19.428 -16.967 -30.623 1.00 98.25 727 THR A CA 1
ATOM 5790 C C . THR A 1 727 ? 19.057 -16.648 -29.185 1.00 98.25 727 THR A C 1
ATOM 5792 O O . THR A 1 727 ? 17.890 -16.380 -28.900 1.00 98.25 727 THR A O 1
ATOM 5795 N N . VAL A 1 728 ? 20.052 -16.634 -28.302 1.00 98.44 728 VAL A N 1
ATOM 5796 C CA . VAL A 1 728 ? 19.887 -16.238 -26.904 1.00 98.44 728 VAL A CA 1
ATOM 5797 C C . VAL A 1 728 ? 20.714 -15.005 -26.578 1.00 98.44 728 VAL A C 1
ATOM 5799 O O . VAL A 1 728 ? 21.847 -14.886 -27.044 1.00 98.44 728 VAL A O 1
ATOM 5802 N N . THR A 1 729 ? 20.165 -14.114 -25.762 1.00 98.38 729 THR A N 1
ATOM 5803 C CA . THR A 1 729 ? 20.897 -13.003 -25.150 1.00 98.38 729 THR A CA 1
ATOM 5804 C C . THR A 1 729 ? 21.428 -13.464 -23.798 1.00 98.38 729 THR A C 1
ATOM 5806 O O . THR A 1 729 ? 20.701 -14.077 -23.019 1.00 98.38 729 THR A O 1
ATOM 5809 N N . ALA A 1 730 ? 22.705 -13.210 -23.524 1.00 98.69 730 ALA A N 1
ATOM 5810 C CA . ALA A 1 730 ? 23.370 -13.670 -22.313 1.00 98.69 730 ALA A CA 1
ATOM 5811 C C . ALA A 1 730 ? 23.807 -12.509 -21.413 1.00 98.69 730 ALA A C 1
ATOM 5813 O O . ALA A 1 730 ? 24.363 -11.519 -21.894 1.00 98.69 730 ALA A O 1
ATOM 5814 N N . TYR A 1 731 ? 23.636 -12.682 -20.104 1.00 98.62 731 TYR A N 1
ATOM 5815 C CA . TYR A 1 731 ? 24.014 -11.726 -19.064 1.00 98.62 731 TYR A CA 1
ATOM 5816 C C . TYR A 1 731 ? 24.796 -12.408 -17.945 1.00 98.62 731 TYR A C 1
ATOM 5818 O O . TYR A 1 731 ? 24.490 -13.537 -17.563 1.00 98.62 731 TYR A O 1
ATOM 5826 N N . TRP A 1 732 ? 25.741 -11.683 -17.355 1.00 98.50 732 TRP A N 1
ATOM 5827 C CA . TRP A 1 732 ? 26.187 -11.963 -15.994 1.00 98.50 732 TRP A CA 1
ATOM 5828 C C . TRP A 1 732 ? 25.309 -11.200 -15.017 1.00 98.50 732 TRP A C 1
ATOM 5830 O O . TRP A 1 732 ? 25.089 -10.013 -15.211 1.00 98.50 732 TRP A O 1
ATOM 5840 N N . TYR A 1 733 ? 24.832 -11.866 -13.975 1.00 98.44 733 TYR A N 1
ATOM 5841 C CA . TYR A 1 733 ? 24.117 -11.273 -12.853 1.00 98.44 733 TYR A CA 1
ATOM 5842 C C . TYR A 1 733 ? 24.936 -11.480 -11.580 1.00 98.44 733 TYR A C 1
ATOM 5844 O O . TYR A 1 733 ? 25.417 -12.590 -11.336 1.00 98.44 733 TYR A O 1
ATOM 5852 N N . ASP A 1 734 ? 25.115 -10.417 -10.802 1.00 97.06 734 ASP A N 1
ATOM 5853 C CA . ASP A 1 734 ? 25.885 -10.400 -9.563 1.00 97.06 734 ASP A CA 1
ATOM 5854 C C . ASP A 1 734 ? 24.956 -10.603 -8.347 1.00 97.06 734 ASP A C 1
ATOM 5856 O O . ASP A 1 734 ? 24.246 -9.674 -7.950 1.00 97.06 734 ASP A O 1
ATOM 5860 N N . PRO A 1 735 ? 24.978 -11.776 -7.688 1.00 96.69 735 PRO A N 1
ATOM 5861 C CA . PRO A 1 735 ? 24.169 -12.061 -6.503 1.00 96.69 735 PRO A CA 1
ATOM 5862 C C . PRO A 1 735 ? 24.432 -11.139 -5.307 1.00 96.69 735 PRO A C 1
ATOM 5864 O O . PRO A 1 735 ? 23.654 -11.141 -4.355 1.00 96.69 735 PRO A O 1
ATOM 5867 N N . ARG A 1 736 ? 25.543 -10.395 -5.310 1.00 94.69 736 ARG A N 1
ATOM 5868 C CA . ARG A 1 736 ? 25.968 -9.529 -4.202 1.00 94.69 736 ARG A CA 1
ATOM 5869 C C . ARG A 1 736 ? 25.371 -8.133 -4.290 1.00 94.69 736 ARG A C 1
ATOM 5871 O O . ARG A 1 736 ? 25.302 -7.455 -3.267 1.00 94.69 736 ARG A O 1
ATOM 5878 N N . THR A 1 737 ? 25.015 -7.697 -5.494 1.00 90.31 737 THR A N 1
ATOM 5879 C CA . THR A 1 737 ? 24.608 -6.313 -5.785 1.00 90.31 737 THR A CA 1
ATOM 5880 C C . THR A 1 737 ? 23.326 -6.224 -6.605 1.00 90.31 737 THR A C 1
ATOM 5882 O O . THR A 1 737 ? 22.759 -5.144 -6.708 1.00 90.31 737 THR A O 1
ATOM 5885 N N . GLY A 1 738 ? 22.876 -7.323 -7.217 1.00 90.69 738 GLY A N 1
ATOM 5886 C CA . GLY A 1 738 ? 21.772 -7.318 -8.177 1.00 90.69 738 GLY A CA 1
ATOM 5887 C C . GLY A 1 738 ? 22.135 -6.714 -9.536 1.00 90.69 738 GLY A C 1
ATOM 5888 O O . GLY A 1 738 ? 21.282 -6.635 -10.418 1.00 90.69 738 GLY A O 1
ATOM 5889 N N . ALA A 1 739 ? 23.388 -6.288 -9.729 1.00 88.19 739 ALA A N 1
ATOM 5890 C CA . ALA A 1 739 ? 23.842 -5.731 -10.992 1.00 88.19 739 ALA A CA 1
ATOM 5891 C C . ALA A 1 739 ? 23.872 -6.809 -12.080 1.00 88.19 739 ALA A C 1
ATOM 5893 O O . ALA A 1 739 ? 24.159 -7.978 -11.817 1.00 88.19 739 ALA A O 1
ATOM 5894 N N . ASN A 1 740 ? 23.634 -6.401 -13.324 1.00 92.19 740 ASN A N 1
ATOM 5895 C CA . ASN A 1 740 ? 23.807 -7.266 -14.479 1.00 92.19 740 ASN A CA 1
ATOM 5896 C C . ASN A 1 740 ? 24.716 -6.624 -15.531 1.00 92.19 740 ASN A C 1
ATOM 5898 O O . ASN A 1 740 ? 24.782 -5.404 -15.663 1.00 92.19 740 ASN A O 1
ATOM 5902 N N . THR A 1 741 ? 25.400 -7.471 -16.293 1.00 92.88 741 THR A N 1
ATOM 5903 C CA . THR A 1 741 ? 26.295 -7.086 -17.380 1.00 92.88 741 THR A CA 1
ATOM 5904 C C . THR A 1 741 ? 25.918 -7.882 -18.617 1.00 92.88 741 THR A C 1
ATOM 5906 O O . THR A 1 741 ? 26.023 -9.111 -18.623 1.00 92.88 741 THR A O 1
ATOM 5909 N N . LEU A 1 742 ? 25.497 -7.186 -19.675 1.00 95.56 742 LEU A N 1
ATOM 5910 C CA . LEU A 1 742 ? 25.244 -7.801 -20.975 1.00 95.56 742 LEU A CA 1
ATOM 5911 C C . LEU A 1 742 ? 26.544 -8.398 -21.529 1.00 95.56 742 LEU A C 1
ATOM 5913 O O . LEU A 1 742 ? 27.553 -7.708 -21.653 1.00 95.56 742 LEU A O 1
ATOM 5917 N N . ILE A 1 743 ? 26.498 -9.679 -21.888 1.00 97.81 743 ILE A N 1
ATOM 5918 C CA . ILE A 1 743 ? 27.601 -10.387 -22.544 1.00 97.81 743 ILE A CA 1
ATOM 5919 C C . ILE A 1 743 ? 27.438 -10.291 -24.067 1.00 97.81 743 ILE A C 1
ATOM 5921 O O . ILE A 1 743 ? 28.413 -10.056 -24.780 1.00 97.81 743 ILE A O 1
ATOM 5925 N N . GLY A 1 744 ? 26.211 -10.469 -24.568 1.00 95.75 744 GLY A N 1
ATOM 5926 C CA . GLY A 1 744 ? 25.870 -10.387 -25.990 1.00 95.75 744 GLY A CA 1
ATOM 5927 C C . GLY A 1 744 ? 24.921 -11.493 -26.450 1.00 95.75 744 GLY A C 1
ATOM 5928 O O . GLY A 1 744 ? 24.393 -12.253 -25.639 1.00 95.75 744 GLY A O 1
ATOM 5929 N N . ASP A 1 745 ? 24.724 -11.579 -27.766 1.00 98.31 745 ASP A N 1
ATOM 5930 C CA . ASP A 1 745 ? 23.840 -12.559 -28.396 1.00 98.31 745 ASP A CA 1
ATOM 5931 C C . ASP A 1 745 ? 24.613 -13.746 -28.968 1.00 98.31 745 ASP A C 1
ATOM 5933 O O . ASP A 1 745 ? 25.641 -13.583 -29.631 1.00 98.31 745 ASP A O 1
ATOM 5937 N N . PHE A 1 746 ? 24.080 -14.951 -28.774 1.00 98.25 746 PHE A N 1
ATOM 5938 C CA . PHE A 1 746 ? 24.721 -16.197 -29.180 1.00 98.25 746 PHE A CA 1
ATOM 5939 C C . PHE A 1 746 ? 23.747 -17.149 -29.867 1.00 98.25 746 PHE A C 1
ATOM 5941 O O . PHE A 1 746 ? 22.573 -17.226 -29.512 1.00 98.25 746 PHE A O 1
ATOM 5948 N N . ALA A 1 747 ? 24.252 -17.920 -30.834 1.00 98.00 747 ALA A N 1
ATOM 5949 C CA . ALA A 1 747 ? 23.496 -19.019 -31.421 1.00 98.00 747 ALA A CA 1
ATOM 5950 C C . ALA A 1 747 ? 23.134 -20.041 -30.333 1.00 98.00 747 ALA A C 1
ATOM 5952 O O . ALA A 1 747 ? 23.991 -20.474 -29.559 1.00 98.00 747 ALA A O 1
ATOM 5953 N N . ASN A 1 748 ? 21.870 -20.448 -30.291 1.00 97.88 748 ASN A N 1
ATOM 5954 C CA . ASN A 1 748 ? 21.348 -21.362 -29.282 1.00 97.88 748 ASN A CA 1
ATOM 5955 C C . ASN A 1 748 ? 21.492 -22.832 -29.719 1.00 97.88 748 ASN A C 1
ATOM 5957 O O . ASN A 1 748 ? 20.526 -23.586 -29.745 1.00 97.88 748 ASN A O 1
ATOM 5961 N N . THR A 1 749 ? 22.696 -23.235 -30.133 1.00 97.19 749 THR A N 1
ATOM 5962 C CA . THR A 1 749 ? 23.001 -24.600 -30.603 1.00 97.19 749 THR A CA 1
ATOM 5963 C C . THR A 1 749 ? 24.417 -25.018 -30.197 1.00 97.19 749 THR A C 1
ATOM 5965 O O . THR A 1 749 ? 25.288 -24.169 -30.011 1.00 97.19 749 THR A O 1
ATOM 5968 N N . GLY A 1 750 ? 24.653 -26.324 -30.041 1.00 96.50 750 GLY A N 1
ATOM 5969 C CA . GLY A 1 750 ? 25.962 -26.864 -29.659 1.00 96.50 750 GLY A CA 1
ATOM 5970 C C . GLY A 1 750 ? 26.333 -26.583 -28.199 1.00 96.50 750 GLY A C 1
ATOM 5971 O O . GLY A 1 750 ? 25.483 -26.632 -27.312 1.00 96.50 750 GLY A O 1
ATOM 5972 N N . THR A 1 751 ? 27.611 -26.309 -27.939 1.00 96.81 751 THR A N 1
ATOM 5973 C CA . THR A 1 751 ? 28.126 -25.990 -26.600 1.00 96.81 751 THR A CA 1
ATOM 5974 C C . THR A 1 751 ? 28.853 -24.650 -26.587 1.00 96.81 751 THR A C 1
ATOM 5976 O O . THR A 1 751 ? 29.385 -24.207 -27.607 1.00 96.81 751 THR A O 1
ATOM 5979 N N . ARG A 1 752 ? 28.883 -23.982 -25.427 1.00 96.56 752 ARG A N 1
ATOM 5980 C CA . ARG A 1 752 ? 29.569 -22.695 -25.263 1.00 96.56 752 ARG A CA 1
ATOM 5981 C C . ARG A 1 752 ? 30.208 -22.550 -23.888 1.00 96.56 752 ARG A C 1
ATOM 5983 O O . ARG A 1 752 ? 29.544 -22.732 -22.873 1.00 96.56 752 ARG A O 1
ATOM 5990 N N . ALA A 1 753 ? 31.485 -22.180 -23.861 1.00 96.88 753 ALA A N 1
ATOM 5991 C CA . ALA A 1 753 ? 32.185 -21.849 -22.626 1.00 96.88 753 ALA A CA 1
ATOM 5992 C C . ALA A 1 753 ? 31.834 -20.431 -22.151 1.00 96.88 753 ALA A C 1
ATOM 5994 O O . ALA A 1 753 ? 31.794 -19.492 -22.950 1.00 96.88 753 ALA A O 1
ATOM 5995 N N . PHE A 1 754 ? 31.628 -20.285 -20.845 1.00 96.94 754 PHE A N 1
ATOM 5996 C CA . PHE A 1 754 ? 31.422 -19.015 -20.161 1.00 96.94 754 PHE A CA 1
ATOM 5997 C C . PHE A 1 754 ? 32.375 -18.911 -18.967 1.00 96.94 754 PHE A C 1
ATOM 5999 O O . PHE A 1 754 ? 32.527 -19.848 -18.180 1.00 96.94 754 PHE A O 1
ATOM 6006 N N . THR A 1 755 ? 33.007 -17.748 -18.836 1.00 96.25 755 THR A N 1
ATOM 6007 C CA . THR A 1 755 ? 33.938 -17.422 -17.751 1.00 96.25 755 THR A CA 1
ATOM 6008 C C . THR A 1 755 ? 33.311 -16.323 -16.898 1.00 96.25 755 THR A C 1
ATOM 6010 O O . THR A 1 755 ? 33.091 -15.232 -17.435 1.00 96.25 755 THR A O 1
ATOM 6013 N N . PRO A 1 756 ? 33.000 -16.584 -15.613 1.00 96.12 756 PRO A N 1
ATOM 6014 C CA . PRO A 1 756 ? 32.509 -15.553 -14.707 1.00 96.12 756 PRO A CA 1
ATOM 6015 C C . PRO A 1 756 ? 33.473 -14.355 -14.630 1.00 96.12 756 PRO A C 1
ATOM 6017 O O . PRO A 1 756 ? 34.686 -14.564 -14.716 1.00 96.12 756 PRO A O 1
ATOM 6020 N N . PRO A 1 757 ? 32.981 -13.114 -14.442 1.00 96.31 757 PRO A N 1
ATOM 6021 C CA . PRO A 1 757 ? 33.831 -11.920 -14.384 1.00 96.31 757 PRO A CA 1
ATOM 6022 C C . PRO A 1 757 ? 34.908 -11.971 -13.291 1.00 96.31 757 PRO A C 1
ATOM 6024 O O . PRO A 1 757 ? 35.972 -11.373 -13.436 1.00 96.31 757 PRO A O 1
ATOM 6027 N N . SER A 1 758 ? 34.651 -12.703 -12.207 1.00 95.38 758 SER A N 1
ATOM 6028 C CA . SER A 1 758 ? 35.630 -13.031 -11.170 1.00 95.38 758 SER A CA 1
ATOM 6029 C C . SER A 1 758 ? 35.409 -14.455 -10.655 1.00 95.38 758 SER A C 1
ATOM 6031 O O . SER A 1 758 ? 34.347 -15.036 -10.865 1.00 95.38 758 SER A O 1
ATOM 6033 N N . THR A 1 759 ? 36.417 -15.038 -9.999 1.00 92.56 759 THR A N 1
ATOM 6034 C CA . THR A 1 759 ? 36.364 -16.426 -9.503 1.00 92.56 759 THR A CA 1
ATOM 6035 C C . THR A 1 759 ? 36.804 -16.531 -8.045 1.00 92.56 759 THR A C 1
ATOM 6037 O O . THR A 1 759 ? 37.446 -15.624 -7.513 1.00 92.56 759 THR A O 1
ATOM 6040 N N . GLY A 1 760 ? 36.459 -17.644 -7.393 1.00 87.06 760 GLY A N 1
ATOM 6041 C CA . GLY A 1 760 ? 36.842 -17.936 -6.006 1.00 87.06 760 GLY A CA 1
ATOM 6042 C C . GLY A 1 760 ? 35.752 -17.637 -4.974 1.00 87.06 760 GLY A C 1
ATOM 6043 O O . GLY A 1 760 ? 34.629 -17.258 -5.309 1.00 87.06 760 GLY A O 1
ATOM 6044 N N . VAL A 1 761 ? 36.068 -17.859 -3.696 1.00 85.75 761 VAL A N 1
ATOM 6045 C CA . VAL A 1 761 ? 35.142 -17.609 -2.577 1.00 85.75 761 VAL A CA 1
ATOM 6046 C C . VAL A 1 761 ? 34.693 -16.141 -2.597 1.00 85.75 761 VAL A C 1
ATOM 6048 O O . VAL A 1 761 ? 35.496 -15.253 -2.884 1.00 85.75 761 VAL A O 1
ATOM 6051 N N . ASN A 1 762 ? 33.406 -15.893 -2.328 1.00 88.00 762 ASN A N 1
ATOM 6052 C CA . ASN A 1 762 ? 32.764 -14.569 -2.390 1.00 88.00 762 ASN A CA 1
ATOM 6053 C C . ASN A 1 762 ? 32.689 -13.919 -3.795 1.00 88.00 762 ASN A C 1
ATOM 6055 O O . ASN A 1 762 ? 32.371 -12.735 -3.923 1.00 88.00 762 ASN A O 1
ATOM 6059 N N . ASN A 1 763 ? 32.982 -14.683 -4.851 1.00 92.81 763 ASN A N 1
ATOM 6060 C CA . ASN A 1 763 ? 32.906 -14.265 -6.253 1.00 92.81 763 ASN A CA 1
ATOM 6061 C C . ASN A 1 763 ? 31.964 -15.177 -7.049 1.00 92.81 763 ASN A C 1
ATOM 6063 O O . ASN A 1 763 ? 32.321 -15.732 -8.086 1.00 92.81 763 ASN A O 1
ATOM 6067 N N . ASP A 1 764 ? 30.771 -15.372 -6.501 1.00 95.88 764 ASP A N 1
ATOM 6068 C CA . ASP A 1 764 ? 29.651 -16.060 -7.126 1.00 95.88 764 ASP A CA 1
ATOM 6069 C C . ASP A 1 764 ? 28.950 -15.194 -8.175 1.00 95.88 764 ASP A C 1
ATOM 6071 O O . ASP A 1 764 ? 28.821 -13.983 -8.014 1.00 95.88 764 ASP A O 1
ATOM 6075 N N . TRP A 1 765 ? 28.493 -15.842 -9.246 1.00 97.94 765 TRP A N 1
ATOM 6076 C CA . TRP A 1 765 ? 27.819 -15.224 -10.381 1.00 97.94 765 TRP A CA 1
ATOM 6077 C C . TRP A 1 765 ? 26.678 -16.109 -10.871 1.00 97.94 765 TRP A C 1
ATOM 6079 O O . TRP A 1 765 ? 26.737 -17.338 -10.768 1.00 97.94 765 TRP A O 1
ATOM 6089 N N . VAL A 1 766 ? 25.666 -15.490 -11.474 1.00 98.81 766 VAL A N 1
ATOM 6090 C CA . VAL A 1 766 ? 24.666 -16.206 -12.267 1.00 98.81 766 VAL A CA 1
ATOM 6091 C C . VAL A 1 766 ? 24.814 -15.827 -13.734 1.00 98.81 766 VAL A C 1
ATOM 6093 O O . VAL A 1 766 ? 24.731 -14.655 -14.086 1.00 98.81 766 VAL A O 1
ATOM 6096 N N . LEU A 1 767 ? 25.001 -16.818 -14.603 1.00 98.75 767 LEU A N 1
ATOM 6097 C CA . LEU A 1 767 ? 24.782 -16.643 -16.036 1.00 98.75 767 LEU A CA 1
ATOM 6098 C C . LEU A 1 767 ? 23.284 -16.735 -16.306 1.00 98.75 767 LEU A C 1
ATOM 6100 O O . LEU A 1 767 ? 22.670 -17.740 -15.949 1.00 98.75 767 LEU A O 1
ATOM 6104 N N . VAL A 1 768 ? 22.722 -15.732 -16.971 1.00 98.81 768 VAL A N 1
ATOM 6105 C CA . VAL A 1 768 ? 21.342 -15.753 -17.465 1.00 98.81 768 VAL A CA 1
ATOM 6106 C C . VAL A 1 768 ? 21.366 -15.817 -18.983 1.00 98.81 768 VAL A C 1
ATOM 6108 O O . VAL A 1 768 ? 22.073 -15.039 -19.620 1.00 98.81 768 VAL A O 1
ATOM 6111 N N . LEU A 1 769 ? 20.614 -16.754 -19.553 1.00 98.81 769 LEU A N 1
ATOM 6112 C CA . LEU A 1 769 ? 20.407 -16.910 -20.989 1.00 98.81 769 LEU A CA 1
ATOM 6113 C C . LEU A 1 769 ? 18.924 -16.745 -21.283 1.00 98.81 769 LEU A C 1
ATOM 6115 O O . LEU A 1 769 ? 18.120 -17.495 -20.741 1.00 98.81 769 LEU A O 1
ATOM 6119 N N . ASP A 1 770 ? 18.579 -15.827 -22.171 1.00 98.38 770 ASP A N 1
ATOM 6120 C CA . ASP A 1 770 ? 17.200 -15.543 -22.554 1.00 98.38 770 ASP A CA 1
ATOM 6121 C C . ASP A 1 770 ? 16.991 -15.808 -24.034 1.00 98.38 770 ASP A C 1
ATOM 6123 O O . ASP A 1 770 ? 17.812 -15.400 -24.849 1.00 98.38 770 ASP A O 1
ATOM 6127 N N . ASP A 1 771 ? 15.873 -16.430 -24.405 1.00 97.81 771 ASP A N 1
ATOM 6128 C CA . ASP A 1 771 ? 15.403 -16.407 -25.789 1.00 97.81 771 ASP A CA 1
ATOM 6129 C C . ASP A 1 771 ? 15.250 -14.945 -26.228 1.00 97.81 771 ASP A C 1
ATOM 6131 O O . ASP A 1 771 ? 14.393 -14.211 -25.723 1.00 97.81 771 ASP A O 1
ATOM 6135 N N . LYS A 1 772 ? 16.076 -14.525 -27.193 1.00 95.25 772 LYS A N 1
ATOM 6136 C CA . LYS A 1 772 ? 16.132 -13.135 -27.653 1.00 95.25 772 LYS A CA 1
ATOM 6137 C C . LYS A 1 772 ? 14.768 -12.634 -28.139 1.00 95.25 772 LYS A C 1
ATOM 6139 O O . LYS A 1 772 ? 14.461 -11.453 -27.995 1.00 95.25 772 LYS A O 1
ATOM 6144 N N . SER A 1 773 ? 13.932 -13.519 -28.688 1.00 91.25 773 SER A N 1
ATOM 6145 C CA . SER A 1 773 ? 12.606 -13.155 -29.203 1.00 91.25 773 SER A CA 1
ATOM 6146 C C . SER A 1 773 ? 11.614 -12.743 -28.111 1.00 91.25 773 SER A C 1
ATOM 6148 O O . SER A 1 773 ? 10.620 -12.088 -28.415 1.00 91.25 773 SER A O 1
ATOM 6150 N N . LYS A 1 774 ? 11.873 -13.098 -26.845 1.00 88.12 774 LYS A N 1
ATOM 6151 C CA . LYS A 1 774 ? 11.014 -12.737 -25.710 1.00 88.12 774 LYS A CA 1
ATOM 6152 C C . LYS A 1 774 ? 11.242 -11.321 -25.203 1.00 88.12 774 LYS A C 1
ATOM 6154 O O . LYS A 1 774 ? 10.383 -10.818 -24.489 1.00 88.12 774 LYS A O 1
ATOM 6159 N N . ALA A 1 775 ? 12.362 -10.697 -25.578 1.00 84.62 775 ALA A N 1
ATOM 6160 C CA . ALA A 1 775 ? 12.708 -9.329 -25.198 1.00 84.62 775 ALA A CA 1
ATOM 6161 C C . ALA A 1 775 ? 12.540 -9.065 -23.688 1.00 84.62 775 ALA A C 1
ATOM 6163 O O . ALA A 1 775 ? 12.008 -8.031 -23.284 1.00 84.62 775 ALA A O 1
ATOM 6164 N N . TYR A 1 776 ? 12.970 -10.016 -22.849 1.00 85.19 776 TYR A N 1
ATOM 6165 C CA . TYR A 1 776 ? 12.948 -9.818 -21.404 1.00 85.19 776 TYR A CA 1
ATOM 6166 C C . TYR A 1 776 ? 13.792 -8.597 -21.017 1.00 85.19 776 TYR A C 1
ATOM 6168 O O . TYR A 1 776 ? 14.843 -8.364 -21.625 1.00 85.19 776 TYR A O 1
ATOM 6176 N N . PRO A 1 777 ? 13.385 -7.837 -19.986 1.00 81.69 777 PRO A N 1
ATOM 6177 C CA . PRO A 1 777 ? 14.253 -6.816 -19.427 1.00 81.69 777 PRO A CA 1
ATOM 6178 C C . PRO A 1 777 ? 15.511 -7.474 -18.826 1.00 81.69 777 PRO A C 1
ATOM 6180 O O . PRO A 1 777 ? 15.517 -8.691 -18.566 1.00 81.69 777 PRO A O 1
ATOM 6183 N N . PRO A 1 778 ? 16.581 -6.695 -18.578 1.00 87.19 778 PRO A N 1
ATOM 6184 C CA . PRO A 1 778 ? 17.788 -7.214 -17.946 1.00 87.19 778 PRO A CA 1
ATOM 6185 C C . PRO A 1 778 ? 17.470 -8.038 -16.683 1.00 87.19 778 PRO A C 1
ATOM 6187 O O . PRO A 1 778 ? 16.514 -7.729 -15.971 1.00 87.19 778 PRO A O 1
ATOM 6190 N N . PRO A 1 779 ? 18.198 -9.129 -16.403 1.00 90.25 779 PRO A N 1
ATOM 6191 C CA . PRO A 1 779 ? 17.863 -10.005 -15.285 1.00 90.25 779 PRO A CA 1
ATOM 6192 C C . PRO A 1 779 ? 17.927 -9.261 -13.953 1.00 90.25 779 PRO A C 1
ATOM 6194 O O . PRO A 1 779 ? 18.845 -8.477 -13.709 1.00 90.25 779 PRO A O 1
ATOM 6197 N N . GLY A 1 780 ? 16.928 -9.512 -13.107 1.00 82.88 780 GLY A N 1
ATOM 6198 C CA . GLY A 1 780 ? 16.742 -8.785 -11.852 1.00 82.88 780 GLY A CA 1
ATOM 6199 C C . GLY A 1 780 ? 16.191 -7.362 -12.004 1.00 82.88 780 GLY A C 1
ATOM 6200 O O . GLY A 1 780 ? 16.026 -6.690 -10.989 1.00 82.88 780 GLY A O 1
ATOM 6201 N N . ALA A 1 781 ? 15.864 -6.913 -13.225 1.00 63.06 781 ALA A N 1
ATOM 6202 C CA . ALA A 1 781 ? 15.122 -5.676 -13.447 1.00 63.06 781 ALA A CA 1
ATOM 6203 C C . ALA A 1 781 ? 13.650 -5.858 -13.032 1.00 63.06 781 ALA A C 1
ATOM 6205 O O . ALA A 1 781 ? 12.822 -6.378 -13.778 1.00 63.06 781 ALA A O 1
ATOM 6206 N N . GLY A 1 782 ? 13.359 -5.431 -11.811 1.00 46.69 782 GLY A N 1
ATOM 6207 C CA . GLY A 1 782 ? 12.061 -4.972 -11.322 1.00 46.69 782 GLY A CA 1
ATOM 6208 C C . GLY A 1 782 ? 12.299 -3.626 -10.630 1.00 46.69 782 GLY A C 1
ATOM 6209 O O . GLY A 1 782 ? 13.462 -3.285 -10.409 1.00 46.69 782 GLY A O 1
ATOM 6210 N N . GLU A 1 783 ? 11.253 -2.846 -10.332 1.00 34.06 783 GLU A N 1
ATOM 6211 C CA . GLU A 1 783 ? 11.419 -1.554 -9.645 1.00 34.06 783 GLU A CA 1
ATOM 6212 C C . GLU A 1 783 ? 12.303 -1.729 -8.395 1.00 34.06 783 GLU A C 1
ATOM 6214 O O . GLU A 1 783 ? 11.926 -2.387 -7.426 1.00 34.06 783 GLU A O 1
ATOM 6219 N N . GLU A 1 784 ? 13.498 -1.142 -8.424 1.00 38.12 784 GLU A N 1
ATOM 6220 C CA . GLU A 1 784 ? 14.053 -0.539 -7.227 1.00 38.12 784 GLU A CA 1
ATOM 6221 C C . GLU A 1 784 ? 13.737 0.954 -7.345 1.00 38.12 784 GLU A C 1
ATOM 6223 O O . GLU A 1 784 ? 13.843 1.502 -8.451 1.00 38.12 784 GLU A O 1
ATOM 6228 N N . PRO A 1 785 ? 13.361 1.637 -6.252 1.00 33.22 785 PRO A N 1
ATOM 6229 C CA . PRO A 1 785 ? 13.708 3.046 -6.164 1.00 33.22 785 PRO A CA 1
ATOM 6230 C C . PRO A 1 785 ? 15.190 3.163 -6.549 1.00 33.22 785 PRO A C 1
ATOM 6232 O O . PRO A 1 785 ? 15.991 2.330 -6.131 1.00 33.22 785 PRO A O 1
ATOM 6235 N N . GLU A 1 786 ? 15.538 4.123 -7.408 1.00 26.62 786 GLU A N 1
ATOM 6236 C CA . GLU A 1 786 ? 16.930 4.511 -7.710 1.00 26.62 786 GLU A CA 1
ATOM 6237 C C . GLU A 1 786 ? 17.836 4.255 -6.503 1.00 26.62 786 GLU A C 1
ATOM 6239 O O . GLU A 1 786 ? 17.351 4.576 -5.416 1.00 26.62 786 GLU A O 1
ATOM 6244 N N . PRO A 1 787 ? 19.069 3.700 -6.643 1.00 33.44 787 PRO A N 1
ATOM 6245 C CA . PRO A 1 787 ? 19.913 3.327 -5.508 1.00 33.44 787 PRO A CA 1
ATOM 6246 C C . PRO A 1 787 ? 19.837 4.428 -4.465 1.00 33.44 787 PRO A C 1
ATOM 6248 O O . PRO A 1 787 ? 20.372 5.522 -4.665 1.00 33.44 787 PRO A O 1
ATOM 6251 N N . GLY A 1 788 ? 19.036 4.145 -3.434 1.00 41.47 788 GLY A N 1
ATOM 6252 C CA . GLY A 1 788 ? 18.661 5.148 -2.463 1.00 41.47 788 GLY A CA 1
ATOM 6253 C C . GLY A 1 788 ? 19.943 5.611 -1.819 1.00 41.47 788 GLY A C 1
ATOM 6254 O O . GLY A 1 788 ? 20.892 4.829 -1.694 1.00 41.47 788 GLY A O 1
ATOM 6255 N N . ASP A 1 789 ? 19.990 6.882 -1.446 1.00 45.06 789 ASP A N 1
ATOM 6256 C CA . ASP A 1 789 ? 21.013 7.327 -0.516 1.00 45.06 789 ASP A CA 1
ATOM 6257 C C . ASP A 1 789 ? 21.108 6.283 0.608 1.00 45.06 789 ASP A C 1
ATOM 6259 O O . ASP A 1 789 ? 20.085 5.881 1.150 1.00 45.06 789 ASP A O 1
ATOM 6263 N N . THR A 1 790 ? 22.294 5.730 0.860 1.00 53.78 790 THR A N 1
ATOM 6264 C CA . THR A 1 790 ? 22.548 4.821 1.994 1.00 53.78 790 THR A CA 1
ATOM 6265 C C . THR A 1 790 ? 23.334 5.537 3.083 1.00 53.78 790 THR A C 1
ATOM 6267 O O . THR A 1 790 ? 23.818 4.905 4.022 1.00 53.78 790 THR A O 1
ATOM 6270 N N . THR A 1 791 ? 23.588 6.832 2.894 1.00 66.62 791 THR A N 1
ATOM 6271 C CA . THR A 1 791 ? 24.314 7.671 3.831 1.00 66.62 791 THR A CA 1
ATOM 6272 C C . THR A 1 791 ? 23.302 8.161 4.847 1.00 66.62 791 THR A C 1
ATOM 6274 O O . THR A 1 791 ? 22.360 8.833 4.462 1.00 66.62 791 THR A O 1
ATOM 6277 N N . PRO A 1 792 ? 23.451 7.836 6.136 1.00 65.25 792 PRO A N 1
ATOM 6278 C CA . PRO A 1 792 ? 22.539 8.368 7.128 1.00 65.25 792 PRO A CA 1
ATOM 6279 C C . PRO A 1 792 ? 22.712 9.880 7.312 1.00 65.25 792 PRO A C 1
ATOM 6281 O O . PRO A 1 792 ? 23.847 10.372 7.246 1.00 65.25 792 PRO A O 1
ATOM 6284 N N . PRO A 1 793 ? 21.636 10.603 7.673 1.00 85.06 793 PRO A N 1
ATOM 6285 C CA . PRO A 1 793 ? 21.711 12.021 7.986 1.00 85.06 793 PRO A CA 1
ATOM 6286 C C . PRO A 1 793 ? 22.634 12.271 9.183 1.00 85.06 793 PRO A C 1
ATOM 6288 O O . PRO A 1 793 ? 22.819 11.415 10.053 1.00 85.06 793 PRO A O 1
ATOM 6291 N N . THR A 1 794 ? 23.188 13.479 9.288 1.00 89.19 794 THR A N 1
ATOM 6292 C CA . THR A 1 794 ? 23.970 13.871 10.473 1.00 89.19 794 THR A CA 1
ATOM 6293 C C . THR A 1 794 ? 23.107 13.914 11.741 1.00 89.19 794 THR A C 1
ATOM 6295 O O . THR A 1 794 ? 21.886 14.076 11.679 1.00 89.19 794 THR A O 1
ATOM 6298 N N . ALA A 1 795 ? 23.730 13.786 12.921 1.00 90.38 795 ALA A N 1
ATOM 6299 C CA . ALA A 1 795 ? 23.012 13.936 14.190 1.00 90.38 795 ALA A CA 1
ATOM 6300 C C . ALA A 1 795 ? 22.372 15.335 14.285 1.00 90.38 795 ALA A C 1
ATOM 6302 O O . ALA A 1 795 ? 23.035 16.314 13.923 1.00 90.38 795 ALA A O 1
ATOM 6303 N N . PRO A 1 796 ? 21.151 15.470 14.831 1.00 95.50 796 PRO A N 1
ATOM 6304 C CA . PRO A 1 796 ? 20.599 16.780 15.150 1.00 95.50 796 PRO A CA 1
ATOM 6305 C C . PRO A 1 796 ? 21.531 17.533 16.109 1.00 95.50 796 PRO A C 1
ATOM 6307 O O . PRO A 1 796 ? 21.947 17.007 17.147 1.00 95.50 796 PRO A O 1
ATOM 6310 N N . GLY A 1 797 ? 21.898 18.763 15.750 1.00 89.69 797 GLY A N 1
ATOM 6311 C CA . GLY A 1 797 ? 22.865 19.565 16.504 1.00 89.69 797 GLY A CA 1
ATOM 6312 C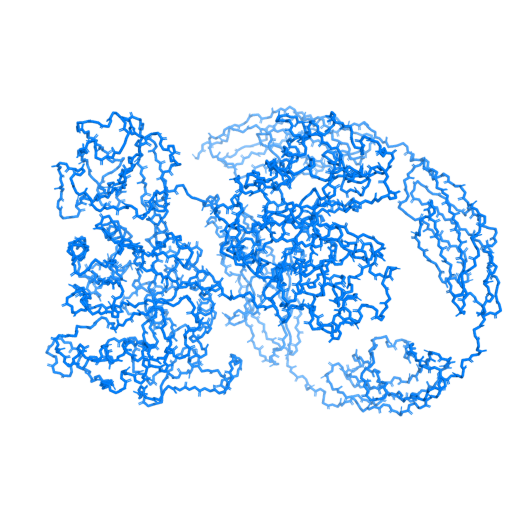 C . GLY A 1 797 ? 22.218 20.378 17.627 1.00 89.69 797 GLY A C 1
ATOM 6313 O O . GLY A 1 797 ? 21.024 20.642 17.594 1.00 89.69 797 GLY A O 1
ATOM 6314 N N . ASN A 1 798 ? 23.008 20.847 18.599 1.00 91.94 798 ASN A N 1
ATOM 6315 C CA . ASN A 1 798 ? 22.601 21.870 19.581 1.00 91.94 798 ASN A CA 1
ATOM 6316 C C . ASN A 1 798 ? 21.227 21.626 20.249 1.00 91.94 798 ASN A C 1
ATOM 6318 O O . ASN A 1 798 ? 20.399 22.542 20.338 1.00 91.94 798 ASN A O 1
ATOM 6322 N N . LEU A 1 799 ? 20.973 20.386 20.683 1.00 96.38 799 LEU A N 1
ATOM 6323 C CA . LEU A 1 799 ? 19.799 20.070 21.490 1.00 96.38 799 LEU A CA 1
ATOM 6324 C C . LEU A 1 799 ? 19.902 20.832 22.817 1.00 96.38 799 LEU A C 1
ATOM 6326 O O . LEU A 1 799 ? 20.837 20.622 23.590 1.00 96.38 799 LEU A O 1
ATOM 6330 N N . ARG A 1 800 ? 18.971 21.754 23.057 1.00 96.25 800 ARG A N 1
ATOM 6331 C CA . ARG A 1 800 ? 19.039 22.717 24.161 1.00 96.25 800 ARG A CA 1
ATOM 6332 C C . ARG A 1 800 ? 17.682 22.925 24.814 1.00 96.25 800 ARG A C 1
ATOM 6334 O O . ARG A 1 800 ? 16.649 22.917 24.145 1.00 96.25 800 ARG A O 1
ATOM 6341 N N . LEU A 1 801 ? 17.707 23.175 26.118 1.00 95.81 801 LEU A N 1
ATOM 6342 C CA . LEU A 1 801 ? 16.529 23.565 26.883 1.00 95.81 801 LEU A CA 1
ATOM 6343 C C . LEU A 1 801 ? 16.031 24.946 26.429 1.00 95.81 801 LEU A C 1
ATOM 6345 O O . LEU A 1 801 ? 16.827 25.876 26.302 1.00 95.81 801 LEU A O 1
ATOM 6349 N N . ILE A 1 802 ? 14.722 25.076 26.212 1.00 93.88 802 ILE A N 1
ATOM 6350 C CA . ILE A 1 802 ? 14.043 26.353 25.950 1.00 93.88 802 ILE A CA 1
ATOM 6351 C C . ILE A 1 802 ? 13.300 26.803 27.209 1.00 93.88 802 ILE A C 1
ATOM 6353 O O . ILE A 1 802 ? 13.496 27.922 27.676 1.00 93.88 802 ILE A O 1
ATOM 6357 N N . SER A 1 803 ? 12.474 25.927 27.782 1.00 91.69 803 SER A N 1
ATOM 6358 C CA . SER A 1 803 ? 11.748 26.179 29.030 1.00 91.69 803 SER A CA 1
ATOM 6359 C C . SER A 1 803 ? 11.413 24.867 29.737 1.00 91.69 803 SER A C 1
ATOM 6361 O O . SER A 1 803 ? 11.458 23.793 29.140 1.00 91.69 803 SER A O 1
ATOM 6363 N N . LYS A 1 804 ? 11.079 24.939 31.024 1.00 91.88 804 LYS A N 1
ATOM 6364 C CA . LYS A 1 804 ? 10.582 23.805 31.805 1.00 91.88 804 LYS A CA 1
ATOM 6365 C C . LYS A 1 804 ? 9.578 24.285 32.850 1.00 91.88 804 LYS A C 1
ATOM 6367 O O . LYS A 1 804 ? 9.581 25.459 33.209 1.00 91.88 804 LYS A O 1
ATOM 6372 N N . THR A 1 805 ? 8.723 23.371 33.288 1.00 89.69 805 THR A N 1
ATOM 6373 C CA . THR A 1 805 ? 7.811 23.516 34.427 1.00 89.69 805 THR A CA 1
ATOM 6374 C C . THR A 1 805 ? 7.951 22.285 35.330 1.00 89.69 805 THR A C 1
ATOM 6376 O O . THR A 1 805 ? 8.815 21.432 35.102 1.00 89.69 805 THR A O 1
ATOM 6379 N N . ALA A 1 806 ? 7.089 22.151 36.341 1.00 82.62 806 ALA A N 1
ATOM 6380 C CA . ALA A 1 806 ? 7.005 20.931 37.140 1.00 82.62 806 ALA A CA 1
ATOM 6381 C C . ALA A 1 806 ? 6.587 19.696 36.314 1.00 82.62 806 ALA A C 1
ATOM 6383 O O . ALA A 1 806 ? 6.971 18.582 36.641 1.00 82.62 806 ALA A O 1
ATOM 6384 N N . THR A 1 807 ? 5.844 19.873 35.217 1.00 87.19 807 THR A N 1
ATOM 6385 C CA . THR A 1 807 ? 5.266 18.751 34.451 1.00 87.19 807 THR A CA 1
ATOM 6386 C C . THR A 1 807 ? 5.539 18.798 32.951 1.00 87.19 807 THR A C 1
ATOM 6388 O O . THR A 1 807 ? 5.015 17.979 32.191 1.00 87.19 807 THR A O 1
ATOM 6391 N N . SER A 1 808 ? 6.376 19.729 32.493 1.00 90.38 808 SER A N 1
ATOM 6392 C CA . SER A 1 808 ? 6.742 19.827 31.083 1.00 90.38 808 SER A CA 1
ATOM 6393 C C . SER A 1 808 ? 8.162 20.332 30.865 1.00 90.38 808 SER A C 1
ATOM 6395 O O . SER A 1 808 ? 8.725 21.046 31.693 1.00 90.38 808 SER A O 1
ATOM 6397 N N . VAL A 1 809 ? 8.738 19.974 29.722 1.00 94.81 809 VAL A N 1
ATOM 6398 C CA . VAL A 1 809 ? 10.021 20.480 29.230 1.00 94.81 809 VAL A CA 1
ATOM 6399 C C . VAL A 1 809 ? 9.850 20.816 27.755 1.00 94.81 809 VAL A C 1
ATOM 6401 O O . VAL A 1 809 ? 9.471 19.958 26.963 1.00 94.81 809 VAL A O 1
ATOM 6404 N N . THR A 1 810 ? 10.182 22.047 27.374 1.00 96.12 810 THR A N 1
ATOM 6405 C CA . THR A 1 810 ? 10.328 22.456 25.975 1.00 96.12 810 THR A CA 1
ATOM 6406 C C . THR A 1 810 ? 11.804 22.545 25.619 1.00 96.12 810 THR A C 1
ATOM 6408 O O . THR A 1 810 ? 12.579 23.215 26.304 1.00 96.12 810 THR A O 1
ATOM 6411 N N . PHE A 1 811 ? 12.205 21.899 24.532 1.00 96.81 811 PHE A N 1
ATOM 6412 C CA . PHE A 1 811 ? 13.579 21.895 24.039 1.00 96.81 811 PHE A CA 1
ATOM 6413 C C . PHE A 1 811 ? 13.613 22.016 22.518 1.00 96.81 811 PHE A C 1
ATOM 6415 O O . PHE A 1 811 ? 12.655 21.662 21.839 1.00 96.81 811 PHE A O 1
ATOM 6422 N N . GLY A 1 812 ? 14.717 22.523 21.976 1.00 95.69 812 GLY A N 1
ATOM 6423 C CA . GLY A 1 812 ? 14.903 22.680 20.533 1.00 95.69 812 GLY A CA 1
ATOM 6424 C C . GLY A 1 812 ? 16.279 22.243 20.069 1.00 95.69 812 GLY A C 1
ATOM 6425 O O . GLY A 1 812 ? 17.202 22.130 20.872 1.00 95.69 812 GLY A O 1
ATOM 6426 N N . TRP A 1 813 ? 16.422 22.009 18.770 1.00 97.69 813 TRP A N 1
ATOM 6427 C CA . TRP A 1 813 ? 17.659 21.545 18.142 1.00 97.69 813 TRP A CA 1
ATOM 6428 C C . TRP A 1 813 ? 17.926 22.283 16.830 1.00 97.69 813 TRP A C 1
ATOM 6430 O O . TRP A 1 813 ? 17.134 23.096 16.362 1.00 97.69 813 TRP A O 1
ATOM 6440 N N . SER A 1 814 ? 19.112 22.068 16.279 1.00 95.00 814 SER A N 1
ATOM 6441 C CA . SER A 1 814 ? 19.522 22.523 14.953 1.00 95.00 814 SER A CA 1
ATOM 6442 C C . SER A 1 814 ? 19.383 21.381 13.955 1.00 95.00 814 SER A C 1
ATOM 6444 O O . SER A 1 814 ? 19.556 20.214 14.313 1.00 95.00 814 SER A O 1
ATOM 6446 N N . ALA A 1 815 ? 19.071 21.733 12.709 1.00 90.69 815 ALA A N 1
ATOM 6447 C CA . ALA A 1 815 ? 18.775 20.771 11.659 1.00 90.69 815 ALA A CA 1
ATOM 6448 C C . ALA A 1 815 ? 19.939 19.803 11.392 1.00 90.69 815 ALA A C 1
ATOM 6450 O O . ALA A 1 815 ? 21.104 20.203 11.362 1.00 90.69 815 ALA A O 1
ATOM 6451 N N . SER A 1 816 ? 19.589 18.544 11.152 1.00 90.12 816 SER A N 1
ATOM 6452 C CA . SER A 1 816 ? 20.431 17.551 10.497 1.00 90.12 816 SER A CA 1
ATOM 6453 C C . SER A 1 816 ? 20.599 17.875 9.014 1.00 90.12 816 SER A C 1
ATOM 6455 O O . SER A 1 816 ? 19.778 18.561 8.403 1.00 90.12 816 SER A O 1
ATOM 6457 N N . THR A 1 817 ? 21.662 17.346 8.422 1.00 84.06 817 THR A N 1
ATOM 6458 C CA . THR A 1 817 ? 21.976 17.481 7.000 1.00 84.06 817 THR A CA 1
ATOM 6459 C C . THR A 1 817 ? 22.122 16.110 6.377 1.00 84.06 817 THR A C 1
ATOM 6461 O O . THR A 1 817 ? 22.795 15.253 6.949 1.00 84.06 817 THR A O 1
ATOM 6464 N N . ASP A 1 818 ? 21.565 15.954 5.188 1.00 84.88 818 ASP A N 1
ATOM 6465 C CA . ASP A 1 818 ? 21.725 14.769 4.361 1.00 84.88 818 ASP A CA 1
ATOM 6466 C C . ASP A 1 818 ? 21.631 15.140 2.881 1.00 84.88 818 ASP A C 1
ATOM 6468 O O . ASP A 1 818 ? 21.009 16.154 2.548 1.00 84.88 818 ASP A O 1
ATOM 6472 N N . ALA A 1 819 ? 22.261 14.359 2.002 1.00 61.50 819 ALA A N 1
ATOM 6473 C CA . ALA A 1 819 ? 22.256 14.631 0.568 1.00 61.50 819 ALA A CA 1
ATOM 6474 C C . ALA A 1 819 ? 20.868 14.416 -0.058 1.00 61.50 819 ALA A C 1
ATOM 6476 O O . ALA A 1 819 ? 20.511 15.140 -0.991 1.00 61.50 819 ALA A O 1
ATOM 6477 N N . SER A 1 820 ? 20.075 13.487 0.482 1.00 57.03 820 SER A N 1
ATOM 6478 C CA . SER A 1 820 ? 18.684 13.254 0.086 1.00 57.03 820 SER A CA 1
ATOM 6479 C C . SER A 1 820 ? 17.680 14.199 0.767 1.00 57.03 820 SER A C 1
ATOM 6481 O O . SER A 1 820 ? 16.535 14.307 0.330 1.00 57.03 820 SER A O 1
ATOM 6483 N N . GLY A 1 821 ? 18.114 14.951 1.783 1.00 64.31 821 GLY A N 1
ATOM 6484 C CA . GLY A 1 821 ? 17.262 15.806 2.613 1.00 64.31 821 GLY A CA 1
ATOM 6485 C C . GLY A 1 821 ? 16.682 15.062 3.819 1.00 64.31 821 GLY A C 1
ATOM 6486 O O . GLY A 1 821 ? 16.738 13.842 3.900 1.00 64.31 821 GLY A O 1
ATOM 6487 N N . ILE A 1 822 ? 16.135 15.796 4.791 1.00 77.88 822 ILE A N 1
ATOM 6488 C CA . ILE A 1 822 ? 15.587 15.204 6.022 1.00 77.88 822 ILE A CA 1
ATOM 6489 C C . ILE A 1 822 ? 14.085 14.963 5.867 1.00 77.88 822 ILE A C 1
ATOM 6491 O O . ILE A 1 822 ? 13.343 15.882 5.535 1.00 77.88 822 ILE A O 1
ATOM 6495 N N . ASN A 1 823 ? 13.645 13.738 6.147 1.00 65.38 823 ASN A N 1
ATOM 6496 C CA . ASN A 1 823 ? 12.247 13.319 6.115 1.00 65.38 823 ASN A CA 1
ATOM 6497 C C . ASN A 1 823 ? 11.533 13.533 7.455 1.00 65.38 823 ASN A C 1
ATOM 6499 O O . ASN A 1 823 ? 10.375 13.937 7.477 1.00 65.38 823 ASN A O 1
ATOM 6503 N N . VAL A 1 824 ? 12.187 13.244 8.584 1.00 70.81 824 VAL A N 1
ATOM 6504 C CA . VAL A 1 824 ? 11.560 13.336 9.916 1.00 70.81 824 VAL A CA 1
ATOM 6505 C C . VAL A 1 824 ? 12.603 13.416 11.034 1.00 70.81 824 VAL A C 1
ATOM 6507 O O . VAL A 1 824 ? 13.730 12.957 10.859 1.00 70.81 824 VAL A O 1
ATOM 6510 N N . TYR A 1 825 ? 12.233 13.975 12.189 1.00 88.31 825 TYR A N 1
ATOM 6511 C CA . TYR A 1 825 ? 12.971 13.841 13.449 1.00 88.31 825 TYR A CA 1
ATOM 6512 C C . TYR A 1 825 ? 12.175 13.004 14.450 1.00 88.31 825 TYR A C 1
ATOM 6514 O O . TYR A 1 825 ? 11.043 13.365 14.762 1.00 88.31 825 TYR A O 1
ATOM 6522 N N . ASP A 1 826 ? 12.788 11.958 15.001 1.00 92.25 826 ASP A N 1
ATOM 6523 C CA . ASP A 1 826 ? 12.251 11.200 16.134 1.00 92.25 826 ASP A CA 1
ATOM 6524 C C . ASP A 1 826 ? 12.821 11.730 17.448 1.00 92.25 826 ASP A C 1
ATOM 6526 O O . ASP A 1 826 ? 14.028 11.952 17.577 1.00 92.25 826 ASP A O 1
ATOM 6530 N N . ILE A 1 827 ? 11.946 11.879 18.436 1.00 95.50 827 ILE A N 1
ATOM 6531 C CA . ILE A 1 827 ? 12.221 12.421 19.763 1.00 95.50 827 ILE A CA 1
ATOM 6532 C C . ILE A 1 827 ? 12.065 11.299 20.784 1.00 95.50 827 ILE A C 1
ATOM 6534 O O . ILE A 1 827 ? 11.067 10.580 20.783 1.00 95.50 827 ILE A O 1
ATOM 6538 N N . TYR A 1 828 ? 13.035 11.175 21.681 1.00 91.06 828 TYR A N 1
ATOM 6539 C CA . TYR A 1 828 ? 13.091 10.132 22.697 1.00 91.06 828 TYR A CA 1
ATOM 6540 C C . TYR A 1 828 ? 13.183 10.742 24.095 1.00 91.06 828 TYR A C 1
ATOM 6542 O O . TYR A 1 828 ? 13.830 11.772 24.291 1.00 91.06 828 TYR A O 1
ATOM 6550 N N . LYS A 1 829 ? 12.558 10.073 25.066 1.00 92.75 829 LYS A N 1
ATOM 6551 C CA . LYS A 1 829 ? 12.623 10.354 26.502 1.00 92.75 829 LYS A CA 1
ATOM 6552 C C . LYS A 1 829 ? 13.132 9.111 27.222 1.00 92.75 829 LYS A C 1
ATOM 6554 O O . LYS A 1 829 ? 12.539 8.046 27.097 1.00 92.75 829 LYS A O 1
ATOM 6559 N N . ASP A 1 830 ? 14.241 9.248 27.938 1.00 86.38 830 ASP A N 1
ATOM 6560 C CA . ASP A 1 830 ? 14.929 8.176 28.671 1.00 86.38 830 ASP A CA 1
ATOM 6561 C C . ASP A 1 830 ? 15.216 6.937 27.803 1.00 86.38 830 ASP A C 1
ATOM 6563 O O . ASP A 1 830 ? 15.097 5.794 28.235 1.00 86.38 830 ASP A O 1
ATOM 6567 N N . GLY A 1 831 ? 15.574 7.175 26.536 1.00 71.25 831 GLY A N 1
ATOM 6568 C CA . GLY A 1 831 ? 15.839 6.124 25.549 1.00 71.25 831 GLY A CA 1
ATOM 6569 C C . GLY A 1 831 ? 14.589 5.490 24.927 1.00 71.25 831 GLY A C 1
ATOM 6570 O O . GLY A 1 831 ? 14.723 4.670 24.022 1.00 71.25 831 GLY A O 1
ATOM 6571 N N . VAL A 1 832 ? 13.385 5.891 25.345 1.00 67.94 832 VAL A N 1
ATOM 6572 C CA . VAL A 1 832 ? 12.103 5.425 24.798 1.00 67.94 832 VAL A CA 1
ATOM 6573 C C . VAL A 1 832 ? 11.559 6.441 23.800 1.00 67.94 832 VAL A C 1
ATOM 6575 O O . VAL A 1 832 ? 11.627 7.646 24.035 1.00 67.94 832 VAL A O 1
ATOM 6578 N N . TYR A 1 833 ? 11.027 5.967 22.673 1.00 79.00 833 TYR A N 1
ATOM 6579 C CA . TYR A 1 833 ? 10.399 6.829 21.672 1.00 79.00 833 TYR A CA 1
ATOM 6580 C C . TYR A 1 833 ? 9.232 7.610 22.289 1.00 79.00 833 TYR A C 1
ATOM 6582 O O . TYR A 1 833 ? 8.375 7.030 22.954 1.00 79.00 833 TYR A O 1
ATOM 6590 N N . LEU A 1 834 ? 9.214 8.924 22.076 1.00 74.81 834 LEU A N 1
ATOM 6591 C CA . LEU A 1 834 ? 8.195 9.823 22.608 1.00 74.81 834 LEU A CA 1
ATOM 6592 C C . LEU A 1 834 ? 7.277 10.358 21.505 1.00 74.81 834 LEU A C 1
ATOM 6594 O O . LEU A 1 834 ? 6.062 10.338 21.675 1.00 74.81 834 LEU A O 1
ATOM 6598 N N . ALA A 1 835 ? 7.848 10.877 20.417 1.00 78.69 835 ALA A N 1
ATOM 6599 C CA . ALA A 1 835 ? 7.112 11.521 19.328 1.00 78.69 835 ALA A CA 1
ATOM 6600 C C . ALA A 1 835 ? 7.997 11.701 18.084 1.00 78.69 835 ALA A C 1
ATOM 6602 O O . ALA A 1 835 ? 9.198 11.437 18.129 1.00 78.69 835 ALA A O 1
ATOM 6603 N N . TYR A 1 836 ? 7.421 12.223 16.999 1.00 84.94 836 TYR A N 1
ATOM 6604 C CA . TYR A 1 836 ? 8.162 12.696 15.831 1.00 84.94 836 TYR A CA 1
ATOM 6605 C C . TYR A 1 836 ? 7.713 14.099 15.404 1.00 84.94 836 TYR A C 1
ATOM 6607 O O . TYR A 1 836 ? 6.628 14.550 15.771 1.00 84.94 836 TYR A O 1
ATOM 6615 N N . THR A 1 837 ? 8.531 14.789 14.608 1.00 68.38 837 THR A N 1
ATOM 6616 C CA . THR A 1 837 ? 8.141 16.033 13.928 1.00 68.38 837 THR A CA 1
ATOM 6617 C C . THR A 1 837 ? 8.720 16.119 12.516 1.00 68.38 837 THR A C 1
ATOM 6619 O O . THR A 1 837 ? 9.857 15.715 12.263 1.00 68.38 837 THR A O 1
ATOM 6622 N N . GLN A 1 838 ? 7.923 16.665 11.596 1.00 76.44 838 GLN A N 1
ATOM 6623 C CA . GLN A 1 838 ? 8.325 17.053 10.237 1.00 76.44 838 GLN A CA 1
ATOM 6624 C C . GLN A 1 838 ? 8.222 18.576 10.035 1.00 76.44 838 GLN A C 1
ATOM 6626 O O . GLN A 1 838 ? 8.310 19.070 8.912 1.00 76.44 838 GLN A O 1
ATOM 6631 N N . ASP A 1 839 ? 8.022 19.338 11.116 1.00 76.94 839 ASP A N 1
ATOM 6632 C CA . ASP A 1 839 ? 8.043 20.798 11.070 1.00 76.94 839 ASP A CA 1
ATOM 6633 C C . ASP A 1 839 ? 9.493 21.296 11.016 1.00 76.94 839 ASP A C 1
ATOM 6635 O O . ASP A 1 839 ? 10.131 21.599 12.024 1.00 76.94 839 ASP A O 1
ATOM 6639 N N . PHE A 1 840 ? 10.034 21.357 9.801 1.00 79.75 840 PHE A N 1
ATOM 6640 C CA . PHE A 1 840 ? 11.403 21.812 9.556 1.00 79.75 840 PHE A CA 1
ATOM 6641 C C . PHE A 1 840 ? 11.594 23.319 9.764 1.00 79.75 840 PHE A C 1
ATOM 6643 O O . PHE A 1 840 ? 12.735 23.774 9.858 1.00 79.75 840 PHE A O 1
ATOM 6650 N N . ALA A 1 841 ? 10.503 24.092 9.827 1.00 65.88 841 ALA A N 1
ATOM 6651 C CA . ALA A 1 841 ? 10.549 25.524 10.100 1.00 65.88 841 ALA A CA 1
ATOM 6652 C C . ALA A 1 841 ? 10.661 25.810 11.606 1.00 65.88 841 ALA A C 1
ATOM 6654 O O . ALA A 1 841 ? 11.167 26.867 11.988 1.00 65.88 841 ALA A O 1
ATOM 6655 N N . ASN A 1 842 ? 10.239 24.865 12.455 1.00 84.06 842 ASN A N 1
ATOM 6656 C CA . ASN A 1 842 ? 10.228 25.008 13.905 1.00 84.06 842 ASN A CA 1
ATOM 6657 C C . ASN A 1 842 ? 10.758 23.751 14.626 1.00 84.06 842 ASN A C 1
ATOM 6659 O O . ASN A 1 842 ? 10.002 22.927 15.139 1.00 84.06 842 ASN A O 1
ATOM 6663 N N . LEU A 1 843 ? 12.087 23.619 14.703 1.00 93.56 843 LEU A N 1
ATOM 6664 C CA . LEU A 1 843 ? 12.777 22.476 15.324 1.00 93.56 843 LEU A CA 1
ATOM 6665 C C . LEU A 1 843 ? 12.809 22.556 16.860 1.00 93.56 843 LEU A C 1
ATOM 6667 O O . LEU A 1 843 ? 13.861 22.744 17.485 1.00 93.56 843 LEU A O 1
ATOM 6671 N N . GLN A 1 844 ? 11.633 22.416 17.464 1.00 95.00 844 GLN A N 1
ATOM 6672 C CA . GLN A 1 844 ? 11.434 22.328 18.906 1.00 95.00 844 GLN A CA 1
ATOM 6673 C C . GLN A 1 844 ? 10.290 21.375 19.261 1.00 95.00 844 GLN A C 1
ATOM 6675 O O . GLN A 1 844 ? 9.415 21.099 18.444 1.00 95.00 844 GLN A O 1
ATOM 6680 N N . TYR A 1 845 ? 10.286 20.884 20.498 1.00 95.19 845 TYR A N 1
ATOM 6681 C CA . TYR A 1 845 ? 9.251 20.002 21.022 1.00 95.19 845 TYR A CA 1
ATOM 6682 C C . TYR A 1 845 ? 8.979 20.282 22.503 1.00 95.19 845 TYR A C 1
ATOM 6684 O O . TYR A 1 845 ? 9.909 20.543 23.270 1.00 95.19 845 TYR A O 1
ATOM 6692 N N . THR A 1 846 ? 7.709 20.193 22.906 1.00 95.19 846 THR A N 1
ATOM 6693 C CA . THR A 1 846 ? 7.270 20.299 24.304 1.00 95.19 846 THR A CA 1
ATOM 6694 C C . THR A 1 846 ? 6.816 18.931 24.804 1.00 95.19 846 THR A C 1
ATOM 6696 O O . THR A 1 846 ? 5.733 18.459 24.469 1.00 95.19 846 THR A O 1
ATOM 6699 N N . ALA A 1 847 ? 7.638 18.297 25.638 1.00 87.44 847 ALA A N 1
ATOM 6700 C CA . ALA A 1 847 ? 7.274 17.085 26.358 1.00 87.44 847 ALA A CA 1
ATOM 6701 C C . ALA A 1 847 ? 6.421 17.452 27.580 1.00 87.44 847 ALA A C 1
ATOM 6703 O O . ALA A 1 847 ? 6.891 18.168 28.462 1.00 87.44 847 ALA A O 1
ATOM 6704 N N . THR A 1 848 ? 5.184 16.965 27.636 1.00 87.88 848 THR A N 1
ATOM 6705 C CA . THR A 1 848 ? 4.231 17.184 28.737 1.00 87.88 848 THR A CA 1
ATOM 6706 C C . THR A 1 848 ? 4.023 15.902 29.556 1.00 87.88 848 THR A C 1
ATOM 6708 O O . THR A 1 848 ? 4.539 14.839 29.205 1.00 87.88 848 THR A O 1
ATOM 6711 N N . GLY A 1 849 ? 3.300 15.993 30.679 1.00 82.44 849 GLY A N 1
ATOM 6712 C CA . GLY A 1 849 ? 2.993 14.837 31.534 1.00 82.44 849 GLY A CA 1
ATOM 6713 C C . GLY A 1 849 ? 4.206 14.273 32.284 1.00 82.44 849 GLY A C 1
ATOM 6714 O O . GLY A 1 849 ? 4.262 13.080 32.574 1.00 82.44 849 GLY A O 1
ATOM 6715 N N . LEU A 1 850 ? 5.210 15.108 32.549 1.00 89.56 850 LEU A N 1
ATOM 6716 C CA . LEU A 1 850 ? 6.408 14.739 33.297 1.00 89.56 850 LEU A CA 1
ATOM 6717 C C . LEU A 1 850 ? 6.149 14.818 34.808 1.00 89.56 850 LEU A C 1
ATOM 6719 O O . LEU A 1 850 ? 5.322 15.602 35.264 1.00 89.56 850 LEU A O 1
ATOM 6723 N N . ALA A 1 851 ? 6.858 14.006 35.586 1.00 82.50 851 ALA A N 1
ATOM 6724 C CA . ALA A 1 851 ? 6.810 14.062 37.037 1.00 82.50 851 ALA A CA 1
ATOM 6725 C C . ALA A 1 851 ? 7.619 15.274 37.540 1.00 82.50 851 ALA A C 1
ATOM 6727 O O . ALA A 1 851 ? 8.698 15.547 37.002 1.00 82.50 851 ALA A O 1
ATOM 6728 N N . PRO A 1 852 ? 7.145 15.987 38.571 1.00 84.88 852 PRO A N 1
ATOM 6729 C CA . PRO A 1 852 ? 7.893 17.071 39.199 1.00 84.88 852 PRO A CA 1
ATOM 6730 C C . PRO A 1 852 ? 9.189 16.624 39.862 1.00 84.88 852 PRO A C 1
ATOM 6732 O O . PRO A 1 852 ? 9.323 15.473 40.279 1.00 84.88 852 PRO A O 1
ATOM 6735 N N . ASN A 1 853 ? 10.143 17.551 39.971 1.00 87.12 853 ASN A N 1
ATOM 6736 C CA . ASN A 1 853 ? 11.470 17.322 40.551 1.00 87.12 853 ASN A CA 1
ATOM 6737 C C . ASN A 1 853 ? 12.170 16.050 40.022 1.00 87.12 853 ASN A C 1
ATOM 6739 O O . ASN A 1 853 ? 12.901 15.378 40.753 1.00 87.12 853 ASN A O 1
ATOM 6743 N N . THR A 1 854 ? 11.905 15.681 38.768 1.00 89.50 854 THR A N 1
ATOM 6744 C CA . THR A 1 854 ? 12.367 14.430 38.165 1.00 89.50 854 THR A CA 1
ATOM 6745 C C . THR A 1 854 ? 13.285 14.740 36.995 1.00 89.50 854 THR A C 1
ATOM 6747 O O . THR A 1 854 ? 12.998 15.590 36.150 1.00 89.50 854 THR A O 1
ATOM 6750 N N . THR A 1 855 ? 14.432 14.066 36.968 1.00 94.44 855 THR A N 1
ATOM 6751 C CA . THR A 1 855 ? 15.417 14.205 35.896 1.00 94.44 855 THR A CA 1
ATOM 6752 C C . THR A 1 855 ? 15.039 13.316 34.722 1.00 94.44 855 THR A C 1
ATOM 6754 O O . THR A 1 855 ? 14.923 12.106 34.883 1.00 94.44 855 THR A O 1
ATOM 6757 N N . TYR A 1 856 ? 14.908 13.929 33.549 1.00 93.31 856 TYR A N 1
ATOM 6758 C CA . TYR A 1 856 ? 14.660 13.281 32.266 1.00 93.31 856 TYR A CA 1
ATOM 6759 C C . TYR A 1 856 ? 15.842 13.486 31.326 1.00 93.31 856 TYR A C 1
ATOM 6761 O O . TYR A 1 856 ? 16.505 14.527 31.357 1.00 93.31 856 TYR A O 1
ATOM 6769 N N . THR A 1 857 ? 16.074 12.509 30.455 1.00 95.88 857 THR A N 1
ATOM 6770 C CA . THR A 1 857 ? 17.043 12.604 29.361 1.00 95.88 857 THR A CA 1
ATOM 6771 C C . THR A 1 857 ? 16.320 12.610 28.021 1.00 95.88 857 THR A C 1
ATOM 6773 O O . THR A 1 857 ? 15.615 11.658 27.698 1.00 95.88 857 THR A O 1
ATOM 6776 N N . PHE A 1 858 ? 16.521 13.649 27.213 1.00 96.69 858 PHE A N 1
ATOM 6777 C CA . PHE A 1 858 ? 15.960 13.746 25.865 1.00 96.69 858 PHE A CA 1
ATOM 6778 C C . PHE A 1 858 ? 17.039 13.595 24.794 1.00 96.69 858 PHE A C 1
ATOM 6780 O O . PHE A 1 858 ? 18.116 14.183 24.901 1.00 96.69 858 PHE A O 1
ATOM 6787 N N . THR A 1 859 ? 16.741 12.839 23.741 1.00 96.69 859 THR A N 1
ATOM 6788 C CA . THR A 1 859 ? 17.572 12.728 22.532 1.00 96.69 859 THR A CA 1
ATOM 6789 C C . THR A 1 859 ? 16.701 12.831 21.286 1.00 96.69 859 THR A C 1
ATOM 6791 O O . THR A 1 859 ? 15.512 12.516 21.316 1.00 96.69 859 THR A O 1
ATOM 6794 N N . VAL A 1 860 ? 17.287 13.290 20.180 1.00 95.25 860 VAL A N 1
ATOM 6795 C CA . VAL A 1 860 ? 16.603 13.410 18.885 1.00 95.25 860 VAL A CA 1
ATOM 6796 C C . VAL A 1 860 ? 17.472 12.768 17.808 1.00 95.25 860 VAL A C 1
ATOM 6798 O O . VAL A 1 860 ? 18.689 12.927 17.845 1.00 95.25 860 VAL A O 1
ATOM 6801 N N . LYS A 1 861 ? 16.894 12.065 16.835 1.00 93.31 861 LYS A N 1
ATOM 6802 C CA . LYS A 1 861 ? 17.612 11.613 15.626 1.00 93.31 861 LYS A CA 1
ATOM 6803 C C . LYS A 1 861 ? 16.799 11.922 14.375 1.00 93.31 861 LYS A C 1
ATOM 6805 O O . LYS A 1 861 ? 15.576 11.981 14.439 1.00 93.31 861 LYS A O 1
ATOM 6810 N N . ALA A 1 862 ? 17.473 12.123 13.250 1.00 85.00 862 ALA A N 1
ATOM 6811 C CA . ALA A 1 862 ? 16.828 12.413 11.975 1.00 85.00 862 ALA A CA 1
ATOM 6812 C C . ALA A 1 862 ? 16.757 11.166 11.089 1.00 85.00 862 ALA A C 1
ATOM 6814 O O . ALA A 1 862 ? 17.659 10.328 11.131 1.00 85.00 862 ALA A O 1
ATOM 6815 N N . LYS A 1 863 ? 15.712 11.075 10.269 1.00 81.06 863 LYS A N 1
ATOM 6816 C CA . LYS A 1 863 ? 15.617 10.163 9.130 1.00 81.06 863 LYS A CA 1
ATOM 6817 C C . LYS A 1 863 ? 15.714 10.973 7.855 1.00 81.06 863 LYS A C 1
ATOM 6819 O O . LYS A 1 863 ? 15.061 12.013 7.761 1.00 81.06 863 LYS A O 1
ATOM 6824 N N . ASP A 1 864 ? 16.481 10.512 6.888 1.00 70.19 864 ASP A N 1
ATOM 6825 C CA . ASP A 1 864 ? 16.537 11.154 5.581 1.00 70.19 864 ASP A CA 1
ATOM 6826 C C . ASP A 1 864 ? 15.376 10.721 4.661 1.00 70.19 864 ASP A C 1
ATOM 6828 O O . ASP A 1 864 ? 14.532 9.892 5.027 1.00 70.19 864 ASP A O 1
ATOM 6832 N N . MET A 1 865 ? 15.306 11.319 3.470 1.00 54.66 865 MET A N 1
ATOM 6833 C CA . MET A 1 865 ? 14.295 11.004 2.452 1.00 54.66 865 MET A CA 1
ATOM 6834 C C . MET A 1 865 ? 14.464 9.599 1.865 1.00 54.66 865 MET A C 1
ATOM 6836 O O . MET A 1 865 ? 13.475 9.004 1.433 1.00 54.66 865 MET A O 1
ATOM 6840 N N . ALA A 1 866 ? 15.673 9.039 1.919 1.00 51.34 866 ALA A N 1
ATOM 6841 C CA . ALA A 1 866 ? 15.977 7.660 1.543 1.00 51.34 866 ALA A CA 1
ATOM 6842 C C . ALA A 1 866 ? 15.736 6.636 2.671 1.00 51.34 866 ALA A C 1
ATOM 6844 O O . ALA A 1 866 ? 16.014 5.451 2.508 1.00 51.34 866 ALA A O 1
ATOM 6845 N N . GLN A 1 867 ? 15.137 7.076 3.781 1.00 57.53 867 GLN A N 1
ATOM 6846 C CA . GLN A 1 867 ? 14.769 6.276 4.944 1.00 57.53 867 GLN A CA 1
ATOM 6847 C C . GLN A 1 867 ? 15.939 5.763 5.807 1.00 57.53 867 GLN A C 1
ATOM 6849 O O . GLN A 1 867 ? 15.718 4.887 6.651 1.00 57.53 867 GLN A O 1
ATOM 6854 N N . ASN A 1 868 ? 17.138 6.341 5.721 1.00 63.97 868 ASN A N 1
ATOM 6855 C CA . ASN A 1 868 ? 18.211 6.021 6.664 1.00 63.97 868 ASN A CA 1
ATOM 6856 C C . ASN A 1 868 ? 18.090 6.848 7.946 1.00 63.97 868 ASN A C 1
ATOM 6858 O O . ASN A 1 868 ? 17.813 8.048 7.925 1.00 63.97 868 ASN A O 1
ATOM 6862 N N . TRP A 1 869 ? 18.347 6.208 9.087 1.00 80.00 869 TRP A N 1
ATOM 6863 C CA . TRP A 1 869 ? 18.390 6.870 10.391 1.00 80.00 869 TRP A CA 1
ATOM 6864 C C . TRP A 1 869 ? 19.799 7.331 10.739 1.00 80.00 869 TRP A C 1
ATOM 6866 O O . TRP A 1 869 ? 20.719 6.519 10.828 1.00 80.00 869 TRP A O 1
ATOM 6876 N N . GLY A 1 870 ? 19.936 8.622 11.023 1.00 81.94 870 GLY A N 1
ATOM 6877 C CA . GLY A 1 870 ? 21.155 9.207 11.559 1.00 81.94 870 GLY A CA 1
ATOM 6878 C C . GLY A 1 870 ? 21.385 8.858 13.033 1.00 81.94 870 GLY A C 1
ATOM 6879 O O . GLY A 1 870 ? 20.491 8.342 13.715 1.00 81.94 870 GLY A O 1
ATOM 6880 N N . PRO A 1 871 ? 22.580 9.161 13.561 1.00 86.38 871 PRO A N 1
ATOM 6881 C CA . PRO A 1 871 ? 22.873 9.009 14.980 1.00 86.38 871 PRO A CA 1
ATOM 6882 C C . PRO A 1 871 ? 22.017 9.948 15.847 1.00 86.38 871 PRO A C 1
ATOM 6884 O O . PRO A 1 871 ? 21.540 10.993 15.396 1.00 86.38 871 PRO A O 1
ATOM 6887 N N . PHE A 1 872 ? 21.850 9.587 17.123 1.00 91.06 872 PHE A N 1
ATOM 6888 C CA . PHE A 1 872 ? 21.232 10.464 18.118 1.00 91.06 872 PHE A CA 1
ATOM 6889 C C . PHE A 1 872 ? 22.041 11.749 18.318 1.00 91.06 872 PHE A C 1
ATOM 6891 O O . PHE A 1 872 ? 23.272 11.747 18.265 1.00 91.06 872 PHE A O 1
ATOM 6898 N N . SER A 1 873 ? 21.336 12.837 18.617 1.00 96.12 873 SER A N 1
ATOM 6899 C CA . SER A 1 873 ? 21.910 14.057 19.170 1.00 96.12 873 SER A CA 1
ATOM 6900 C C . SER A 1 873 ? 22.631 13.769 20.488 1.00 96.12 873 SER A C 1
ATOM 6902 O O . SER A 1 873 ? 22.335 12.792 21.183 1.00 96.12 873 SER A O 1
ATOM 6904 N N . SER A 1 874 ? 23.501 14.689 20.909 1.00 93.38 874 SER A N 1
ATOM 6905 C CA . SER A 1 874 ? 23.933 14.724 22.309 1.00 93.38 874 SER A CA 1
ATOM 6906 C C . SER A 1 874 ? 22.704 14.803 23.232 1.00 93.38 874 SER A C 1
ATOM 6908 O O . SER A 1 874 ? 21.757 15.530 22.903 1.00 93.38 874 SER A O 1
ATOM 6910 N N . PRO A 1 875 ? 22.683 14.064 24.356 1.00 93.94 875 PRO A N 1
ATOM 6911 C CA . PRO A 1 875 ? 21.535 14.038 25.251 1.00 93.94 875 PRO A CA 1
ATOM 6912 C C . PRO A 1 875 ? 21.352 15.374 25.973 1.00 93.94 875 PRO A C 1
ATOM 6914 O O . PRO A 1 875 ? 22.315 15.972 26.455 1.00 93.94 875 PRO A O 1
ATOM 6917 N N . LEU A 1 876 ? 20.100 15.805 26.102 1.00 96.75 876 LEU A N 1
ATOM 6918 C CA . LEU A 1 876 ? 19.691 16.895 26.977 1.00 96.75 876 LEU A CA 1
ATOM 6919 C C . LEU A 1 876 ? 19.160 16.305 28.283 1.00 96.75 876 LEU A C 1
ATOM 6921 O O . LEU A 1 876 ? 18.065 15.749 28.316 1.00 96.75 876 LEU A O 1
ATOM 6925 N N . VAL A 1 877 ? 19.931 16.444 29.359 1.00 96.38 877 VAL A N 1
ATOM 6926 C CA . VAL A 1 877 ? 19.516 16.037 30.707 1.00 96.38 877 VAL A CA 1
ATOM 6927 C C . VAL A 1 877 ? 18.914 17.242 31.419 1.00 96.38 877 VAL A C 1
ATOM 6929 O O . VAL A 1 877 ? 19.564 18.279 31.550 1.00 96.38 877 VAL A O 1
ATOM 6932 N N . VAL A 1 878 ? 17.672 17.119 31.874 1.00 94.88 878 VAL A N 1
ATOM 6933 C CA . VAL A 1 878 ? 16.927 18.210 32.507 1.00 94.88 878 VAL A CA 1
ATOM 6934 C C . VAL A 1 878 ? 16.095 17.691 33.671 1.00 94.88 878 VAL A C 1
ATOM 6936 O O . VAL A 1 878 ? 15.368 16.713 33.544 1.00 94.88 878 VAL A O 1
ATOM 6939 N N . THR A 1 879 ? 16.176 18.371 34.811 1.00 93.94 879 THR A N 1
ATOM 6940 C CA . THR A 1 879 ? 15.292 18.137 35.959 1.00 93.94 879 THR A CA 1
ATOM 6941 C C . THR A 1 879 ? 14.116 19.102 35.875 1.00 93.94 879 THR A C 1
ATOM 6943 O O . THR A 1 879 ? 14.338 20.319 35.821 1.00 93.94 879 THR A O 1
ATOM 6946 N N . THR A 1 880 ? 12.888 18.577 35.826 1.00 90.31 880 THR A N 1
ATOM 6947 C CA . THR A 1 880 ? 11.661 19.384 35.953 1.00 90.31 880 THR A CA 1
ATOM 6948 C C . THR A 1 880 ? 11.680 20.167 37.258 1.00 90.31 880 THR A C 1
ATOM 6950 O O . THR A 1 880 ? 12.379 19.808 38.209 1.00 90.31 880 THR A O 1
ATOM 6953 N N . ASP A 1 881 ? 10.954 21.277 37.307 1.00 80.94 881 ASP A N 1
ATOM 6954 C CA . ASP A 1 881 ? 10.896 22.056 38.541 1.00 80.94 881 ASP A CA 1
ATOM 6955 C C . ASP A 1 881 ? 10.177 21.272 39.648 1.00 80.94 881 ASP A C 1
ATOM 6957 O O . ASP A 1 881 ? 9.414 20.336 39.390 1.00 80.94 881 ASP A O 1
ATOM 6961 N N . ALA A 1 882 ? 10.466 21.611 40.904 1.00 66.81 882 ALA A N 1
ATOM 6962 C CA . ALA A 1 882 ? 9.736 21.034 42.021 1.00 66.81 882 ALA A CA 1
ATOM 6963 C C . ALA A 1 882 ? 8.267 21.456 41.948 1.00 66.81 882 ALA A C 1
ATOM 6965 O O . ALA A 1 882 ? 7.965 22.612 41.646 1.00 66.81 882 ALA A O 1
ATOM 6966 N N . ASP A 1 883 ? 7.365 20.519 42.237 1.00 59.56 883 ASP A N 1
ATOM 6967 C CA . ASP A 1 883 ? 5.957 20.846 42.406 1.00 59.56 883 ASP A CA 1
ATOM 6968 C C . ASP A 1 883 ? 5.830 21.745 43.632 1.00 59.56 883 ASP A C 1
ATOM 6970 O O . ASP A 1 883 ? 6.073 21.314 44.761 1.00 59.56 883 ASP A O 1
ATOM 6974 N N . THR A 1 884 ? 5.488 23.011 43.423 1.00 50.47 884 THR A N 1
ATOM 6975 C CA . THR A 1 884 ? 5.208 23.948 44.516 1.00 50.47 884 THR A CA 1
ATOM 6976 C C . THR A 1 884 ? 3.841 23.697 45.163 1.00 50.47 884 THR A C 1
ATOM 6978 O O . THR A 1 884 ? 3.400 24.502 45.980 1.00 50.47 884 THR A O 1
ATOM 6981 N N . GLY A 1 885 ? 3.203 22.569 44.843 1.00 50.84 885 GLY A N 1
ATOM 6982 C CA . GLY A 1 885 ? 1.870 22.191 45.270 1.00 50.84 885 GLY A CA 1
ATOM 6983 C C . GLY A 1 885 ? 0.895 22.429 44.128 1.00 50.84 885 GLY A C 1
ATOM 6984 O O . GLY A 1 885 ? 0.736 23.560 43.669 1.00 50.84 885 GLY A O 1
ATOM 6985 N N . VAL A 1 886 ? 0.232 21.359 43.692 1.00 48.59 886 VAL A N 1
ATOM 6986 C CA . VAL A 1 886 ? -0.934 21.443 42.816 1.00 48.59 886 VAL A CA 1
ATOM 6987 C C . VAL A 1 886 ? -2.001 22.240 43.557 1.00 48.59 886 VAL A C 1
ATOM 6989 O O . VAL A 1 886 ? -2.419 21.859 44.656 1.00 48.59 886 VAL A O 1
ATOM 6992 N N . ASP A 1 887 ? -2.431 23.351 42.967 1.00 61.09 887 ASP A N 1
ATOM 6993 C CA . ASP A 1 887 ? -3.667 23.990 43.386 1.00 61.09 887 ASP A CA 1
ATOM 6994 C C . ASP A 1 887 ? -4.793 22.977 43.160 1.00 61.09 887 ASP A C 1
ATOM 6996 O O . ASP A 1 887 ? -5.072 22.588 42.031 1.00 61.09 887 ASP A O 1
ATOM 7000 N N . THR A 1 888 ? -5.353 22.454 44.248 1.00 71.25 888 THR A N 1
ATOM 7001 C CA . THR A 1 888 ? -6.504 21.533 44.225 1.00 71.25 888 THR A CA 1
ATOM 7002 C C . THR A 1 888 ? -7.801 22.273 44.519 1.00 71.25 888 THR A C 1
ATOM 7004 O O . THR A 1 888 ? -8.858 21.651 44.637 1.00 71.25 888 THR A O 1
ATOM 7007 N N . THR A 1 889 ? -7.723 23.594 44.682 1.00 79.06 889 THR A N 1
ATOM 7008 C CA . THR A 1 889 ? -8.868 24.451 44.939 1.00 79.06 889 THR A CA 1
ATOM 7009 C C . THR A 1 889 ? -9.539 24.716 43.601 1.00 79.06 889 THR A C 1
ATOM 7011 O O . THR A 1 889 ? -8.905 25.281 42.723 1.00 79.06 889 THR A O 1
ATOM 7014 N N . PRO A 1 890 ? -10.800 24.308 43.391 1.00 82.06 890 PRO A N 1
ATOM 7015 C CA . PRO A 1 890 ? -11.495 24.661 42.167 1.00 82.06 890 PRO A CA 1
ATOM 7016 C C . PRO A 1 890 ? -11.805 26.161 42.120 1.00 82.06 890 PRO A C 1
ATOM 7018 O O . PRO A 1 890 ? -12.086 26.754 43.170 1.00 82.06 890 PRO A O 1
ATOM 7021 N N . PRO A 1 891 ? -11.885 26.759 40.918 1.00 93.62 891 PRO A N 1
ATOM 7022 C CA . PRO A 1 891 ? -12.242 28.160 40.772 1.00 93.62 891 PRO A CA 1
ATOM 7023 C C . PRO A 1 891 ? -13.644 28.420 41.330 1.00 93.62 891 PRO A C 1
ATOM 7025 O O . PRO A 1 891 ? -14.527 27.554 41.297 1.00 93.62 891 PRO A O 1
ATOM 7028 N N . THR A 1 892 ? -13.894 29.645 41.796 1.00 94.44 892 THR A N 1
ATOM 7029 C CA . THR A 1 892 ? -15.250 30.045 42.204 1.00 94.44 892 THR A CA 1
ATOM 7030 C C . THR A 1 892 ? -16.236 29.924 41.031 1.00 94.44 892 THR A C 1
ATOM 7032 O O . THR A 1 892 ? -15.856 30.075 39.867 1.00 94.44 892 THR A O 1
ATOM 7035 N N . ALA A 1 893 ? -17.518 29.644 41.302 1.00 92.62 893 ALA A N 1
ATOM 7036 C CA . ALA A 1 893 ? -18.533 29.628 40.242 1.00 92.62 893 ALA A CA 1
ATOM 7037 C C . ALA A 1 893 ? -18.576 30.985 39.515 1.00 92.62 893 ALA A C 1
ATOM 7039 O O . ALA A 1 893 ? -18.475 32.022 40.180 1.00 92.62 893 ALA A O 1
ATOM 7040 N N . PRO A 1 894 ? -18.784 31.008 38.186 1.00 96.50 894 PRO A N 1
ATOM 7041 C CA . PRO A 1 894 ? -19.044 32.253 37.478 1.00 96.50 894 PRO A CA 1
ATOM 7042 C C . PRO A 1 894 ? -20.258 32.951 38.100 1.00 96.50 894 PRO A C 1
ATOM 7044 O O . PRO A 1 894 ? -21.335 32.362 38.230 1.00 96.50 894 PRO A O 1
ATOM 7047 N N . GLY A 1 895 ? -20.071 34.191 38.545 1.00 90.12 895 GLY A N 1
ATOM 7048 C CA . GLY A 1 895 ? -21.110 34.932 39.261 1.00 90.12 895 GLY A CA 1
ATOM 7049 C C . GLY A 1 895 ? -22.101 35.609 38.315 1.00 90.12 895 GLY A C 1
ATOM 7050 O O . GLY A 1 895 ? -21.782 35.866 37.160 1.00 90.12 895 GLY A O 1
ATOM 7051 N N . ASN A 1 896 ? -23.285 35.964 38.817 1.00 91.19 896 ASN A N 1
ATOM 7052 C CA . ASN A 1 896 ? -24.236 36.860 38.145 1.00 91.19 896 ASN A CA 1
ATOM 7053 C C . ASN A 1 896 ? -24.527 36.512 36.673 1.00 91.19 896 ASN A C 1
ATOM 7055 O O . ASN A 1 896 ? -24.565 37.413 35.829 1.00 91.19 896 ASN A O 1
ATOM 7059 N N . LEU A 1 897 ? -24.747 35.228 36.355 1.00 96.88 897 LEU A N 1
ATOM 7060 C CA . LEU A 1 897 ? -25.206 34.861 35.017 1.00 96.88 897 LEU A CA 1
ATOM 7061 C C . LEU A 1 897 ? -26.580 35.494 34.794 1.00 96.88 897 LEU A C 1
ATOM 7063 O O . LEU A 1 897 ? -27.559 35.149 35.460 1.00 96.88 897 LEU A O 1
ATOM 7067 N N . THR A 1 898 ? -26.631 36.456 33.887 1.00 95.44 898 THR A N 1
ATOM 7068 C CA . THR A 1 898 ? -27.761 37.360 33.694 1.00 95.44 898 THR A CA 1
ATOM 7069 C C . THR A 1 898 ? -28.069 37.514 32.216 1.00 95.44 898 THR A C 1
ATOM 7071 O O . THR A 1 898 ? -27.196 37.405 31.353 1.00 95.44 898 THR A O 1
ATOM 7074 N N . LEU A 1 899 ? -29.347 37.740 31.924 1.00 95.88 899 LEU A N 1
ATOM 7075 C CA . LEU A 1 899 ? -29.808 38.032 30.577 1.00 95.88 899 LEU A CA 1
ATOM 7076 C C . LEU A 1 899 ? -29.346 39.435 30.174 1.00 95.88 899 LEU A C 1
ATOM 7078 O O . LEU A 1 899 ? -29.683 40.403 30.850 1.00 95.88 899 LEU A O 1
ATOM 7082 N N . VAL A 1 900 ? -28.631 39.541 29.056 1.00 94.56 900 VAL A N 1
ATOM 7083 C CA . VAL A 1 900 ? -28.289 40.826 28.427 1.00 94.56 900 VAL A CA 1
ATOM 7084 C C . VAL A 1 900 ? -29.379 41.211 27.437 1.00 94.56 900 VAL A C 1
ATOM 7086 O O . VAL A 1 900 ? -29.917 42.313 27.484 1.00 94.56 900 VAL A O 1
ATOM 7089 N N . SER A 1 901 ? -29.725 40.290 26.537 1.00 91.31 901 SER A N 1
ATOM 7090 C CA . SER A 1 901 ? -30.805 40.472 25.572 1.00 91.31 901 SER A CA 1
ATOM 7091 C C . SER A 1 901 ? -31.340 39.122 25.108 1.00 91.31 901 SER A C 1
ATOM 7093 O O . SER A 1 901 ? -30.687 38.090 25.258 1.00 91.31 901 SER A O 1
ATOM 7095 N N . LYS A 1 902 ? -32.542 39.120 24.546 1.00 91.62 902 LYS A N 1
ATOM 7096 C CA . LYS A 1 902 ? -33.124 37.963 23.871 1.00 91.62 902 LYS A CA 1
ATOM 7097 C C . LYS A 1 902 ? -33.877 38.428 22.634 1.00 91.62 902 LYS A C 1
ATOM 7099 O O . LYS A 1 902 ? -34.266 39.588 22.546 1.00 91.62 902 LYS A O 1
ATOM 7104 N N . THR A 1 903 ? -34.043 37.511 21.698 1.00 89.75 903 THR A N 1
ATOM 7105 C CA . THR A 1 903 ? -34.900 37.647 20.522 1.00 89.75 903 THR A CA 1
ATOM 7106 C C . THR A 1 903 ? -35.773 36.396 20.412 1.00 89.75 903 THR A C 1
ATOM 7108 O O . THR A 1 903 ? -35.769 35.538 21.302 1.00 89.75 903 THR A O 1
ATOM 7111 N N . ALA A 1 904 ? -36.497 36.247 19.303 1.00 82.69 904 ALA A N 1
ATOM 7112 C CA . ALA A 1 904 ? -37.205 35.013 18.992 1.00 82.69 904 ALA A CA 1
ATOM 7113 C C . ALA A 1 904 ? -36.265 33.811 18.764 1.00 82.69 904 ALA A C 1
ATOM 7115 O O . ALA A 1 904 ? -36.686 32.673 18.922 1.00 82.69 904 ALA A O 1
ATOM 7116 N N . ASN A 1 905 ? -34.989 34.019 18.423 1.00 87.12 905 ASN A N 1
ATOM 7117 C CA . ASN A 1 905 ? -34.079 32.919 18.074 1.00 87.12 905 ASN A CA 1
ATOM 7118 C C . ASN A 1 905 ? -32.679 33.018 18.692 1.00 87.12 905 ASN A C 1
ATOM 7120 O O . ASN A 1 905 ? -31.795 32.214 18.376 1.00 87.12 905 ASN A O 1
ATOM 7124 N N . SER A 1 906 ? -32.471 33.961 19.605 1.00 91.00 906 SER A N 1
ATOM 7125 C CA . SER A 1 906 ? -31.207 34.110 20.310 1.00 91.00 906 SER A CA 1
ATOM 7126 C C . SER A 1 906 ? -31.378 34.613 21.737 1.00 91.00 906 SER A C 1
ATOM 7128 O O . SER A 1 906 ? -32.369 35.252 22.089 1.00 91.00 906 SER A O 1
ATOM 7130 N N . VAL A 1 907 ? -30.387 34.308 22.565 1.00 94.88 907 VAL A N 1
ATOM 7131 C CA . VAL A 1 907 ? -30.237 34.789 23.938 1.00 94.88 907 VAL A CA 1
ATOM 7132 C C . VAL A 1 907 ? -28.785 35.206 24.113 1.00 94.88 907 VAL A C 1
ATOM 7134 O O . VAL A 1 907 ? -27.885 34.379 23.979 1.00 94.88 907 VAL A O 1
ATOM 7137 N N . THR A 1 908 ? -28.553 36.467 24.455 1.00 95.75 908 THR A N 1
ATOM 7138 C CA . THR A 1 908 ? -27.255 36.953 24.926 1.00 95.75 908 THR A CA 1
ATOM 7139 C C . THR A 1 908 ? -27.259 36.995 26.442 1.00 95.75 908 THR A C 1
ATOM 7141 O O . THR A 1 908 ? -28.149 37.579 27.061 1.00 95.75 908 THR A O 1
ATOM 7144 N N . MET A 1 909 ? -26.239 36.402 27.045 1.00 96.75 909 MET A N 1
ATOM 7145 C CA . MET A 1 909 ? -26.052 36.337 28.490 1.00 96.75 909 MET A CA 1
ATOM 7146 C C . MET A 1 909 ? -24.654 36.803 28.874 1.00 96.75 909 MET A C 1
ATOM 7148 O O . MET A 1 909 ? -23.712 36.652 28.099 1.00 96.75 909 MET A O 1
ATOM 7152 N N . SER A 1 910 ? -24.533 37.352 30.076 1.00 96.62 910 SER A N 1
ATOM 7153 C CA . SER A 1 910 ? -23.271 37.807 30.660 1.00 96.62 910 SER A CA 1
ATOM 7154 C C . SER A 1 910 ? -23.094 37.248 32.055 1.00 96.62 910 SER A C 1
ATOM 7156 O O . SER A 1 910 ? -24.083 37.027 32.752 1.00 96.62 910 SER A O 1
ATOM 7158 N N . TRP A 1 911 ? -21.851 37.073 32.484 1.00 97.50 911 TRP A N 1
ATOM 7159 C CA . TRP A 1 911 ? -21.512 36.672 33.846 1.00 97.50 911 TRP A CA 1
ATOM 7160 C C . TRP A 1 911 ? -20.292 37.448 34.347 1.00 97.50 911 TRP A C 1
ATOM 7162 O O . TRP A 1 911 ? -19.524 38.020 33.577 1.00 97.50 911 TRP A O 1
ATOM 7172 N N . THR A 1 912 ? -20.113 37.488 35.662 1.00 95.56 912 THR A N 1
ATOM 7173 C CA . THR A 1 912 ? -18.919 38.042 36.303 1.00 95.56 912 THR A CA 1
ATOM 7174 C C . THR A 1 912 ? -17.849 36.972 36.470 1.00 95.56 912 THR A C 1
ATOM 7176 O O . THR A 1 912 ? -18.163 35.800 36.692 1.00 95.56 912 THR A O 1
ATOM 7179 N N . ALA A 1 913 ? -16.588 37.396 36.390 1.00 93.88 913 ALA A N 1
ATOM 7180 C CA . ALA A 1 913 ? -15.426 36.519 36.429 1.00 93.88 913 ALA A CA 1
ATOM 7181 C C . ALA A 1 913 ? -15.389 35.619 37.674 1.00 93.88 913 ALA A C 1
ATOM 7183 O O . ALA A 1 913 ? -15.623 36.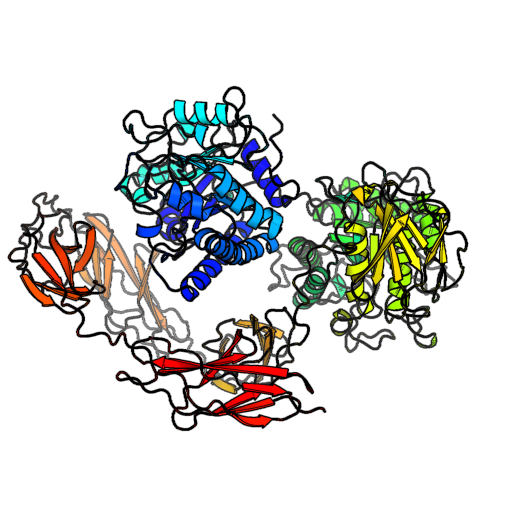075 38.794 1.00 93.88 913 ALA A O 1
ATOM 7184 N N . SER A 1 914 ? -15.029 34.358 37.456 1.00 94.62 914 SER A N 1
ATOM 7185 C CA . SER A 1 914 ? -14.521 33.450 38.478 1.00 94.62 914 SER A CA 1
ATOM 7186 C C . SER A 1 914 ? -13.130 33.883 38.941 1.00 94.62 914 SER A C 1
ATOM 7188 O O . SER A 1 914 ? -12.364 34.494 38.192 1.00 94.62 914 SER A O 1
ATOM 7190 N N . THR A 1 915 ? -12.784 33.525 40.172 1.00 91.25 915 THR A N 1
ATOM 7191 C CA . THR A 1 915 ? -11.477 33.776 40.784 1.00 91.25 915 THR A CA 1
ATOM 7192 C C . THR A 1 915 ? -10.859 32.464 41.223 1.00 91.25 915 THR A C 1
ATOM 7194 O O . THR A 1 915 ? -11.545 31.638 41.825 1.00 91.25 915 THR A O 1
ATOM 7197 N N . ASP A 1 916 ? -9.566 32.325 40.975 1.00 90.94 916 ASP A N 1
ATOM 7198 C CA . ASP A 1 916 ? -8.753 31.213 41.447 1.00 90.94 916 ASP A CA 1
ATOM 7199 C C . ASP A 1 916 ? -7.296 31.662 41.602 1.00 90.94 916 ASP A C 1
ATOM 7201 O O . ASP A 1 916 ? -6.871 32.582 40.893 1.00 90.94 916 ASP A O 1
ATOM 7205 N N . ALA A 1 917 ? -6.541 31.051 42.518 1.00 80.38 917 ALA A N 1
ATOM 7206 C CA . ALA A 1 917 ? -5.149 31.426 42.767 1.00 80.38 917 ALA A CA 1
ATOM 7207 C C . ALA A 1 917 ? -4.238 31.082 41.575 1.00 80.38 917 ALA A C 1
ATOM 7209 O O . ALA A 1 917 ? -3.307 31.838 41.281 1.00 80.38 917 ALA A O 1
ATOM 7210 N N . SER A 1 918 ? -4.542 30.003 40.847 1.00 81.50 918 SER A N 1
ATOM 7211 C CA . SER A 1 918 ? -3.860 29.625 39.605 1.00 81.50 918 SER A CA 1
ATOM 7212 C C . SER A 1 918 ? -4.345 30.416 38.375 1.00 81.50 918 SER A C 1
ATOM 7214 O O . SER A 1 918 ? -3.667 30.466 37.343 1.00 81.50 918 SER A O 1
ATOM 7216 N N . GLY A 1 919 ? -5.478 31.116 38.497 1.00 86.06 919 GLY A N 1
ATOM 7217 C CA . GLY A 1 919 ? -6.136 31.872 37.430 1.00 86.06 919 GLY A CA 1
ATOM 7218 C C . GLY A 1 919 ? -7.026 31.003 36.535 1.00 86.06 919 GLY A C 1
ATOM 7219 O O . GLY A 1 919 ? -6.925 29.784 36.527 1.00 86.06 919 GLY A O 1
ATOM 7220 N N . ILE A 1 920 ? -7.913 31.628 35.756 1.00 92.00 920 ILE A N 1
ATOM 7221 C CA . ILE A 1 920 ? -8.897 30.917 34.919 1.00 92.00 920 ILE A CA 1
ATOM 7222 C C . ILE A 1 920 ? -8.306 30.569 33.540 1.00 92.00 920 ILE A C 1
ATOM 7224 O O . ILE A 1 920 ? -7.639 31.401 32.924 1.00 92.00 920 ILE A O 1
ATOM 7228 N N . GLU A 1 921 ? -8.549 29.346 33.059 1.00 91.31 921 GLU A N 1
ATOM 7229 C CA . GLU A 1 921 ? -8.154 28.851 31.730 1.00 91.31 921 GLU A CA 1
ATOM 7230 C C . GLU A 1 921 ? -9.295 28.939 30.703 1.00 91.31 921 GLU A C 1
ATOM 7232 O O . GLU A 1 921 ? -9.047 29.251 29.536 1.00 91.31 921 GLU A O 1
ATOM 7237 N N . VAL A 1 922 ? -10.540 28.656 31.108 1.00 92.88 922 VAL A N 1
ATOM 7238 C CA . VAL A 1 922 ? -11.699 28.628 30.197 1.00 92.88 922 VAL A CA 1
ATOM 7239 C C . VAL A 1 922 ? -13.037 28.721 30.947 1.00 92.88 922 VAL A C 1
ATOM 7241 O O . VAL A 1 922 ? -13.129 28.324 32.111 1.00 92.88 922 VAL A O 1
ATOM 7244 N N . TYR A 1 923 ? -14.083 29.217 30.273 1.00 96.69 923 TYR A N 1
ATOM 7245 C CA . TYR A 1 923 ? -15.488 29.082 30.683 1.00 96.69 923 TYR A CA 1
ATOM 7246 C C . TYR A 1 923 ? -16.254 28.182 29.709 1.00 96.69 923 TYR A C 1
ATOM 7248 O O . TYR A 1 923 ? -16.276 28.470 28.513 1.00 96.69 923 TYR A O 1
ATOM 7256 N N . ASP A 1 924 ? -16.942 27.163 30.223 1.00 97.25 924 ASP A N 1
ATOM 7257 C CA . ASP A 1 924 ? -17.885 26.342 29.458 1.00 97.25 924 ASP A CA 1
ATOM 7258 C C . ASP A 1 924 ? -19.322 26.833 29.655 1.00 97.25 924 ASP A C 1
ATOM 7260 O O . ASP A 1 924 ? -19.762 27.042 30.788 1.00 97.25 924 ASP A O 1
ATOM 7264 N N . ILE A 1 925 ? -20.077 26.917 28.561 1.00 97.25 925 ILE A N 1
ATOM 7265 C CA . ILE A 1 925 ? -21.486 27.307 28.512 1.00 97.25 925 ILE A CA 1
ATOM 7266 C C . ILE A 1 925 ? -22.339 26.076 28.206 1.00 97.25 925 ILE A C 1
ATOM 7268 O O . ILE A 1 925 ? -22.057 25.325 27.272 1.00 97.25 925 ILE A O 1
ATOM 7272 N N . TYR A 1 926 ? -23.425 25.900 28.956 1.00 94.75 926 TYR A N 1
ATOM 7273 C CA . TYR A 1 926 ? -24.361 24.788 28.812 1.00 94.75 926 TYR A CA 1
ATOM 7274 C C . TYR A 1 926 ? -25.770 25.302 28.514 1.00 94.75 926 TYR A C 1
ATOM 7276 O O . TYR A 1 926 ? -26.199 26.322 29.053 1.00 94.75 926 TYR A O 1
ATOM 7284 N N . ARG A 1 927 ? -26.508 24.564 27.678 1.00 95.38 927 ARG A N 1
ATOM 7285 C CA . ARG A 1 927 ? -27.921 24.787 27.344 1.00 95.38 927 ARG A CA 1
ATOM 7286 C C . ARG A 1 927 ? -28.719 23.541 27.695 1.00 95.38 927 ARG A C 1
ATOM 7288 O O . ARG A 1 927 ? -28.463 22.468 27.158 1.00 95.38 927 ARG A O 1
ATOM 7295 N N . ASN A 1 928 ? -29.706 23.688 28.574 1.00 91.56 928 ASN A N 1
ATOM 7296 C CA . ASN A 1 928 ? -30.550 22.597 29.073 1.00 91.56 928 ASN A CA 1
ATOM 7297 C C . ASN A 1 928 ? -29.729 21.416 29.634 1.00 91.56 928 ASN A C 1
ATOM 7299 O O . ASN A 1 928 ? -30.078 20.257 29.440 1.00 91.56 928 ASN A O 1
ATOM 7303 N N . GLY A 1 929 ? -28.609 21.719 30.301 1.00 81.62 929 GLY A N 1
ATOM 7304 C CA . GLY A 1 929 ? -27.693 20.726 30.873 1.00 81.62 929 GLY A CA 1
ATOM 7305 C C . GLY A 1 929 ? -26.715 20.084 29.881 1.00 81.62 929 GLY A C 1
ATOM 7306 O O . GLY A 1 929 ? -25.785 19.413 30.319 1.00 81.62 929 GLY A O 1
ATOM 7307 N N . ALA A 1 930 ? -26.864 20.316 28.574 1.00 79.44 930 ALA A N 1
ATOM 7308 C CA . ALA A 1 930 ? -25.924 19.861 27.551 1.00 79.44 930 ALA A CA 1
ATOM 7309 C C . ALA A 1 930 ? -24.877 20.938 27.240 1.00 79.44 930 ALA A C 1
ATOM 7311 O O . ALA A 1 930 ? -25.184 22.131 27.263 1.00 79.44 930 ALA A O 1
ATOM 7312 N N . TYR A 1 931 ? -23.649 20.520 26.937 1.00 89.00 931 TYR A N 1
ATOM 7313 C CA . TYR A 1 931 ? -22.578 21.425 26.520 1.00 89.00 931 TYR A CA 1
ATOM 7314 C C . TYR A 1 931 ? -22.972 22.178 25.240 1.00 89.00 931 TYR A C 1
ATOM 7316 O O . TYR A 1 931 ? -23.470 21.569 24.293 1.00 89.00 931 TYR A O 1
ATOM 7324 N N . LEU A 1 932 ? -22.773 23.498 25.225 1.00 86.75 932 LEU A N 1
ATOM 7325 C CA . LEU A 1 932 ? -23.086 24.362 24.086 1.00 86.75 932 LEU A CA 1
ATOM 7326 C C . LEU A 1 932 ? -21.821 24.929 23.431 1.00 86.75 932 LEU A C 1
ATOM 7328 O O . LEU A 1 932 ? -21.695 24.849 22.213 1.00 86.75 932 LEU A O 1
ATOM 7332 N N . ALA A 1 933 ? -20.927 25.537 24.216 1.00 92.06 933 ALA A N 1
ATOM 7333 C CA . ALA A 1 933 ? -19.732 26.226 23.721 1.00 92.06 933 ALA A CA 1
ATOM 7334 C C . ALA A 1 933 ? -18.731 26.509 24.855 1.00 92.06 933 ALA A C 1
ATOM 7336 O O . ALA A 1 933 ? -19.039 26.284 26.025 1.00 92.06 933 ALA A O 1
ATOM 7337 N N . TYR A 1 934 ? -17.570 27.075 24.514 1.00 94.75 934 TYR A N 1
ATOM 7338 C CA . TYR A 1 934 ? -16.607 27.624 25.471 1.00 94.75 934 TYR A CA 1
ATOM 7339 C C . TYR A 1 934 ? -16.125 29.026 25.062 1.00 94.75 934 TYR A C 1
ATOM 7341 O O . TYR A 1 934 ? -16.245 29.411 23.898 1.00 94.75 934 TYR A O 1
ATOM 7349 N N . THR A 1 935 ? -15.561 29.787 26.005 1.00 88.06 935 THR A N 1
ATOM 7350 C CA . THR A 1 935 ? -14.827 31.033 25.722 1.00 88.06 935 THR A CA 1
ATOM 7351 C C . THR A 1 935 ? -13.556 31.152 26.567 1.00 88.06 935 THR A C 1
ATOM 7353 O O . THR A 1 935 ? -13.539 30.789 27.746 1.00 88.06 935 THR A O 1
ATOM 7356 N N . GLN A 1 936 ? -12.493 31.676 25.951 1.00 92.06 936 GLN A N 1
ATOM 7357 C CA . GLN A 1 936 ? -11.234 32.072 26.601 1.00 92.06 936 GLN A CA 1
ATOM 7358 C C . GLN A 1 936 ? -11.020 33.596 26.548 1.00 92.06 936 GLN A C 1
ATOM 7360 O O . GLN A 1 936 ? -9.959 34.094 26.918 1.00 92.06 936 GLN A O 1
ATOM 7365 N N . ASP A 1 937 ? -12.022 34.354 26.087 1.00 87.56 937 ASP A N 1
ATOM 7366 C CA . ASP A 1 937 ? -11.984 35.814 26.116 1.00 87.56 937 ASP A CA 1
ATOM 7367 C C . ASP A 1 937 ? -12.379 36.323 27.508 1.00 87.56 937 ASP A C 1
ATOM 7369 O O . ASP A 1 937 ? -13.547 36.537 27.829 1.00 87.56 937 ASP A O 1
ATOM 7373 N N . PHE A 1 938 ? -11.373 36.518 28.356 1.00 89.69 938 PHE A N 1
ATOM 7374 C CA . PHE A 1 938 ? -11.554 37.023 29.718 1.00 89.69 938 PHE A CA 1
ATOM 7375 C C . PHE A 1 938 ? -11.860 38.524 29.783 1.00 89.69 938 PHE A C 1
ATOM 7377 O O . PHE A 1 938 ? -12.214 39.025 30.850 1.00 89.69 938 PHE A O 1
ATOM 7384 N N . SER A 1 939 ? -11.702 39.244 28.667 1.00 84.94 939 SER A N 1
ATOM 7385 C CA . SER A 1 939 ? -12.000 40.676 28.575 1.00 84.94 939 SER A CA 1
ATOM 7386 C C . SER A 1 939 ? -13.475 40.948 28.268 1.00 84.94 939 SER A C 1
ATOM 7388 O O . SER A 1 939 ? -13.965 42.042 28.550 1.00 84.94 939 SER A O 1
ATOM 7390 N N . ASN A 1 940 ? -14.196 39.940 27.763 1.00 89.25 940 ASN A N 1
ATOM 7391 C CA . ASN A 1 940 ? -15.611 40.017 27.421 1.00 89.25 940 ASN A CA 1
ATOM 7392 C C . ASN A 1 940 ? -16.369 38.745 27.849 1.00 89.25 940 ASN A C 1
ATOM 7394 O O . ASN A 1 940 ? -16.562 37.812 27.071 1.00 89.25 940 ASN A O 1
ATOM 7398 N N . LEU A 1 941 ? -16.842 38.719 29.101 1.00 95.31 941 LEU A N 1
ATOM 7399 C CA . LEU A 1 941 ? -17.587 37.592 29.683 1.00 95.31 941 LEU A CA 1
ATOM 7400 C C . LEU A 1 941 ? -19.074 37.616 29.304 1.00 95.31 941 LEU A C 1
ATOM 7402 O O . LEU A 1 941 ? -19.967 37.706 30.154 1.00 95.31 941 LEU A O 1
ATOM 7406 N N . GLN A 1 942 ? -19.328 37.563 27.999 1.00 94.69 942 GLN A N 1
ATOM 7407 C CA . GLN A 1 942 ? -20.658 37.452 27.416 1.00 94.69 942 GLN A CA 1
ATOM 7408 C C . GLN A 1 942 ? -20.680 36.385 26.324 1.00 94.69 942 GLN A C 1
ATOM 7410 O O . GLN A 1 942 ? -19.687 36.148 25.641 1.00 94.69 942 GLN A O 1
ATOM 7415 N N . TYR A 1 943 ? -21.837 35.760 26.124 1.00 95.75 943 TYR A N 1
ATOM 7416 C CA . TYR A 1 943 ? -22.053 34.803 25.045 1.00 95.75 943 TYR A CA 1
ATOM 7417 C C . TYR A 1 943 ? -23.457 34.949 24.463 1.00 95.75 943 TYR A C 1
ATOM 7419 O O . TYR A 1 943 ? -24.430 35.098 25.203 1.00 95.75 943 TYR A O 1
ATOM 7427 N N . THR A 1 944 ? -23.568 34.874 23.135 1.00 95.50 944 THR A N 1
ATOM 7428 C CA . THR A 1 944 ? -24.857 34.869 22.429 1.00 95.50 944 THR A CA 1
ATOM 7429 C C . THR A 1 944 ? -25.155 33.473 21.903 1.00 95.50 944 THR A C 1
ATOM 7431 O O . THR A 1 944 ? -24.553 33.029 20.930 1.00 95.50 944 THR A O 1
ATOM 7434 N N . ALA A 1 945 ? -26.110 32.790 22.530 1.00 89.12 945 ALA A N 1
ATOM 7435 C CA . ALA A 1 945 ? -26.665 31.541 22.032 1.00 89.12 945 ALA A CA 1
ATOM 7436 C C . ALA A 1 945 ? -27.661 31.845 20.906 1.00 89.12 945 ALA A C 1
ATOM 7438 O O . ALA A 1 945 ? -28.665 32.515 21.138 1.00 89.12 945 ALA A O 1
ATOM 7439 N N . THR A 1 946 ? -27.391 31.361 19.696 1.00 88.69 946 THR A N 1
ATOM 7440 C CA . THR A 1 946 ? -28.236 31.540 18.503 1.00 88.69 946 THR A CA 1
ATOM 7441 C C . THR A 1 946 ? -28.927 30.229 18.106 1.00 88.69 946 THR A C 1
ATOM 7443 O O . THR A 1 946 ? -28.691 29.177 18.707 1.00 88.69 946 THR A O 1
ATOM 7446 N N . GLY A 1 947 ? -29.827 30.282 17.118 1.00 83.19 947 GLY A N 1
ATOM 7447 C CA . GLY A 1 947 ? -30.547 29.100 16.623 1.00 83.19 947 GLY A CA 1
ATOM 7448 C C . GLY A 1 947 ? -31.566 28.532 17.619 1.00 83.19 947 GLY A C 1
ATOM 7449 O O . GLY A 1 947 ? -31.861 27.338 17.598 1.00 83.19 947 GLY A O 1
ATOM 7450 N N . LEU A 1 948 ? -32.067 29.366 18.529 1.00 88.38 948 LEU A N 1
ATOM 7451 C CA . LEU A 1 948 ? -33.111 29.004 19.480 1.00 88.38 948 LEU A CA 1
ATOM 7452 C C . LEU A 1 948 ? -34.489 29.060 18.806 1.00 88.38 948 LEU A C 1
ATOM 7454 O O . LEU A 1 948 ? -34.693 29.773 17.827 1.00 88.38 948 LEU A O 1
ATOM 7458 N N . SER A 1 949 ? -35.441 28.286 19.316 1.00 82.50 949 SER A N 1
ATOM 7459 C CA . SER A 1 949 ? -36.826 28.315 18.844 1.00 82.50 949 SER A CA 1
ATOM 7460 C C . SER A 1 949 ? -37.586 29.483 19.488 1.00 82.50 949 SER A C 1
ATOM 7462 O O . SER A 1 949 ? -37.374 29.728 20.678 1.00 82.50 949 SER A O 1
ATOM 7464 N N . PRO A 1 950 ? -38.474 30.184 18.759 1.00 82.50 950 PRO A N 1
ATOM 7465 C CA . PRO A 1 950 ? -39.333 31.230 19.320 1.00 82.50 950 PRO A CA 1
ATOM 7466 C C . PRO A 1 950 ? -40.238 30.733 20.439 1.00 82.50 950 PRO A C 1
ATOM 7468 O O . PRO A 1 950 ? -40.626 29.563 20.464 1.00 82.50 950 PRO A O 1
ATOM 7471 N N . ASN A 1 951 ? -40.578 31.633 21.364 1.00 85.00 951 ASN A N 1
ATOM 7472 C CA . ASN A 1 951 ? -41.452 31.370 22.509 1.00 85.00 951 ASN A CA 1
ATOM 7473 C C . ASN A 1 951 ? -41.094 30.086 23.292 1.00 85.00 951 ASN A C 1
ATOM 7475 O O . ASN A 1 951 ? -41.971 29.379 23.790 1.00 85.00 951 ASN A O 1
ATOM 7479 N N . THR A 1 952 ? -39.805 29.748 23.361 1.00 87.50 952 THR A N 1
ATOM 7480 C CA . THR A 1 952 ? -39.309 28.500 23.951 1.00 87.50 952 THR A CA 1
ATOM 7481 C C . THR A 1 952 ? -38.408 28.820 25.134 1.00 87.50 952 THR A C 1
ATOM 7483 O O . THR A 1 952 ? -37.500 29.648 25.042 1.00 87.50 952 THR A O 1
ATOM 7486 N N . SER A 1 953 ? -38.669 28.175 26.271 1.00 93.25 953 SER A N 1
ATOM 7487 C CA . SER A 1 953 ? -37.849 28.315 27.474 1.00 93.25 953 SER A CA 1
ATOM 7488 C C . SER A 1 953 ? -36.563 27.498 27.367 1.00 93.25 953 SER A C 1
ATOM 7490 O O . SER A 1 953 ? -36.596 26.300 27.091 1.00 93.25 953 SER A O 1
ATOM 7492 N N . TYR A 1 954 ? -35.437 28.146 27.646 1.00 94.44 954 TYR A N 1
ATOM 7493 C CA . TYR A 1 954 ? -34.114 27.544 27.756 1.00 94.44 954 TYR A CA 1
ATOM 7494 C C . TYR A 1 954 ? -33.510 27.858 29.120 1.00 94.44 954 TYR A C 1
ATOM 7496 O O . TYR A 1 954 ? -33.709 28.948 29.659 1.00 94.44 954 TYR A O 1
ATOM 7504 N N . THR A 1 955 ? -32.731 26.919 29.649 1.00 96.19 955 THR A N 1
ATOM 7505 C CA . THR A 1 955 ? -31.920 27.122 30.852 1.00 96.19 955 THR A CA 1
ATOM 7506 C C . THR A 1 955 ? -30.450 27.140 30.467 1.00 96.19 955 THR A C 1
ATOM 7508 O O . THR A 1 955 ? -29.962 26.183 29.863 1.00 96.19 955 THR A O 1
ATOM 7511 N N . PHE A 1 956 ? -29.738 28.197 30.848 1.00 97.38 956 PHE A N 1
ATOM 7512 C CA . PHE A 1 956 ? -28.301 28.329 30.639 1.00 97.38 956 PHE A CA 1
ATOM 7513 C C . PHE A 1 956 ? -27.537 28.315 31.959 1.00 97.38 956 PHE A C 1
ATOM 7515 O O . PHE A 1 956 ? -27.977 28.901 32.948 1.00 97.38 956 PHE A O 1
ATOM 7522 N N . THR A 1 957 ? -26.380 27.662 31.964 1.00 97.25 957 THR A N 1
ATOM 7523 C CA . THR A 1 957 ? -25.412 27.679 33.069 1.00 97.25 957 THR A CA 1
ATOM 7524 C C . THR A 1 957 ? -24.000 27.797 32.511 1.00 97.25 957 THR A C 1
ATOM 7526 O O . THR A 1 957 ? -23.731 27.376 31.385 1.00 97.25 957 THR A O 1
ATOM 7529 N N . VAL A 1 958 ? -23.090 28.367 33.299 1.00 97.12 958 VAL A N 1
ATOM 7530 C CA . VAL A 1 958 ? -21.673 28.509 32.942 1.00 97.12 958 VAL A CA 1
ATOM 7531 C C . VAL A 1 958 ? -20.817 27.958 34.078 1.00 97.12 958 VAL A C 1
ATOM 7533 O O . VAL A 1 958 ? -21.161 28.156 35.239 1.00 97.12 958 VAL A O 1
ATOM 7536 N N . LYS A 1 959 ? -19.704 27.281 33.791 1.00 96.00 959 LYS A N 1
ATOM 7537 C CA . LYS A 1 959 ? -18.689 26.937 34.807 1.00 96.00 959 LYS A CA 1
ATOM 7538 C C . LYS A 1 959 ? -17.288 27.267 34.306 1.00 96.00 959 LYS A C 1
ATOM 7540 O O . LYS A 1 959 ? -17.045 27.241 33.103 1.00 96.00 959 LYS A O 1
ATOM 7545 N N . ALA A 1 960 ? -16.385 27.580 35.228 1.00 95.31 960 ALA A N 1
ATOM 7546 C CA . ALA A 1 960 ? -14.997 27.905 34.923 1.00 95.31 960 ALA A CA 1
ATOM 7547 C C . ALA A 1 960 ? -14.071 26.723 35.220 1.00 95.31 960 ALA A C 1
ATOM 7549 O O . ALA A 1 960 ? -14.345 25.919 36.116 1.00 95.31 960 ALA A O 1
ATOM 7550 N N . LYS A 1 961 ? -12.960 26.662 34.493 1.00 93.94 961 LYS A N 1
ATOM 7551 C CA . LYS A 1 961 ? -11.824 25.791 34.780 1.00 93.94 961 LYS A CA 1
ATOM 7552 C C . LYS A 1 961 ? -10.600 26.650 35.041 1.00 93.94 961 LYS A C 1
ATOM 7554 O O . LYS A 1 961 ? -10.362 27.607 34.300 1.00 93.94 961 LYS A O 1
ATOM 7559 N N . ASP A 1 962 ? -9.858 26.341 36.089 1.00 89.38 962 ASP A N 1
ATOM 7560 C CA . ASP A 1 962 ? -8.616 27.039 36.400 1.00 89.38 962 ASP A CA 1
ATOM 7561 C C . ASP A 1 962 ? -7.433 26.507 35.565 1.00 89.38 962 ASP A C 1
ATOM 7563 O O . ASP A 1 962 ? -7.551 25.522 34.828 1.00 89.38 962 ASP A O 1
ATOM 7567 N N . LYS A 1 963 ? -6.272 27.161 35.653 1.00 82.19 963 LYS A N 1
ATOM 7568 C CA . LYS A 1 963 ? -5.051 26.714 34.961 1.00 82.19 963 LYS A CA 1
ATOM 7569 C C . LYS A 1 963 ? -4.453 25.446 35.573 1.00 82.19 963 LYS A C 1
ATOM 7571 O O . LYS A 1 963 ? -3.705 24.751 34.886 1.00 82.19 963 LYS A O 1
ATOM 7576 N N . ALA A 1 964 ? -4.806 25.121 36.816 1.00 76.75 964 ALA A N 1
ATOM 7577 C CA . ALA A 1 964 ? -4.468 23.870 37.492 1.00 76.75 964 ALA A CA 1
ATOM 7578 C C . ALA A 1 964 ? -5.386 22.685 37.110 1.00 76.75 964 ALA A C 1
ATOM 7580 O O . ALA A 1 964 ? -5.180 21.569 37.579 1.00 76.75 964 ALA A O 1
ATOM 7581 N N . GLN A 1 965 ? -6.312 22.898 36.169 1.00 82.06 965 GLN A N 1
ATOM 7582 C CA . GLN A 1 965 ? -7.249 21.927 35.606 1.00 82.06 965 GLN A CA 1
ATOM 7583 C C . GLN A 1 965 ? -8.436 21.527 36.499 1.00 82.06 965 GLN A C 1
ATOM 7585 O O . GLN A 1 965 ? -9.153 20.582 36.151 1.00 82.06 965 GLN A O 1
ATOM 7590 N N . ASN A 1 966 ? -8.721 22.249 37.583 1.00 81.25 966 ASN A N 1
ATOM 7591 C CA . ASN A 1 966 ? -9.902 21.988 38.404 1.00 81.25 966 ASN A CA 1
ATOM 7592 C C . ASN A 1 966 ? -11.142 22.690 37.831 1.00 81.25 966 ASN A C 1
ATOM 7594 O O . ASN A 1 966 ? -11.107 23.853 37.426 1.00 81.25 966 ASN A O 1
ATOM 7598 N N . TRP A 1 967 ? -12.279 21.988 37.833 1.00 90.12 967 TRP A N 1
ATOM 7599 C CA . TRP A 1 967 ? -13.571 22.550 37.433 1.00 90.12 967 TRP A CA 1
ATOM 7600 C C . TRP A 1 967 ? -14.324 23.116 38.630 1.00 90.12 967 TRP A C 1
ATOM 7602 O O . TRP A 1 967 ? -14.635 22.392 39.577 1.00 90.12 967 TRP A O 1
ATOM 7612 N N . GLY A 1 968 ? -14.688 24.391 38.540 1.00 91.06 968 GLY A N 1
ATOM 7613 C CA . GLY A 1 968 ? -15.561 25.043 39.503 1.00 91.06 968 GLY A CA 1
ATOM 7614 C C . GLY A 1 968 ? -17.027 24.612 39.363 1.00 91.06 968 GLY A C 1
ATOM 7615 O O . GLY A 1 968 ? -17.427 24.006 38.359 1.00 91.06 968 GLY A O 1
ATOM 7616 N N . PRO A 1 969 ? -17.864 24.941 40.358 1.00 93.06 969 PRO A N 1
ATOM 7617 C CA . PRO A 1 969 ? -19.303 24.729 40.277 1.00 93.06 969 PRO A CA 1
ATOM 7618 C C . PRO A 1 969 ? -19.956 25.569 39.163 1.00 93.06 969 PRO A C 1
ATOM 7620 O O . PRO A 1 969 ? -19.411 26.578 38.710 1.00 93.06 969 PRO A O 1
ATOM 7623 N N . PHE A 1 970 ? -21.154 25.159 38.728 1.00 95.38 970 PHE A N 1
ATOM 7624 C CA . PHE A 1 970 ? -21.976 25.958 37.814 1.00 95.38 970 PHE A CA 1
ATOM 7625 C C . PHE A 1 970 ? -22.390 27.293 38.450 1.00 95.38 970 PHE A C 1
ATOM 7627 O O . PHE A 1 970 ? -22.611 27.382 39.659 1.00 95.38 970 PHE A O 1
ATOM 7634 N N . SER A 1 971 ? -22.552 28.312 37.609 1.00 97.19 971 SER A N 1
ATOM 7635 C CA . SER A 1 971 ? -23.211 29.577 37.927 1.00 97.19 971 SER A CA 1
ATOM 7636 C C . SER A 1 971 ? -24.656 29.362 38.389 1.00 97.19 971 SER A C 1
ATOM 7638 O O . S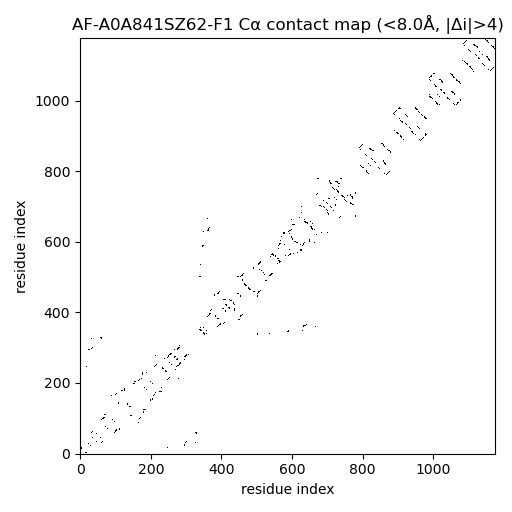ER A 1 971 ? -25.227 28.275 38.253 1.00 97.19 971 SER A O 1
ATOM 7640 N N . ASN A 1 972 ? -25.312 30.437 38.837 1.00 96.00 972 ASN A N 1
ATOM 7641 C CA . ASN A 1 972 ? -26.772 30.436 38.916 1.00 96.00 972 ASN A CA 1
ATOM 7642 C C . ASN A 1 972 ? -27.373 30.089 37.532 1.00 96.00 972 ASN A C 1
ATOM 7644 O O . ASN A 1 972 ? -26.837 30.542 36.514 1.00 96.00 972 ASN A O 1
ATOM 7648 N N . PRO A 1 973 ? -28.457 29.294 37.462 1.00 95.00 973 PRO A N 1
ATOM 7649 C CA . PRO A 1 973 ? -29.129 29.023 36.201 1.00 95.00 973 PRO A CA 1
ATOM 7650 C C . PRO A 1 973 ? -29.850 30.278 35.708 1.00 95.00 973 PRO A C 1
ATOM 7652 O O . PRO A 1 973 ? -30.559 30.942 36.467 1.00 95.00 973 PRO A O 1
ATOM 7655 N N . LEU A 1 974 ? -29.701 30.576 34.422 1.00 96.38 974 LEU A N 1
ATOM 7656 C CA . LEU A 1 974 ? -30.470 31.592 33.722 1.00 96.38 974 LEU A CA 1
ATOM 7657 C C . LEU A 1 974 ? -31.569 30.906 32.914 1.00 96.38 974 LEU A C 1
ATOM 7659 O O . LEU A 1 974 ? -31.303 30.329 31.861 1.00 96.38 974 LEU A O 1
ATOM 7663 N N . VAL A 1 975 ? -32.803 30.969 33.410 1.00 96.12 975 VAL A N 1
ATOM 7664 C CA . VAL A 1 975 ? -33.979 30.494 32.674 1.00 96.12 975 VAL A CA 1
ATOM 7665 C C . VAL A 1 975 ? -34.557 31.657 31.882 1.00 96.12 975 VAL A C 1
ATOM 7667 O O . VAL A 1 975 ? -34.920 32.686 32.451 1.00 96.12 975 VAL A O 1
ATOM 7670 N N . VAL A 1 976 ? -34.649 31.498 30.568 1.00 94.75 976 VAL A N 1
ATOM 7671 C CA . VAL A 1 976 ? -35.139 32.532 29.661 1.00 94.75 976 VAL A CA 1
ATOM 7672 C C . VAL A 1 976 ? -36.037 31.920 28.598 1.00 94.75 976 VAL A C 1
ATOM 7674 O O . VAL A 1 976 ? -35.684 30.940 27.950 1.00 94.75 976 VAL A O 1
ATOM 7677 N N . THR A 1 977 ? -37.207 32.517 28.404 1.00 93.38 977 THR A N 1
ATOM 7678 C CA . THR A 1 977 ? -38.074 32.228 27.258 1.00 93.38 977 THR A CA 1
ATOM 7679 C C . THR A 1 977 ? -37.744 33.221 26.158 1.00 93.38 977 THR A C 1
ATOM 7681 O O . THR A 1 977 ? -37.849 34.430 26.396 1.00 93.38 977 THR A O 1
ATOM 7684 N N . THR A 1 978 ? -37.319 32.728 24.993 1.00 91.00 978 THR A N 1
ATOM 7685 C CA . THR A 1 978 ? -37.156 33.545 23.778 1.00 91.00 978 THR A CA 1
ATOM 7686 C C . THR A 1 978 ? -38.446 34.294 23.470 1.00 91.00 978 THR A C 1
ATOM 7688 O O . THR A 1 978 ? -39.534 33.889 23.888 1.00 91.00 978 THR A O 1
ATOM 7691 N N . ASP A 1 979 ? -38.340 35.420 22.778 1.00 79.75 979 ASP A N 1
ATOM 7692 C CA . ASP A 1 979 ? -39.535 36.177 22.420 1.00 79.75 979 ASP A CA 1
ATOM 7693 C C . ASP A 1 979 ? -40.418 35.382 21.447 1.00 79.75 979 ASP A C 1
ATOM 7695 O O . ASP A 1 979 ? -39.972 34.449 20.770 1.00 79.75 979 ASP A O 1
ATOM 7699 N N . ALA A 1 980 ? -41.705 35.720 21.406 1.00 67.00 980 ALA A N 1
ATOM 7700 C CA . ALA A 1 980 ? -42.574 35.221 20.353 1.00 67.00 980 ALA A CA 1
ATOM 7701 C C . ALA A 1 980 ? -42.079 35.745 18.997 1.00 67.00 980 ALA A C 1
ATOM 7703 O O . ALA A 1 980 ? -41.566 36.861 18.910 1.00 67.00 980 ALA A O 1
ATOM 7704 N N . ASP A 1 981 ? -42.227 34.933 17.952 1.00 61.44 981 ASP A N 1
ATOM 7705 C CA . ASP A 1 981 ? -41.918 35.342 16.583 1.00 61.44 981 ASP A CA 1
ATOM 7706 C C . ASP A 1 981 ? -42.777 36.577 16.222 1.00 61.44 981 ASP A C 1
ATOM 7708 O O . ASP A 1 981 ? -44.007 36.468 16.271 1.00 61.44 981 ASP A O 1
ATOM 7712 N N . PRO A 1 982 ? -42.192 37.750 15.896 1.00 48.94 982 PRO A N 1
ATOM 7713 C CA . PRO A 1 982 ? -42.958 38.961 15.587 1.00 48.94 982 PRO A CA 1
ATOM 7714 C C . PRO A 1 982 ? -43.798 38.881 14.300 1.00 48.94 982 PRO A C 1
ATOM 7716 O O . PRO A 1 982 ? -44.478 39.847 13.959 1.00 48.94 982 PRO A O 1
ATOM 7719 N N . GLY A 1 983 ? -43.772 37.751 13.588 1.00 55.94 983 GLY A N 1
ATOM 7720 C CA . GLY A 1 983 ? -44.307 37.634 12.239 1.00 55.94 983 GLY A CA 1
ATOM 7721 C C . GLY A 1 983 ? -43.258 38.092 11.229 1.00 55.94 983 GLY A C 1
ATOM 7722 O O . GLY A 1 983 ? -42.560 39.083 11.439 1.00 55.94 983 GLY A O 1
ATOM 7723 N N . LYS A 1 984 ? -43.118 37.342 10.130 1.00 51.41 984 LYS A N 1
ATOM 7724 C CA . LYS A 1 984 ? -42.174 37.666 9.056 1.00 51.41 984 LYS A CA 1
ATOM 7725 C C . LYS A 1 984 ? -42.514 39.026 8.454 1.00 51.41 984 LYS A C 1
ATOM 7727 O O . LYS A 1 984 ? -43.514 39.152 7.750 1.00 51.41 984 LYS A O 1
ATOM 7732 N N . ASP A 1 985 ? -41.646 40.003 8.676 1.00 60.62 985 ASP A N 1
ATOM 7733 C CA . ASP A 1 985 ? -41.499 41.101 7.734 1.00 60.62 985 ASP A CA 1
ATOM 7734 C C . ASP A 1 985 ? -41.069 40.494 6.392 1.00 60.62 985 ASP A C 1
ATOM 7736 O O . ASP A 1 985 ? -40.063 39.789 6.309 1.00 60.62 985 ASP A O 1
ATOM 7740 N N . THR A 1 986 ? -41.897 40.666 5.365 1.00 70.62 986 THR A N 1
ATOM 7741 C CA . THR A 1 986 ? -41.629 40.207 3.994 1.00 70.62 986 THR A CA 1
ATOM 7742 C C . THR A 1 986 ? -41.214 41.358 3.085 1.00 70.62 986 THR A C 1
ATOM 7744 O O . THR A 1 986 ? -41.153 41.182 1.869 1.00 70.62 986 THR A O 1
ATOM 7747 N N . THR A 1 987 ? -41.033 42.555 3.641 1.00 77.75 987 THR A N 1
ATOM 7748 C CA . THR A 1 987 ? -40.666 43.753 2.891 1.00 77.75 987 THR A CA 1
ATOM 7749 C C . THR A 1 987 ? -39.153 43.753 2.724 1.00 77.75 987 THR A C 1
ATOM 7751 O O . THR A 1 987 ? -38.458 43.759 3.726 1.00 77.75 987 THR A O 1
ATOM 7754 N N . PRO A 1 988 ? -38.609 43.712 1.497 1.00 82.75 988 PRO A N 1
ATOM 7755 C CA . PRO A 1 988 ? -37.167 43.770 1.315 1.00 82.75 988 PRO A CA 1
ATOM 7756 C C . PRO A 1 988 ? -36.601 45.173 1.568 1.00 82.75 988 PRO A C 1
ATOM 7758 O O . PRO A 1 988 ? -37.273 46.162 1.248 1.00 82.75 988 PRO A O 1
ATOM 7761 N N . PRO A 1 989 ? -35.335 45.282 2.012 1.00 92.88 989 PRO A N 1
ATOM 7762 C CA . PRO A 1 989 ? -34.686 46.566 2.228 1.00 92.88 989 PRO A CA 1
ATOM 7763 C C . PRO A 1 989 ? -34.547 47.347 0.919 1.00 92.88 989 PRO A C 1
ATOM 7765 O O . PRO A 1 989 ? -34.428 46.775 -0.169 1.00 92.88 989 PRO A O 1
ATOM 7768 N N . THR A 1 990 ? -34.489 48.676 1.010 1.00 94.00 990 THR A N 1
ATOM 7769 C CA . THR A 1 990 ? -34.191 49.518 -0.160 1.00 94.00 990 THR A CA 1
ATOM 7770 C C . THR A 1 990 ? -32.785 49.232 -0.711 1.00 94.00 990 THR A C 1
ATOM 7772 O O . THR A 1 990 ? -31.887 48.814 0.024 1.00 94.00 990 THR A O 1
ATOM 7775 N N . ALA A 1 991 ? -32.557 49.439 -2.016 1.00 91.94 991 ALA A N 1
ATOM 7776 C CA . ALA A 1 991 ? -31.217 49.282 -2.595 1.00 91.94 991 ALA A CA 1
ATOM 7777 C C . ALA A 1 991 ? -30.209 50.233 -1.920 1.00 91.94 991 ALA A C 1
ATOM 7779 O O . ALA A 1 991 ? -30.563 51.385 -1.647 1.00 91.94 991 ALA A O 1
ATOM 7780 N N . PRO A 1 992 ? -28.949 49.809 -1.709 1.00 96.12 992 PRO A N 1
ATOM 7781 C CA . PRO A 1 992 ? -27.903 50.713 -1.252 1.00 96.12 992 PRO A CA 1
ATOM 7782 C C . PRO A 1 992 ? -27.750 51.881 -2.233 1.00 96.12 992 PRO A C 1
ATOM 7784 O O . PRO A 1 992 ? -27.553 51.684 -3.436 1.00 96.12 992 PRO A O 1
ATOM 7787 N N . GLY A 1 993 ? -27.880 53.107 -1.731 1.00 91.00 993 GLY A N 1
ATOM 7788 C CA . GLY A 1 993 ? -27.817 54.310 -2.562 1.00 91.00 993 GLY A CA 1
ATOM 7789 C C . GLY A 1 993 ? -26.379 54.764 -2.817 1.00 91.00 993 GLY A C 1
ATOM 7790 O O . GLY A 1 993 ? -25.482 54.432 -2.051 1.00 91.00 993 GLY A O 1
ATOM 7791 N N . ASN A 1 994 ? -26.158 55.580 -3.849 1.00 91.44 994 ASN A N 1
ATOM 7792 C CA . ASN A 1 994 ? -24.904 56.320 -4.067 1.00 91.44 994 ASN A CA 1
ATOM 7793 C C . ASN A 1 994 ? -23.617 55.475 -3.957 1.00 91.44 994 ASN A C 1
ATOM 7795 O O . ASN A 1 994 ? -22.676 55.882 -3.277 1.00 91.44 994 ASN A O 1
ATOM 7799 N N . LEU A 1 995 ? -23.564 54.308 -4.609 1.00 96.69 995 LEU A N 1
ATOM 7800 C CA . LEU A 1 995 ? -22.321 53.541 -4.707 1.00 96.69 995 LEU A CA 1
ATOM 7801 C C . LEU A 1 995 ? -21.288 54.344 -5.511 1.00 96.69 995 LEU A C 1
ATOM 7803 O O . LEU A 1 995 ? -21.448 54.554 -6.712 1.00 96.69 995 LEU A O 1
ATOM 7807 N N . THR A 1 996 ? -20.234 54.803 -4.844 1.00 94.94 996 THR A N 1
ATOM 7808 C CA . THR A 1 996 ? -19.216 55.691 -5.414 1.00 94.94 996 THR A CA 1
ATOM 7809 C C . THR A 1 996 ? -17.806 55.202 -5.128 1.00 94.94 996 THR A C 1
ATOM 7811 O O . THR A 1 996 ? -17.544 54.514 -4.142 1.00 94.94 996 THR A O 1
ATOM 7814 N N . LEU A 1 997 ? -16.881 55.559 -6.017 1.00 95.31 997 LEU A N 1
ATOM 7815 C CA . LEU A 1 997 ? -15.459 55.301 -5.842 1.00 95.31 997 LEU A CA 1
ATOM 7816 C C . LEU A 1 997 ? -14.885 56.228 -4.761 1.00 95.31 997 LEU A C 1
ATOM 7818 O O . LEU A 1 997 ? -14.992 57.445 -4.883 1.00 95.31 997 LEU A O 1
ATOM 7822 N N . VAL A 1 998 ? -14.229 55.657 -3.751 1.00 94.31 998 VAL A N 1
ATOM 7823 C CA . VAL A 1 998 ? -13.469 56.405 -2.733 1.00 94.31 998 VAL A CA 1
ATOM 7824 C C . VAL A 1 998 ? -12.015 56.543 -3.165 1.00 94.31 998 VAL A C 1
ATOM 7826 O O . VAL A 1 998 ? -11.467 57.640 -3.207 1.00 94.31 998 VAL A O 1
ATOM 7829 N N . SER A 1 999 ? -11.381 55.422 -3.501 1.00 90.94 999 SER A N 1
ATOM 7830 C CA . SER A 1 999 ? -10.011 55.379 -4.002 1.00 90.94 999 SER A CA 1
ATOM 7831 C C . SER A 1 999 ? -9.794 54.125 -4.834 1.00 90.94 999 SER A C 1
ATOM 7833 O O . SER A 1 999 ? -10.551 53.159 -4.753 1.00 90.94 999 SER A O 1
ATOM 7835 N N . LYS A 1 1000 ? -8.746 54.127 -5.644 1.00 90.25 1000 LYS A N 1
ATOM 7836 C CA . LYS A 1 1000 ? -8.274 52.947 -6.360 1.00 90.25 1000 LYS A CA 1
ATOM 7837 C C . LYS A 1 1000 ? -6.752 52.938 -6.358 1.00 90.25 1000 LYS A C 1
ATOM 7839 O O . LYS A 1 1000 ? -6.130 53.980 -6.175 1.00 90.25 1000 LYS A O 1
ATOM 7844 N N . THR A 1 1001 ? -6.192 51.749 -6.510 1.00 88.19 1001 THR A N 1
ATOM 7845 C CA . THR A 1 1001 ? -4.772 51.505 -6.759 1.00 88.19 1001 THR A CA 1
ATOM 7846 C C . THR A 1 1001 ? -4.646 50.617 -7.996 1.00 88.19 1001 THR A C 1
ATOM 7848 O O . THR A 1 1001 ? -5.633 50.325 -8.681 1.00 88.19 1001 THR A O 1
ATOM 7851 N N . THR A 1 1002 ? -3.438 50.133 -8.274 1.00 80.12 1002 THR A N 1
ATOM 7852 C CA . THR A 1 1002 ? -3.191 49.135 -9.320 1.00 80.12 1002 THR A CA 1
ATOM 7853 C C . THR A 1 1002 ? -3.893 47.806 -9.049 1.00 80.12 1002 THR A C 1
ATOM 7855 O O . THR A 1 1002 ? -4.195 47.077 -9.982 1.00 80.12 1002 THR A O 1
ATOM 7858 N N . ASN A 1 1003 ? -4.192 47.479 -7.791 1.00 84.50 1003 ASN A N 1
ATOM 7859 C CA . ASN A 1 1003 ? -4.749 46.178 -7.422 1.00 84.50 1003 ASN A CA 1
ATOM 7860 C C . ASN A 1 1003 ? -5.890 46.233 -6.406 1.00 84.50 1003 ASN A C 1
ATOM 7862 O O . ASN A 1 1003 ? -6.283 45.205 -5.849 1.00 84.50 1003 ASN A O 1
ATOM 7866 N N . SER A 1 1004 ? -6.436 47.419 -6.154 1.00 87.81 1004 SER A N 1
ATOM 7867 C CA . SER A 1 1004 ? -7.569 47.567 -5.258 1.00 87.81 1004 SER A CA 1
ATOM 7868 C C . SER A 1 1004 ? -8.490 48.711 -5.651 1.00 87.81 1004 SER A C 1
ATOM 7870 O O . SER A 1 1004 ? -8.089 49.659 -6.324 1.00 87.81 1004 SER A O 1
ATOM 7872 N N . VAL A 1 1005 ? -9.740 48.607 -5.223 1.00 93.12 1005 VAL A N 1
ATOM 7873 C CA . VAL A 1 1005 ? -10.778 49.628 -5.346 1.00 93.12 1005 VAL A CA 1
ATOM 7874 C C . VAL A 1 1005 ? -11.462 49.734 -3.993 1.00 93.12 1005 VAL A C 1
ATOM 7876 O O . VAL A 1 1005 ? -12.047 48.766 -3.517 1.00 93.12 1005 VAL A O 1
ATOM 7879 N N . THR A 1 1006 ? -11.425 50.912 -3.384 1.00 95.31 1006 THR A N 1
ATOM 7880 C CA . THR A 1 1006 ? -12.262 51.249 -2.231 1.00 95.31 1006 THR A CA 1
ATOM 7881 C C . THR A 1 1006 ? -13.506 51.965 -2.720 1.00 95.31 1006 THR A C 1
ATOM 7883 O O . THR A 1 1006 ? -13.412 52.978 -3.413 1.00 95.31 1006 THR A O 1
ATOM 7886 N N . MET A 1 1007 ? -14.674 51.464 -2.342 1.00 96.44 1007 MET A N 1
ATOM 7887 C CA . MET A 1 1007 ? -15.971 52.046 -2.684 1.00 96.44 1007 MET A CA 1
ATOM 7888 C C . MET A 1 1007 ? -16.791 52.322 -1.428 1.00 96.44 1007 MET A C 1
ATOM 7890 O O . MET A 1 1007 ? -16.610 51.654 -0.412 1.00 96.44 1007 MET A O 1
ATOM 7894 N N . SER A 1 1008 ? -17.685 53.304 -1.508 1.00 96.44 1008 SER A N 1
ATOM 7895 C CA . SER A 1 1008 ? -18.616 53.693 -0.448 1.00 96.44 1008 SER A CA 1
ATOM 7896 C C . SER A 1 1008 ? -20.040 53.763 -0.976 1.00 96.44 1008 SER A C 1
ATOM 7898 O O . SER A 1 1008 ? -20.243 53.975 -2.169 1.00 96.44 1008 SER A O 1
ATOM 7900 N N . TRP A 1 1009 ? -21.026 53.616 -0.096 1.00 97.19 1009 TRP A N 1
ATOM 7901 C CA . TRP A 1 1009 ? -22.440 53.791 -0.432 1.00 97.19 1009 TRP A CA 1
ATOM 7902 C C . TRP A 1 1009 ? -23.223 54.374 0.747 1.00 97.19 1009 TRP A C 1
ATOM 7904 O O . TRP A 1 1009 ? -22.784 54.343 1.896 1.00 97.19 1009 TRP A O 1
ATOM 7914 N N . THR A 1 1010 ? -24.402 54.922 0.465 1.00 95.00 1010 THR A N 1
ATOM 7915 C CA . THR A 1 1010 ? -25.362 55.353 1.488 1.00 95.00 1010 THR A CA 1
ATOM 7916 C C . THR A 1 1010 ? -26.245 54.191 1.930 1.00 95.00 1010 THR A C 1
ATOM 7918 O O . THR A 1 1010 ? -26.598 53.331 1.121 1.00 95.00 1010 THR A O 1
ATOM 7921 N N . ALA A 1 1011 ? -26.606 54.188 3.214 1.00 93.12 1011 ALA A N 1
ATOM 7922 C CA . ALA A 1 1011 ? -27.331 53.098 3.853 1.00 93.12 1011 ALA A CA 1
ATOM 7923 C C . ALA A 1 1011 ? -28.673 52.783 3.175 1.00 93.12 1011 ALA A C 1
ATOM 7925 O O . ALA A 1 1011 ? -29.435 53.686 2.832 1.00 93.12 1011 ALA A O 1
ATOM 7926 N N . SER A 1 1012 ? -28.965 51.491 3.056 1.00 94.62 1012 SER A N 1
ATOM 7927 C CA . SER A 1 1012 ? -30.305 50.960 2.835 1.00 94.62 1012 SER A CA 1
ATOM 7928 C C . SER A 1 1012 ? -31.183 51.173 4.068 1.00 94.62 1012 SER A C 1
ATOM 7930 O O . SER A 1 1012 ? -30.700 51.198 5.203 1.00 94.62 1012 SER A O 1
ATOM 7932 N N . THR A 1 1013 ? -32.487 51.283 3.843 1.00 90.81 1013 THR A N 1
ATOM 7933 C CA . THR A 1 1013 ? -33.518 51.400 4.876 1.00 90.81 1013 THR A CA 1
ATOM 7934 C C . THR A 1 1013 ? -34.468 50.216 4.813 1.00 90.81 1013 THR A C 1
ATOM 7936 O O . THR A 1 1013 ? -34.871 49.794 3.730 1.00 90.81 1013 THR A O 1
ATOM 7939 N N . ASP A 1 1014 ? -34.831 49.711 5.985 1.00 90.19 1014 ASP A N 1
ATOM 7940 C CA . ASP A 1 1014 ? -35.858 48.693 6.172 1.00 90.19 1014 ASP A CA 1
ATOM 7941 C C . ASP A 1 1014 ? -36.429 48.787 7.591 1.00 90.19 1014 ASP A C 1
ATOM 7943 O O . ASP A 1 1014 ? -35.717 49.223 8.503 1.00 90.19 1014 ASP A O 1
ATOM 7947 N N . ALA A 1 1015 ? -37.692 48.399 7.787 1.00 79.69 1015 ALA A N 1
ATOM 7948 C CA . ALA A 1 1015 ? -38.345 48.457 9.093 1.00 79.69 1015 ALA A CA 1
ATOM 7949 C C . ALA A 1 1015 ? -37.722 47.476 10.103 1.00 79.69 1015 ALA A C 1
ATOM 7951 O O . ALA A 1 1015 ? -37.627 47.803 11.289 1.00 79.69 1015 ALA A O 1
ATOM 7952 N N . SER A 1 1016 ? -37.237 46.319 9.640 1.00 80.00 1016 SER A N 1
ATOM 7953 C CA . SER A 1 1016 ? -36.512 45.338 10.457 1.00 80.00 1016 SER A CA 1
ATOM 7954 C C . SER A 1 1016 ? -35.027 45.693 10.656 1.00 80.00 1016 SER A C 1
ATOM 7956 O O . SER A 1 1016 ? -34.359 45.154 11.544 1.00 80.00 1016 SER A O 1
ATOM 7958 N N . GLY A 1 1017 ? -34.516 46.668 9.897 1.00 84.75 1017 GLY A N 1
ATOM 7959 C CA . GLY A 1 1017 ? -33.119 47.103 9.895 1.00 84.75 1017 GLY A CA 1
ATOM 7960 C C . GLY A 1 1017 ? -32.211 46.199 9.055 1.00 84.75 1017 GLY A C 1
ATOM 7961 O O . GLY A 1 1017 ? -32.568 45.082 8.708 1.00 84.75 1017 GLY A O 1
ATOM 7962 N N . ILE A 1 1018 ? -31.008 46.675 8.725 1.00 90.75 1018 ILE A N 1
ATOM 7963 C CA . ILE A 1 1018 ? -30.074 45.957 7.839 1.00 90.75 1018 ILE A CA 1
ATOM 7964 C C . ILE A 1 1018 ? -29.171 45.002 8.639 1.00 90.75 1018 ILE A C 1
ATOM 7966 O O . ILE A 1 1018 ? -28.641 45.381 9.684 1.00 90.75 1018 ILE A O 1
ATOM 7970 N N . GLU A 1 1019 ? -28.993 43.771 8.153 1.00 88.56 1019 GLU A N 1
ATOM 7971 C CA . GLU A 1 1019 ? -28.119 42.734 8.727 1.00 88.56 1019 GLU A CA 1
ATOM 7972 C C . GLU A 1 1019 ? -26.742 42.672 8.050 1.00 88.56 1019 GLU A C 1
ATOM 7974 O O . GLU A 1 1019 ? -25.733 42.421 8.715 1.00 88.56 1019 GLU A O 1
ATOM 7979 N N . VAL A 1 1020 ? -26.677 42.880 6.732 1.00 90.75 1020 VAL A N 1
ATOM 7980 C CA . VAL A 1 1020 ? -25.426 42.788 5.965 1.00 90.75 1020 VAL A CA 1
ATOM 7981 C C . VAL A 1 1020 ? -25.540 43.492 4.611 1.00 90.75 1020 VAL A C 1
ATOM 7983 O O . VAL A 1 1020 ? -26.633 43.606 4.053 1.00 90.75 1020 VAL A O 1
ATOM 7986 N N . TYR A 1 1021 ? -24.405 43.951 4.078 1.00 95.75 1021 TYR A N 1
ATOM 7987 C CA . TYR A 1 1021 ? -24.254 44.348 2.677 1.00 95.75 1021 TYR A CA 1
ATOM 7988 C C . TYR A 1 1021 ? -23.332 43.367 1.955 1.00 95.75 1021 TYR A C 1
ATOM 7990 O O . TYR A 1 1021 ? -22.175 43.221 2.353 1.00 95.75 1021 TYR A O 1
ATOM 7998 N N . ASP A 1 1022 ? -23.819 42.763 0.874 1.00 95.94 1022 ASP A N 1
ATOM 7999 C CA . ASP A 1 1022 ? -23.016 41.929 -0.020 1.00 95.94 1022 ASP A CA 1
ATOM 8000 C C . ASP A 1 1022 ? -22.494 42.755 -1.195 1.00 95.94 1022 ASP A C 1
ATOM 8002 O O . ASP A 1 1022 ? -23.249 43.480 -1.848 1.00 95.94 1022 ASP A O 1
ATOM 8006 N N . ILE A 1 1023 ? -21.216 42.573 -1.510 1.00 96.50 1023 ILE A N 1
ATOM 8007 C CA . ILE A 1 1023 ? -20.503 43.201 -2.614 1.00 96.50 1023 ILE A CA 1
ATOM 8008 C C . ILE A 1 1023 ? -20.318 42.164 -3.718 1.00 96.50 1023 ILE A C 1
ATOM 8010 O O . ILE A 1 1023 ? -19.827 41.061 -3.482 1.00 96.50 1023 ILE A O 1
ATOM 8014 N N . TYR A 1 1024 ? -20.656 42.546 -4.944 1.00 89.44 1024 TYR A N 1
ATOM 8015 C CA . TYR A 1 1024 ? -20.486 41.726 -6.135 1.00 89.44 1024 TYR A CA 1
ATOM 8016 C C . TYR A 1 1024 ? -19.515 42.413 -7.089 1.00 89.44 1024 TYR A C 1
ATOM 8018 O O . TYR A 1 1024 ? -19.609 43.619 -7.320 1.00 89.44 1024 TYR A O 1
ATOM 8026 N N . ARG A 1 1025 ? -18.595 41.634 -7.657 1.00 91.75 1025 ARG A N 1
ATOM 8027 C CA . ARG A 1 1025 ? -17.629 42.041 -8.679 1.00 91.75 1025 ARG A CA 1
ATOM 8028 C C . ARG A 1 1025 ? -17.972 41.320 -9.976 1.00 91.75 1025 ARG A C 1
ATOM 8030 O O . ARG A 1 1025 ? -17.941 40.094 -10.026 1.00 91.75 1025 ARG A O 1
ATOM 8037 N N . ASN A 1 1026 ? -18.277 42.077 -11.027 1.00 83.94 1026 ASN A N 1
ATOM 8038 C CA . ASN A 1 1026 ? -18.688 41.564 -12.339 1.00 83.94 1026 ASN A CA 1
ATOM 8039 C C . ASN A 1 1026 ? -19.870 40.575 -12.250 1.00 83.94 1026 ASN A C 1
ATOM 8041 O O . ASN A 1 1026 ? -19.892 39.557 -12.932 1.00 83.94 1026 ASN A O 1
ATOM 8045 N N . GLY A 1 1027 ? -20.833 40.863 -11.367 1.00 68.88 1027 GLY A N 1
ATOM 8046 C CA . GLY A 1 1027 ? -22.015 40.022 -11.142 1.00 68.88 1027 GLY A CA 1
ATOM 8047 C C . GLY A 1 1027 ? -21.786 38.797 -10.248 1.00 68.88 1027 GLY A C 1
ATOM 8048 O O . GLY A 1 1027 ? -22.752 38.122 -9.906 1.00 68.88 1027 GLY A O 1
ATOM 8049 N N . VAL A 1 1028 ? -20.548 38.533 -9.816 1.00 66.94 1028 VAL A N 1
ATOM 8050 C CA . VAL A 1 1028 ? -20.195 37.416 -8.925 1.00 66.94 1028 VAL A CA 1
ATOM 8051 C C . VAL A 1 1028 ? -19.974 37.931 -7.506 1.00 66.94 1028 VAL A C 1
ATOM 8053 O O . VAL A 1 1028 ? -19.368 38.986 -7.322 1.00 66.94 1028 VAL A O 1
ATOM 8056 N N . TYR A 1 1029 ? -20.458 37.201 -6.500 1.00 79.12 1029 TYR A N 1
ATOM 8057 C CA . TYR A 1 1029 ? -20.242 37.547 -5.094 1.00 79.12 1029 TYR A CA 1
ATOM 8058 C C . TYR A 1 1029 ? -18.742 37.666 -4.788 1.00 79.12 1029 TYR A C 1
ATOM 8060 O O . TYR A 1 1029 ? -17.949 36.805 -5.168 1.00 79.12 1029 TYR A O 1
ATOM 8068 N N . PHE A 1 1030 ? -18.353 38.758 -4.135 1.00 74.69 1030 PHE A N 1
ATOM 8069 C CA . PHE A 1 1030 ? -16.956 39.113 -3.894 1.00 74.69 1030 PHE A CA 1
ATOM 8070 C C . PHE A 1 1030 ? -16.619 39.222 -2.402 1.00 74.69 1030 PHE A C 1
ATOM 8072 O O . PHE A 1 1030 ? -15.494 38.934 -2.003 1.00 74.69 1030 PHE A O 1
ATOM 8079 N N . GLY A 1 1031 ? -17.579 39.624 -1.573 1.00 84.25 1031 GLY A N 1
ATOM 8080 C CA . GLY A 1 1031 ? -17.408 39.739 -0.128 1.00 84.25 1031 GLY A CA 1
ATOM 8081 C C . GLY A 1 1031 ? -18.588 40.451 0.520 1.00 84.25 1031 GLY A C 1
ATOM 8082 O O . GLY A 1 1031 ? -19.559 40.784 -0.155 1.00 84.25 1031 GLY A O 1
ATOM 8083 N N . TYR A 1 1032 ? -18.491 40.719 1.819 1.00 93.44 1032 TYR A N 1
ATOM 8084 C CA . TYR A 1 1032 ? -19.548 41.382 2.580 1.00 93.44 1032 TYR A CA 1
ATOM 8085 C C . TYR A 1 1032 ? -18.980 42.363 3.611 1.00 93.44 1032 TYR A C 1
ATOM 8087 O O . TYR A 1 1032 ? -17.801 42.309 3.964 1.00 93.44 1032 TYR A O 1
ATOM 8095 N N . THR A 1 1033 ? -19.826 43.262 4.115 1.00 87.94 1033 THR A N 1
ATOM 8096 C CA . THR A 1 1033 ? -19.526 44.081 5.296 1.00 87.94 1033 THR A CA 1
ATOM 8097 C C . THR A 1 1033 ? -20.746 44.208 6.203 1.00 87.94 1033 THR A C 1
ATOM 8099 O O . THR A 1 1033 ? -21.879 44.358 5.742 1.00 87.94 1033 THR A O 1
ATOM 8102 N N . GLN A 1 1034 ? -20.499 44.162 7.512 1.00 91.25 1034 GLN A N 1
ATOM 8103 C CA . GLN A 1 1034 ? -21.481 44.437 8.570 1.00 91.25 1034 GLN A CA 1
ATOM 8104 C C . GLN A 1 1034 ? -21.110 45.702 9.364 1.00 91.25 1034 GLN A C 1
ATOM 8106 O O . GLN A 1 1034 ? -21.661 45.972 10.428 1.00 91.25 1034 GLN A O 1
ATOM 8111 N N . ASN A 1 1035 ? -20.152 46.496 8.869 1.00 87.06 1035 ASN A N 1
ATOM 8112 C CA . ASN A 1 1035 ? -19.741 47.733 9.523 1.00 87.06 1035 ASN A CA 1
ATOM 8113 C C . ASN A 1 1035 ? -20.674 48.892 9.141 1.00 87.06 1035 ASN A C 1
ATOM 8115 O O . ASN A 1 1035 ? -20.396 49.671 8.233 1.00 87.06 1035 ASN A O 1
ATOM 8119 N N . PHE A 1 1036 ? -21.787 49.025 9.859 1.00 87.50 1036 PHE A N 1
ATOM 8120 C CA . PHE A 1 1036 ? -22.799 50.055 9.586 1.00 87.50 1036 PHE A CA 1
ATOM 8121 C C . PHE A 1 1036 ? -22.357 51.485 9.926 1.00 87.50 1036 PHE A C 1
ATOM 8123 O O . PHE A 1 1036 ? -22.959 52.438 9.438 1.00 87.50 1036 PHE A O 1
ATOM 8130 N N . ASN A 1 1037 ? -21.299 51.642 10.728 1.00 81.50 1037 ASN A N 1
ATOM 8131 C CA . ASN A 1 1037 ? -20.738 52.949 11.083 1.00 81.50 1037 ASN A CA 1
ATOM 8132 C C . ASN A 1 1037 ? -19.788 53.490 10.001 1.00 81.50 1037 ASN A C 1
ATOM 8134 O O . ASN A 1 1037 ? -19.437 54.667 10.024 1.00 81.50 1037 ASN A O 1
ATOM 8138 N N . ASN A 1 1038 ? -19.365 52.636 9.063 1.00 87.94 1038 ASN A N 1
ATOM 8139 C CA . ASN A 1 1038 ? -18.514 52.999 7.939 1.00 87.94 1038 ASN A CA 1
ATOM 8140 C C . ASN A 1 1038 ? -18.858 52.130 6.718 1.00 87.94 1038 ASN A C 1
ATOM 8142 O O . ASN A 1 1038 ? -18.260 51.074 6.511 1.00 87.94 1038 ASN A O 1
ATOM 8146 N N . LEU A 1 1039 ? -19.828 52.583 5.915 1.00 94.19 1039 LEU A N 1
ATOM 8147 C CA . LEU A 1 1039 ? -20.293 51.900 4.701 1.00 94.19 1039 LEU A CA 1
ATOM 8148 C C . LEU A 1 1039 ? -19.306 52.078 3.543 1.00 94.19 1039 LEU A C 1
ATOM 8150 O O . LEU A 1 1039 ? -19.570 52.761 2.550 1.00 94.19 1039 LEU A O 1
ATOM 8154 N N . GLN A 1 1040 ? -18.141 51.466 3.720 1.00 93.19 1040 GLN A N 1
ATOM 8155 C CA . GLN A 1 1040 ? -17.081 51.361 2.736 1.00 93.19 1040 GLN A CA 1
ATOM 8156 C C . GLN A 1 1040 ? -16.576 49.923 2.657 1.00 93.19 1040 GLN A C 1
ATOM 8158 O O . GLN A 1 1040 ? -16.603 49.179 3.639 1.00 93.19 1040 GLN A O 1
ATOM 8163 N N . PHE A 1 1041 ? -16.079 49.546 1.486 1.00 94.31 1041 PHE A N 1
ATOM 8164 C CA . PHE A 1 1041 ? -15.439 48.258 1.263 1.00 94.31 1041 PHE A CA 1
ATOM 8165 C C . PHE A 1 1041 ? -14.254 48.414 0.311 1.00 94.31 1041 PHE A C 1
ATOM 8167 O O . PHE A 1 1041 ? -14.385 49.013 -0.758 1.00 94.31 1041 PHE A O 1
ATOM 8174 N N . THR A 1 1042 ? -13.104 47.857 0.692 1.00 94.75 1042 THR A N 1
ATOM 8175 C CA . THR A 1 1042 ? -11.909 47.803 -0.158 1.00 94.75 1042 THR A CA 1
ATOM 8176 C C . THR A 1 1042 ? -11.822 46.436 -0.820 1.00 94.75 1042 THR A C 1
ATOM 8178 O O . THR A 1 1042 ? -11.469 45.447 -0.185 1.00 94.75 1042 THR A O 1
ATOM 8181 N N . ALA A 1 1043 ? -12.117 46.385 -2.115 1.00 85.44 1043 ALA A N 1
ATOM 8182 C CA . ALA A 1 1043 ? -11.871 45.217 -2.941 1.00 85.44 1043 ALA A CA 1
ATOM 8183 C C . ALA A 1 1043 ? -10.387 45.154 -3.319 1.00 85.44 1043 ALA A C 1
ATOM 8185 O O . ALA A 1 1043 ? -9.916 46.005 -4.066 1.00 85.44 1043 ALA A O 1
ATOM 8186 N N . THR A 1 1044 ? -9.650 44.170 -2.803 1.00 85.00 1044 THR A N 1
ATOM 8187 C CA . THR A 1 1044 ? -8.216 43.948 -3.068 1.00 85.00 1044 THR A CA 1
ATOM 8188 C C . THR A 1 1044 ? -7.994 42.781 -4.041 1.00 85.00 1044 THR A C 1
ATOM 8190 O O . THR A 1 1044 ? -8.934 42.077 -4.408 1.00 85.00 1044 THR A O 1
ATOM 8193 N N . GLY A 1 1045 ? -6.756 42.581 -4.507 1.00 76.12 1045 GLY A N 1
ATOM 8194 C CA . GLY A 1 1045 ? -6.414 41.480 -5.421 1.00 76.12 1045 GLY A CA 1
ATOM 8195 C C . GLY A 1 1045 ? -6.957 41.654 -6.845 1.00 76.12 1045 GLY A C 1
ATOM 8196 O O . GLY A 1 1045 ? -7.183 40.676 -7.554 1.00 76.12 1045 GLY A O 1
ATOM 8197 N N . LEU A 1 1046 ? -7.211 42.894 -7.261 1.00 85.19 1046 LEU A N 1
ATOM 8198 C CA . LEU A 1 1046 ? -7.643 43.231 -8.614 1.00 85.19 1046 LEU A CA 1
ATOM 8199 C C . LEU A 1 1046 ? -6.432 43.311 -9.558 1.00 85.19 1046 LEU A C 1
ATOM 8201 O O . LEU A 1 1046 ? -5.329 43.653 -9.146 1.00 85.19 1046 LEU A O 1
ATOM 8205 N N . SER A 1 1047 ? -6.626 43.009 -10.837 1.00 76.19 1047 SER A N 1
ATOM 8206 C CA . SER A 1 1047 ? -5.601 43.218 -11.867 1.00 76.19 1047 SER A CA 1
ATOM 8207 C C . SER A 1 1047 ? -5.451 44.710 -12.221 1.00 76.19 1047 SER A C 1
ATOM 8209 O O . SER A 1 1047 ? -6.477 45.396 -12.294 1.00 76.19 1047 SER A O 1
ATOM 8211 N N . PRO A 1 1048 ? -4.228 45.211 -12.491 1.00 76.88 1048 PRO A N 1
ATOM 8212 C CA . PRO A 1 1048 ? -3.987 46.580 -12.963 1.00 76.88 1048 PRO A CA 1
ATOM 8213 C C . PRO A 1 1048 ? -4.643 46.892 -14.304 1.00 76.88 1048 PRO A C 1
ATOM 8215 O O . PRO A 1 1048 ? -4.881 45.996 -15.114 1.00 76.88 1048 PRO A O 1
ATOM 8218 N N . ASN A 1 1049 ? -4.933 48.176 -14.536 1.00 83.25 1049 ASN A N 1
ATOM 8219 C CA . ASN A 1 1049 ? -5.551 48.698 -15.761 1.00 83.25 1049 ASN A CA 1
ATOM 8220 C C . ASN A 1 1049 ? -6.794 47.915 -16.238 1.00 83.25 1049 ASN A C 1
ATOM 8222 O O . ASN A 1 1049 ? -7.045 47.787 -17.436 1.00 83.25 1049 ASN A O 1
ATOM 8226 N N . THR A 1 1050 ? -7.554 47.339 -15.308 1.00 82.12 1050 THR A N 1
ATOM 8227 C CA . THR A 1 1050 ? -8.676 46.451 -15.624 1.00 82.12 1050 THR A CA 1
ATOM 8228 C C . THR A 1 1050 ? -9.973 47.084 -15.142 1.00 82.12 1050 THR A C 1
ATOM 8230 O O . THR A 1 1050 ? -10.078 47.519 -13.995 1.00 82.12 1050 THR A O 1
ATOM 8233 N N . SER A 1 1051 ? -10.960 47.164 -16.036 1.00 89.00 1051 SER A N 1
ATOM 8234 C CA . SER A 1 1051 ? -12.314 47.614 -15.703 1.00 89.00 1051 SER A CA 1
ATOM 8235 C C . SER A 1 1051 ? -13.053 46.544 -14.901 1.00 89.00 1051 SER A C 1
ATOM 8237 O O . SER A 1 1051 ? -13.192 45.409 -15.349 1.00 89.00 1051 SER A O 1
ATOM 8239 N N . TYR A 1 1052 ? -13.574 46.934 -13.743 1.00 89.50 1052 TYR A N 1
ATOM 8240 C CA . TYR A 1 1052 ? -14.465 46.141 -12.906 1.00 89.50 1052 TYR A CA 1
ATOM 8241 C C . TYR A 1 1052 ? -15.794 46.861 -12.739 1.00 89.50 1052 TYR A C 1
ATOM 8243 O O . TYR A 1 1052 ? -15.839 48.086 -12.628 1.00 89.50 1052 TYR A O 1
ATOM 8251 N N . THR A 1 1053 ? -16.872 46.087 -12.676 1.00 93.38 1053 THR A N 1
ATOM 8252 C CA . THR A 1 1053 ? -18.190 46.579 -12.276 1.00 93.38 1053 THR A CA 1
ATOM 8253 C C . THR A 1 1053 ? -18.504 46.073 -10.877 1.00 93.38 1053 THR A C 1
ATOM 8255 O O . THR A 1 1053 ? -18.479 44.864 -10.647 1.00 93.38 1053 THR A O 1
ATOM 8258 N N . PHE A 1 1054 ? -18.815 46.981 -9.956 1.00 95.94 1054 PHE A N 1
ATOM 8259 C CA . PHE A 1 1054 ? -19.228 46.651 -8.598 1.00 95.94 1054 PHE A CA 1
ATOM 8260 C C . PHE A 1 1054 ? -20.691 47.008 -8.357 1.00 95.94 1054 PHE A C 1
ATOM 8262 O O . PHE A 1 1054 ? -21.151 48.077 -8.751 1.00 95.94 1054 PHE A O 1
ATOM 8269 N N . THR A 1 1055 ? -21.410 46.123 -7.676 1.00 96.19 1055 THR A N 1
ATOM 8270 C CA . THR A 1 1055 ? -22.776 46.355 -7.187 1.00 96.19 1055 THR A CA 1
ATOM 8271 C C . THR A 1 1055 ? -22.885 45.868 -5.753 1.00 96.19 1055 THR A C 1
ATOM 8273 O O . THR A 1 1055 ? -22.259 44.871 -5.393 1.00 96.19 1055 THR A O 1
ATOM 8276 N N . VAL A 1 1056 ? -23.708 46.535 -4.949 1.00 96.56 1056 VAL A N 1
ATOM 8277 C CA . VAL A 1 1056 ? -23.939 46.171 -3.547 1.00 96.56 1056 VAL A CA 1
ATOM 8278 C C . VAL A 1 1056 ? -25.428 45.937 -3.330 1.00 96.56 1056 VAL A C 1
ATOM 8280 O O . VAL A 1 1056 ? -26.238 46.690 -3.860 1.00 96.56 1056 VAL A O 1
ATOM 8283 N N . LYS A 1 1057 ? -25.819 44.924 -2.556 1.00 94.31 1057 LYS A N 1
ATOM 8284 C CA . LYS A 1 1057 ? -27.207 44.771 -2.082 1.00 94.31 1057 LYS A CA 1
ATOM 8285 C C . LYS A 1 1057 ? -27.240 44.528 -0.581 1.00 94.31 1057 LYS A C 1
ATOM 8287 O O . LYS A 1 1057 ? -26.301 43.964 -0.025 1.00 94.31 1057 LYS A O 1
ATOM 8292 N N . ALA A 1 1058 ? -28.316 44.964 0.060 1.00 94.75 1058 ALA A N 1
ATOM 8293 C CA . ALA A 1 1058 ? -28.519 44.798 1.491 1.00 94.75 1058 ALA A CA 1
ATOM 8294 C C . ALA A 1 1058 ? -29.450 43.619 1.782 1.00 94.75 1058 ALA A C 1
ATOM 8296 O O . ALA A 1 1058 ? -30.374 43.343 1.011 1.00 94.75 1058 ALA A O 1
ATOM 8297 N N . LYS A 1 1059 ? -29.223 42.966 2.917 1.00 92.50 1059 LYS A N 1
ATOM 8298 C CA . LYS A 1 1059 ? -30.162 42.032 3.532 1.00 92.50 1059 LYS A CA 1
ATOM 8299 C C . LYS A 1 1059 ? -30.696 42.648 4.808 1.00 92.50 1059 LYS A C 1
ATOM 8301 O O . LYS A 1 1059 ? -29.911 43.187 5.590 1.00 92.50 1059 LYS A O 1
ATOM 8306 N N . ASP A 1 1060 ? -31.997 42.580 5.017 1.00 87.06 1060 ASP A N 1
ATOM 8307 C CA . ASP A 1 1060 ? -32.586 43.008 6.277 1.00 87.06 1060 ASP A CA 1
ATOM 8308 C C . ASP A 1 1060 ? -32.458 41.919 7.362 1.00 87.06 1060 ASP A C 1
ATOM 8310 O O . ASP A 1 1060 ? -32.049 40.784 7.094 1.00 87.06 1060 ASP A O 1
ATOM 8314 N N . LYS A 1 1061 ? -32.788 42.255 8.611 1.00 79.94 1061 LYS A N 1
ATOM 8315 C CA . LYS A 1 1061 ? -32.759 41.295 9.727 1.00 79.94 1061 LYS A CA 1
ATOM 8316 C C . LYS A 1 1061 ? -33.875 40.251 9.637 1.00 79.94 1061 LYS A C 1
ATOM 8318 O O . LYS A 1 1061 ? -33.746 39.186 10.241 1.00 79.94 1061 LYS A O 1
ATOM 8323 N N . ALA A 1 1062 ? -34.926 40.517 8.864 1.00 73.69 1062 ALA A N 1
ATOM 8324 C CA . ALA A 1 1062 ? -35.991 39.571 8.536 1.00 73.69 1062 ALA A CA 1
ATOM 8325 C C . ALA A 1 1062 ? -35.630 38.588 7.401 1.00 73.69 1062 ALA A C 1
ATOM 8327 O O . ALA A 1 1062 ? -36.427 37.714 7.057 1.00 73.69 1062 ALA A O 1
ATOM 8328 N N . GLN A 1 1063 ? -34.387 38.649 6.915 1.00 77.75 1063 GLN A N 1
ATOM 8329 C CA . GLN A 1 1063 ? -33.787 37.798 5.892 1.00 77.75 1063 GLN A CA 1
ATOM 8330 C C . GLN A 1 1063 ? -34.246 38.068 4.450 1.00 77.75 1063 GLN A C 1
ATOM 8332 O O . GLN A 1 1063 ? -33.966 37.245 3.571 1.00 77.75 1063 GLN A O 1
ATOM 8337 N N . ASN A 1 1064 ? -34.879 39.205 4.162 1.00 79.19 1064 ASN A N 1
ATOM 8338 C CA . ASN A 1 1064 ? -35.213 39.586 2.793 1.00 79.19 1064 ASN A CA 1
ATOM 8339 C C . ASN A 1 1064 ? -34.037 40.319 2.129 1.00 79.19 1064 ASN A C 1
ATOM 8341 O O . ASN A 1 1064 ? -33.365 41.163 2.726 1.00 79.19 1064 ASN A O 1
ATOM 8345 N N . TRP A 1 1065 ? -33.791 40.006 0.856 1.00 89.06 1065 TRP A N 1
ATOM 8346 C CA . TRP A 1 1065 ? -32.761 40.664 0.052 1.00 89.06 1065 TRP A CA 1
ATOM 8347 C C . TRP A 1 1065 ? -33.345 41.815 -0.756 1.00 89.06 1065 TRP A C 1
ATOM 8349 O O . TRP A 1 1065 ? -34.257 41.615 -1.559 1.00 89.06 1065 TRP A O 1
ATOM 8359 N N . GLY A 1 1066 ? -32.765 42.999 -0.588 1.00 89.75 1066 GLY A N 1
ATOM 8360 C CA . GLY A 1 1066 ? -33.089 44.169 -1.390 1.00 89.75 1066 GLY A CA 1
ATOM 8361 C C . GLY A 1 1066 ? -32.494 44.104 -2.800 1.00 89.75 1066 GLY A C 1
ATOM 8362 O O . GLY A 1 1066 ? -31.621 43.274 -3.087 1.00 89.75 1066 GLY A O 1
ATOM 8363 N N . PRO A 1 1067 ? -32.934 44.998 -3.699 1.00 92.12 1067 PRO A N 1
ATOM 8364 C CA . PRO A 1 1067 ? -32.342 45.133 -5.022 1.00 92.12 1067 PRO A CA 1
ATOM 8365 C C . PRO A 1 1067 ? -30.874 45.594 -4.956 1.00 92.12 1067 PRO A C 1
ATOM 8367 O O . PRO A 1 1067 ? -30.427 46.195 -3.976 1.00 92.12 1067 PRO A O 1
ATOM 8370 N N . PHE A 1 1068 ? -30.119 45.326 -6.025 1.00 94.06 1068 PHE A N 1
ATOM 8371 C CA . PHE A 1 1068 ? -28.763 45.855 -6.191 1.00 94.06 1068 PHE A CA 1
ATOM 8372 C C . PHE A 1 1068 ? -28.762 47.385 -6.291 1.00 94.06 1068 PHE A C 1
ATOM 8374 O O . PHE A 1 1068 ? -29.686 47.991 -6.836 1.00 94.06 1068 PHE A O 1
ATOM 8381 N N . SER A 1 1069 ? -27.681 48.002 -5.818 1.00 96.62 1069 SER A N 1
ATOM 8382 C CA . SER A 1 1069 ? -27.333 49.388 -6.110 1.00 96.62 1069 SER A CA 1
ATOM 8383 C C . SER A 1 1069 ? -27.167 49.604 -7.616 1.00 96.62 1069 SER A C 1
ATOM 8385 O O . SER A 1 1069 ? -26.936 48.663 -8.382 1.00 96.62 1069 SER A O 1
ATOM 8387 N N . ALA A 1 1070 ? -27.167 50.868 -8.044 1.00 92.69 1070 ALA A N 1
ATOM 8388 C CA . ALA A 1 1070 ? -26.622 51.203 -9.356 1.00 92.69 1070 ALA A CA 1
ATOM 8389 C C . ALA A 1 1070 ? -25.158 50.706 -9.459 1.00 92.69 1070 ALA A C 1
ATOM 8391 O O . ALA A 1 1070 ? -24.429 50.773 -8.459 1.00 92.69 1070 ALA A O 1
ATOM 8392 N N . PRO A 1 1071 ? -24.726 50.180 -10.621 1.00 93.12 1071 PRO A N 1
ATOM 8393 C CA . PRO A 1 1071 ? -23.377 49.657 -10.790 1.00 93.12 1071 PRO A CA 1
ATOM 8394 C C . PRO A 1 1071 ? -22.331 50.776 -10.789 1.00 93.12 1071 PRO A C 1
ATOM 8396 O O . PRO A 1 1071 ? -22.483 51.787 -11.473 1.00 93.12 1071 PRO A O 1
ATOM 8399 N N . LEU A 1 1072 ? -21.230 50.555 -10.075 1.00 94.56 1072 LEU A N 1
ATOM 8400 C CA . LEU A 1 1072 ? -20.022 51.368 -10.142 1.00 94.56 1072 LEU A CA 1
ATOM 8401 C C . LEU A 1 1072 ? -19.020 50.692 -11.076 1.00 94.56 1072 LEU A C 1
ATOM 8403 O O . LEU A 1 1072 ? -18.433 49.668 -10.731 1.00 94.56 1072 LEU A O 1
ATOM 8407 N N . VAL A 1 1073 ? -18.805 51.277 -12.252 1.00 94.50 1073 VAL A N 1
ATOM 8408 C CA . VAL A 1 1073 ? -17.757 50.832 -13.177 1.00 94.50 1073 VAL A CA 1
ATOM 8409 C C . VAL A 1 1073 ? -16.485 51.621 -12.897 1.00 94.50 1073 VAL A C 1
ATOM 8411 O O . VAL A 1 1073 ? -16.477 52.849 -12.960 1.00 94.50 1073 VAL A O 1
ATOM 8414 N N . VAL A 1 1074 ? -15.398 50.921 -12.591 1.00 92.69 1074 VAL A N 1
ATOM 8415 C CA . VAL A 1 1074 ? -14.103 51.523 -12.271 1.00 92.69 1074 VAL A CA 1
ATOM 8416 C C . VAL A 1 1074 ? -12.976 50.727 -12.911 1.00 92.69 1074 VAL A C 1
ATOM 8418 O O . VAL A 1 1074 ? -12.935 49.505 -12.835 1.00 92.69 1074 VAL A O 1
ATOM 8421 N N . THR A 1 1075 ? -12.031 51.428 -13.532 1.00 90.56 1075 THR A N 1
ATOM 8422 C CA . THR A 1 1075 ? -10.768 50.833 -13.993 1.00 90.56 1075 THR A CA 1
ATOM 8423 C C . THR A 1 1075 ? -9.707 51.063 -12.928 1.00 90.56 1075 THR A C 1
ATOM 8425 O O . THR A 1 1075 ? -9.480 52.224 -12.571 1.00 90.56 1075 THR A O 1
ATOM 8428 N N . THR A 1 1076 ? -9.090 49.994 -12.410 1.00 87.75 1076 THR A N 1
ATOM 8429 C CA . THR A 1 1076 ? -7.910 50.081 -11.525 1.00 87.75 1076 THR A CA 1
ATOM 8430 C C . THR A 1 1076 ? -6.804 50.892 -12.188 1.00 87.75 1076 THR A C 1
ATOM 8432 O O . THR A 1 1076 ? -6.770 51.032 -13.413 1.00 87.75 1076 THR A O 1
ATOM 8435 N N . ASP A 1 1077 ? -5.904 51.465 -11.397 1.00 77.44 1077 ASP A N 1
ATOM 8436 C CA . ASP A 1 1077 ? -4.804 52.224 -11.983 1.00 77.44 1077 ASP A CA 1
ATOM 8437 C C . ASP A 1 1077 ? -3.904 51.313 -12.822 1.00 77.44 1077 ASP A C 1
ATOM 8439 O O . ASP A 1 1077 ? -3.741 50.119 -12.549 1.00 77.44 1077 ASP A O 1
ATOM 8443 N N . ALA A 1 1078 ? -3.333 51.875 -13.882 1.00 60.84 1078 ALA A N 1
ATOM 8444 C CA . ALA A 1 1078 ? -2.268 51.202 -14.599 1.00 60.84 1078 ALA A CA 1
ATOM 8445 C C . ALA A 1 1078 ? -1.038 51.105 -13.692 1.00 60.84 1078 ALA A C 1
ATOM 8447 O O . ALA A 1 1078 ? -0.731 52.030 -12.939 1.00 60.84 1078 ALA A O 1
ATOM 8448 N N . GLU A 1 1079 ? -0.340 49.978 -13.758 1.00 54.41 1079 GLU A N 1
ATOM 8449 C CA . GLU A 1 1079 ? 0.893 49.777 -13.005 1.00 54.41 1079 GLU A CA 1
ATOM 8450 C C . GLU A 1 1079 ? 1.965 50.769 -13.491 1.00 54.41 1079 GLU A C 1
ATOM 8452 O O . GLU A 1 1079 ? 2.273 50.780 -14.689 1.00 54.41 1079 GLU A O 1
ATOM 8457 N N . PRO A 1 1080 ? 2.527 51.640 -12.626 1.00 43.50 1080 PRO A N 1
ATOM 8458 C CA . PRO A 1 1080 ? 3.577 52.548 -13.059 1.00 43.50 1080 PRO A CA 1
ATOM 8459 C C . PRO A 1 1080 ? 4.844 51.753 -13.386 1.00 43.50 1080 PRO A C 1
ATOM 8461 O O . PRO A 1 1080 ? 5.491 51.224 -12.489 1.00 43.50 1080 PRO A O 1
ATOM 8464 N N . GLY A 1 1081 ? 5.178 51.693 -14.678 1.00 58.62 1081 GLY A N 1
ATOM 8465 C CA . GLY A 1 1081 ? 6.505 51.377 -15.211 1.00 58.62 1081 GLY A CA 1
ATOM 8466 C C . GLY A 1 1081 ? 7.223 50.198 -14.556 1.00 58.62 1081 GLY A C 1
ATOM 8467 O O . GLY A 1 1081 ? 8.208 50.404 -13.850 1.00 58.62 1081 GLY A O 1
ATOM 8468 N N . ARG A 1 1082 ? 6.788 48.964 -14.839 1.00 49.06 1082 ARG A N 1
ATOM 8469 C CA . ARG A 1 1082 ? 7.620 47.785 -14.573 1.00 49.06 1082 ARG A CA 1
ATOM 8470 C C . ARG A 1 1082 ? 8.872 47.855 -15.450 1.00 49.06 1082 ARG A C 1
ATOM 8472 O O . ARG A 1 1082 ? 8.762 47.922 -16.676 1.00 49.06 1082 ARG A O 1
ATOM 8479 N N . ASP A 1 1083 ? 10.044 47.818 -14.821 1.00 58.50 1083 ASP A N 1
ATOM 8480 C CA . ASP A 1 1083 ? 11.305 47.596 -15.523 1.00 58.50 1083 ASP A CA 1
ATOM 8481 C C . ASP A 1 1083 ? 11.257 46.204 -16.166 1.00 58.50 1083 ASP A C 1
ATOM 8483 O O . ASP A 1 1083 ? 11.128 45.189 -15.480 1.00 58.50 1083 ASP A O 1
ATOM 8487 N N . THR A 1 1084 ? 11.246 46.172 -17.497 1.00 69.06 1084 THR A N 1
ATOM 8488 C CA . THR A 1 1084 ? 11.264 44.938 -18.302 1.00 69.06 1084 THR A CA 1
ATOM 8489 C C . THR A 1 1084 ? 12.649 44.665 -18.873 1.00 69.06 1084 THR A C 1
ATOM 8491 O O . THR A 1 1084 ? 12.826 43.704 -19.622 1.00 69.06 1084 THR A O 1
ATOM 8494 N N . THR A 1 1085 ? 13.625 45.511 -18.541 1.00 76.94 1085 THR A N 1
ATOM 8495 C CA . THR A 1 1085 ? 15.010 45.357 -18.960 1.00 76.94 1085 THR A CA 1
ATOM 8496 C C . THR A 1 1085 ? 15.648 44.313 -18.053 1.00 76.94 1085 THR A C 1
ATOM 8498 O O . THR A 1 1085 ? 15.654 44.506 -16.847 1.00 76.94 1085 THR A O 1
ATOM 8501 N N . PRO A 1 1086 ? 16.152 43.186 -18.578 1.00 80.38 1086 PRO A N 1
ATOM 8502 C CA . PRO A 1 1086 ? 16.867 42.231 -17.748 1.00 80.38 1086 PRO A CA 1
ATOM 8503 C C . PRO A 1 1086 ? 18.243 42.771 -17.334 1.00 80.38 1086 PRO A C 1
ATOM 8505 O O . PRO A 1 1086 ? 18.875 43.488 -18.120 1.00 80.38 1086 PRO A O 1
ATOM 8508 N N . PRO A 1 1087 ? 18.777 42.340 -16.177 1.00 91.62 1087 PRO A N 1
ATOM 8509 C CA . PRO A 1 1087 ? 20.103 42.742 -15.734 1.00 91.62 1087 PRO A CA 1
ATOM 8510 C C . PRO A 1 1087 ? 21.173 42.285 -16.731 1.00 91.62 1087 PRO A C 1
ATOM 8512 O O . PRO A 1 1087 ? 21.053 41.233 -17.369 1.00 91.62 1087 PRO A O 1
ATOM 8515 N N . THR A 1 1088 ? 22.271 43.037 -16.838 1.00 94.25 1088 THR A N 1
ATOM 8516 C CA . THR A 1 1088 ? 23.414 42.619 -17.670 1.00 94.25 1088 THR A CA 1
ATOM 8517 C C . THR A 1 1088 ? 23.998 41.282 -17.188 1.00 94.25 1088 THR A C 1
ATOM 8519 O O . THR A 1 1088 ? 23.906 40.940 -16.006 1.00 94.25 1088 THR A O 1
ATOM 8522 N N . ALA A 1 1089 ? 24.607 40.492 -18.084 1.00 92.12 1089 ALA A N 1
ATOM 8523 C CA . ALA A 1 1089 ? 25.265 39.242 -17.685 1.00 92.12 1089 ALA A CA 1
ATOM 8524 C C . ALA A 1 1089 ? 26.325 39.505 -16.598 1.00 92.12 1089 ALA A C 1
ATOM 8526 O O . ALA A 1 1089 ? 27.068 40.486 -16.712 1.00 92.12 1089 ALA A O 1
ATOM 8527 N N . PRO A 1 1090 ? 26.467 38.624 -15.590 1.00 95.75 1090 PRO A N 1
ATOM 8528 C CA . PRO A 1 1090 ? 27.592 38.697 -14.668 1.00 95.75 1090 PRO A CA 1
ATOM 8529 C C . PRO A 1 1090 ? 28.906 38.614 -15.455 1.00 95.75 1090 PRO A C 1
ATOM 8531 O O . PRO A 1 1090 ? 29.138 37.666 -16.210 1.00 95.75 1090 PRO A O 1
ATOM 8534 N N . GLY A 1 1091 ? 29.752 39.633 -15.326 1.00 90.38 1091 GLY A N 1
ATOM 8535 C CA . GLY A 1 1091 ? 30.969 39.748 -16.130 1.00 90.38 1091 GLY A CA 1
ATOM 8536 C C . GLY A 1 1091 ? 32.148 38.977 -15.534 1.00 90.38 1091 GLY A C 1
ATOM 8537 O O . GLY A 1 1091 ? 32.190 38.723 -14.336 1.00 90.38 1091 GLY A O 1
ATOM 8538 N N . ASN A 1 1092 ? 33.152 38.653 -16.351 1.00 91.38 1092 ASN A N 1
ATOM 8539 C CA . ASN A 1 1092 ? 34.462 38.166 -15.894 1.00 91.38 1092 ASN A CA 1
ATOM 8540 C C . ASN A 1 1092 ? 34.405 37.008 -14.878 1.00 91.38 1092 ASN A C 1
ATOM 8542 O O . ASN A 1 1092 ? 35.132 37.024 -13.876 1.00 91.38 1092 ASN A O 1
ATOM 8546 N N . LEU A 1 1093 ? 33.563 35.996 -15.127 1.00 96.75 1093 LEU A N 1
ATOM 8547 C CA . LEU A 1 1093 ? 33.556 34.792 -14.301 1.00 96.75 1093 LEU A CA 1
ATOM 8548 C C . LEU A 1 1093 ? 34.922 34.109 -14.419 1.00 96.75 1093 LEU A C 1
ATOM 8550 O O . LEU A 1 1093 ? 35.308 33.633 -15.489 1.00 96.75 1093 LEU A O 1
ATOM 8554 N N . THR A 1 1094 ? 35.665 34.089 -13.318 1.00 95.44 1094 THR A N 1
ATOM 8555 C CA . THR A 1 1094 ? 37.057 33.642 -13.263 1.00 95.44 1094 THR A CA 1
ATOM 8556 C C . THR A 1 1094 ? 37.308 32.764 -12.048 1.00 95.44 1094 THR A C 1
ATOM 8558 O O . THR A 1 1094 ? 36.659 32.878 -11.005 1.00 95.44 1094 THR A O 1
ATOM 8561 N N . LEU A 1 1095 ? 38.288 31.874 -12.184 1.00 96.25 1095 LEU A N 1
ATOM 8562 C CA . LEU A 1 1095 ? 38.754 31.034 -11.091 1.00 96.25 1095 LEU A CA 1
ATOM 8563 C C . LEU A 1 1095 ? 39.486 31.883 -10.036 1.00 96.25 1095 LEU A C 1
ATOM 8565 O O . LEU A 1 1095 ? 40.351 32.696 -10.367 1.00 96.25 1095 LEU A O 1
ATOM 8569 N N . VAL A 1 1096 ? 39.159 31.673 -8.762 1.00 95.69 1096 VAL A N 1
ATOM 8570 C CA . VAL A 1 1096 ? 39.900 32.217 -7.610 1.00 95.69 1096 VAL A CA 1
ATOM 8571 C C . VAL A 1 1096 ? 40.866 31.164 -7.088 1.00 95.69 1096 VAL A C 1
ATOM 8573 O O . VAL A 1 1096 ? 42.068 31.399 -7.012 1.00 95.69 1096 VAL A O 1
ATOM 8576 N N . SER A 1 1097 ? 40.343 29.989 -6.751 1.00 94.81 1097 SER A N 1
ATOM 8577 C CA . SER A 1 1097 ? 41.116 28.870 -6.226 1.00 94.81 1097 SER A CA 1
ATOM 8578 C C . SER A 1 1097 ? 40.398 27.556 -6.518 1.00 94.81 1097 SER A C 1
ATOM 8580 O O . SER A 1 1097 ? 39.207 27.523 -6.830 1.00 94.81 1097 SER A O 1
ATOM 8582 N N . LYS A 1 1098 ? 41.137 26.452 -6.440 1.00 94.94 1098 LYS A N 1
ATOM 8583 C CA . LYS A 1 1098 ? 40.580 25.104 -6.535 1.00 94.94 1098 LYS A CA 1
ATOM 8584 C C . LYS A 1 1098 ? 41.342 24.148 -5.631 1.00 94.94 1098 LYS A C 1
ATOM 8586 O O . LYS A 1 1098 ? 42.555 24.278 -5.466 1.00 94.94 1098 LYS A O 1
ATOM 8591 N N . THR A 1 1099 ? 40.625 23.177 -5.087 1.00 95.56 1099 THR A N 1
ATOM 8592 C CA . THR A 1 1099 ? 41.164 22.042 -4.334 1.00 95.56 1099 THR A CA 1
ATOM 8593 C C . THR A 1 1099 ? 40.804 20.738 -5.054 1.00 95.56 1099 THR A C 1
ATOM 8595 O O . THR A 1 1099 ? 40.323 20.755 -6.192 1.00 95.56 1099 THR A O 1
ATOM 8598 N N . ALA A 1 1100 ? 41.042 19.592 -4.412 1.00 90.81 1100 ALA A N 1
ATOM 8599 C CA . ALA A 1 1100 ? 40.561 18.310 -4.914 1.00 90.81 1100 ALA A CA 1
ATOM 8600 C C . ALA A 1 1100 ? 39.023 18.216 -4.901 1.00 90.81 1100 ALA A C 1
ATOM 8602 O O . ALA A 1 1100 ? 38.462 17.453 -5.679 1.00 90.81 1100 ALA A O 1
ATOM 8603 N N . THR A 1 1101 ? 38.333 18.994 -4.059 1.00 93.00 1101 THR A N 1
ATOM 8604 C CA . THR A 1 1101 ? 36.874 18.882 -3.879 1.00 93.00 1101 THR A CA 1
ATOM 8605 C C . THR A 1 1101 ? 36.122 20.206 -3.903 1.00 93.00 1101 THR A C 1
ATOM 8607 O O . THR A 1 1101 ? 34.918 20.245 -3.643 1.00 93.00 1101 THR A O 1
ATOM 8610 N N . SER A 1 1102 ? 36.795 21.303 -4.242 1.00 93.75 1102 SER A N 1
ATOM 8611 C CA . SER A 1 1102 ? 36.152 22.606 -4.347 1.00 93.75 1102 SER A CA 1
ATOM 8612 C C . SER A 1 1102 ? 36.739 23.492 -5.436 1.00 93.75 1102 SER A C 1
ATOM 8614 O O . SER A 1 1102 ? 37.899 23.360 -5.826 1.00 93.75 1102 SER A O 1
ATOM 8616 N N . VAL A 1 1103 ? 35.914 24.415 -5.918 1.00 94.94 1103 VAL A N 1
ATOM 8617 C CA . VAL A 1 1103 ? 36.262 25.492 -6.845 1.00 94.94 1103 VAL A CA 1
ATOM 8618 C C . VAL A 1 1103 ? 35.664 26.772 -6.285 1.00 94.94 1103 VAL A C 1
ATOM 8620 O O . VAL A 1 1103 ? 34.449 26.873 -6.141 1.00 94.94 1103 VAL A O 1
ATOM 8623 N N . THR A 1 1104 ? 36.500 27.764 -6.003 1.00 96.19 1104 THR A N 1
ATOM 8624 C CA . THR A 1 1104 ? 36.047 29.125 -5.711 1.00 96.19 1104 THR A CA 1
ATOM 8625 C C . THR A 1 1104 ? 36.150 29.955 -6.977 1.00 96.19 1104 THR A C 1
ATOM 8627 O O . THR A 1 1104 ? 37.202 30.009 -7.616 1.00 96.19 1104 THR A O 1
ATOM 8630 N N . MET A 1 1105 ? 35.058 30.613 -7.341 1.00 96.00 1105 MET A N 1
ATOM 8631 C CA . MET A 1 1105 ? 34.951 31.465 -8.521 1.00 96.00 1105 MET A CA 1
ATOM 8632 C C . MET A 1 1105 ? 34.445 32.848 -8.137 1.00 96.00 1105 MET A C 1
ATOM 8634 O O . MET A 1 1105 ? 33.769 33.006 -7.123 1.00 96.00 1105 MET A O 1
ATOM 8638 N N . ARG A 1 1106 ? 34.790 33.843 -8.952 1.00 96.69 1106 ARG A N 1
ATOM 8639 C CA . ARG A 1 1106 ? 34.388 35.242 -8.779 1.00 96.69 1106 ARG A CA 1
ATOM 8640 C C . ARG A 1 1106 ? 33.935 35.842 -10.093 1.00 96.69 1106 ARG A C 1
ATOM 8642 O O . ARG A 1 1106 ? 34.416 35.421 -11.142 1.00 96.69 1106 ARG A O 1
ATOM 8649 N N . TRP A 1 1107 ? 33.077 36.847 -10.026 1.00 97.06 1107 TRP A N 1
ATOM 8650 C CA . TRP A 1 1107 ? 32.603 37.600 -11.186 1.00 97.06 1107 TRP A CA 1
ATOM 8651 C C . TRP A 1 1107 ? 32.441 39.081 -10.834 1.00 97.06 1107 TRP A C 1
ATOM 8653 O O . TRP A 1 1107 ? 32.435 39.469 -9.666 1.00 97.06 1107 TRP A O 1
ATOM 8663 N N . THR A 1 1108 ? 32.340 39.926 -11.852 1.00 95.25 1108 THR A N 1
ATOM 8664 C CA . THR A 1 1108 ? 31.989 41.339 -11.711 1.00 95.25 1108 THR A CA 1
ATOM 8665 C C . THR A 1 1108 ? 30.476 41.517 -11.749 1.00 95.25 1108 THR A C 1
ATOM 8667 O O . THR A 1 1108 ? 29.776 40.773 -12.439 1.00 95.25 1108 THR A O 1
ATOM 8670 N N . ALA A 1 1109 ? 29.985 42.510 -11.008 1.00 93.25 1109 ALA A N 1
ATOM 8671 C CA . ALA A 1 1109 ? 28.561 42.752 -10.825 1.00 93.25 1109 ALA A CA 1
ATOM 8672 C C . ALA A 1 1109 ? 27.815 42.970 -12.149 1.00 93.25 1109 ALA A C 1
ATOM 8674 O O . ALA A 1 1109 ? 28.295 43.673 -13.036 1.00 93.25 1109 ALA A O 1
ATOM 8675 N N . SER A 1 1110 ? 26.618 42.400 -12.224 1.00 94.62 1110 SER A N 1
ATOM 8676 C CA . SER A 1 1110 ? 25.560 42.794 -13.144 1.00 94.62 1110 SER A CA 1
ATOM 8677 C C . SER A 1 1110 ? 25.005 44.166 -12.766 1.00 94.62 1110 SER A C 1
ATOM 8679 O O . SER A 1 1110 ? 24.982 44.545 -11.592 1.00 94.62 1110 SER A O 1
ATOM 8681 N N . THR A 1 1111 ? 24.528 44.898 -13.764 1.00 91.12 1111 THR A N 1
ATOM 8682 C CA . THR A 1 1111 ? 23.897 46.213 -13.619 1.00 91.12 1111 THR A CA 1
ATOM 8683 C C . THR A 1 1111 ? 22.468 46.149 -14.116 1.00 91.12 1111 THR A C 1
ATOM 8685 O O . THR A 1 1111 ? 22.221 45.595 -15.187 1.00 91.12 1111 THR A O 1
ATOM 8688 N N . ASP A 1 1112 ? 21.567 46.762 -13.363 1.00 90.50 1112 ASP A N 1
ATOM 8689 C CA . ASP A 1 1112 ? 20.168 46.936 -13.728 1.00 90.50 1112 ASP A CA 1
ATOM 8690 C C . ASP A 1 1112 ? 19.604 48.182 -13.039 1.00 90.50 1112 ASP A C 1
ATOM 8692 O O . ASP A 1 1112 ? 20.062 48.522 -11.942 1.00 90.50 1112 ASP A O 1
ATOM 8696 N N . ALA A 1 1113 ? 18.643 48.867 -13.664 1.00 80.12 1113 ALA A N 1
ATOM 8697 C CA . ALA A 1 1113 ? 18.067 50.092 -13.110 1.00 80.12 1113 ALA A CA 1
ATOM 8698 C C . ALA A 1 1113 ? 17.250 49.821 -11.834 1.00 80.12 1113 ALA A C 1
ATOM 8700 O O . ALA A 1 1113 ? 17.236 50.661 -10.931 1.00 80.12 1113 ALA A O 1
ATOM 8701 N N . SER A 1 1114 ? 16.646 48.633 -11.714 1.00 79.94 1114 SER A N 1
ATOM 8702 C CA . SER A 1 1114 ? 15.940 48.179 -10.510 1.00 79.94 1114 SER A CA 1
ATOM 8703 C C . SER A 1 1114 ? 16.870 47.586 -9.434 1.00 79.94 1114 SER A C 1
ATOM 8705 O O . SER A 1 1114 ? 16.478 47.425 -8.274 1.00 79.94 1114 SER A O 1
ATOM 8707 N N . GLY A 1 1115 ? 18.137 47.332 -9.779 1.00 85.25 1115 GLY A N 1
ATOM 8708 C CA . GLY A 1 1115 ? 19.149 46.718 -8.916 1.00 85.25 1115 GLY A CA 1
ATOM 8709 C C . GLY A 1 1115 ? 19.053 45.188 -8.858 1.00 85.25 1115 GLY A C 1
ATOM 8710 O O . GLY A 1 1115 ? 18.038 44.600 -9.204 1.00 85.25 1115 GLY A O 1
ATOM 8711 N N . ILE A 1 1116 ? 20.118 44.519 -8.405 1.00 91.94 1116 ILE A N 1
ATOM 8712 C CA . ILE A 1 1116 ? 20.218 43.045 -8.411 1.00 91.94 1116 ILE A CA 1
ATOM 8713 C C . ILE A 1 1116 ? 19.665 42.435 -7.109 1.00 91.94 1116 ILE A C 1
ATOM 8715 O O . ILE A 1 1116 ? 19.967 42.921 -6.019 1.00 91.94 1116 ILE A O 1
ATOM 8719 N N . GLU A 1 1117 ? 18.870 41.367 -7.222 1.00 90.06 1117 GLU A N 1
ATOM 8720 C CA . GLU A 1 1117 ? 18.269 40.604 -6.116 1.00 90.06 1117 GLU A CA 1
ATOM 8721 C C . GLU A 1 1117 ? 19.038 39.315 -5.777 1.00 90.06 1117 GLU A C 1
ATOM 8723 O O . GLU A 1 1117 ? 19.098 38.920 -4.609 1.00 90.06 1117 GLU A O 1
ATOM 8728 N N . VAL A 1 1118 ? 19.619 38.630 -6.768 1.00 90.19 1118 VAL A N 1
ATOM 8729 C CA . VAL A 1 1118 ? 20.352 37.370 -6.545 1.00 90.19 1118 VAL A CA 1
ATOM 8730 C C . VAL A 1 1118 ? 21.252 37.007 -7.732 1.00 90.19 1118 VAL A C 1
ATOM 8732 O O . VAL A 1 1118 ? 20.978 37.399 -8.866 1.00 90.19 1118 VAL A O 1
ATOM 8735 N N . TYR A 1 1119 ? 22.315 36.237 -7.474 1.00 96.50 1119 TYR A N 1
ATOM 8736 C CA . TYR A 1 1119 ? 23.081 35.518 -8.498 1.00 96.50 1119 TYR A CA 1
ATOM 8737 C C . TYR A 1 1119 ? 22.913 34.007 -8.331 1.00 96.50 1119 TYR A C 1
ATOM 8739 O O . TYR A 1 1119 ? 23.254 33.470 -7.277 1.00 96.50 1119 TYR A O 1
ATOM 8747 N N . ASP A 1 1120 ? 22.466 33.327 -9.385 1.00 96.88 1120 ASP A N 1
ATOM 8748 C CA . ASP A 1 1120 ? 22.393 31.866 -9.451 1.00 96.88 1120 ASP A CA 1
ATOM 8749 C C . ASP A 1 1120 ? 23.635 31.289 -10.130 1.00 96.88 1120 ASP A C 1
ATOM 8751 O O . ASP A 1 1120 ? 24.051 31.759 -11.190 1.00 96.88 1120 ASP A O 1
ATOM 8755 N N . ILE A 1 1121 ? 24.162 30.205 -9.569 1.00 96.44 1121 ILE A N 1
ATOM 8756 C CA . ILE A 1 1121 ? 25.310 29.452 -10.059 1.00 96.44 1121 ILE A CA 1
ATOM 8757 C C . ILE A 1 1121 ? 24.817 28.129 -10.643 1.00 96.44 1121 ILE A C 1
ATOM 8759 O O . ILE A 1 1121 ? 24.058 27.398 -10.009 1.00 96.44 1121 ILE A O 1
ATOM 8763 N N . TYR A 1 1122 ? 25.307 27.789 -11.831 1.00 92.81 1122 TYR A N 1
ATOM 8764 C CA . TYR A 1 1122 ? 25.007 26.547 -12.532 1.00 92.81 1122 TYR A CA 1
ATOM 8765 C C . TYR A 1 1122 ? 26.286 25.738 -12.719 1.00 92.81 1122 TYR A C 1
ATOM 8767 O O . TYR A 1 1122 ? 27.332 26.289 -13.057 1.00 92.81 1122 TYR A O 1
ATOM 8775 N N . ARG A 1 1123 ? 26.189 24.421 -12.527 1.00 93.88 1123 ARG A N 1
ATOM 8776 C CA . ARG A 1 1123 ? 27.244 23.430 -12.751 1.00 93.88 1123 ARG A CA 1
ATOM 8777 C C . ARG A 1 1123 ? 26.786 22.482 -13.853 1.00 93.88 1123 ARG A C 1
ATOM 8779 O O . ARG A 1 1123 ? 25.791 21.785 -13.689 1.00 93.88 1123 ARG A O 1
ATOM 8786 N N . ASN A 1 1124 ? 27.519 22.440 -14.962 1.00 89.19 1124 ASN A N 1
ATOM 8787 C CA . ASN A 1 1124 ? 27.198 21.627 -16.143 1.00 89.19 1124 ASN A CA 1
ATOM 8788 C C . ASN A 1 1124 ? 25.759 21.854 -16.658 1.00 89.19 1124 AS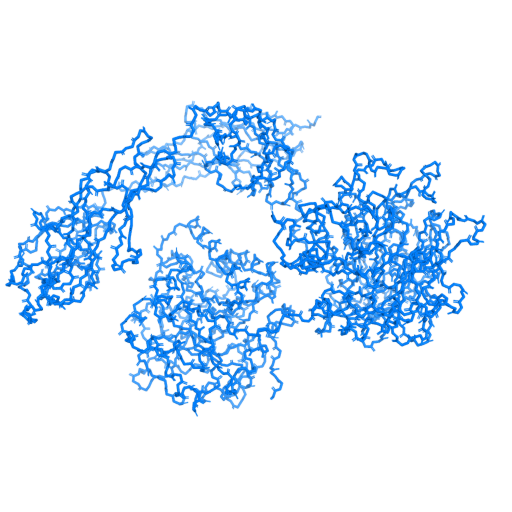N A C 1
ATOM 8790 O O . ASN A 1 1124 ? 25.082 20.913 -17.056 1.00 89.19 1124 ASN A O 1
ATOM 8794 N N . GLY A 1 1125 ? 25.284 23.104 -16.614 1.00 75.44 1125 GLY A N 1
ATOM 8795 C CA . GLY A 1 1125 ? 23.935 23.481 -17.054 1.00 75.44 1125 GLY A CA 1
ATOM 8796 C C . GLY A 1 1125 ? 22.819 23.241 -16.029 1.00 75.44 1125 GLY A C 1
ATOM 8797 O O . GLY A 1 1125 ? 21.690 23.650 -16.275 1.00 75.44 1125 GLY A O 1
ATOM 8798 N N . VAL A 1 1126 ? 23.121 22.648 -14.869 1.00 74.00 1126 VAL A N 1
ATOM 8799 C CA . VAL A 1 1126 ? 22.157 22.393 -13.785 1.00 74.00 1126 VAL A CA 1
ATOM 8800 C C . VAL A 1 1126 ? 22.368 23.391 -12.651 1.00 74.00 1126 VAL A C 1
ATOM 8802 O O . VAL A 1 1126 ? 23.509 23.710 -12.316 1.00 74.00 1126 VAL A O 1
ATOM 8805 N N . TYR A 1 1127 ? 21.283 23.894 -12.060 1.00 86.31 1127 TYR A N 1
ATOM 8806 C CA . TYR A 1 1127 ? 21.348 24.794 -10.907 1.00 86.31 1127 TYR A CA 1
ATOM 8807 C C . TYR A 1 1127 ? 22.140 24.155 -9.758 1.00 86.31 1127 TYR A C 1
ATOM 8809 O O . TYR A 1 1127 ? 21.952 22.983 -9.436 1.00 86.31 1127 TYR A O 1
ATOM 8817 N N . PHE A 1 1128 ? 23.058 24.917 -9.169 1.00 81.94 1128 PHE A N 1
ATOM 8818 C CA . PHE A 1 1128 ? 24.015 24.421 -8.181 1.00 81.94 1128 PHE A CA 1
ATOM 8819 C C . PHE A 1 1128 ? 23.974 25.197 -6.858 1.00 81.94 1128 PHE A C 1
ATOM 8821 O O . PHE A 1 1128 ? 24.313 24.648 -5.815 1.00 81.94 1128 PHE A O 1
ATOM 8828 N N . GLY A 1 1129 ? 23.560 26.462 -6.883 1.00 85.62 1129 GLY A N 1
ATOM 8829 C CA . GLY A 1 1129 ? 23.403 27.284 -5.687 1.00 85.62 1129 GLY A CA 1
ATOM 8830 C C . GLY A 1 1129 ? 23.210 28.753 -6.034 1.00 85.62 1129 GLY A C 1
ATOM 8831 O O . GLY A 1 1129 ? 23.151 29.114 -7.209 1.00 85.62 1129 GLY A O 1
ATOM 8832 N N . TYR A 1 1130 ? 23.142 29.610 -5.019 1.00 94.62 1130 TYR A N 1
ATOM 8833 C CA . TYR A 1 1130 ? 22.984 31.052 -5.199 1.00 94.62 1130 TYR A CA 1
ATOM 8834 C C . TYR A 1 1130 ? 23.813 31.851 -4.192 1.00 94.62 1130 TYR A C 1
ATOM 8836 O O . TYR A 1 1130 ? 24.283 31.324 -3.183 1.00 94.62 1130 TYR A O 1
ATOM 8844 N N . THR A 1 1131 ? 23.988 33.144 -4.459 1.00 87.81 1131 THR A N 1
ATOM 8845 C CA . THR A 1 1131 ? 24.496 34.108 -3.479 1.00 87.81 1131 THR A CA 1
ATOM 8846 C C . THR A 1 1131 ? 23.758 35.439 -3.594 1.00 87.81 1131 THR A C 1
ATOM 8848 O O . THR A 1 1131 ? 23.466 35.917 -4.691 1.00 87.81 1131 THR A O 1
ATOM 8851 N N . GLN A 1 1132 ? 23.473 36.046 -2.443 1.00 91.31 1132 GLN A N 1
ATOM 8852 C CA . GLN A 1 1132 ? 22.954 37.415 -2.316 1.00 91.31 1132 GLN A CA 1
ATOM 8853 C C . GLN A 1 1132 ? 23.998 38.351 -1.683 1.00 91.31 1132 GLN A C 1
ATOM 8855 O O . GLN A 1 1132 ? 23.696 39.471 -1.282 1.00 91.31 1132 GLN A O 1
ATOM 8860 N N . ASN A 1 1133 ? 25.253 37.901 -1.565 1.00 86.69 1133 ASN A N 1
ATOM 8861 C CA . ASN A 1 1133 ? 26.330 38.713 -1.013 1.00 86.69 1133 ASN A CA 1
ATOM 8862 C C . ASN A 1 1133 ? 26.898 39.658 -2.084 1.00 86.69 1133 ASN A C 1
ATOM 8864 O O . ASN A 1 1133 ? 27.914 39.377 -2.716 1.00 86.69 1133 ASN A O 1
ATOM 8868 N N . PHE A 1 1134 ? 26.243 40.801 -2.283 1.00 87.94 1134 PHE A N 1
ATOM 8869 C CA . PHE A 1 1134 ? 26.633 41.781 -3.307 1.00 87.94 1134 PHE A CA 1
ATOM 8870 C C . PHE A 1 1134 ? 27.945 42.513 -3.004 1.00 87.94 1134 PHE A C 1
ATOM 8872 O O . PHE A 1 1134 ? 28.580 43.034 -3.917 1.00 87.94 1134 PHE A O 1
ATOM 8879 N N . SER A 1 1135 ? 28.373 42.533 -1.737 1.00 81.94 1135 SER A N 1
ATOM 8880 C CA . SER A 1 1135 ? 29.670 43.083 -1.322 1.00 81.94 1135 SER A CA 1
ATOM 8881 C C . SER A 1 1135 ? 30.851 42.156 -1.624 1.00 81.94 1135 SER A C 1
ATOM 8883 O O . SER A 1 1135 ? 31.994 42.607 -1.622 1.00 81.94 1135 SER A O 1
ATOM 8885 N N . ASN A 1 1136 ? 30.594 40.869 -1.881 1.00 88.00 1136 ASN A N 1
ATOM 8886 C CA . ASN A 1 1136 ? 31.618 39.877 -2.184 1.00 88.00 1136 ASN A CA 1
ATOM 8887 C C . ASN A 1 1136 ? 31.094 38.856 -3.207 1.00 88.00 1136 ASN A C 1
ATOM 8889 O O . ASN A 1 1136 ? 30.591 37.793 -2.840 1.00 88.00 1136 ASN A O 1
ATOM 8893 N N . LEU A 1 1137 ? 31.234 39.184 -4.497 1.00 94.31 1137 LEU A N 1
ATOM 8894 C CA . LEU A 1 1137 ? 30.784 38.364 -5.631 1.00 94.31 1137 LEU A CA 1
ATOM 8895 C C . LEU A 1 1137 ? 31.726 37.186 -5.902 1.00 94.31 1137 LEU A C 1
ATOM 8897 O O . LEU A 1 1137 ? 32.385 37.091 -6.942 1.00 94.31 1137 LEU A O 1
ATOM 8901 N N . GLN A 1 1138 ? 31.797 36.299 -4.916 1.00 93.31 1138 GLN A N 1
ATOM 8902 C CA . GLN A 1 1138 ? 32.487 35.024 -4.986 1.00 93.31 1138 GLN A CA 1
ATOM 8903 C C . GLN A 1 1138 ? 31.570 33.903 -4.510 1.00 93.31 1138 GLN A C 1
ATOM 8905 O O . GLN A 1 1138 ? 30.725 34.091 -3.634 1.00 93.31 1138 GLN A O 1
ATOM 8910 N N . PHE A 1 1139 ? 31.776 32.713 -5.061 1.00 95.00 1139 PHE A N 1
ATOM 8911 C CA . PHE A 1 1139 ? 31.080 31.504 -4.648 1.00 95.00 1139 PHE A CA 1
ATOM 8912 C C . PHE A 1 1139 ? 32.049 30.327 -4.632 1.00 95.00 1139 PHE A C 1
ATOM 8914 O O . PHE A 1 1139 ? 32.786 30.104 -5.595 1.00 95.00 1139 PHE A O 1
ATOM 8921 N N . THR A 1 1140 ? 32.040 29.566 -3.539 1.00 95.38 1140 THR A N 1
ATOM 8922 C CA . THR A 1 1140 ? 32.827 28.337 -3.406 1.00 95.38 1140 THR A CA 1
ATOM 8923 C C . THR A 1 1140 ? 31.922 27.140 -3.626 1.00 95.38 1140 THR A C 1
ATOM 8925 O O . THR A 1 1140 ? 31.144 26.772 -2.753 1.00 95.38 1140 THR A O 1
ATOM 8928 N N . ALA A 1 1141 ? 32.055 26.510 -4.789 1.00 89.38 1141 ALA A N 1
ATOM 8929 C CA . ALA A 1 1141 ? 31.436 25.232 -5.074 1.00 89.38 1141 ALA A CA 1
ATOM 8930 C C . ALA A 1 1141 ? 32.218 24.115 -4.376 1.00 89.38 1141 ALA A C 1
ATOM 8932 O O . ALA A 1 1141 ? 33.372 23.870 -4.724 1.00 89.38 1141 ALA A O 1
ATOM 8933 N N . THR A 1 1142 ? 31.614 23.461 -3.386 1.00 89.94 1142 THR A N 1
ATOM 8934 C CA . THR A 1 1142 ? 32.187 22.333 -2.631 1.00 89.94 1142 THR A CA 1
ATOM 8935 C C . THR A 1 1142 ? 31.574 21.000 -3.080 1.00 89.94 1142 THR A C 1
ATOM 8937 O O . THR A 1 1142 ? 30.661 20.973 -3.904 1.00 89.94 1142 THR A O 1
ATOM 8940 N N . GLY A 1 1143 ? 32.106 19.872 -2.595 1.00 87.81 1143 GLY A N 1
ATOM 8941 C CA . GLY A 1 1143 ? 31.591 18.539 -2.940 1.00 87.81 1143 GLY A CA 1
ATOM 8942 C C . GLY A 1 1143 ? 31.891 18.100 -4.379 1.00 87.81 1143 GLY A C 1
ATOM 8943 O O . GLY A 1 1143 ? 31.179 17.272 -4.942 1.00 87.81 1143 GLY A O 1
ATOM 8944 N N . LEU A 1 1144 ? 32.921 18.671 -5.005 1.00 90.25 1144 LEU A N 1
ATOM 8945 C CA . LEU A 1 1144 ? 33.355 18.293 -6.348 1.00 90.25 1144 LEU A CA 1
ATOM 8946 C C . LEU A 1 1144 ? 34.242 17.039 -6.303 1.00 90.25 1144 LEU A C 1
ATOM 8948 O O . LEU A 1 1144 ? 34.933 16.778 -5.320 1.00 90.25 1144 LEU A O 1
ATOM 8952 N N . SER A 1 1145 ? 34.245 16.256 -7.377 1.00 89.94 1145 SER A N 1
ATOM 8953 C CA . SER A 1 1145 ? 35.104 15.079 -7.509 1.00 89.94 1145 SER A CA 1
ATOM 8954 C C . SER A 1 1145 ? 36.534 15.500 -7.876 1.00 89.94 1145 SER A C 1
ATOM 8956 O O . SER A 1 1145 ? 36.690 16.381 -8.727 1.00 89.94 1145 SER A O 1
ATOM 8958 N N . PRO A 1 1146 ? 37.584 14.877 -7.303 1.00 90.50 1146 PRO A N 1
ATOM 8959 C CA . PRO A 1 1146 ? 38.973 15.133 -7.690 1.00 90.50 1146 PRO A CA 1
ATOM 8960 C C . PRO A 1 1146 ? 39.239 14.852 -9.166 1.00 90.50 1146 PRO A C 1
ATOM 8962 O O . PRO A 1 1146 ? 38.620 13.975 -9.769 1.00 90.50 1146 PRO A O 1
ATOM 8965 N N . ASN A 1 1147 ? 40.181 15.594 -9.748 1.00 92.19 1147 ASN A N 1
ATOM 8966 C CA . ASN A 1 1147 ? 40.614 15.457 -11.140 1.00 92.19 1147 ASN A CA 1
ATOM 8967 C C . ASN A 1 1147 ? 39.466 15.440 -12.182 1.00 92.19 1147 ASN A C 1
ATOM 8969 O O . ASN A 1 1147 ? 39.576 14.782 -13.221 1.00 92.19 1147 ASN A O 1
ATOM 8973 N N . THR A 1 1148 ? 38.370 16.155 -11.921 1.00 90.31 1148 THR A N 1
ATOM 8974 C CA . THR A 1 1148 ? 37.159 16.170 -12.758 1.00 90.31 1148 THR A CA 1
ATOM 8975 C C . THR A 1 1148 ? 36.923 17.565 -13.326 1.00 90.31 1148 THR A C 1
ATOM 8977 O O . THR A 1 1148 ? 37.077 18.563 -12.621 1.00 90.31 1148 THR A O 1
ATOM 8980 N N . SER A 1 1149 ? 36.599 17.640 -14.619 1.00 92.12 1149 SER A N 1
ATOM 8981 C CA . SER A 1 1149 ? 36.290 18.900 -15.302 1.00 92.12 1149 SER A CA 1
ATOM 8982 C C . SER A 1 1149 ? 34.833 19.296 -15.072 1.00 92.12 1149 SER A C 1
ATOM 8984 O O . SER A 1 1149 ? 33.929 18.504 -15.323 1.00 92.12 1149 SER A O 1
ATOM 8986 N N . TYR A 1 1150 ? 34.615 20.539 -14.656 1.00 93.56 1150 TYR A N 1
ATOM 8987 C CA . TYR A 1 1150 ? 33.304 21.158 -14.485 1.00 93.56 1150 TYR A CA 1
ATOM 8988 C C . TYR A 1 1150 ? 33.213 22.431 -15.316 1.00 93.56 1150 TYR A C 1
ATOM 8990 O O . TYR A 1 1150 ? 34.204 23.148 -15.460 1.00 93.56 1150 TYR A O 1
ATOM 8998 N N . THR A 1 1151 ? 32.017 22.724 -15.821 1.00 95.31 1151 THR A N 1
ATOM 8999 C CA . THR A 1 1151 ? 31.690 24.022 -16.420 1.00 95.31 1151 THR A CA 1
ATOM 9000 C C . THR A 1 1151 ? 30.754 24.776 -15.488 1.00 95.31 1151 THR A C 1
ATOM 9002 O O . THR A 1 1151 ? 29.690 24.257 -15.149 1.00 95.31 1151 THR A O 1
ATOM 9005 N N . PHE A 1 1152 ? 31.136 25.988 -15.089 1.00 96.31 1152 PHE A N 1
ATOM 9006 C CA . PHE A 1 1152 ? 30.308 26.872 -14.274 1.00 96.31 1152 PHE A CA 1
ATOM 9007 C C . PHE A 1 1152 ? 29.839 28.093 -15.060 1.00 96.31 1152 PHE A C 1
ATOM 9009 O O . PHE A 1 1152 ? 30.615 28.686 -15.806 1.00 96.31 1152 PHE A O 1
ATOM 9016 N N . THR A 1 1153 ? 28.586 28.486 -14.859 1.00 96.25 1153 THR A N 1
ATOM 9017 C CA . THR A 1 1153 ? 28.001 29.733 -15.377 1.00 96.25 1153 THR A CA 1
ATOM 9018 C C . THR A 1 1153 ? 27.173 30.400 -14.287 1.00 96.25 1153 THR A C 1
ATOM 9020 O O . THR A 1 1153 ? 26.617 29.717 -13.428 1.00 96.25 1153 THR A O 1
ATOM 9023 N N . VAL A 1 1154 ? 27.077 31.729 -14.318 1.00 96.44 1154 VAL A N 1
ATOM 9024 C CA . VAL A 1 1154 ? 26.316 32.516 -13.336 1.00 96.44 1154 VAL A CA 1
ATOM 9025 C C . VAL A 1 1154 ? 25.301 33.397 -14.060 1.00 96.44 1154 VAL A C 1
ATOM 9027 O O . VAL A 1 1154 ? 25.629 33.947 -15.107 1.00 96.44 1154 VAL A O 1
ATOM 9030 N N . LYS A 1 1155 ? 24.086 33.558 -13.531 1.00 94.00 1155 LYS A N 1
ATOM 9031 C CA . LYS A 1 1155 ? 23.100 34.544 -14.022 1.00 94.00 1155 LYS A CA 1
ATOM 9032 C C . LYS A 1 1155 ? 22.601 35.416 -12.872 1.00 94.00 1155 LYS A C 1
ATOM 9034 O O . LYS A 1 1155 ? 22.528 34.944 -11.741 1.00 94.00 1155 LYS A O 1
ATOM 9039 N N . ALA A 1 1156 ? 22.259 36.667 -13.159 1.00 94.62 1156 ALA A N 1
ATOM 9040 C CA . ALA A 1 1156 ? 21.699 37.593 -12.178 1.00 94.62 1156 ALA A CA 1
ATOM 9041 C C . ALA A 1 1156 ? 20.188 37.743 -12.362 1.00 94.62 1156 ALA A C 1
ATOM 9043 O O . ALA A 1 1156 ? 19.691 37.685 -13.489 1.00 94.62 1156 ALA A O 1
ATOM 9044 N N . LYS A 1 1157 ? 19.482 37.974 -11.258 1.00 93.38 1157 LYS A N 1
ATOM 9045 C CA . LYS A 1 1157 ? 18.087 38.410 -11.244 1.00 93.38 1157 LYS A CA 1
ATOM 9046 C C . LYS A 1 1157 ? 18.010 39.816 -10.684 1.00 93.38 1157 LYS A C 1
ATOM 9048 O O . LYS A 1 1157 ? 18.648 40.087 -9.666 1.00 93.38 1157 LYS A O 1
ATOM 9053 N N . ASP A 1 1158 ? 17.252 40.689 -11.322 1.00 87.88 1158 ASP A N 1
ATOM 9054 C CA . ASP A 1 1158 ? 16.992 42.022 -10.788 1.00 87.88 1158 ASP A CA 1
ATOM 9055 C C . ASP A 1 1158 ? 15.839 42.018 -9.761 1.00 87.88 1158 ASP A C 1
ATOM 9057 O O . ASP A 1 1158 ? 15.152 41.010 -9.570 1.00 87.88 1158 ASP A O 1
ATOM 9061 N N . LYS A 1 1159 ? 15.622 43.143 -9.072 1.00 78.88 1159 LYS A N 1
ATOM 9062 C CA . LYS A 1 1159 ? 14.518 43.296 -8.109 1.00 78.88 1159 LYS A CA 1
ATOM 9063 C C . LYS A 1 1159 ? 13.148 43.376 -8.792 1.00 78.88 1159 LYS A C 1
ATOM 9065 O O . LYS A 1 1159 ? 12.146 43.069 -8.148 1.00 78.88 1159 LYS A O 1
ATOM 9070 N N . ALA A 1 1160 ? 13.101 43.721 -10.081 1.00 71.94 1160 ALA A N 1
ATOM 9071 C CA . ALA A 1 1160 ? 11.911 43.671 -10.940 1.00 71.94 1160 ALA A CA 1
ATOM 9072 C C . ALA A 1 1160 ? 11.571 42.252 -11.465 1.00 71.94 1160 ALA A C 1
ATOM 9074 O O . ALA A 1 1160 ? 10.589 42.059 -12.199 1.00 71.94 1160 ALA A O 1
ATOM 9075 N N . GLN A 1 1161 ? 12.320 41.249 -10.994 1.00 78.38 1161 GLN A N 1
ATOM 9076 C CA . GLN A 1 1161 ? 12.176 39.820 -11.247 1.00 78.38 1161 GLN A CA 1
ATOM 9077 C C . GLN A 1 1161 ? 12.570 39.355 -12.660 1.00 78.38 1161 GLN A C 1
ATOM 9079 O O . GLN A 1 1161 ? 12.189 38.248 -13.056 1.00 78.38 1161 GLN A O 1
ATOM 9084 N N . ASN A 1 1162 ? 13.346 40.132 -13.418 1.00 79.94 1162 ASN A N 1
ATOM 9085 C CA . ASN A 1 1162 ? 13.859 39.711 -14.72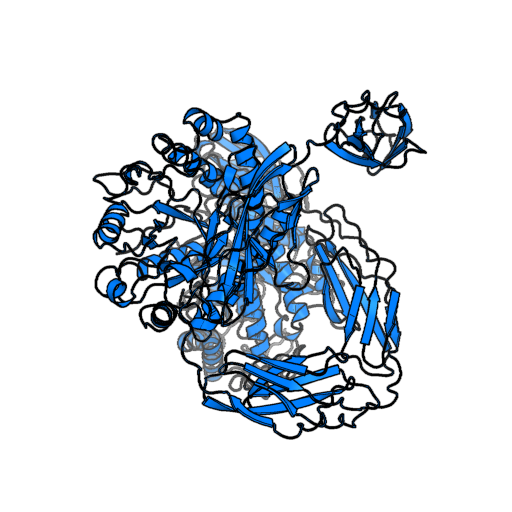2 1.00 79.94 1162 ASN A CA 1
ATOM 9086 C C . ASN A 1 1162 ? 15.198 38.968 -14.578 1.00 79.94 1162 ASN A C 1
ATOM 9088 O O . ASN A 1 1162 ? 16.063 39.332 -13.778 1.00 79.94 1162 ASN A O 1
ATOM 9092 N N . TRP A 1 1163 ? 15.384 37.915 -15.378 1.00 88.44 1163 TRP A N 1
ATOM 9093 C CA . TRP A 1 1163 ? 16.626 37.138 -15.419 1.00 88.44 1163 TRP A CA 1
ATOM 9094 C C . TRP A 1 1163 ? 17.527 37.594 -16.561 1.00 88.44 1163 TRP A C 1
ATOM 9096 O O . TRP A 1 1163 ? 17.129 37.566 -17.725 1.00 88.44 1163 TRP A O 1
ATOM 9106 N N . GLY A 1 1164 ? 18.764 37.948 -16.221 1.00 89.94 1164 GLY A N 1
ATOM 9107 C CA . GLY A 1 1164 ? 19.799 38.280 -17.189 1.00 89.94 1164 GLY A CA 1
ATOM 9108 C C . GLY A 1 1164 ? 20.405 37.044 -17.868 1.00 89.94 1164 GLY A C 1
ATOM 9109 O O . GLY A 1 1164 ? 20.242 35.913 -17.393 1.00 89.94 1164 GLY A O 1
ATOM 9110 N N . PRO A 1 1165 ? 21.142 37.242 -18.972 1.00 91.31 1165 PRO A N 1
ATOM 9111 C CA . PRO A 1 1165 ? 21.877 36.173 -19.637 1.00 91.31 1165 PRO A CA 1
ATOM 9112 C C . PRO A 1 1165 ? 22.983 35.577 -18.747 1.00 91.31 1165 PRO A C 1
ATOM 9114 O O . PRO A 1 1165 ? 23.458 36.203 -17.796 1.00 91.31 1165 PRO A O 1
ATOM 9117 N N . PHE A 1 1166 ? 23.412 34.353 -19.072 1.00 93.69 1166 PHE A N 1
ATOM 9118 C CA . PHE A 1 1166 ? 24.539 33.705 -18.397 1.00 93.69 1166 PHE A CA 1
ATOM 9119 C C . PHE A 1 1166 ? 25.850 34.479 -18.606 1.00 93.69 1166 PHE A C 1
ATOM 9121 O O . PHE A 1 1166 ? 26.088 35.064 -19.663 1.00 93.69 1166 PHE A O 1
ATOM 9128 N N . SER A 1 1167 ? 26.729 34.413 -17.608 1.00 96.50 1167 SER A N 1
ATOM 9129 C CA . SER A 1 1167 ? 28.130 34.820 -17.696 1.00 96.50 1167 SER A CA 1
ATOM 9130 C C . SER A 1 1167 ? 28.891 34.017 -18.755 1.00 96.50 1167 SER A C 1
ATOM 9132 O O . SER A 1 1167 ? 28.428 32.980 -19.241 1.00 96.50 1167 SER A O 1
ATOM 9134 N N . ASN A 1 1168 ? 30.139 34.412 -19.028 1.00 95.62 1168 ASN A N 1
ATOM 9135 C CA . ASN A 1 1168 ? 31.076 33.518 -19.706 1.00 95.62 1168 ASN A CA 1
ATOM 9136 C C . ASN A 1 1168 ? 31.209 32.190 -18.921 1.00 95.62 1168 ASN A C 1
ATOM 9138 O O . ASN A 1 1168 ? 31.217 32.221 -17.684 1.00 95.62 1168 ASN A O 1
ATOM 9142 N N . PRO A 1 1169 ? 31.313 31.032 -19.598 1.00 94.31 1169 PRO A N 1
ATOM 9143 C CA . PRO A 1 1169 ? 31.520 29.759 -18.922 1.00 94.31 1169 PRO A CA 1
ATOM 9144 C C . PRO A 1 1169 ? 32.935 29.677 -18.343 1.00 94.31 1169 PRO A C 1
ATOM 9146 O O . PRO A 1 1169 ? 33.917 30.016 -19.006 1.00 94.31 1169 PRO A O 1
ATOM 9149 N N . LEU A 1 1170 ? 33.047 29.182 -17.113 1.00 95.75 1170 LEU A N 1
ATOM 9150 C CA . LEU A 1 1170 ? 34.305 28.829 -16.468 1.00 95.75 1170 LEU A CA 1
ATOM 9151 C C . LEU A 1 1170 ? 34.473 27.311 -16.497 1.00 95.75 1170 LEU A C 1
ATOM 9153 O O . LEU A 1 1170 ? 33.848 26.596 -15.715 1.00 95.75 1170 LEU A O 1
ATOM 9157 N N . VAL A 1 1171 ? 35.337 26.823 -17.384 1.00 95.81 1171 VAL A N 1
ATOM 9158 C CA . VAL A 1 1171 ? 35.714 25.407 -17.427 1.00 95.81 1171 VAL A CA 1
ATOM 9159 C C . VAL A 1 1171 ? 36.934 25.195 -16.539 1.00 95.81 1171 VAL A C 1
ATOM 9161 O O . VAL A 1 1171 ? 37.994 25.776 -16.769 1.00 95.81 1171 VAL A O 1
ATOM 9164 N N . VAL A 1 1172 ? 36.800 24.361 -15.514 1.00 94.19 1172 VAL A N 1
ATOM 9165 C CA . VAL A 1 1172 ? 37.861 24.104 -14.538 1.00 94.19 1172 VAL A CA 1
ATOM 9166 C C . VAL A 1 1172 ? 37.918 22.631 -14.172 1.00 94.19 1172 VAL A C 1
ATOM 9168 O O . VAL A 1 1172 ? 36.904 21.997 -13.900 1.00 94.19 1172 VAL A O 1
ATOM 9171 N N . ARG A 1 1173 ? 39.133 22.084 -14.131 1.00 95.75 1173 ARG A N 1
ATOM 9172 C CA . ARG A 1 1173 ? 39.407 20.744 -13.608 1.00 95.75 1173 ARG A CA 1
ATOM 9173 C C . ARG A 1 1173 ? 39.914 20.843 -12.174 1.00 95.75 1173 ARG A C 1
ATOM 9175 O O . ARG A 1 1173 ? 40.910 21.540 -11.952 1.00 95.75 1173 ARG A O 1
ATOM 9182 N N . THR A 1 1174 ? 39.242 20.194 -11.225 1.00 95.00 1174 THR A N 1
ATOM 9183 C CA . THR A 1 1174 ? 39.676 20.102 -9.815 1.00 95.00 1174 THR A CA 1
ATOM 9184 C C . THR A 1 1174 ? 41.053 19.448 -9.701 1.00 95.00 1174 THR A C 1
ATOM 9186 O O . THR A 1 1174 ? 41.503 18.755 -10.619 1.00 95.00 1174 THR A O 1
ATOM 9189 N N . ASN A 1 1175 ? 41.754 19.685 -8.591 1.00 91.44 1175 ASN A N 1
ATOM 9190 C CA . ASN A 1 1175 ? 43.070 19.079 -8.387 1.00 91.44 1175 ASN A CA 1
ATOM 9191 C C . ASN A 1 1175 ? 42.944 17.549 -8.244 1.00 91.44 1175 ASN A C 1
ATOM 9193 O O . ASN A 1 1175 ? 41.901 17.052 -7.804 1.00 91.44 1175 ASN A O 1
ATOM 9197 N N . PRO A 1 1176 ? 43.983 16.781 -8.610 1.00 83.31 1176 PRO A N 1
ATOM 9198 C CA . PRO A 1 1176 ? 44.114 15.412 -8.125 1.00 83.31 1176 PRO A CA 1
ATOM 9199 C C . PRO A 1 1176 ? 44.230 15.404 -6.589 1.00 83.31 1176 PRO A C 1
ATOM 9201 O O . PRO A 1 1176 ? 44.499 16.445 -5.984 1.00 83.31 1176 PRO A O 1
ATOM 9204 N N . ARG A 1 1177 ? 43.962 14.247 -5.974 1.00 67.38 1177 ARG A N 1
ATOM 9205 C CA . ARG A 1 1177 ? 44.132 14.063 -4.526 1.00 67.38 1177 ARG A CA 1
ATOM 9206 C C . ARG A 1 1177 ? 45.588 14.179 -4.109 1.00 67.38 1177 ARG A C 1
ATOM 9208 O O . ARG A 1 1177 ? 46.445 13.705 -4.889 1.00 67.38 1177 ARG A O 1
#

Mean predicted aligned error: 19.88 Å

Radius of gyration: 36.22 Å; Cα contacts (8 Å, |Δi|>4): 2789; chains: 1; bounding box: 88×100×79 Å

Foldseek 3Di:
DQFDAALQPLAFPLQRLVQRLLLVQQPDLQFAFEAAEDELVGQCCCQVPPACVLLVNFGGQEREYELAAACQDDPVVSLVSLVVNLVVLLVQVVLQHAYEYEYLDFQAPDTRHPLRFWDPPDLAQADAHLVSVVLCLDPPHRNVVRVLVSLVSNLVSLVSCVQLVHAYAYEYPAALQGRIGNSHNHQVNLSVVVSSCCSNCVVSVRNRYAYEHEHEFDDPPRPSGHDCLSNQNADFDPLAGDSNRSHQEYEYEEELQPPDLCSQVSSVRRDNSHQYAHEEYLEDDDRVCCSPRNSSHNYHYYYGPPSSPPRYDSVRSSNLSVDSSHDTSVNDCSDPQLQFWAQAPVQQAIAGPVRHGDAAEEEAFACPLAEDDPVRLLLVLLLCLVLPHAEYEYELAGDDDQLPRHGPLRAGQADVSALLGGDAADAQDSVDPNHHHSVSSVVSSLVSNVSSNHAYQYEDHAQLQLDAPQVPPPDDGDGHNDALVSLLNNLLVVLLVCLSRSRYEYEYYHQEDLPDPRSLSSRVSSLNSNVNNNNPHQYEYDYHEPDKSCVRCVPPPRHQAIEHAPDDADFQRQLLVVLLVLCPDPPRHYYFHAHYHAAQACRVNACVNPGDHLLSLLLRFCSGVLSRHNYYYYYHNQNNQQDDVVRDSNGDDGNSVCSVGQSSSLRVLSVLLCVLDDNPQKDWDPLQFDDADDGPQGKTKMAGQFKIKIKGQFKTKTAFPPHDAQKKWKWKADSRPRDIDTPGMDGRHGMDIDGQPHHDRPRMIMMMIGRVVVVRDTRSDDDDDPPFPPDAWAAFADWAWDDAAQFKTKTFTHDTDDPQAWDKKWKDKPNHTDDIDPPNVGGMDMDGRHHGQDKIKMWMWTAGPSGHIYDIYDIDIDGHHHCPDQPPDWWAAFEDFDWPDFAQFKTKTFTHDTDDPQAWQKKWKDKPNHTDDIDRPPVGRMDMDGRHHGQDKIKMWMWTAGPSGHIYDIYPIDIDGHHHDPDQPQDWWAAFADWAWPDFAQFKTKTFTHDIDDPQAWQWKFKAKPNHTQDIDRPPVGRMDMRGRHHGQDKIKMWMWTAGPSGHIYDIYDIDIDGHHHDPDLPPDWWAAFEDWDWDDFAQFKTKTFTHDTDDPQAWQWKWKDKPNHTQDIDRPPVGRMDMRGRHHGQDKIKMWMWIAGPSGHIYDIYDIDIDTHHHD

Sequence (1177 aa):
MTGQPPVNGNASRQSKELLSYLNDLSGSDRGMLTGQHNWIEEPNGNITRLVLPISGGKYPAISSFELGTITGVSDATVLNYRRATVNAAIAYWQAGGIVAFSWHQQFPLTANTWANVWNDSNKTEGYKTQAEFDACITPGTAPYNWLLAEYDKVAVHLKDLRDAGVPVLFRPYHEMNGYWFWWGKKNNYKALWELIYNRLVVYHGLNNLLFVWNSHCPRQSDPYIDDYRRYYPGTVTNGVVGTDGKVDVLTHDIYYNEFLQSHHDNLWAFGGGKPIGLSEVGGLPDMQTMKASQYRYAFSIAWGEPHWTNENTDASRRQYYADDYAITREEINIPAADKRVQVSGNGRFLVASDGSPFFWLGDTAWELLQRLNRAEVETYLKSCADQGFNVVQIVALSHFWDLTVPNAQGDLPLTGADPDKPLTTPGSDPSNGAQYDYWDHADYVIDLAASLGLYVALLPTWGKYIIDNSGSPYYQPYKGIFTNAKAYNFGKWIASRYANRSNIVWVLGGDRAPDTDAKRQLIRQMAQGLADGGGTQIKSFHPMGGKSSSEWFHNDAWLNFNMYQSGHTSQNYPNYNVIVADYGRTPVKPVQDDEPRYENAGINFDSKNGRFTPYDVRQAAYWSVFAGSFGHTYGHGSIWQMCAPGRMADENVTWYDALNAQGRIQMKYVRRLIESRPFLERVPDQSLVTNALTGGDHIRCTRGTSYAMIYARTPFTVNMGKISGSTVTAYWYDPRTGANTLIGDFANTGTRAFTPPSTGVNNDWVLVLDDKSKAYPPPGAGEEPEPGDTTPPTAPGNLRLISKTATSVTFGWSASTDASGINVYDIYKDGVYLAYTQDFANLQYTATGLAPNTTYTFTVKAKDMAQNWGPFSSPLVVTTDADTGVDTTPPTAPGNLTLVSKTANSVTMSWTASTDASGIEVYDIYRNGAYLAYTQDFSNLQYTATGLSPNTSYTFTVKAKDKAQNWGPFSNPLVVTTDADPGKDTTPPTAPGNLTLVSKTTNSVTMSWTASTDASGIEVYDIYRNGVYFGYTQNFNNLQFTATGLSPNTSYTFTVKAKDKAQNWGPFSAPLVVTTDAEPGRDTTPPTAPGNLTLVSKTATSVTMRWTASTDASGIEVYDIYRNGVYFGYTQNFSNLQFTATGLSPNTSYTFTVKAKDKAQNWGPFSNPLVVRTNPR